Protein AF-0000000084562019 (afdb_homodimer)

InterPro domains:
  IPR002213 UDP-glucuronosyl/UDP-glucosyltransferase [PF00201] (29-490)
  IPR002213 UDP-glucuronosyl/UDP-glucosyltransferase [cd03784] (19-421)
  IPR035595 UDP-glycosyltransferase family, conserved site [PS00375] (333-376)
  IPR050271 UDP-glycosyltransferase [PTHR48043] (26-480)

pLDDT: mean 90.55, std 13.95, range [24.52, 98.88]

Structure (mmCIF, N/CA/C/O backbone):
data_AF-0000000084562019-model_v1
#
loop_
_entity.id
_entity.type
_entity.pdbx_description
1 polymer UDP-glucuronosyltransferase
#
loop_
_atom_site.group_PDB
_atom_site.id
_atom_site.type_symbol
_atom_site.label_atom_id
_atom_site.label_alt_id
_atom_site.label_comp_id
_atom_site.label_asym_id
_atom_site.label_entity_id
_atom_site.label_seq_id
_atom_site.pdbx_PDB_ins_code
_atom_site.Cartn_x
_atom_site.Cartn_y
_atom_site.Cartn_z
_atom_site.occupancy
_atom_site.B_iso_or_equiv
_atom_site.auth_seq_id
_atom_site.auth_comp_id
_atom_site.auth_asym_id
_atom_site.auth_atom_id
_atom_site.pdbx_PDB_model_num
ATOM 1 N N . MET A 1 1 ? 1.5 10.523 -45.281 1 24.53 1 MET A N 1
ATOM 2 C CA . MET A 1 1 ? 0.127 10.555 -44.781 1 24.53 1 MET A CA 1
ATOM 3 C C . MET A 1 1 ? 0.03 9.891 -43.406 1 24.53 1 MET A C 1
ATOM 5 O O . MET A 1 1 ? 0.198 8.672 -43.281 1 24.53 1 MET A O 1
ATOM 9 N N . TRP A 1 2 ? 0.546 10.586 -42.406 1 26.58 2 TRP A N 1
ATOM 10 C CA . TRP A 1 2 ? 0.763 10.18 -41.031 1 26.58 2 TRP A CA 1
ATOM 11 C C . TRP A 1 2 ? -0.561 9.867 -40.312 1 26.58 2 TRP A C 1
ATOM 13 O O . TRP A 1 2 ? -1.429 10.734 -40.219 1 26.58 2 TRP A O 1
ATOM 23 N N . LEU A 1 3 ? -1.113 8.688 -40.625 1 24.7 3 LEU A N 1
ATOM 24 C CA . LEU A 1 3 ? -2.371 8.219 -40.031 1 24.7 3 LEU A CA 1
ATOM 25 C C . LEU A 1 3 ? -2.322 8.258 -38.531 1 24.7 3 LEU A C 1
ATOM 27 O O . LEU A 1 3 ? -1.479 7.605 -37.906 1 24.7 3 LEU A O 1
ATOM 31 N N . SER A 1 4 ? -2.58 9.414 -37.938 1 29.3 4 SER A N 1
ATOM 32 C CA . SER A 1 4 ? -2.773 9.664 -36.5 1 29.3 4 SER A CA 1
ATOM 33 C C . SER A 1 4 ? -3.779 8.695 -35.906 1 29.3 4 SER A C 1
ATOM 35 O O . SER A 1 4 ? -4.934 8.641 -36.344 1 29.3 4 SER A O 1
ATOM 37 N N . SER A 1 5 ? -3.361 7.52 -35.656 1 28.25 5 SER A N 1
ATOM 38 C CA . SER A 1 5 ? -4.25 6.586 -34.969 1 28.25 5 SER A CA 1
ATOM 39 C C . SER A 1 5 ? -4.797 7.191 -33.688 1 28.25 5 SER A C 1
ATOM 41 O O . SER A 1 5 ? -4.031 7.602 -32.812 1 28.25 5 SER A O 1
ATOM 43 N N . VAL A 1 6 ? -5.879 7.828 -33.719 1 30.09 6 VAL A N 1
ATOM 44 C CA . VAL A 1 6 ? -6.691 8.297 -32.594 1 30.09 6 VAL A CA 1
ATOM 45 C C . VAL A 1 6 ? -7.07 7.109 -31.719 1 30.09 6 VAL A C 1
ATOM 47 O O . VAL A 1 6 ? -7.766 6.191 -32.156 1 30.09 6 VAL A O 1
ATOM 50 N N . PHE A 1 7 ? -6.148 6.723 -30.906 1 31.16 7 PHE A N 1
ATOM 51 C CA . PHE A 1 7 ? -6.574 5.762 -29.906 1 31.16 7 PHE A CA 1
ATOM 52 C C . PHE A 1 7 ? -7.711 6.332 -29.062 1 31.16 7 PHE A C 1
ATOM 54 O O . PHE A 1 7 ? -7.559 7.387 -28.438 1 31.16 7 PHE A O 1
ATOM 61 N N . LEU A 1 8 ? -8.867 6.078 -29.422 1 29.23 8 LEU A N 1
ATOM 62 C CA . LEU A 1 8 ? -10.086 6.289 -28.656 1 29.23 8 LEU A CA 1
ATOM 63 C C . LEU A 1 8 ? -10 5.602 -27.297 1 29.23 8 LEU A C 1
ATOM 65 O O . LEU A 1 8 ? -9.945 4.375 -27.203 1 29.23 8 LEU A O 1
ATOM 69 N N . PHE A 1 9 ? -9.234 6.246 -26.406 1 33.5 9 PHE A N 1
ATOM 70 C CA . PHE A 1 9 ? -9.422 5.762 -25.047 1 33.5 9 PHE A CA 1
ATOM 71 C C . PHE A 1 9 ? -10.898 5.805 -24.641 1 33.5 9 PHE A C 1
ATOM 73 O O . PHE A 1 9 ? -11.492 6.879 -24.578 1 33.5 9 PHE A O 1
ATOM 80 N N . GLY A 1 10 ? -11.625 4.848 -24.969 1 31.47 10 GLY A N 1
ATOM 81 C CA . GLY A 1 10 ? -12.945 4.664 -24.391 1 31.47 10 GLY A CA 1
ATOM 82 C C . GLY A 1 10 ? -12.969 4.84 -22.891 1 31.47 10 GLY A C 1
ATOM 83 O O . GLY A 1 10 ? -12.289 4.102 -22.156 1 31.47 10 GLY A O 1
ATOM 84 N N . VAL A 1 11 ? -12.969 6.055 -22.438 1 36.78 11 VAL A N 1
ATOM 85 C CA . VAL A 1 11 ? -13.375 6.25 -21.062 1 36.78 11 VAL A CA 1
ATOM 86 C C . VAL A 1 11 ? -14.555 5.344 -20.734 1 36.78 11 VAL A C 1
ATOM 88 O O . VAL A 1 11 ? -15.641 5.496 -21.297 1 36.78 11 VAL A O 1
ATOM 91 N N . LEU A 1 12 ? -14.391 4.168 -20.547 1 35.91 12 LEU A N 1
ATOM 92 C CA . LEU A 1 12 ? -15.492 3.428 -19.938 1 35.91 12 LEU A CA 1
ATOM 93 C C . LEU A 1 12 ? -16.031 4.156 -18.719 1 35.91 12 LEU A C 1
ATOM 95 O O . LEU A 1 12 ? -15.383 4.172 -17.656 1 35.91 12 LEU A O 1
ATOM 99 N N . CYS A 1 13 ? -16.656 5.301 -18.875 1 40.84 13 CYS A N 1
ATOM 100 C CA . CYS A 1 13 ? -17.531 5.859 -17.859 1 40.84 13 CYS A CA 1
ATOM 101 C C . CYS A 1 13 ? -18.344 4.762 -17.188 1 40.84 13 CYS A C 1
ATOM 103 O O . CYS A 1 13 ? -19.281 4.219 -17.766 1 40.84 13 CYS A O 1
ATOM 105 N N . THR A 1 14 ? -17.781 3.984 -16.406 1 46.41 14 THR A N 1
ATOM 106 C CA . THR A 1 14 ? -18.672 3.182 -15.586 1 46.41 14 THR A CA 1
ATOM 107 C C . THR A 1 14 ? -19.797 4.039 -15.023 1 46.41 14 THR A C 1
ATOM 109 O O . THR A 1 14 ? -19.547 5.039 -14.344 1 46.41 14 THR A O 1
ATOM 112 N N . ALA A 1 15 ? -20.812 4.27 -15.68 1 48.56 15 ALA A N 1
ATOM 113 C CA . ALA A 1 15 ? -22.047 4.93 -15.273 1 48.56 15 ALA A CA 1
ATOM 114 C C . ALA A 1 15 ? -22.422 4.562 -13.844 1 48.56 15 ALA A C 1
ATOM 116 O O . ALA A 1 15 ? -22.812 3.43 -13.562 1 48.56 15 ALA A O 1
ATOM 117 N N . THR A 1 16 ? -21.562 5.012 -12.891 1 59.97 16 THR A N 1
ATOM 118 C CA . THR A 1 16 ? -22.156 4.832 -11.562 1 59.97 16 THR A CA 1
ATOM 119 C C . THR A 1 16 ? -23.5 5.551 -11.469 1 59.97 16 THR A C 1
ATOM 121 O O . THR A 1 16 ? -23.656 6.656 -11.992 1 59.97 16 THR A O 1
ATOM 124 N N . HIS A 1 17 ? -24.531 4.848 -11.219 1 73.31 17 HIS A N 1
ATOM 125 C CA . HIS A 1 17 ? -25.859 5.359 -10.867 1 73.31 17 HIS A CA 1
ATOM 126 C C . HIS A 1 17 ? -25.766 6.402 -9.758 1 73.31 17 HIS A C 1
ATOM 128 O O . HIS A 1 17 ? -24.859 6.344 -8.914 1 73.31 17 HIS A O 1
ATOM 134 N N . ALA A 1 18 ? -26.406 7.438 -9.867 1 90.44 18 ALA A N 1
ATOM 135 C CA . ALA A 1 18 ? -26.5 8.516 -8.883 1 90.44 18 ALA A CA 1
ATOM 136 C C . ALA A 1 18 ? -26.844 7.969 -7.5 1 90.44 18 ALA A C 1
ATOM 138 O O . ALA A 1 18 ? -27.797 7.211 -7.344 1 90.44 18 ALA A O 1
ATOM 139 N N . ALA A 1 19 ? -25.906 8.148 -6.547 1 97.19 19 ALA A N 1
ATOM 140 C CA . ALA A 1 19 ? -26.094 7.688 -5.172 1 97.19 19 ALA A CA 1
ATOM 141 C C . ALA A 1 19 ? -26.438 8.844 -4.242 1 97.19 19 ALA A C 1
ATOM 143 O O . ALA A 1 19 ? -26.25 10.008 -4.59 1 97.19 19 ALA A O 1
ATOM 144 N N . LYS A 1 20 ? -27.109 8.523 -3.156 1 97.94 20 LYS A N 1
ATOM 145 C CA . LYS A 1 20 ? -27.328 9.469 -2.061 1 97.94 20 LYS A CA 1
ATOM 146 C C . LYS A 1 20 ? -26.203 9.367 -1.031 1 97.94 20 LYS A C 1
ATOM 148 O O . LYS A 1 20 ? -26.062 8.359 -0.34 1 97.94 20 LYS A O 1
ATOM 153 N N . ILE A 1 21 ? -25.453 10.445 -0.89 1 98.56 21 ILE A N 1
ATOM 154 C CA . ILE A 1 21 ? -24.219 10.43 -0.099 1 98.56 21 ILE A CA 1
ATOM 155 C C . ILE A 1 21 ? -24.391 11.32 1.128 1 98.56 21 ILE A C 1
ATOM 157 O O . ILE A 1 21 ? -24.828 12.469 1.016 1 98.56 21 ILE A O 1
ATOM 161 N N . LEU A 1 22 ? -24.078 10.797 2.303 1 98.62 22 LEU A N 1
ATOM 162 C CA . LEU A 1 22 ? -24.047 11.562 3.545 1 98.62 22 LEU A CA 1
ATOM 163 C C . LEU A 1 22 ? -22.609 11.883 3.949 1 98.62 22 LEU A C 1
ATOM 165 O O . LEU A 1 22 ? -21.766 10.984 4.059 1 98.62 22 LEU A O 1
ATOM 169 N N . GLY A 1 23 ? -22.281 13.148 4.098 1 98.75 23 GLY A N 1
ATOM 170 C CA . GLY A 1 23 ? -21 13.586 4.605 1 98.75 23 GLY A CA 1
ATOM 171 C C . GLY A 1 23 ? -21.078 14.242 5.969 1 98.75 23 GLY A C 1
ATOM 172 O O . GLY A 1 23 ? -21.938 15.102 6.195 1 98.75 23 GLY A O 1
ATOM 173 N N . VAL A 1 24 ? -20.234 13.789 6.926 1 98.81 24 VAL A N 1
ATOM 174 C CA . VAL A 1 24 ? -20.172 14.406 8.242 1 98.81 24 VAL A CA 1
ATOM 175 C C . VAL A 1 24 ? -18.719 14.758 8.57 1 98.81 24 VAL A C 1
ATOM 177 O O . VAL A 1 24 ? -17.922 13.875 8.898 1 98.81 24 VAL A O 1
ATOM 180 N N . PHE A 1 25 ? -18.375 16.016 8.531 1 98.62 25 PHE A N 1
ATOM 181 C CA . PHE A 1 25 ? -17.031 16.531 8.781 1 98.62 25 PHE A CA 1
ATOM 182 C C . PHE A 1 25 ? -17.047 17.547 9.914 1 98.62 25 PHE A C 1
ATOM 184 O O . PHE A 1 25 ? -17.297 18.734 9.695 1 98.62 25 PHE A O 1
ATOM 191 N N . MET A 1 26 ? -16.594 17.203 11.039 1 97.19 26 MET A N 1
ATOM 192 C CA . MET A 1 26 ? -16.969 17.875 12.281 1 97.19 26 MET A CA 1
ATOM 193 C C . MET A 1 26 ? -15.992 18.984 12.602 1 97.19 26 MET A C 1
ATOM 195 O O . MET A 1 26 ? -16.344 19.969 13.273 1 97.19 26 MET A O 1
ATOM 199 N N . MET A 1 27 ? -14.703 18.891 12.219 1 95.5 27 MET A N 1
ATOM 200 C CA . MET A 1 27 ? -13.664 19.734 12.789 1 95.5 27 MET A CA 1
ATOM 201 C C . MET A 1 27 ? -13.789 21.172 12.297 1 95.5 27 MET A C 1
ATOM 203 O O . MET A 1 27 ? -13.664 21.438 11.102 1 95.5 27 MET A O 1
ATOM 207 N N . PRO A 1 28 ? -14.016 22.125 13.266 1 95.06 28 PRO A N 1
ATOM 208 C CA . PRO A 1 28 ? -14.062 23.531 12.875 1 95.06 28 PRO A CA 1
ATOM 209 C C . PRO A 1 28 ? -12.672 24.141 12.688 1 95.06 28 PRO A C 1
ATOM 211 O O . PRO A 1 28 ? -12.258 25 13.477 1 95.06 28 PRO A O 1
ATOM 214 N N . SER A 1 29 ? -12.047 23.766 11.703 1 91.75 29 SER A N 1
ATOM 215 C CA . SER A 1 29 ? -10.742 24.234 11.227 1 91.75 29 SER A CA 1
ATOM 216 C C . SER A 1 29 ? -10.688 24.266 9.703 1 91.75 29 SER A C 1
ATOM 218 O O . SER A 1 29 ? -10.875 23.234 9.055 1 91.75 29 SER A O 1
ATOM 220 N N . TYR A 1 30 ? -10.453 25.422 9.281 1 90.38 30 TYR A N 1
ATOM 221 C CA . TYR A 1 30 ? -10.469 25.609 7.832 1 90.38 30 TYR A CA 1
ATOM 222 C C . TYR A 1 30 ? -9.469 24.688 7.156 1 90.38 30 TYR A C 1
ATOM 224 O O . TYR A 1 30 ? -9.773 24.094 6.117 1 90.38 30 TYR A O 1
ATOM 232 N N . SER A 1 31 ? -8.305 24.562 7.707 1 89.56 31 SER A N 1
ATOM 233 C CA . SER A 1 31 ? -7.262 23.719 7.121 1 89.56 31 SER A CA 1
ATOM 234 C C . SER A 1 31 ? -7.715 22.266 7.02 1 89.56 31 SER A C 1
ATOM 236 O O . SER A 1 31 ? -7.336 21.562 6.086 1 89.56 31 SER A O 1
ATOM 238 N N . HIS A 1 32 ? -8.523 21.828 7.965 1 93.38 32 HIS A N 1
ATOM 239 C CA . HIS A 1 32 ? -9.086 20.484 7.875 1 93.38 32 HIS A CA 1
ATOM 240 C C . HIS A 1 32 ? -10.109 20.391 6.75 1 93.38 32 HIS A C 1
ATOM 242 O O . HIS A 1 32 ? -10.055 19.469 5.922 1 93.38 32 HIS A O 1
ATOM 248 N N . GLN A 1 33 ? -10.945 21.359 6.715 1 96.5 33 GLN A N 1
ATOM 249 C CA . GLN A 1 33 ? -12.133 21.281 5.871 1 96.5 33 GLN A CA 1
ATOM 250 C C . GLN A 1 33 ? -11.766 21.406 4.395 1 96.5 33 GLN A C 1
ATOM 252 O O . GLN A 1 33 ? -12.422 20.812 3.537 1 96.5 33 GLN A O 1
ATOM 257 N N . ILE A 1 34 ? -10.711 22.109 4.047 1 95.44 34 ILE A N 1
ATOM 258 C CA . ILE A 1 34 ? -10.359 22.312 2.646 1 95.44 34 ILE A CA 1
ATOM 259 C C . ILE A 1 34 ? -9.875 21 2.041 1 95.44 34 ILE A C 1
ATOM 261 O O . ILE A 1 34 ? -9.781 20.875 0.819 1 95.44 34 ILE A O 1
ATOM 265 N N . THR A 1 35 ? -9.57 20.031 2.838 1 96.19 35 THR A N 1
ATOM 266 C CA . THR A 1 35 ? -9.203 18.703 2.369 1 96.19 35 THR A CA 1
ATOM 267 C C . THR A 1 35 ? -10.445 17.922 1.952 1 96.19 35 THR A C 1
ATOM 269 O O . THR A 1 35 ? -10.383 17.078 1.041 1 96.19 35 THR A O 1
ATOM 272 N N . PHE A 1 36 ? -11.57 18.172 2.588 1 98.19 36 PHE A N 1
ATOM 273 C CA . PHE A 1 36 ? -12.789 17.406 2.361 1 98.19 36 PHE A CA 1
ATOM 274 C C . PHE A 1 36 ? -13.633 18.047 1.262 1 98.19 36 PHE A C 1
ATOM 276 O O . PHE A 1 36 ? -14.281 17.344 0.489 1 98.19 36 PHE A O 1
ATOM 283 N N . GLN A 1 37 ? -13.578 19.312 1.104 1 98.12 37 GLN A N 1
ATOM 284 C CA . GLN A 1 37 ? -14.461 20.094 0.247 1 98.12 37 GLN A CA 1
ATOM 285 C C . GLN A 1 37 ? -14.336 19.672 -1.212 1 98.12 37 GLN A C 1
ATOM 287 O O . GLN A 1 37 ? -15.352 19.5 -1.898 1 98.12 37 GLN A O 1
ATOM 292 N N . PRO A 1 38 ? -13.102 19.453 -1.722 1 97.94 38 PRO A N 1
ATOM 293 C CA . PRO A 1 38 ? -13.016 19.047 -3.127 1 97.94 38 PRO A CA 1
ATOM 294 C C . PRO A 1 38 ? -13.711 17.719 -3.402 1 97.94 38 PRO A C 1
ATOM 296 O O . PRO A 1 38 ? -14.219 17.5 -4.504 1 97.94 38 PRO A O 1
ATOM 299 N N . ILE A 1 39 ? -13.797 16.859 -2.418 1 98.5 39 ILE A N 1
ATOM 300 C CA . ILE A 1 39 ? -14.359 15.523 -2.592 1 98.5 39 ILE A CA 1
ATOM 301 C C . ILE A 1 39 ? -15.875 15.609 -2.748 1 98.5 39 ILE A C 1
ATOM 303 O O . ILE A 1 39 ? -16.438 15.148 -3.744 1 98.5 39 ILE A O 1
ATOM 307 N N . TRP A 1 40 ? -16.594 16.281 -1.776 1 98.19 40 TRP A N 1
ATOM 308 C CA . TRP A 1 40 ? -18.047 16.281 -1.892 1 98.19 40 TRP A CA 1
ATOM 309 C C . TRP A 1 40 ? -18.5 17.203 -3.014 1 98.19 40 TRP A C 1
ATOM 311 O O . TRP A 1 40 ? -19.547 16.984 -3.619 1 98.19 40 TRP A O 1
ATOM 321 N N . LYS A 1 41 ? -17.672 18.25 -3.326 1 98.38 41 LYS A N 1
ATOM 322 C CA . LYS A 1 41 ? -17.984 19.047 -4.504 1 98.38 41 LYS A CA 1
ATOM 323 C C . LYS A 1 41 ? -17.953 18.203 -5.773 1 98.38 41 LYS A C 1
ATOM 325 O O . LYS A 1 41 ? -18.891 18.266 -6.578 1 98.38 41 LYS A O 1
ATOM 330 N N . GLU A 1 42 ? -16.859 17.438 -5.965 1 98.12 42 GLU A N 1
ATOM 331 C CA . GLU A 1 42 ? -16.703 16.609 -7.16 1 98.12 42 GLU A CA 1
ATOM 332 C C . GLU A 1 42 ? -17.797 15.555 -7.242 1 98.12 42 GLU A C 1
ATOM 334 O O . GLU A 1 42 ? -18.297 15.242 -8.328 1 98.12 42 GLU A O 1
ATOM 339 N N . LEU A 1 43 ? -18.172 14.977 -6.105 1 98.5 43 LEU A N 1
ATOM 340 C CA . LEU A 1 43 ? -19.25 13.992 -6.082 1 98.5 43 LEU A CA 1
ATOM 341 C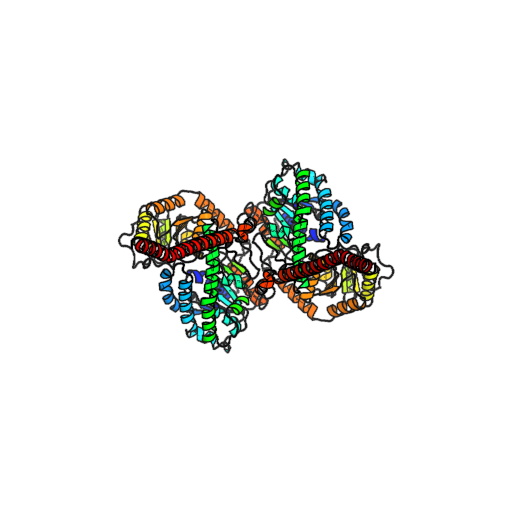 C . LEU A 1 43 ? -20.562 14.602 -6.543 1 98.5 43 LEU A C 1
ATOM 343 O O . LEU A 1 43 ? -21.328 13.977 -7.289 1 98.5 43 LEU A O 1
ATOM 347 N N . SER A 1 44 ? -20.859 15.812 -6.102 1 98.38 44 SER A N 1
ATOM 348 C CA . SER A 1 44 ? -22.047 16.531 -6.559 1 98.38 44 SER A CA 1
ATOM 349 C C . SER A 1 44 ? -21.984 16.797 -8.062 1 98.38 44 SER A C 1
ATOM 351 O O . SER A 1 44 ? -22.953 16.547 -8.773 1 98.38 44 SER A O 1
ATOM 353 N N . LEU A 1 45 ? -20.828 17.219 -8.539 1 97.62 45 LEU A N 1
ATOM 354 C CA . LEU A 1 45 ? -20.641 17.547 -9.953 1 97.62 45 LEU A CA 1
ATOM 355 C C . LEU A 1 45 ? -20.844 16.297 -10.82 1 97.62 45 LEU A C 1
ATOM 357 O O . LEU A 1 45 ? -21.281 16.406 -11.961 1 97.62 45 LEU A O 1
ATOM 361 N N . ARG A 1 46 ? -20.594 15.188 -10.258 1 96.31 46 ARG A N 1
ATOM 362 C CA . ARG A 1 46 ? -20.703 13.938 -11.008 1 96.31 46 ARG A CA 1
ATOM 363 C C . ARG A 1 46 ? -22.125 13.391 -10.945 1 96.31 46 ARG A C 1
ATOM 365 O O . ARG A 1 46 ? -22.391 12.305 -11.453 1 96.31 46 ARG A O 1
ATOM 372 N N . GLY A 1 47 ? -23.016 14.055 -10.25 1 96.88 47 GLY A N 1
ATOM 373 C CA . GLY A 1 47 ? -24.422 13.727 -10.344 1 96.88 47 GLY A CA 1
ATOM 374 C C . GLY A 1 47 ? -24.969 13.062 -9.102 1 96.88 47 GLY A C 1
ATOM 375 O O . GLY A 1 47 ? -26.156 12.766 -9.023 1 96.88 47 GLY A O 1
ATOM 376 N N . HIS A 1 48 ? -24.172 12.82 -8.086 1 98.19 48 HIS A N 1
ATOM 377 C CA . HIS A 1 48 ? -24.656 12.25 -6.84 1 98.19 48 HIS A CA 1
ATOM 378 C C . HIS A 1 48 ? -25.469 13.273 -6.047 1 98.19 48 HIS A C 1
ATOM 380 O O . HIS A 1 48 ? -25.281 14.484 -6.215 1 98.19 48 HIS A O 1
ATOM 386 N N . GLU A 1 49 ? -26.453 12.797 -5.312 1 98 49 GLU A N 1
ATOM 387 C CA . GLU A 1 49 ? -27.094 13.625 -4.293 1 98 49 GLU A CA 1
ATOM 388 C C . GLU A 1 49 ? -26.266 13.641 -3.002 1 98 49 GLU A C 1
ATOM 390 O O . GLU A 1 49 ? -26.109 12.602 -2.354 1 98 49 GLU A O 1
ATOM 395 N N . VAL A 1 50 ? -25.797 14.82 -2.641 1 98.44 50 VAL A N 1
ATOM 396 C CA . VAL A 1 50 ? -24.844 14.891 -1.535 1 98.44 50 VAL A CA 1
ATOM 397 C C . VAL A 1 50 ? -25.422 15.75 -0.414 1 98.44 50 VAL A C 1
ATOM 399 O O . VAL A 1 50 ? -25.875 16.875 -0.655 1 98.44 50 VAL A O 1
ATOM 402 N N . THR A 1 51 ? -25.5 15.227 0.752 1 98.25 51 THR A N 1
ATOM 403 C CA . THR A 1 51 ? -25.828 15.953 1.974 1 98.25 51 THR A CA 1
ATOM 404 C C . THR A 1 51 ? -24.625 16 2.916 1 98.25 51 THR A C 1
ATOM 406 O O . THR A 1 51 ? -24.109 14.961 3.309 1 98.25 51 THR A O 1
ATOM 409 N N . VAL A 1 52 ? -24.234 17.234 3.344 1 98.75 52 VAL A N 1
ATOM 410 C CA . VAL A 1 52 ? -23.016 17.344 4.121 1 98.75 52 VAL A CA 1
ATOM 411 C C . VAL A 1 52 ? -23.266 18.188 5.367 1 98.75 52 VAL A C 1
ATOM 413 O O . VAL A 1 52 ? -23.922 19.234 5.297 1 98.75 52 VAL A O 1
ATOM 416 N N . TYR A 1 53 ? -22.844 17.703 6.508 1 98.75 53 TYR A N 1
ATOM 417 C CA . TYR A 1 53 ? -22.766 18.453 7.75 1 98.75 53 TYR A CA 1
ATOM 418 C C . TYR A 1 53 ? -21.344 18.938 8 1 98.75 53 TYR A C 1
ATOM 420 O O . TYR A 1 53 ? -20.422 18.109 8.156 1 98.75 53 TYR A O 1
ATOM 428 N N . THR A 1 54 ? -21.062 20.219 8.023 1 98.69 54 THR A N 1
ATOM 429 C CA . THR A 1 54 ? -19.703 20.75 8.055 1 98.69 54 THR A CA 1
ATOM 430 C C . THR A 1 54 ? -19.703 22.156 8.664 1 98.69 54 THR A C 1
ATOM 432 O O . THR A 1 54 ? -20.672 22.891 8.547 1 98.69 54 THR A O 1
ATOM 435 N N . PRO A 1 55 ? -18.609 22.531 9.32 1 97.88 55 PRO A N 1
ATOM 436 C CA . PRO A 1 55 ? -18.484 23.906 9.797 1 97.88 55 PRO A CA 1
ATOM 437 C C . PRO A 1 55 ? -18.062 24.875 8.688 1 97.88 55 PRO A C 1
ATOM 439 O O . PRO A 1 55 ? -18.031 26.078 8.898 1 97.88 55 PRO A O 1
ATOM 442 N N . SER A 1 56 ? -17.75 24.344 7.512 1 97.31 56 SER A N 1
ATOM 443 C CA . SER A 1 56 ? -17.266 25.203 6.43 1 97.31 56 SER A CA 1
ATOM 444 C C . SER A 1 56 ? -17.953 24.859 5.113 1 97.31 56 SER A C 1
ATOM 446 O O . SER A 1 56 ? -17.312 24.375 4.18 1 97.31 56 SER A O 1
ATOM 448 N N . PRO A 1 57 ? -19.141 25.25 4.996 1 98.19 57 PRO A N 1
ATOM 449 C CA . PRO A 1 57 ? -19.875 24.953 3.76 1 98.19 57 PRO A CA 1
ATOM 450 C C . PRO A 1 57 ? -19.328 25.719 2.555 1 98.19 57 PRO A C 1
ATOM 452 O O . PRO A 1 57 ? -18.75 26.797 2.709 1 98.19 57 PRO A O 1
ATOM 455 N N . LEU A 1 58 ? -19.531 25.141 1.414 1 97.31 58 LEU A N 1
ATOM 456 C CA . LEU A 1 58 ? -19.141 25.781 0.161 1 97.31 58 LEU A CA 1
ATOM 457 C C . LEU A 1 58 ? -20.109 26.906 -0.194 1 97.31 58 LEU A C 1
ATOM 459 O O . LEU A 1 58 ? -19.688 27.922 -0.755 1 97.31 58 LEU A O 1
ATOM 463 N N . ASN A 1 59 ? -21.344 26.75 0.088 1 97.12 59 ASN A N 1
ATOM 464 C CA . ASN A 1 59 ? -22.406 27.703 -0.259 1 97.12 59 ASN A CA 1
ATOM 465 C C . ASN A 1 59 ? -22.406 28.016 -1.752 1 97.12 59 ASN A C 1
ATOM 467 O O . ASN A 1 59 ? -22.438 29.188 -2.145 1 97.12 59 ASN A O 1
ATOM 471 N N . ASP A 1 60 ? -22.219 27.031 -2.547 1 96.69 60 ASP A N 1
ATOM 472 C CA . ASP A 1 60 ? -22.219 27.156 -4 1 96.69 60 ASP A CA 1
ATOM 473 C C . ASP A 1 60 ? -23.609 26.891 -4.566 1 96.69 60 ASP A C 1
ATOM 475 O O . ASP A 1 60 ? -24.031 25.734 -4.688 1 96.69 60 ASP A O 1
ATOM 479 N N . PRO A 1 61 ? -24.359 27.875 -4.996 1 95.88 61 PRO A N 1
ATOM 480 C CA . PRO A 1 61 ? -25.734 27.703 -5.445 1 95.88 61 PRO A CA 1
ATOM 481 C C . PRO A 1 61 ? -25.828 26.922 -6.758 1 95.88 61 PRO A C 1
ATOM 483 O O . PRO A 1 61 ? -26.906 26.438 -7.117 1 95.88 61 PRO A O 1
ATOM 486 N N . SER A 1 62 ? -24.734 26.812 -7.465 1 96.88 62 SER A N 1
ATOM 487 C CA . SER A 1 62 ? -24.75 26.094 -8.734 1 96.88 62 SER A CA 1
ATOM 488 C C . SER A 1 62 ? -24.859 24.594 -8.508 1 96.88 62 SER A C 1
ATOM 490 O O . SER A 1 62 ? -25.219 23.844 -9.422 1 96.88 62 SER A O 1
ATOM 492 N N . LEU A 1 63 ? -24.562 24.172 -7.34 1 97.69 63 LEU A N 1
ATOM 493 C CA . LEU A 1 63 ? -24.672 22.75 -7.004 1 97.69 63 LEU A CA 1
ATOM 494 C C . LEU A 1 63 ? -26.047 22.422 -6.43 1 97.69 63 LEU A C 1
ATOM 496 O O . LEU A 1 63 ? -26.203 22.328 -5.211 1 97.69 63 LEU A O 1
ATOM 500 N N . THR A 1 64 ? -27 22.062 -7.258 1 97.06 64 THR A N 1
ATOM 501 C CA . THR A 1 64 ? -28.391 21.938 -6.883 1 97.06 64 THR A CA 1
ATOM 502 C C . THR A 1 64 ? -28.656 20.609 -6.172 1 97.06 64 THR A C 1
ATOM 504 O O . THR A 1 64 ? -29.688 20.438 -5.516 1 97.06 64 THR A O 1
ATOM 507 N N . ASN A 1 65 ? -27.766 19.625 -6.375 1 97.62 65 ASN A N 1
ATOM 508 C CA . ASN A 1 65 ? -27.906 18.328 -5.715 1 97.62 65 ASN A CA 1
ATOM 509 C C . ASN A 1 65 ? -27.047 18.25 -4.457 1 97.62 65 ASN A C 1
ATOM 511 O O . ASN A 1 65 ? -26.75 17.156 -3.982 1 97.62 65 ASN A O 1
ATOM 515 N N . LEU A 1 66 ? -26.547 19.375 -3.977 1 98.38 66 LEU A N 1
ATOM 516 C CA . LEU A 1 66 ? -25.766 19.453 -2.742 1 98.38 66 LEU A CA 1
ATOM 517 C C . LEU A 1 66 ? -26.547 20.203 -1.66 1 98.38 66 LEU A C 1
ATOM 519 O O . LEU A 1 66 ? -27 21.328 -1.871 1 98.38 66 LEU A O 1
ATOM 523 N N . THR A 1 67 ? -26.797 19.547 -0.571 1 98 67 THR A N 1
ATOM 524 C CA . THR A 1 67 ? -27.359 20.156 0.622 1 98 67 THR A CA 1
ATOM 525 C C . THR A 1 67 ? -26.328 20.234 1.738 1 98 67 THR A C 1
ATOM 527 O O . THR A 1 67 ? -25.734 19.219 2.123 1 98 67 THR A O 1
ATOM 530 N N . GLU A 1 68 ? -26.094 21.375 2.25 1 98.44 68 GLU A N 1
ATOM 531 C CA . GLU A 1 68 ? -25.125 21.547 3.32 1 98.44 68 GLU A CA 1
ATOM 532 C C . GLU A 1 68 ? -25.781 22.078 4.59 1 98.44 68 GLU A C 1
ATOM 534 O O . GLU A 1 68 ? -26.531 23.062 4.539 1 98.44 68 GLU A O 1
ATOM 539 N N . TYR A 1 69 ? -25.578 21.406 5.652 1 98.25 69 TYR A N 1
ATOM 540 C CA . TYR A 1 69 ? -25.969 21.875 6.98 1 98.25 69 TYR A CA 1
ATOM 541 C C . TYR A 1 69 ? -24.797 22.531 7.695 1 98.25 69 TYR A C 1
ATOM 543 O O . TYR A 1 69 ? -23.781 21.906 7.969 1 98.25 69 TYR A O 1
ATOM 551 N N . ASP A 1 70 ? -24.953 23.797 8.055 1 98.31 70 ASP A N 1
ATOM 552 C CA . ASP A 1 70 ? -23.891 24.656 8.531 1 98.31 70 ASP A CA 1
ATOM 553 C C . ASP A 1 70 ? -23.656 24.484 10.023 1 98.31 70 ASP A C 1
ATOM 555 O O . ASP A 1 70 ? -24.5 24.859 10.836 1 98.31 70 ASP A O 1
ATOM 559 N N . LEU A 1 71 ? -22.5 23.953 10.398 1 98.25 71 LEU A N 1
ATOM 560 C CA . LEU A 1 71 ? -22.125 23.766 11.789 1 98.25 71 LEU A CA 1
ATOM 561 C C . LEU A 1 71 ? -21.062 24.781 12.211 1 98.25 71 LEU A C 1
ATOM 563 O O . LEU A 1 71 ? -20.266 24.531 13.117 1 98.25 71 LEU A O 1
ATOM 567 N N . SER A 1 72 ? -20.969 25.922 11.602 1 96.94 72 SER A N 1
ATOM 568 C CA . SER A 1 72 ? -19.938 26.922 11.797 1 96.94 72 SER A CA 1
ATOM 569 C C . SER A 1 72 ? -19.969 27.5 13.211 1 96.94 72 SER A C 1
ATOM 571 O O . SER A 1 72 ? -19 28.078 13.688 1 96.94 72 SER A O 1
ATOM 573 N N . PHE A 1 73 ? -21.078 27.297 13.969 1 95.94 73 PHE A N 1
ATOM 574 C CA . PHE A 1 73 ? -21.172 27.75 15.352 1 95.94 73 PHE A CA 1
ATOM 575 C C . PHE A 1 73 ? -20.078 27.125 16.219 1 95.94 73 PHE A C 1
ATOM 577 O O . PHE A 1 73 ? -19.672 27.703 17.219 1 95.94 73 PHE A O 1
ATOM 584 N N . SER A 1 74 ? -19.578 26.016 15.82 1 95.5 74 SER A N 1
ATOM 585 C CA . SER A 1 74 ? -18.609 25.281 16.625 1 95.5 74 SER A CA 1
ATOM 586 C C . SER A 1 74 ? -17.234 25.906 16.531 1 95.5 74 SER A C 1
ATOM 588 O O . SER A 1 74 ? -16.328 25.578 17.312 1 95.5 74 SER A O 1
ATOM 590 N N . TYR A 1 75 ? -16.969 26.828 15.617 1 92.62 75 TYR A N 1
ATOM 591 C CA . TYR A 1 75 ? -15.695 27.531 15.516 1 92.62 75 TYR A CA 1
ATOM 592 C C . TYR A 1 75 ? -15.398 28.297 16.797 1 92.62 75 TYR A C 1
ATOM 594 O O . TYR A 1 75 ? -14.234 28.453 17.188 1 92.62 75 TYR A O 1
ATOM 602 N N . LYS A 1 76 ? -16.391 28.75 17.453 1 90.56 76 LYS A N 1
ATOM 603 C CA . LYS A 1 76 ? -16.219 29.531 18.672 1 90.56 76 LYS A CA 1
ATOM 604 C C . LYS A 1 76 ? -15.523 28.719 19.75 1 90.56 76 LYS A C 1
ATOM 606 O O . LYS A 1 76 ? -14.758 29.266 20.562 1 90.56 76 LYS A O 1
ATOM 611 N N . ILE A 1 77 ? -15.742 27.469 19.734 1 89.88 77 ILE A N 1
ATOM 612 C CA . ILE A 1 77 ? -15.164 26.578 20.734 1 89.88 77 ILE A CA 1
ATOM 613 C C . ILE A 1 77 ? -13.664 26.438 20.5 1 89.88 77 ILE A C 1
ATOM 615 O O . ILE A 1 77 ? -12.898 26.266 21.453 1 89.88 77 ILE A O 1
ATOM 619 N N . MET A 1 78 ? -13.219 26.578 19.312 1 85.62 78 MET A N 1
ATOM 620 C CA . MET A 1 78 ? -11.836 26.328 18.922 1 85.62 78 MET A CA 1
ATOM 621 C C . MET A 1 78 ? -10.969 27.562 19.172 1 85.62 78 MET A C 1
ATOM 623 O O . MET A 1 78 ? -9.75 27.516 19.016 1 85.62 78 MET A O 1
ATOM 627 N N . GLU A 1 79 ? -11.531 28.594 19.609 1 78.25 79 GLU A N 1
ATOM 628 C CA . GLU A 1 79 ? -10.805 29.828 19.859 1 78.25 79 GLU A CA 1
ATOM 629 C C . GLU A 1 79 ? -9.703 29.625 20.891 1 78.25 79 GLU A C 1
ATOM 631 O O . GLU A 1 79 ? -8.711 30.359 20.906 1 78.25 79 GLU A O 1
ATOM 636 N N . THR A 1 80 ? -9.781 28.547 21.641 1 71.62 80 THR A N 1
ATOM 637 C CA . THR A 1 80 ? -8.781 28.312 22.688 1 71.62 80 THR A CA 1
ATOM 638 C C . THR A 1 80 ? -7.773 27.266 22.234 1 71.62 80 THR A C 1
ATOM 640 O O . THR A 1 80 ? -6.996 26.75 23.031 1 71.62 80 THR A O 1
ATOM 643 N N . LEU A 1 81 ? -7.832 26.891 21.031 1 69.75 81 LEU A N 1
ATOM 644 C CA . LEU A 1 81 ? -6.965 25.844 20.484 1 69.75 81 LEU A CA 1
ATOM 645 C C . LEU A 1 81 ? -5.5 26.172 20.75 1 69.75 81 LEU A C 1
ATOM 647 O O . LEU A 1 81 ? -4.711 25.281 21.078 1 69.75 81 LEU A O 1
ATOM 651 N N . GLY A 1 82 ? -5.152 27.422 20.531 1 66.94 82 GLY A N 1
ATOM 652 C CA . GLY A 1 82 ? -3.775 27.844 20.719 1 66.94 82 GLY A CA 1
ATOM 653 C C . GLY A 1 82 ? -3.25 27.531 22.109 1 66.94 82 GLY A C 1
ATOM 654 O O . GLY A 1 82 ? -2.061 27.25 22.281 1 66.94 82 GLY A O 1
ATOM 655 N N . LYS A 1 83 ? -4.066 27.422 23.031 1 66.31 83 LYS A N 1
ATOM 656 C CA . LYS A 1 83 ? -3.682 27.141 24.422 1 66.31 83 LYS A CA 1
ATOM 657 C C . LYS A 1 83 ? -3.395 25.656 24.609 1 66.31 83 LYS A C 1
ATOM 659 O O . LYS A 1 83 ? -2.686 25.266 25.547 1 66.31 83 LYS A O 1
ATOM 664 N N . ALA A 1 84 ? -3.904 24.891 23.719 1 69.38 84 ALA A N 1
ATOM 665 C CA . ALA A 1 84 ? -3.709 23.453 23.859 1 69.38 84 ALA A CA 1
ATOM 666 C C . ALA A 1 84 ? -2.318 23.031 23.375 1 69.38 84 ALA A C 1
ATOM 668 O O . ALA A 1 84 ? -1.711 22.125 23.938 1 69.38 84 ALA A O 1
ATOM 669 N N . GLY A 1 85 ? -1.811 23.75 22.453 1 65.94 85 GLY A N 1
ATOM 670 C CA . GLY A 1 85 ? -0.478 23.453 21.953 1 65.94 85 GLY A CA 1
ATOM 671 C C . GLY A 1 85 ? -0.351 22.047 21.422 1 65.94 85 GLY A C 1
ATOM 672 O O . GLY A 1 85 ? -1.125 21.641 20.547 1 65.94 85 GLY A O 1
ATOM 673 N N . PHE A 1 86 ? 0.531 21.344 22.078 1 68.06 86 PHE A N 1
ATOM 674 C CA . PHE A 1 86 ? 0.881 20 21.609 1 68.06 86 PHE A CA 1
ATOM 675 C C . PHE A 1 86 ? 0.379 18.938 22.562 1 68.06 86 PHE A C 1
ATOM 677 O O . PHE A 1 86 ? 0.705 17.75 22.422 1 68.06 86 PHE A O 1
ATOM 684 N N . ASP A 1 87 ? -0.499 19.328 23.438 1 77.25 87 ASP A N 1
ATOM 685 C CA . ASP A 1 87 ? -0.953 18.422 24.5 1 77.25 87 ASP A CA 1
ATOM 686 C C . ASP A 1 87 ? -2.16 17.609 24.031 1 77.25 87 ASP A C 1
ATOM 688 O O . ASP A 1 87 ? -3.248 18.156 23.844 1 77.25 87 ASP A O 1
ATOM 692 N N . VAL A 1 88 ? -1.971 16.328 24.047 1 78.62 88 VAL A N 1
ATOM 693 C CA . VAL A 1 88 ? -2.98 15.414 23.531 1 78.62 88 VAL A CA 1
ATOM 694 C C . VAL A 1 88 ? -4.246 15.508 24.391 1 78.62 88 VAL A C 1
ATOM 696 O O . VAL A 1 88 ? -5.359 15.523 23.859 1 78.62 88 VAL A O 1
ATOM 699 N N . SER A 1 89 ? -4.07 15.562 25.672 1 83.75 89 SER A N 1
ATOM 700 C CA . SER A 1 89 ? -5.215 15.594 26.578 1 83.75 89 SER A CA 1
ATOM 701 C C . SER A 1 89 ? -6.027 16.875 26.391 1 83.75 89 SER A C 1
ATOM 703 O O . SER A 1 89 ? -7.258 16.828 26.375 1 83.75 89 SER A O 1
ATOM 705 N N . LYS A 1 90 ? -5.375 17.984 26.219 1 83.88 90 LYS A N 1
ATOM 706 C CA . LYS A 1 90 ? -6.051 19.266 26.016 1 83.88 90 LYS A CA 1
ATOM 707 C C . LYS A 1 90 ? -6.754 19.312 24.672 1 83.88 90 LYS A C 1
ATOM 709 O O . LYS A 1 90 ? -7.859 19.844 24.547 1 83.88 90 LYS A O 1
ATOM 714 N N . LEU A 1 91 ? -6.07 18.766 23.703 1 86.12 91 LEU A N 1
ATOM 715 C CA . LEU A 1 91 ? -6.695 18.688 22.391 1 86.12 91 LEU A CA 1
ATOM 716 C C . LEU A 1 91 ? -7.957 17.828 22.438 1 86.12 91 LEU A C 1
ATOM 718 O O . LEU A 1 91 ? -8.984 18.203 21.859 1 86.12 91 LEU A O 1
ATOM 722 N N . PHE A 1 92 ? -7.863 16.734 23.125 1 91.19 92 PHE A N 1
ATOM 723 C CA . PHE A 1 92 ? -9 15.828 23.25 1 91.19 92 PHE A CA 1
ATOM 724 C C . PHE A 1 92 ? -10.164 16.516 23.953 1 91.19 92 PHE A C 1
ATOM 726 O O . PHE A 1 92 ? -11.32 16.344 23.547 1 91.19 92 PHE A O 1
ATOM 733 N N . ASP A 1 93 ? -9.875 17.281 25 1 91.44 93 ASP A N 1
ATOM 734 C CA . ASP A 1 93 ? -10.922 18 25.719 1 91.44 93 ASP A CA 1
ATOM 735 C C . ASP A 1 93 ? -11.625 19 24.797 1 91.44 93 ASP A C 1
ATOM 737 O O . ASP A 1 93 ? -12.844 19.141 24.844 1 91.44 93 ASP A O 1
ATOM 741 N N . LEU A 1 94 ? -10.852 19.625 24.031 1 90.62 94 LEU A N 1
ATOM 742 C CA . LEU A 1 94 ? -11.406 20.594 23.094 1 90.62 94 LEU A CA 1
ATOM 743 C C . LEU A 1 94 ? -12.305 19.906 22.062 1 90.62 94 LEU A C 1
ATOM 745 O O . LEU A 1 94 ? -13.398 20.391 21.781 1 90.62 94 LEU A O 1
ATOM 749 N N . PHE A 1 95 ? -11.859 18.828 21.516 1 93.88 95 PHE A N 1
ATOM 750 C CA . PHE A 1 95 ? -12.625 18.094 20.516 1 93.88 95 PHE A CA 1
ATOM 751 C C . PHE A 1 95 ? -13.891 17.5 21.125 1 93.88 95 PHE A C 1
ATOM 753 O O . PHE A 1 95 ? -14.922 17.406 20.453 1 93.88 95 PHE A O 1
ATOM 760 N N . THR A 1 96 ? -13.758 17.141 22.375 1 96.12 96 THR A N 1
ATOM 761 C CA . THR A 1 96 ? -14.945 16.656 23.094 1 96.12 96 THR A CA 1
ATOM 762 C C . THR A 1 96 ? -16 17.75 23.172 1 96.12 96 THR A C 1
ATOM 764 O O . THR A 1 96 ? -17.188 17.5 22.938 1 96.12 96 THR A O 1
ATOM 767 N N . GLN A 1 97 ? -15.586 18.953 23.453 1 95.81 97 GLN A N 1
ATOM 768 C CA . GLN A 1 97 ? -16.516 20.078 23.531 1 95.81 97 GLN A CA 1
ATOM 769 C C . GLN A 1 97 ? -17.141 20.359 22.188 1 95.81 97 GLN A C 1
ATOM 771 O O . GLN A 1 97 ? -18.344 20.625 22.094 1 95.81 97 GLN A O 1
ATOM 776 N N . VAL A 1 98 ? -16.359 20.312 21.141 1 96.94 98 VAL A N 1
ATOM 777 C CA . VAL A 1 98 ? -16.859 20.531 19.797 1 96.94 98 VAL A CA 1
ATOM 778 C C . VAL A 1 98 ? -17.922 19.5 19.453 1 96.94 98 VAL A C 1
ATOM 780 O O . VAL A 1 98 ? -19.016 19.844 19.016 1 96.94 98 VAL A O 1
ATOM 783 N N . SER A 1 99 ? -17.609 18.203 19.656 1 97.94 99 SER A N 1
ATOM 784 C CA . SER A 1 99 ? -18.531 17.125 19.312 1 97.94 99 SER A CA 1
ATOM 785 C C . SER A 1 99 ? -19.812 17.188 20.125 1 97.94 99 SER A C 1
ATOM 787 O O . SER A 1 99 ? -20.906 16.969 19.609 1 97.94 99 SER A O 1
ATOM 789 N N . GLU A 1 100 ? -19.688 17.578 21.406 1 97.69 100 GLU A N 1
ATOM 790 C CA . GLU A 1 100 ? -20.875 17.734 22.25 1 97.69 100 GLU A CA 1
ATOM 791 C C . GLU A 1 100 ? -21.797 18.828 21.734 1 97.69 100 GLU A C 1
ATOM 793 O O . GLU A 1 100 ? -23 18.656 21.672 1 97.69 100 GLU A O 1
ATOM 798 N N . ALA A 1 101 ? -21.219 19.938 21.422 1 97.75 101 ALA A N 1
ATOM 799 C CA . ALA A 1 101 ? -22 21.047 20.906 1 97.75 101 ALA A CA 1
ATOM 800 C C . ALA A 1 101 ? -22.688 20.688 19.609 1 97.75 101 ALA A C 1
ATOM 802 O O . ALA A 1 101 ? -23.859 21.016 19.391 1 97.75 101 ALA A O 1
ATOM 803 N N . GLN A 1 102 ? -21.969 20.016 18.75 1 98.38 102 GLN A N 1
ATOM 804 C CA . GLN A 1 102 ? -22.516 19.656 17.453 1 98.38 102 GLN A CA 1
ATOM 805 C C . GLN A 1 102 ? -23.594 18.578 17.594 1 98.38 102 GLN A C 1
ATOM 807 O O . GLN A 1 102 ? -24.656 18.672 16.969 1 98.38 102 GLN A O 1
ATOM 812 N N . LEU A 1 103 ? -23.344 17.562 18.406 1 98.12 103 LEU A N 1
ATOM 813 C CA . LEU A 1 103 ? -24.281 16.453 18.562 1 98.12 103 LEU A CA 1
ATOM 814 C C . LEU A 1 103 ? -25.578 16.922 19.234 1 98.12 103 LEU A C 1
ATOM 816 O O . LEU A 1 103 ? -26.641 16.344 18.984 1 98.12 103 LEU A O 1
ATOM 820 N N . LYS A 1 104 ? -25.516 17.984 20 1 97.06 104 LYS A N 1
ATOM 821 C CA . LYS A 1 104 ? -26.688 18.531 20.672 1 97.06 104 LYS A CA 1
ATOM 822 C C . LYS A 1 104 ? -27.5 19.422 19.719 1 97.06 104 LYS A C 1
ATOM 824 O O . LYS A 1 104 ? -28.672 19.688 19.969 1 97.06 104 LYS A O 1
ATOM 829 N N . HIS A 1 105 ? -26.859 19.875 18.734 1 97.44 105 HIS A N 1
ATOM 830 C CA . HIS A 1 105 ? -27.5 20.812 17.812 1 97.44 105 HIS A CA 1
ATOM 831 C C . HIS A 1 105 ? -28.672 20.172 17.078 1 97.44 105 HIS A C 1
ATOM 833 O O . HIS A 1 105 ? -28.609 18.984 16.734 1 97.44 105 HIS A O 1
ATOM 839 N N . PRO A 1 106 ? -29.75 20.906 16.688 1 96.75 106 PRO A N 1
ATOM 840 C CA . PRO A 1 106 ? -30.938 20.344 16.047 1 96.75 106 PRO A CA 1
ATOM 841 C C . PRO A 1 106 ? -30.625 19.656 14.719 1 96.75 106 PRO A C 1
ATOM 843 O O . PRO A 1 106 ? -31.266 18.656 14.383 1 96.75 106 PRO A O 1
ATOM 846 N N . TYR A 1 107 ? -29.656 20.156 13.984 1 96.56 107 TYR A N 1
ATOM 847 C CA . TYR A 1 107 ? -29.297 19.531 12.719 1 96.56 107 TYR A CA 1
ATOM 848 C C . TYR A 1 107 ? -28.875 18.078 12.93 1 96.56 107 TYR A C 1
ATOM 850 O O . TYR A 1 107 ? -29.344 17.188 12.227 1 96.56 107 TYR A O 1
ATOM 858 N N . MET A 1 108 ? -28.062 17.859 13.914 1 96.75 108 MET A N 1
ATOM 859 C CA . MET A 1 108 ? -27.547 16.516 14.172 1 96.75 108 MET A CA 1
ATOM 860 C C . MET A 1 108 ? -28.594 15.656 14.859 1 96.75 108 MET A C 1
ATOM 862 O O . MET A 1 108 ? -28.688 14.453 14.586 1 96.75 108 MET A O 1
ATOM 866 N N . GLN A 1 109 ? -29.344 16.312 15.742 1 96.25 109 GLN A N 1
ATOM 867 C CA . GLN A 1 109 ? -30.422 15.586 16.391 1 96.25 109 GLN A CA 1
ATOM 868 C C . GLN A 1 109 ? -31.422 15.047 15.359 1 96.25 109 GLN A C 1
ATOM 870 O O . GLN A 1 109 ? -31.891 13.914 15.477 1 96.25 109 GLN A O 1
ATOM 875 N N . ASP A 1 110 ? -31.688 15.852 14.422 1 95.56 110 ASP A N 1
ATOM 876 C CA . ASP A 1 110 ? -32.562 15.414 13.352 1 95.56 110 ASP A CA 1
ATOM 877 C C . ASP A 1 110 ? -31.969 14.258 12.562 1 95.56 110 ASP A C 1
ATOM 879 O O . ASP A 1 110 ? -32.656 13.297 12.234 1 95.56 110 ASP A O 1
ATOM 883 N N . LEU A 1 111 ? -30.688 14.32 12.219 1 95.94 111 LEU A N 1
ATOM 884 C CA . LEU A 1 111 ? -29.984 13.281 11.484 1 95.94 111 LEU A CA 1
ATOM 885 C C . LEU A 1 111 ? -30 11.969 12.258 1 95.94 111 LEU A C 1
ATOM 887 O O . LEU A 1 111 ? -30.109 10.891 11.672 1 95.94 111 LEU A O 1
ATOM 891 N N . ILE A 1 112 ? -29.906 12.078 13.562 1 96 112 ILE A N 1
ATOM 892 C CA . ILE A 1 112 ? -29.797 10.906 14.43 1 96 112 ILE A CA 1
ATOM 893 C C . ILE A 1 112 ? -31.172 10.281 14.633 1 96 112 ILE A C 1
ATOM 895 O O . ILE A 1 112 ? -31.328 9.062 14.57 1 96 112 ILE A O 1
ATOM 899 N N . HIS A 1 113 ? -32.25 11.062 14.75 1 92.81 113 HIS A N 1
ATOM 900 C CA . HIS A 1 113 ? -33.5 10.555 15.242 1 92.81 113 HIS A CA 1
ATOM 901 C C . HIS A 1 113 ? -34.531 10.406 14.102 1 92.81 113 HIS A C 1
ATOM 903 O O . HIS A 1 113 ? -35.531 9.727 14.258 1 92.81 113 HIS A O 1
ATOM 909 N N . ASN A 1 114 ? -34.25 10.977 12.984 1 87.19 114 ASN A N 1
ATOM 910 C CA . ASN A 1 114 ? -35.219 10.891 11.898 1 87.19 114 ASN A CA 1
ATOM 911 C C . ASN A 1 114 ? -34.656 10.109 10.711 1 87.19 114 ASN A C 1
ATOM 913 O O . ASN A 1 114 ? -34.844 10.516 9.555 1 87.19 114 ASN A O 1
ATOM 917 N N . ALA A 1 115 ? -34 9.164 10.977 1 80.62 115 ALA A N 1
ATOM 918 C CA . ALA A 1 115 ? -33.344 8.344 9.961 1 80.62 115 ALA A CA 1
ATOM 919 C C . ALA A 1 115 ? -34.344 7.734 9 1 80.62 115 ALA A C 1
ATOM 921 O O . ALA A 1 115 ? -34.031 7.48 7.84 1 80.62 115 ALA A O 1
ATOM 922 N N . ASN A 1 116 ? -35.469 7.566 9.461 1 76.94 116 ASN A N 1
ATOM 923 C CA . ASN A 1 116 ? -36.5 6.949 8.641 1 76.94 116 ASN A CA 1
ATOM 924 C C . ASN A 1 116 ? -36.969 7.875 7.516 1 76.94 116 ASN A C 1
ATOM 926 O O . ASN A 1 116 ? -37.562 7.426 6.547 1 76.94 116 ASN A O 1
ATOM 930 N N . ASN A 1 117 ? -36.625 9.023 7.656 1 74.62 117 ASN A N 1
ATOM 931 C CA . ASN A 1 117 ? -37.062 10.008 6.672 1 74.62 117 ASN A CA 1
ATOM 932 C C . ASN A 1 117 ? -36.031 10.195 5.566 1 74.62 117 ASN A C 1
ATOM 934 O O . ASN A 1 117 ? -36.312 10.82 4.547 1 74.62 117 ASN A O 1
ATOM 938 N N . ASN A 1 118 ? -34.875 9.656 5.777 1 79.38 118 ASN A N 1
ATOM 939 C CA . ASN A 1 118 ? -33.781 9.836 4.836 1 79.38 118 ASN A CA 1
ATOM 940 C C . ASN A 1 118 ? -33.062 8.516 4.559 1 79.38 118 ASN A C 1
ATOM 942 O O . ASN A 1 118 ? -33 7.645 5.422 1 79.38 118 ASN A O 1
ATOM 946 N N . THR A 1 119 ? -32.844 8.305 3.279 1 91.44 119 THR A N 1
ATOM 947 C CA . THR A 1 119 ? -32.031 7.145 2.918 1 91.44 119 THR A CA 1
ATOM 948 C C . THR A 1 119 ? -30.719 7.578 2.273 1 91.44 119 THR A C 1
ATOM 950 O O . THR A 1 119 ? -30.672 8.578 1.562 1 91.44 119 THR A O 1
ATOM 953 N N . PHE A 1 120 ? -29.688 6.941 2.688 1 97.38 120 PHE A N 1
ATOM 954 C CA . PHE A 1 120 ? -28.375 7.145 2.09 1 97.38 120 PHE A CA 1
ATOM 955 C C . PHE A 1 120 ? -27.797 5.824 1.6 1 97.38 120 PHE A C 1
ATOM 957 O O . PHE A 1 120 ? -28.281 4.75 1.961 1 97.38 120 PHE A O 1
ATOM 964 N N . ASP A 1 121 ? -26.797 5.992 0.723 1 97.88 121 ASP A N 1
ATOM 965 C CA . ASP A 1 121 ? -26.156 4.809 0.173 1 97.88 121 ASP A CA 1
ATOM 966 C C . ASP A 1 121 ? -24.75 4.637 0.747 1 97.88 121 ASP A C 1
ATOM 968 O O . ASP A 1 121 ? -24.172 3.545 0.69 1 97.88 121 ASP A O 1
ATOM 972 N N . ILE A 1 122 ? -24.188 5.695 1.321 1 98.44 122 ILE A N 1
ATOM 973 C CA . ILE A 1 122 ? -22.828 5.66 1.839 1 98.44 122 ILE A CA 1
ATOM 974 C C . ILE A 1 122 ? -22.609 6.84 2.787 1 98.44 122 ILE A C 1
ATOM 976 O O . ILE A 1 122 ? -23.219 7.895 2.633 1 98.44 122 ILE A O 1
ATOM 980 N N . LEU A 1 123 ? -21.781 6.629 3.783 1 98.62 123 LEU A N 1
ATOM 981 C CA . LEU A 1 123 ? -21.359 7.668 4.715 1 98.62 123 LEU A CA 1
ATOM 982 C C . LEU A 1 123 ? -19.906 8.055 4.48 1 98.62 123 LEU A C 1
ATOM 984 O O . LEU A 1 123 ? -19.031 7.184 4.434 1 98.62 123 LEU A O 1
ATOM 988 N N . LEU A 1 124 ? -19.625 9.312 4.246 1 98.88 124 LEU A N 1
ATOM 989 C CA . LEU A 1 124 ? -18.297 9.898 4.324 1 98.88 124 LEU A CA 1
ATOM 990 C C . LEU A 1 124 ? -18.109 10.648 5.641 1 98.88 124 LEU A C 1
ATOM 992 O O . LEU A 1 124 ? -18.891 11.547 5.965 1 98.88 124 LEU A O 1
ATOM 996 N N . VAL A 1 125 ? -17.094 10.289 6.363 1 98.75 125 VAL A N 1
ATOM 997 C CA . VAL A 1 125 ? -16.984 10.875 7.695 1 98.75 125 VAL A CA 1
ATOM 998 C C . VAL A 1 125 ? -15.523 11.211 7.988 1 98.75 125 VAL A C 1
ATOM 1000 O O . VAL A 1 125 ? -14.609 10.5 7.547 1 98.75 125 VAL A O 1
ATOM 1003 N N . GLU A 1 126 ? -15.281 12.359 8.617 1 98.31 126 GLU A N 1
ATOM 1004 C CA . GLU A 1 126 ? -13.938 12.641 9.102 1 98.31 126 GLU A CA 1
ATOM 1005 C C . GLU A 1 126 ? -13.461 11.555 10.062 1 98.31 126 GLU A C 1
ATOM 1007 O O . GLU A 1 126 ? -14.086 11.312 11.094 1 98.31 126 GLU A O 1
ATOM 1012 N N . PHE A 1 127 ? -12.391 10.906 9.711 1 97.62 127 PHE A N 1
ATOM 1013 C CA . PHE A 1 127 ? -11.906 9.766 10.469 1 97.62 127 PHE A CA 1
ATOM 1014 C C . PHE A 1 127 ? -11.062 10.219 11.656 1 97.62 127 PHE A C 1
ATOM 1016 O O . PHE A 1 127 ? -9.859 9.969 11.695 1 97.62 127 PHE A O 1
ATOM 1023 N N . LEU A 1 128 ? -11.703 10.789 12.602 1 95.38 128 LEU A N 1
ATOM 1024 C CA . LEU A 1 128 ? -11.008 11.414 13.727 1 95.38 128 LEU A CA 1
ATOM 1025 C C . LEU A 1 128 ? -11.75 11.148 15.031 1 95.38 128 LEU A C 1
ATOM 1027 O O . LEU A 1 128 ? -11.125 10.875 16.062 1 95.38 128 LEU A O 1
ATOM 1031 N N . TRP A 1 129 ? -13.094 11.266 15.023 1 96.94 129 TRP A N 1
ATOM 1032 C CA . TRP A 1 129 ? -13.898 11.18 16.234 1 96.94 129 TRP A CA 1
ATOM 1033 C C . TRP A 1 129 ? -14.891 10.023 16.156 1 96.94 129 TRP A C 1
ATOM 1035 O O . TRP A 1 129 ? -15.914 10.125 15.477 1 96.94 129 TRP A O 1
ATOM 1045 N N . LEU A 1 130 ? -14.805 9.008 16.906 1 97.38 130 LEU A N 1
ATOM 1046 C CA . LEU A 1 130 ? -15.344 7.664 16.703 1 97.38 130 LEU A CA 1
ATOM 1047 C C . LEU A 1 130 ? -16.859 7.664 16.812 1 97.38 130 LEU A C 1
ATOM 1049 O O . LEU A 1 130 ? -17.547 6.98 16.047 1 97.38 130 LEU A O 1
ATOM 1053 N N . PRO A 1 131 ? -17.5 8.445 17.719 1 97.88 131 PRO A N 1
ATOM 1054 C CA . PRO A 1 131 ? -18.969 8.367 17.828 1 97.88 131 PRO A CA 1
ATOM 1055 C C . PRO A 1 131 ? -19.672 8.695 16.516 1 97.88 131 PRO A C 1
ATOM 1057 O O . PRO A 1 131 ? -20.75 8.164 16.234 1 97.88 131 PRO A O 1
ATOM 1060 N N . TYR A 1 132 ? -19.094 9.508 15.672 1 98.44 132 TYR A N 1
ATOM 1061 C CA . TYR A 1 132 ? -19.719 9.898 14.414 1 98.44 132 TYR A CA 1
ATOM 1062 C C . TYR A 1 132 ? -19.797 8.719 13.453 1 98.44 132 TYR A C 1
ATOM 1064 O O . TYR A 1 132 ? -20.547 8.75 12.477 1 98.44 132 TYR A O 1
ATOM 1072 N N . PHE A 1 133 ? -19.016 7.672 13.703 1 98.38 133 PHE A N 1
ATOM 1073 C CA . PHE A 1 133 ? -19.062 6.488 12.852 1 98.38 133 PHE A CA 1
ATOM 1074 C C . PHE A 1 133 ? -20.375 5.738 13.039 1 98.38 133 PHE A C 1
ATOM 1076 O O . PHE A 1 133 ? -20.75 4.902 12.203 1 98.38 133 PHE A O 1
ATOM 1083 N N . ALA A 1 134 ? -21.109 6.07 14.102 1 98.19 134 ALA A N 1
ATOM 1084 C CA . ALA A 1 134 ? -22.375 5.402 14.422 1 98.19 134 ALA A CA 1
ATOM 1085 C C . ALA A 1 134 ? -23.422 5.672 13.359 1 98.19 134 ALA A C 1
ATOM 1087 O O . ALA A 1 134 ? -24.391 4.914 13.219 1 98.19 134 ALA A O 1
ATOM 1088 N N . PHE A 1 135 ? -23.25 6.707 12.57 1 98 135 PHE A N 1
ATOM 1089 C CA . PHE A 1 135 ? -24.203 7.016 11.516 1 98 135 PHE A CA 1
ATOM 1090 C C . PHE A 1 135 ? -24.297 5.867 10.523 1 98 135 PHE A C 1
ATOM 1092 O O . PHE A 1 135 ? -25.344 5.656 9.906 1 98 135 PHE A O 1
ATOM 1099 N N . LYS A 1 136 ? -23.188 5.145 10.344 1 97.19 136 LYS A N 1
ATOM 1100 C CA . LYS A 1 136 ? -23.219 4.016 9.414 1 97.19 136 LYS A CA 1
ATOM 1101 C C . LYS A 1 136 ? -24.266 2.979 9.852 1 97.19 136 LYS A C 1
ATOM 1103 O O . LYS A 1 136 ? -24.922 2.367 9.016 1 97.19 136 LYS A O 1
ATOM 1108 N N . ASP A 1 137 ? -24.406 2.816 11.164 1 96.06 137 ASP A N 1
ATOM 1109 C CA . ASP A 1 137 ? -25.375 1.86 11.695 1 96.06 137 ASP A CA 1
ATOM 1110 C C . ASP A 1 137 ? -26.781 2.434 11.656 1 96.06 137 ASP A C 1
ATOM 1112 O O . ASP A 1 137 ? -27.75 1.705 11.414 1 96.06 137 ASP A O 1
ATOM 1116 N N . ILE A 1 138 ? -26.906 3.711 11.969 1 96.19 138 ILE A N 1
ATOM 1117 C CA . ILE A 1 138 ? -28.219 4.363 11.938 1 96.19 138 ILE A CA 1
ATOM 1118 C C . ILE A 1 138 ? -28.828 4.234 10.547 1 96.19 138 ILE A C 1
ATOM 1120 O O . ILE A 1 138 ? -30.031 3.953 10.414 1 96.19 138 ILE A O 1
ATOM 1124 N N . TYR A 1 139 ? -28.047 4.367 9.523 1 96.44 139 TYR A N 1
ATOM 1125 C CA . TYR A 1 139 ? -28.562 4.379 8.156 1 96.44 139 TYR A CA 1
ATOM 1126 C C . TYR A 1 139 ? -28.25 3.068 7.445 1 96.44 139 TYR A C 1
ATOM 1128 O O . TYR A 1 139 ? -28.656 2.865 6.301 1 96.44 139 TYR A O 1
ATOM 1136 N N . ASN A 1 140 ? -27.516 2.164 8.094 1 95.19 140 ASN A N 1
ATOM 1137 C CA . ASN A 1 140 ? -27.156 0.848 7.57 1 95.19 140 ASN A CA 1
ATOM 1138 C C . ASN A 1 140 ? -26.469 0.95 6.219 1 95.19 140 ASN A C 1
ATOM 1140 O O . ASN A 1 140 ? -26.906 0.345 5.238 1 95.19 140 ASN A O 1
ATOM 1144 N N . VAL A 1 141 ? -25.406 1.654 6.195 1 97.25 141 VAL A N 1
ATOM 1145 C CA . VAL A 1 141 ? -24.656 1.896 4.965 1 97.25 141 VAL A CA 1
ATOM 1146 C C . VAL A 1 141 ? -23.172 1.682 5.215 1 97.25 141 VAL A C 1
ATOM 1148 O O . VAL A 1 141 ? -22.703 1.769 6.352 1 97.25 141 VAL A O 1
ATOM 1151 N N . PRO A 1 142 ? -22.375 1.326 4.16 1 98.25 142 PRO A N 1
ATOM 1152 C CA . PRO A 1 142 ? -20.906 1.359 4.316 1 98.25 142 PRO A CA 1
ATOM 1153 C C . PRO A 1 142 ? -20.375 2.768 4.57 1 98.25 142 PRO A C 1
ATOM 1155 O O . PRO A 1 142 ? -21.094 3.75 4.367 1 98.25 142 PRO A O 1
ATOM 1158 N N . PHE A 1 143 ? -19.141 2.801 5.082 1 97.19 143 PHE A N 1
ATOM 1159 C CA . PHE A 1 143 ? -18.672 4.164 5.289 1 97.19 143 PHE A CA 1
ATOM 1160 C C . PHE A 1 143 ? -17.172 4.277 4.984 1 97.19 143 PHE A C 1
ATOM 1162 O O . PHE A 1 143 ? -16.438 3.297 5.105 1 97.19 143 PHE A O 1
ATOM 1169 N N . VAL A 1 144 ? -16.828 5.438 4.551 1 98.81 144 VAL A N 1
ATOM 1170 C CA . VAL A 1 144 ? -15.469 5.848 4.195 1 98.81 144 VAL A CA 1
ATOM 1171 C C . VAL A 1 144 ? -14.992 6.945 5.145 1 98.81 144 VAL A C 1
ATOM 1173 O O . VAL A 1 144 ? -15.672 7.957 5.324 1 98.81 144 VAL A O 1
ATOM 1176 N N . GLY A 1 145 ? -13.875 6.621 5.789 1 98.62 145 GLY A N 1
ATOM 1177 C CA . GLY A 1 145 ? -13.219 7.664 6.566 1 98.62 145 GLY A CA 1
ATOM 1178 C C . GLY A 1 145 ? -12.289 8.523 5.738 1 98.62 145 GLY A C 1
ATOM 1179 O O . GLY A 1 145 ? -11.594 8.023 4.852 1 98.62 145 GLY A O 1
ATOM 1180 N N . ILE A 1 146 ? -12.273 9.828 6.031 1 98.44 146 ILE A N 1
ATOM 1181 C CA . ILE A 1 146 ? -11.359 10.758 5.375 1 98.44 146 ILE A CA 1
ATOM 1182 C C . ILE A 1 146 ? -10.57 11.539 6.426 1 98.44 146 ILE A C 1
ATOM 1184 O O . ILE A 1 146 ? -11.156 12.055 7.383 1 98.44 146 ILE A O 1
ATOM 1188 N N . THR A 1 147 ? -9.289 11.586 6.23 1 97.12 147 THR A N 1
ATOM 1189 C CA . THR A 1 147 ? -8.477 12.312 7.199 1 97.12 147 THR A CA 1
ATOM 1190 C C . THR A 1 147 ? -7.754 13.477 6.531 1 97.12 147 THR A C 1
ATOM 1192 O O . THR A 1 147 ? -7.352 13.383 5.371 1 97.12 147 THR A O 1
ATOM 1195 N N . SER A 1 148 ? -7.602 14.562 7.258 1 94.38 148 SER A N 1
ATOM 1196 C CA . SER A 1 148 ? -6.848 15.719 6.793 1 94.38 148 SER A CA 1
ATOM 1197 C C . SER A 1 148 ? -5.441 15.734 7.383 1 94.38 148 SER A C 1
ATOM 1199 O O . SER A 1 148 ? -4.609 16.562 6.988 1 94.38 148 SER A O 1
ATOM 1201 N N . LEU A 1 149 ? -5.18 14.852 8.305 1 91.19 149 LEU A N 1
ATOM 1202 C CA . LEU A 1 149 ? -3.902 14.664 8.984 1 91.19 149 LEU A CA 1
ATOM 1203 C C . LEU A 1 149 ? -3.432 13.219 8.875 1 91.19 149 LEU A C 1
ATOM 1205 O O . LEU A 1 149 ? -4.191 12.344 8.445 1 91.19 149 LEU A O 1
ATOM 1209 N N . PRO A 1 150 ? -2.178 13.023 9.211 1 90.94 150 PRO A N 1
ATOM 1210 C CA . PRO A 1 150 ? -1.779 11.617 9.32 1 90.94 150 PRO A CA 1
ATOM 1211 C C . PRO A 1 150 ? -2.623 10.844 10.328 1 90.94 150 PRO A C 1
ATOM 1213 O O . PRO A 1 150 ? -3.156 11.43 11.273 1 90.94 150 PRO A O 1
ATOM 1216 N N . LEU A 1 151 ? -2.742 9.602 10.133 1 93.56 151 LEU A N 1
ATOM 1217 C CA . LEU A 1 151 ? -3.525 8.773 11.047 1 93.56 151 LEU A CA 1
ATOM 1218 C C . LEU A 1 151 ? -2.951 8.828 12.461 1 93.56 151 LEU A C 1
ATOM 1220 O O . LEU A 1 151 ? -1.733 8.773 12.641 1 93.56 151 LEU A O 1
ATOM 1224 N N . THR A 1 152 ? -3.803 9.008 13.367 1 91.69 152 THR A N 1
ATOM 1225 C CA . THR A 1 152 ? -3.396 8.844 14.766 1 91.69 152 THR A CA 1
ATOM 1226 C C . THR A 1 152 ? -3.064 7.383 15.062 1 91.69 152 THR A C 1
ATOM 1228 O O . THR A 1 152 ? -3.367 6.496 14.266 1 91.69 152 THR A O 1
ATOM 1231 N N . LEU A 1 153 ? -2.48 7.215 16.203 1 92.5 153 LEU A N 1
ATOM 1232 C CA . LEU A 1 153 ? -2.133 5.871 16.656 1 92.5 153 LEU A CA 1
ATOM 1233 C C . LEU A 1 153 ? -3.361 4.965 16.672 1 92.5 153 LEU A C 1
ATOM 1235 O O . LEU A 1 153 ? -3.334 3.863 16.125 1 92.5 153 LEU A O 1
ATOM 1239 N N . MET A 1 154 ? -4.453 5.43 17.219 1 89.06 154 MET A N 1
ATOM 1240 C CA . MET A 1 154 ? -5.664 4.625 17.344 1 89.06 154 MET A CA 1
ATOM 1241 C C . MET A 1 154 ? -6.312 4.387 15.992 1 89.06 154 MET A C 1
ATOM 1243 O O . MET A 1 154 ? -6.785 3.283 15.711 1 89.06 154 MET A O 1
ATOM 1247 N N . ALA A 1 155 ? -6.391 5.422 15.203 1 93.69 155 ALA A N 1
ATOM 1248 C CA . ALA A 1 155 ? -6.953 5.285 13.859 1 93.69 155 ALA A CA 1
ATOM 1249 C C . ALA A 1 155 ? -6.164 4.273 13.031 1 93.69 155 ALA A C 1
ATOM 1251 O O . ALA A 1 155 ? -6.746 3.457 12.312 1 93.69 155 ALA A O 1
ATOM 1252 N N . SER A 1 156 ? -4.855 4.344 13.102 1 94.81 156 SER A N 1
ATOM 1253 C CA . SER A 1 156 ? -3.986 3.416 12.383 1 94.81 156 SER A CA 1
ATOM 1254 C C . SER A 1 156 ? -4.223 1.978 12.836 1 94.81 156 SER A C 1
ATOM 1256 O O . SER A 1 156 ? -4.285 1.066 12.008 1 94.81 156 SER A O 1
ATOM 1258 N N . GLU A 1 157 ? -4.391 1.802 14.086 1 91.81 157 GLU A N 1
ATOM 1259 C CA . GLU A 1 157 ? -4.598 0.47 14.648 1 91.81 157 GLU A CA 1
ATOM 1260 C C . GLU A 1 157 ? -5.938 -0.112 14.211 1 91.81 157 GLU A C 1
ATOM 1262 O O . GLU A 1 157 ? -6.07 -1.328 14.062 1 91.81 157 GLU A O 1
ATOM 1267 N N . SER A 1 158 ? -6.922 0.715 14.008 1 94.38 158 SER A N 1
ATOM 1268 C CA . SER A 1 158 ? -8.234 0.25 13.578 1 94.38 158 SER A CA 1
ATOM 1269 C C . SER A 1 158 ? -8.164 -0.39 12.195 1 94.38 158 SER A C 1
ATOM 1271 O O . SER A 1 158 ? -9.047 -1.165 11.82 1 94.38 158 SER A O 1
ATOM 1273 N N . LEU A 1 159 ? -7.109 -0.079 11.453 1 96.12 159 LEU A N 1
ATOM 1274 C CA . LEU A 1 159 ? -6.902 -0.651 10.125 1 96.12 159 LEU A CA 1
ATOM 1275 C C . LEU A 1 159 ? -5.902 -1.8 10.18 1 96.12 159 LEU A C 1
ATOM 1277 O O . LEU A 1 159 ? -5.578 -2.395 9.148 1 96.12 159 LEU A O 1
ATOM 1281 N N . GLY A 1 160 ? -5.324 -2.025 11.328 1 93.25 160 GLY A N 1
ATOM 1282 C CA . GLY A 1 160 ? -4.285 -3.033 11.477 1 93.25 160 GLY A CA 1
ATOM 1283 C C . GLY A 1 160 ? -2.91 -2.537 11.07 1 93.25 160 GLY A C 1
ATOM 1284 O O . GLY A 1 160 ? -1.986 -3.332 10.891 1 93.25 160 GLY A O 1
ATOM 1285 N N . MET A 1 161 ? -2.77 -1.29 10.891 1 93.62 161 MET A N 1
ATOM 1286 C CA . MET A 1 161 ? -1.478 -0.683 10.586 1 93.62 161 MET A CA 1
ATOM 1287 C C . MET A 1 161 ? -0.764 -0.241 11.859 1 93.62 161 MET A C 1
ATOM 1289 O O . MET A 1 161 ? -0.851 0.923 12.25 1 93.62 161 MET A O 1
ATOM 1293 N N . TRP A 1 162 ? 0.025 -1.046 12.344 1 86.81 162 TRP A N 1
ATOM 1294 C CA . TRP A 1 162 ? 0.691 -0.769 13.609 1 86.81 162 TRP A CA 1
ATOM 1295 C C . TRP A 1 162 ? 1.798 0.265 13.43 1 86.81 162 TRP A C 1
ATOM 1297 O O . TRP A 1 162 ? 2.646 0.127 12.547 1 86.81 162 TRP A O 1
ATOM 1307 N N . LYS A 1 163 ? 1.783 1.236 14.297 1 90.38 163 LYS A N 1
ATOM 1308 C CA . LYS A 1 163 ? 2.83 2.254 14.266 1 90.38 163 LYS A CA 1
ATOM 1309 C C . LYS A 1 163 ? 4.016 1.85 15.133 1 90.38 163 LYS A C 1
ATOM 1311 O O . LYS A 1 163 ? 3.922 1.854 16.359 1 90.38 163 LYS A O 1
ATOM 1316 N N . HIS A 1 164 ? 5.086 1.527 14.492 1 91.31 164 HIS A N 1
ATOM 1317 C CA . HIS A 1 164 ? 6.312 1.267 15.242 1 91.31 164 HIS A CA 1
ATOM 1318 C C . HIS A 1 164 ? 6.871 2.547 15.852 1 91.31 164 HIS A C 1
ATOM 1320 O O . HIS A 1 164 ? 7.145 3.514 15.133 1 91.31 164 HIS A O 1
ATOM 1326 N N . PRO A 1 165 ? 7.078 2.586 17.109 1 92.31 165 PRO A N 1
ATOM 1327 C CA . PRO A 1 165 ? 7.418 3.842 17.781 1 92.31 165 PRO A CA 1
ATOM 1328 C C . PRO A 1 165 ? 8.703 4.473 17.25 1 92.31 165 PRO A C 1
ATOM 1330 O O . PRO A 1 165 ? 8.852 5.695 17.266 1 92.31 165 PRO A O 1
ATOM 1333 N N . ILE A 1 166 ? 9.586 3.65 16.766 1 92.56 166 ILE A N 1
ATOM 1334 C CA . ILE A 1 166 ? 10.875 4.172 16.312 1 92.56 166 ILE A CA 1
ATOM 1335 C C . ILE A 1 166 ? 10.797 4.531 14.836 1 92.56 166 ILE A C 1
ATOM 1337 O O . ILE A 1 166 ? 11.305 5.574 14.414 1 92.56 166 ILE A O 1
ATOM 1341 N N . LEU A 1 167 ? 10.102 3.77 14.078 1 92.12 167 LEU A N 1
ATOM 1342 C CA . LEU A 1 167 ? 10.078 3.936 12.633 1 92.12 167 LEU A CA 1
ATOM 1343 C C . LEU A 1 167 ? 8.984 4.922 12.219 1 92.12 167 LEU A C 1
ATOM 1345 O O . LEU A 1 167 ? 9.07 5.535 11.156 1 92.12 167 LEU A O 1
ATOM 1349 N N . GLU A 1 168 ? 7.969 5.039 13.031 1 92.56 168 GLU A N 1
ATOM 1350 C CA . GLU A 1 168 ? 6.84 5.922 12.75 1 92.56 168 GLU A CA 1
ATOM 1351 C C . GLU A 1 168 ? 6.398 6.672 14 1 92.56 168 GLU A C 1
ATOM 1353 O O . GLU A 1 168 ? 5.285 6.473 14.492 1 92.56 168 GLU A O 1
ATOM 1358 N N . PRO A 1 169 ? 7.199 7.582 14.438 1 93.69 169 PRO A N 1
ATOM 1359 C CA . PRO A 1 169 ? 6.785 8.375 15.594 1 93.69 169 PRO A CA 1
ATOM 1360 C C . PRO A 1 169 ? 5.465 9.109 15.367 1 93.69 169 PRO A C 1
ATOM 1362 O O . PRO A 1 169 ? 5.145 9.469 14.234 1 93.69 169 PRO A O 1
ATOM 1365 N N . GLU A 1 170 ? 4.785 9.25 16.484 1 92.81 170 GLU A N 1
ATOM 1366 C CA . GLU A 1 170 ? 3.549 10.023 16.406 1 92.81 170 GLU A CA 1
ATOM 1367 C C . GLU A 1 170 ? 3.816 11.445 15.938 1 92.81 170 GLU A C 1
ATOM 1369 O O . GLU A 1 170 ? 4.766 12.086 16.391 1 92.81 170 GLU A O 1
ATOM 1374 N N . PHE A 1 171 ? 2.91 11.977 15.117 1 90.38 171 PHE A N 1
ATOM 1375 C CA . PHE A 1 171 ? 3.145 13.258 14.469 1 90.38 171 PHE A CA 1
ATOM 1376 C C . PHE A 1 171 ? 3.049 14.398 15.484 1 90.38 171 PHE A C 1
ATOM 1378 O O . PHE A 1 171 ? 3.418 15.539 15.18 1 90.38 171 PHE A O 1
ATOM 1385 N N . LEU A 1 172 ? 2.631 14.172 16.688 1 89.56 172 LEU A N 1
ATOM 1386 C CA . LEU A 1 172 ? 2.562 15.188 17.734 1 89.56 172 LEU A CA 1
ATOM 1387 C C . LEU A 1 172 ? 3.926 15.383 18.391 1 89.56 172 LEU A C 1
ATOM 1389 O O . LEU A 1 172 ? 4.121 16.328 19.156 1 89.56 172 LEU A O 1
ATOM 1393 N N . LEU A 1 173 ? 4.785 14.461 18 1 90.5 173 LEU A N 1
ATOM 1394 C CA . LEU A 1 173 ? 6.148 14.609 18.484 1 90.5 173 LEU A CA 1
ATOM 1395 C C . LEU A 1 173 ? 6.934 15.594 17.625 1 90.5 173 LEU A C 1
ATOM 1397 O O . LEU A 1 173 ? 6.531 15.898 16.5 1 90.5 173 LEU A O 1
ATOM 1401 N N . GLY A 1 174 ? 7.961 16.172 18.141 1 87.62 174 GLY A N 1
ATOM 1402 C CA . GLY A 1 174 ? 8.703 17.234 17.484 1 87.62 174 GLY A CA 1
ATOM 1403 C C . GLY A 1 174 ? 9.742 16.703 16.5 1 87.62 174 GLY A C 1
ATOM 1404 O O . GLY A 1 174 ? 10.656 17.438 16.109 1 87.62 174 GLY A O 1
ATOM 1405 N N . PHE A 1 175 ? 9.656 15.383 16.203 1 89.38 175 PHE A N 1
ATOM 1406 C CA . PHE A 1 175 ? 10.586 14.812 15.234 1 89.38 175 PHE A CA 1
ATOM 1407 C C . PHE A 1 175 ? 9.891 13.789 14.344 1 89.38 175 PHE A C 1
ATOM 1409 O O . PHE A 1 175 ? 8.906 13.172 14.75 1 89.38 175 PHE A O 1
ATOM 1416 N N . SER A 1 176 ? 10.406 13.633 13.125 1 84.31 176 SER A N 1
ATOM 1417 C CA . SER A 1 176 ? 9.789 12.75 12.141 1 84.31 176 SER A CA 1
ATOM 1418 C C . SER A 1 176 ? 10.336 11.328 12.25 1 84.31 176 SER A C 1
ATOM 1420 O O . SER A 1 176 ? 9.641 10.359 11.922 1 84.31 176 SER A O 1
ATOM 1422 N N . GLN A 1 177 ? 11.57 11.18 12.602 1 85.94 177 GLN A N 1
ATOM 1423 C CA . GLN A 1 177 ? 12.219 9.898 12.859 1 85.94 177 GLN A CA 1
ATOM 1424 C C . GLN A 1 177 ? 12.992 9.93 14.172 1 85.94 177 GLN A C 1
ATOM 1426 O O . GLN A 1 177 ? 13.594 10.945 14.523 1 85.94 177 GLN A O 1
ATOM 1431 N N . ALA A 1 178 ? 12.938 8.82 14.836 1 92.12 178 ALA A N 1
ATOM 1432 C CA . ALA A 1 178 ? 13.664 8.75 16.094 1 92.12 178 ALA A CA 1
ATOM 1433 C C . ALA A 1 178 ? 15.109 8.312 15.875 1 92.12 178 ALA A C 1
ATOM 1435 O O . ALA A 1 178 ? 15.438 7.137 16.062 1 92.12 178 ALA A O 1
ATOM 1436 N N . GLU A 1 179 ? 15.914 9.211 15.656 1 90.31 179 GLU A N 1
ATOM 1437 C CA . GLU A 1 179 ? 17.281 8.922 15.242 1 90.31 179 GLU A CA 1
ATOM 1438 C C . GLU A 1 179 ? 18.203 8.781 16.453 1 90.31 179 GLU A C 1
ATOM 1440 O O . GLU A 1 179 ? 19.125 7.961 16.438 1 90.31 179 GLU A O 1
ATOM 1445 N N . THR A 1 180 ? 18.016 9.547 17.453 1 94.69 180 THR A N 1
ATOM 1446 C CA . THR A 1 180 ? 18.844 9.492 18.641 1 94.69 180 THR A CA 1
ATOM 1447 C C . THR A 1 180 ? 18.219 8.602 19.703 1 94.69 180 THR A C 1
ATOM 1449 O O . THR A 1 180 ? 17.031 8.297 19.656 1 94.69 180 THR A O 1
ATOM 1452 N N . PHE A 1 181 ? 19.078 8.195 20.719 1 95.81 181 PHE A N 1
ATOM 1453 C CA . PHE A 1 181 ? 18.578 7.371 21.812 1 95.81 181 PHE A CA 1
ATOM 1454 C C . PHE A 1 181 ? 17.5 8.102 22.594 1 95.81 181 PHE A C 1
ATOM 1456 O O . PHE A 1 181 ? 16.469 7.516 22.953 1 95.81 181 PHE A O 1
ATOM 1463 N N . LYS A 1 182 ? 17.672 9.367 22.828 1 96.19 182 LYS A N 1
ATOM 1464 C CA . LYS A 1 182 ? 16.688 10.172 23.531 1 96.19 182 LYS A CA 1
ATOM 1465 C C . LYS A 1 182 ? 15.352 10.203 22.781 1 96.19 182 LYS A C 1
ATOM 1467 O O . LYS A 1 182 ? 14.289 10.078 23.391 1 96.19 182 LYS A O 1
ATOM 1472 N N . GLN A 1 183 ? 15.422 10.398 21.5 1 95.94 183 GLN A N 1
ATOM 1473 C CA . GLN A 1 183 ? 14.211 10.43 20.672 1 95.94 183 GLN A CA 1
ATOM 1474 C C . GLN A 1 183 ? 13.5 9.078 20.703 1 95.94 183 GLN A C 1
ATOM 1476 O O . GLN A 1 183 ? 12.273 9.023 20.75 1 95.94 183 GLN A O 1
ATOM 1481 N N . ARG A 1 184 ? 14.258 8.008 20.656 1 96.88 184 ARG A N 1
ATOM 1482 C CA . ARG A 1 184 ? 13.664 6.68 20.672 1 96.88 184 ARG A CA 1
ATOM 1483 C C . ARG A 1 184 ? 12.93 6.43 21.984 1 96.88 184 ARG A C 1
ATOM 1485 O O . ARG A 1 184 ? 11.812 5.918 22 1 96.88 184 ARG A O 1
ATOM 1492 N N . VAL A 1 185 ? 13.547 6.832 23.047 1 96.69 185 VAL A N 1
ATOM 1493 C CA . VAL A 1 185 ? 12.922 6.676 24.359 1 96.69 185 VAL A CA 1
ATOM 1494 C C . VAL A 1 185 ? 11.656 7.523 24.438 1 96.69 185 VAL A C 1
ATOM 1496 O O . VAL A 1 185 ? 10.617 7.062 24.906 1 96.69 185 VAL A O 1
ATOM 1499 N N . THR A 1 186 ? 11.781 8.742 23.969 1 96.38 186 THR A N 1
ATOM 1500 C CA . THR A 1 186 ? 10.648 9.664 24 1 96.38 186 THR A CA 1
ATOM 1501 C C . THR A 1 186 ? 9.492 9.117 23.172 1 96.38 186 THR A C 1
ATOM 1503 O O . THR A 1 186 ? 8.344 9.133 23.625 1 96.38 186 THR A O 1
ATOM 1506 N N . SER A 1 187 ? 9.812 8.68 22 1 96.19 187 SER A N 1
ATOM 1507 C CA . SER A 1 187 ? 8.789 8.141 21.109 1 96.19 187 SER A CA 1
ATOM 1508 C C . SER A 1 187 ? 8.133 6.902 21.703 1 96.19 187 SER A C 1
ATOM 1510 O O . SER A 1 187 ? 6.91 6.754 21.641 1 96.19 187 SER A O 1
ATOM 1512 N N . TRP A 1 188 ? 8.953 6.059 22.234 1 96.31 188 TRP A N 1
ATOM 1513 C CA . TRP A 1 188 ? 8.469 4.84 22.875 1 96.31 188 TRP A CA 1
ATOM 1514 C C . TRP A 1 188 ? 7.555 5.168 24.047 1 96.31 188 TRP A C 1
ATOM 1516 O O . TRP A 1 188 ? 6.465 4.609 24.172 1 96.31 188 TRP A O 1
ATOM 1526 N N . ALA A 1 189 ? 7.973 6.035 24.906 1 96 189 ALA A N 1
ATOM 1527 C CA . ALA A 1 189 ? 7.199 6.445 26.078 1 96 189 ALA A CA 1
ATOM 1528 C C . ALA A 1 189 ? 5.895 7.117 25.656 1 96 189 ALA A C 1
ATOM 1530 O O . ALA A 1 189 ? 4.852 6.902 26.281 1 96 189 ALA A O 1
ATOM 1531 N N . PHE A 1 190 ? 5.996 7.934 24.672 1 94.19 190 PHE A N 1
ATOM 1532 C CA . PHE A 1 190 ? 4.812 8.617 24.156 1 94.19 190 PHE A CA 1
ATOM 1533 C C . PHE A 1 190 ? 3.779 7.613 23.656 1 94.19 190 PHE A C 1
ATOM 1535 O O . PHE A 1 190 ? 2.58 7.781 23.891 1 94.19 190 PHE A O 1
ATOM 1542 N N . ASN A 1 191 ? 4.281 6.645 22.969 1 94.06 191 ASN A N 1
ATOM 1543 C CA . ASN A 1 191 ? 3.4 5.594 22.469 1 94.06 191 ASN A CA 1
ATOM 1544 C C . ASN A 1 191 ? 2.641 4.91 23.609 1 94.06 191 ASN A C 1
ATOM 1546 O O . ASN A 1 191 ? 1.43 4.699 23.5 1 94.06 191 ASN A O 1
ATOM 1550 N N . ILE A 1 192 ? 3.291 4.637 24.641 1 93.5 192 ILE A N 1
ATOM 1551 C CA . ILE A 1 192 ? 2.678 4.008 25.812 1 93.5 192 ILE A CA 1
ATOM 1552 C C . ILE A 1 192 ? 1.682 4.969 26.453 1 93.5 192 ILE A C 1
ATOM 1554 O O . ILE A 1 192 ? 0.552 4.586 26.766 1 93.5 192 ILE A O 1
ATOM 1558 N N . ALA A 1 193 ? 2.111 6.176 26.641 1 94 193 ALA A N 1
ATOM 1559 C CA . ALA A 1 193 ? 1.255 7.188 27.25 1 94 193 ALA A CA 1
ATOM 1560 C C . ALA A 1 193 ? -0.016 7.402 26.438 1 94 193 ALA A C 1
ATOM 1562 O O . ALA A 1 193 ? -1.107 7.527 26.984 1 94 193 ALA A O 1
ATOM 1563 N N . TYR A 1 194 ? 0.159 7.496 25.141 1 93.19 194 TYR A N 1
ATOM 1564 C CA . TYR A 1 194 ? -0.979 7.695 24.25 1 93.19 194 TYR A CA 1
ATOM 1565 C C . TYR A 1 194 ? -1.982 6.559 24.375 1 93.19 194 TYR A C 1
ATOM 1567 O O . TYR A 1 194 ? -3.191 6.793 24.438 1 93.19 194 TYR A O 1
ATOM 1575 N N . ARG A 1 195 ? -1.556 5.387 24.469 1 91.75 195 ARG A N 1
ATOM 1576 C CA . ARG A 1 195 ? -2.424 4.227 24.625 1 91.75 195 ARG A CA 1
ATOM 1577 C C . ARG A 1 195 ? -3.152 4.258 25.953 1 91.75 195 ARG A C 1
ATOM 1579 O O . ARG A 1 195 ? -4.328 3.898 26.047 1 91.75 195 ARG A O 1
ATOM 1586 N N . LEU A 1 196 ? -2.447 4.664 26.938 1 93.56 196 LEU A N 1
ATOM 1587 C CA . LEU A 1 196 ? -3.057 4.766 28.25 1 93.56 196 LEU A CA 1
ATOM 1588 C C . LEU A 1 196 ? -4.133 5.844 28.281 1 93.56 196 LEU A C 1
ATOM 1590 O O . LEU A 1 196 ? -5.215 5.633 28.828 1 93.56 196 LEU A O 1
ATOM 1594 N N . ILE A 1 197 ? -3.846 6.945 27.672 1 93 197 ILE A N 1
ATOM 1595 C CA . ILE A 1 197 ? -4.836 8.008 27.578 1 93 197 ILE A CA 1
ATOM 1596 C C . ILE A 1 197 ? -6.035 7.523 26.766 1 93 197 ILE A C 1
ATOM 1598 O O . ILE A 1 197 ? -7.184 7.801 27.109 1 93 197 ILE A O 1
ATOM 1602 N N . GLY A 1 198 ? -5.727 6.836 25.688 1 92.88 198 GLY A N 1
ATOM 1603 C CA . GLY A 1 198 ? -6.777 6.246 24.859 1 92.88 198 GLY A CA 1
ATOM 1604 C C . GLY A 1 198 ? -7.699 5.332 25.641 1 92.88 198 GLY A C 1
ATOM 1605 O O . GLY A 1 198 ? -8.922 5.438 25.531 1 92.88 198 GLY A O 1
ATOM 1606 N N . GLN A 1 199 ? -7.184 4.531 26.484 1 91.94 199 GLN A N 1
ATOM 1607 C CA . GLN A 1 199 ? -7.949 3.533 27.219 1 91.94 199 GLN A CA 1
ATOM 1608 C C . GLN A 1 199 ? -8.68 4.164 28.406 1 91.94 199 GLN A C 1
ATOM 1610 O O . GLN A 1 199 ? -9.828 3.824 28.688 1 91.94 199 GLN A O 1
ATOM 1615 N N . LEU A 1 200 ? -8.055 5.102 29.047 1 94.56 200 LEU A N 1
ATOM 1616 C CA . LEU A 1 200 ? -8.562 5.562 30.328 1 94.56 200 LEU A CA 1
ATOM 1617 C C . LEU A 1 200 ? -9.414 6.816 30.156 1 94.56 200 LEU A C 1
ATOM 1619 O O . LEU A 1 200 ? -10.281 7.102 30.984 1 94.56 200 LEU A O 1
ATOM 1623 N N . LYS A 1 201 ? -9.18 7.531 29.125 1 95.19 201 LYS A N 1
ATOM 1624 C CA . LYS A 1 201 ? -9.883 8.797 28.969 1 95.19 201 LYS A CA 1
ATOM 1625 C C . LYS A 1 201 ? -10.703 8.812 27.672 1 95.19 201 LYS A C 1
ATOM 1627 O O . LYS A 1 201 ? -11.906 9.055 27.703 1 95.19 201 LYS A O 1
ATOM 1632 N N . MET A 1 202 ? -10.117 8.516 26.578 1 95.69 202 MET A N 1
ATOM 1633 C CA . MET A 1 202 ? -10.766 8.672 25.281 1 95.69 202 MET A CA 1
ATOM 1634 C C . MET A 1 202 ? -11.891 7.652 25.109 1 95.69 202 MET A C 1
ATOM 1636 O O . MET A 1 202 ? -13.016 8.016 24.766 1 95.69 202 MET A O 1
ATOM 1640 N N . THR A 1 203 ? -11.578 6.406 25.359 1 95.88 203 THR A N 1
ATOM 1641 C CA . THR A 1 203 ? -12.555 5.344 25.156 1 95.88 203 THR A CA 1
ATOM 1642 C C . THR A 1 203 ? -13.805 5.582 26 1 95.88 203 THR A C 1
ATOM 1644 O O . THR A 1 203 ? -14.922 5.562 25.484 1 95.88 203 THR A O 1
ATOM 1647 N N . PRO A 1 204 ? -13.656 5.875 27.328 1 96.94 204 PRO A N 1
ATOM 1648 C CA . PRO A 1 204 ? -14.859 6.141 28.109 1 96.94 204 PRO A CA 1
ATOM 1649 C C . PRO A 1 204 ? -15.641 7.352 27.609 1 96.94 204 PRO A C 1
ATOM 1651 O O . PRO A 1 204 ? -16.875 7.359 27.656 1 96.94 204 PRO A O 1
ATOM 1654 N N . THR A 1 205 ? -14.992 8.344 27.141 1 97.56 205 THR A N 1
ATOM 1655 C CA . THR A 1 205 ? -15.656 9.531 26.609 1 97.56 205 THR A CA 1
ATOM 1656 C C . THR A 1 205 ? -16.453 9.188 25.359 1 97.56 205 THR A C 1
ATOM 1658 O O . THR A 1 205 ? -17.609 9.609 25.219 1 97.56 205 THR A O 1
ATOM 1661 N N . PHE A 1 206 ? -15.898 8.43 24.453 1 98 206 PHE A N 1
ATOM 1662 C CA . PHE A 1 206 ? -16.578 8 23.234 1 98 206 PHE A CA 1
ATOM 1663 C C . PHE A 1 206 ? -17.812 7.16 23.562 1 98 206 PHE A C 1
ATOM 1665 O O . PHE A 1 206 ? -18.875 7.355 22.984 1 98 206 PHE A O 1
ATOM 1672 N N . GLU A 1 207 ? -17.641 6.246 24.531 1 97.94 207 GLU A N 1
ATOM 1673 C CA . GLU A 1 207 ? -18.75 5.383 24.922 1 97.94 207 GLU A CA 1
ATOM 1674 C C . GLU A 1 207 ? -19.875 6.195 25.547 1 97.94 207 GLU A C 1
ATOM 1676 O O . GLU A 1 207 ? -21.062 5.902 25.312 1 97.94 207 GLU A O 1
ATOM 1681 N N . ALA A 1 208 ? -19.531 7.141 26.312 1 97.75 208 ALA A N 1
ATOM 1682 C CA . ALA A 1 208 ? -20.547 8 26.938 1 97.75 208 ALA A CA 1
ATOM 1683 C C . ALA A 1 208 ? -21.328 8.766 25.875 1 97.75 208 ALA A C 1
ATOM 1685 O O . ALA A 1 208 ? -22.547 8.914 26 1 97.75 208 ALA A O 1
ATOM 1686 N N . GLN A 1 209 ? -20.656 9.273 24.875 1 98 209 GLN A N 1
ATOM 1687 C CA . GLN A 1 209 ? -21.344 10 23.812 1 98 209 GLN A CA 1
ATOM 1688 C C . GLN A 1 209 ? -22.25 9.078 23 1 98 209 GLN A C 1
ATOM 1690 O O . GLN A 1 209 ? -23.344 9.469 22.594 1 98 209 GLN A O 1
ATOM 1695 N N . LEU A 1 210 ? -21.766 7.883 22.734 1 98.12 210 LEU A N 1
ATOM 1696 C CA . LEU A 1 210 ? -22.578 6.906 22.016 1 98.12 210 LEU A CA 1
ATOM 1697 C C . LEU A 1 210 ? -23.859 6.605 22.797 1 98.12 210 LEU A C 1
ATOM 1699 O O . LEU A 1 210 ? -24.953 6.598 22.219 1 98.12 210 LEU A O 1
ATOM 1703 N N . LYS A 1 211 ? -23.781 6.414 24.078 1 97.31 211 LYS A N 1
ATOM 1704 C CA . LYS A 1 211 ? -24.938 6.121 24.922 1 97.31 211 LYS A CA 1
ATOM 1705 C C . LYS A 1 211 ? -25.891 7.312 24.984 1 97.31 211 LYS A C 1
ATOM 1707 O O . LYS A 1 211 ? -27.109 7.133 25 1 97.31 211 LYS A O 1
ATOM 1712 N N . LYS A 1 212 ? -25.328 8.414 24.969 1 97.38 212 LYS A N 1
ATOM 1713 C CA . LYS A 1 212 ? -26.125 9.625 25.141 1 97.38 212 LYS A CA 1
ATOM 1714 C C . LYS A 1 212 ? -26.859 9.992 23.859 1 97.38 212 LYS A C 1
ATOM 1716 O O . LYS A 1 212 ? -28.031 10.359 23.891 1 97.38 212 LYS A O 1
ATOM 1721 N N . TYR A 1 213 ? -26.219 9.891 22.703 1 97.25 213 TYR A N 1
ATOM 1722 C CA . TYR A 1 213 ? -26.75 10.477 21.484 1 97.25 213 TYR A CA 1
ATOM 1723 C C . TYR A 1 213 ? -27.156 9.398 20.484 1 97.25 213 TYR A C 1
ATOM 1725 O O . TYR A 1 213 ? -28.047 9.617 19.641 1 97.25 213 TYR A O 1
ATOM 1733 N N . PHE A 1 214 ? -26.484 8.305 20.484 1 96.75 214 PHE A N 1
ATOM 1734 C CA . PHE A 1 214 ? -26.734 7.238 19.531 1 96.75 214 PHE A CA 1
ATOM 1735 C C . PHE A 1 214 ? -27.312 6.004 20.219 1 96.75 214 PHE A C 1
ATOM 1737 O O . PHE A 1 214 ? -26.766 4.906 20.078 1 96.75 214 PHE A O 1
ATOM 1744 N N . LYS A 1 215 ? -28.406 6.082 20.828 1 92.12 215 LYS A N 1
ATOM 1745 C CA . LYS A 1 215 ? -28.984 5.098 21.719 1 92.12 215 LYS A CA 1
ATOM 1746 C C . LYS A 1 215 ? -29.297 3.795 20.984 1 92.12 215 LYS A C 1
ATOM 1748 O O . LYS A 1 215 ? -29.297 2.721 21.594 1 92.12 215 LYS A O 1
ATOM 1753 N N . THR A 1 216 ? -29.453 3.857 19.75 1 90.81 216 THR A N 1
ATOM 1754 C CA . THR A 1 216 ? -29.844 2.676 18.984 1 90.81 216 THR A CA 1
ATOM 1755 C C . THR A 1 216 ? -28.609 1.876 18.578 1 90.81 216 THR A C 1
ATOM 1757 O O . THR A 1 216 ? -28.734 0.768 18.047 1 90.81 216 THR A O 1
ATOM 1760 N N . VAL A 1 217 ? -27.453 2.441 18.766 1 91.62 217 VAL A N 1
ATOM 1761 C CA . VAL A 1 217 ? -26.219 1.78 18.375 1 91.62 217 VAL A CA 1
ATOM 1762 C C . VAL A 1 217 ? -25.625 1.035 19.578 1 91.62 217 VAL A C 1
ATOM 1764 O O . VAL A 1 217 ? -25.375 1.634 20.625 1 91.62 217 VAL A O 1
ATOM 1767 N N . SER A 1 218 ? -25.391 -0.26 19.438 1 93.12 218 SER A N 1
ATOM 1768 C CA . SER A 1 218 ? -24.938 -1.094 20.547 1 93.12 218 SER A CA 1
ATOM 1769 C C . SER A 1 218 ? -23.438 -1.373 20.453 1 93.12 218 SER A C 1
ATOM 1771 O O . SER A 1 218 ? -22.812 -1.808 21.438 1 93.12 218 SER A O 1
ATOM 1773 N N . LYS A 1 219 ? -22.844 -1.102 19.391 1 96 219 LYS A N 1
ATOM 1774 C CA . LYS A 1 219 ? -21.438 -1.384 19.188 1 96 219 LYS A CA 1
ATOM 1775 C C . LYS A 1 219 ? -20.562 -0.392 19.953 1 96 219 LYS A C 1
ATOM 1777 O O . LYS A 1 219 ? -20.953 0.757 20.172 1 96 219 LYS A O 1
ATOM 1782 N N . SER A 1 220 ? -19.406 -0.861 20.359 1 96.25 220 SER A N 1
ATOM 1783 C CA . SER A 1 220 ? -18.422 0.036 20.969 1 96.25 220 SER A CA 1
ATOM 1784 C C . SER A 1 220 ? -17.797 0.965 19.938 1 96.25 220 SER A C 1
ATOM 1786 O O . SER A 1 220 ? -17.859 0.694 18.734 1 96.25 220 SER A O 1
ATOM 1788 N N . ALA A 1 221 ? -17.219 2.064 20.453 1 96.06 221 ALA A N 1
ATOM 1789 C CA . ALA A 1 221 ? -16.531 3.01 19.578 1 96.06 221 ALA A CA 1
ATOM 1790 C C . ALA A 1 221 ? -15.422 2.326 18.797 1 96.06 221 ALA A C 1
ATOM 1792 O O . ALA A 1 221 ? -15.242 2.58 17.594 1 96.06 221 ALA A O 1
ATOM 1793 N N . ARG A 1 222 ? -14.719 1.495 19.438 1 93.38 222 ARG A N 1
ATOM 1794 C CA . ARG A 1 222 ? -13.617 0.784 18.812 1 93.38 222 ARG A CA 1
ATOM 1795 C C . ARG A 1 222 ? -14.125 -0.153 17.719 1 93.38 222 ARG A C 1
ATOM 1797 O O . ARG A 1 222 ? -13.516 -0.257 16.656 1 93.38 222 ARG A O 1
ATOM 1804 N N . ASP A 1 223 ? -15.164 -0.858 17.984 1 95.31 223 ASP A N 1
ATOM 1805 C CA . ASP A 1 223 ? -15.734 -1.771 17 1 95.31 223 ASP A CA 1
ATOM 1806 C C . ASP A 1 223 ? -16.234 -1.01 15.781 1 95.31 223 ASP A C 1
ATOM 1808 O O . ASP A 1 223 ? -16.094 -1.477 14.648 1 95.31 223 ASP A O 1
ATOM 1812 N N . LEU A 1 224 ? -16.797 0.152 16.031 1 97.12 224 LEU A N 1
ATOM 1813 C CA . LEU A 1 224 ? -17.25 0.988 14.922 1 97.12 224 LEU A CA 1
ATOM 1814 C C . LEU A 1 224 ? -16.062 1.391 14.047 1 97.12 224 LEU A C 1
ATOM 1816 O O . LEU A 1 224 ? -16.156 1.354 12.82 1 97.12 224 LEU A O 1
ATOM 1820 N N . ALA A 1 225 ? -15.008 1.768 14.656 1 96.75 225 ALA A N 1
ATOM 1821 C CA . ALA A 1 225 ? -13.82 2.193 13.914 1 96.75 225 ALA A CA 1
ATOM 1822 C C . ALA A 1 225 ? -13.266 1.052 13.062 1 96.75 225 ALA A C 1
ATOM 1824 O O . ALA A 1 225 ? -12.836 1.268 11.93 1 96.75 225 ALA A O 1
ATOM 1825 N N . LYS A 1 226 ? -13.312 -0.175 13.555 1 95.44 226 LYS A N 1
ATOM 1826 C CA . LYS A 1 226 ? -12.766 -1.342 12.867 1 95.44 226 LYS A CA 1
ATOM 1827 C C . LYS A 1 226 ? -13.609 -1.71 11.648 1 95.44 226 LYS A C 1
ATOM 1829 O O . LYS A 1 226 ? -13.141 -2.414 10.758 1 95.44 226 LYS A O 1
ATOM 1834 N N . GLU A 1 227 ? -14.789 -1.246 11.617 1 96.62 227 GLU A N 1
ATOM 1835 C CA . GLU A 1 227 ? -15.711 -1.632 10.555 1 96.62 227 GLU A CA 1
ATOM 1836 C C . GLU A 1 227 ? -15.609 -0.677 9.367 1 96.62 227 GLU A C 1
ATOM 1838 O O . GLU A 1 227 ? -16.375 -0.791 8.406 1 96.62 227 GLU A O 1
ATOM 1843 N N . VAL A 1 228 ? -14.703 0.287 9.398 1 98.12 228 VAL A N 1
ATOM 1844 C CA . VAL A 1 228 ? -14.547 1.224 8.289 1 98.12 228 VAL A CA 1
ATOM 1845 C C . VAL A 1 228 ? -14.266 0.456 7.004 1 98.12 228 VAL A C 1
ATOM 1847 O O . VAL A 1 228 ? -13.539 -0.536 7.008 1 98.12 228 VAL A O 1
ATOM 1850 N N . ASP A 1 229 ? -14.859 0.876 5.922 1 98.38 229 ASP A N 1
ATOM 1851 C CA . ASP A 1 229 ? -14.695 0.192 4.641 1 98.38 229 ASP A CA 1
ATOM 1852 C C . ASP A 1 229 ? -13.461 0.698 3.898 1 98.38 229 ASP A C 1
ATOM 1854 O O . ASP A 1 229 ? -12.852 -0.04 3.123 1 98.38 229 ASP A O 1
ATOM 1858 N N . LEU A 1 230 ? -13.125 1.898 4.121 1 98.38 230 LEU A N 1
ATOM 1859 C CA . LEU A 1 230 ? -11.984 2.527 3.475 1 98.38 230 LEU A CA 1
ATOM 1860 C C . LEU A 1 230 ? -11.594 3.82 4.184 1 98.38 230 LEU A C 1
ATOM 1862 O O . LEU A 1 230 ? -12.453 4.5 4.75 1 98.38 230 LEU A O 1
ATOM 1866 N N . VAL A 1 231 ? -10.344 4.094 4.188 1 98.56 231 VAL A N 1
ATOM 1867 C CA . VAL A 1 231 ? -9.883 5.379 4.711 1 98.56 231 VAL A CA 1
ATOM 1868 C C . VAL A 1 231 ? -9.07 6.109 3.643 1 98.56 231 VAL A C 1
ATOM 1870 O O . VAL A 1 231 ? -8.062 5.586 3.154 1 98.56 231 VAL A O 1
ATOM 1873 N N . LEU A 1 232 ? -9.578 7.227 3.266 1 98.31 232 LEU A N 1
ATOM 1874 C CA . LEU A 1 232 ? -8.812 8.156 2.443 1 98.31 232 LEU A CA 1
ATOM 1875 C C . LEU A 1 232 ? -7.914 9.039 3.309 1 98.31 232 LEU A C 1
ATOM 1877 O O . LEU A 1 232 ? -8.398 9.922 4.016 1 98.31 232 LEU A O 1
ATOM 1881 N N . GLY A 1 233 ? -6.633 8.727 3.213 1 96.25 233 GLY A N 1
ATOM 1882 C CA . GLY A 1 233 ? -5.715 9.367 4.141 1 96.25 233 GLY A CA 1
ATOM 1883 C C . GLY A 1 233 ? -4.875 10.453 3.492 1 96.25 233 GLY A C 1
ATOM 1884 O O . GLY A 1 233 ? -4.371 10.273 2.381 1 96.25 233 GLY A O 1
ATOM 1885 N N . ASN A 1 234 ? -4.816 11.578 4.172 1 91.44 234 ASN A N 1
ATOM 1886 C CA . ASN A 1 234 ? -3.885 12.609 3.742 1 91.44 234 ASN A CA 1
ATOM 1887 C C . ASN A 1 234 ? -2.436 12.18 3.947 1 91.44 234 ASN A C 1
ATOM 1889 O O . ASN A 1 234 ? -1.884 12.336 5.039 1 91.44 234 ASN A O 1
ATOM 1893 N N . TYR A 1 235 ? -1.849 11.617 2.918 1 88.38 235 TYR A N 1
ATOM 1894 C CA . TYR A 1 235 ? -0.513 11.031 2.959 1 88.38 235 TYR A CA 1
ATOM 1895 C C . TYR A 1 235 ? 0.216 11.242 1.639 1 88.38 235 TYR A C 1
ATOM 1897 O O . TYR A 1 235 ? -0.335 10.977 0.568 1 88.38 235 TYR A O 1
ATOM 1905 N N . ASN A 1 236 ? 1.373 11.875 1.749 1 86.44 236 ASN A N 1
ATOM 1906 C CA . ASN A 1 236 ? 2.305 11.844 0.626 1 86.44 236 ASN A CA 1
ATOM 1907 C C . ASN A 1 236 ? 3.717 11.484 1.078 1 86.44 236 ASN A C 1
ATOM 1909 O O . ASN A 1 236 ? 4.117 11.805 2.199 1 86.44 236 ASN A O 1
ATOM 1913 N N . SER A 1 237 ? 4.457 10.852 0.215 1 85.69 237 SER A N 1
ATOM 1914 C CA . SER A 1 237 ? 5.746 10.273 0.571 1 85.69 237 SER A CA 1
ATOM 1915 C C . SER A 1 237 ? 6.805 11.359 0.765 1 85.69 237 SER A C 1
ATOM 1917 O O . SER A 1 237 ? 7.879 11.094 1.302 1 85.69 237 SER A O 1
ATOM 1919 N N . VAL A 1 238 ? 6.469 12.57 0.392 1 93 238 VAL A N 1
ATOM 1920 C CA . VAL A 1 238 ? 7.426 13.656 0.57 1 93 238 VAL A CA 1
ATOM 1921 C C . VAL A 1 238 ? 7.418 14.125 2.025 1 93 238 VAL A C 1
ATOM 1923 O O . VAL A 1 238 ? 8.469 14.227 2.656 1 93 238 VAL A O 1
ATOM 1926 N N . LEU A 1 239 ? 6.238 14.242 2.574 1 93.31 239 LEU A N 1
ATOM 1927 C CA . LEU A 1 239 ? 6.125 14.867 3.889 1 93.31 239 LEU A CA 1
ATOM 1928 C C . LEU A 1 239 ? 6.023 13.812 4.984 1 93.31 239 LEU A C 1
ATOM 1930 O O . LEU A 1 239 ? 6.215 14.117 6.164 1 93.31 239 LEU A O 1
ATOM 1934 N N . GLN A 1 240 ? 5.703 12.625 4.676 1 92 240 GLN A N 1
ATOM 1935 C CA . GLN A 1 240 ? 5.539 11.586 5.684 1 92 240 GLN A CA 1
ATOM 1936 C C . GLN A 1 240 ? 6.5 10.43 5.441 1 92 240 GLN A C 1
ATOM 1938 O O . GLN A 1 240 ? 6.895 10.172 4.301 1 92 240 GLN A O 1
ATOM 1943 N N . ASN A 1 241 ? 6.793 9.781 6.516 1 91.31 241 ASN A N 1
ATOM 1944 C CA . ASN A 1 241 ? 7.676 8.625 6.426 1 91.31 241 ASN A CA 1
ATOM 1945 C C . ASN A 1 241 ? 7.035 7.488 5.633 1 91.31 241 ASN A C 1
ATOM 1947 O O . ASN A 1 241 ? 5.828 7.262 5.734 1 91.31 241 ASN A O 1
ATOM 1951 N N . VAL A 1 242 ? 7.922 6.84 4.902 1 94 242 VAL A N 1
ATOM 1952 C CA . VAL A 1 242 ? 7.492 5.617 4.234 1 94 242 VAL A CA 1
ATOM 1953 C C . VAL A 1 242 ? 7.137 4.559 5.273 1 94 242 VAL A C 1
ATOM 1955 O O . VAL A 1 242 ? 7.844 4.395 6.27 1 94 242 VAL A O 1
ATOM 1958 N N . LYS A 1 243 ? 6.031 3.938 5.074 1 93.06 243 LYS A N 1
ATOM 1959 C CA . LYS A 1 243 ? 5.566 2.906 6 1 93.06 243 LYS A CA 1
ATOM 1960 C C . LYS A 1 243 ? 4.73 1.855 5.273 1 93.06 243 LYS A C 1
ATOM 1962 O O . LYS A 1 243 ? 4.207 2.111 4.188 1 93.06 243 LYS A O 1
ATOM 1967 N N . PRO A 1 244 ? 4.625 0.676 5.855 1 94.69 244 PRO A N 1
ATOM 1968 C CA . PRO A 1 244 ? 3.684 -0.297 5.297 1 94.69 244 PRO A CA 1
ATOM 1969 C C . PRO A 1 244 ? 2.227 0.131 5.457 1 94.69 244 PRO A C 1
ATOM 1971 O O . PRO A 1 244 ? 1.854 0.686 6.492 1 94.69 244 PRO A O 1
ATOM 1974 N N . MET A 1 245 ? 1.458 -0.108 4.422 1 96.19 245 MET A N 1
ATOM 1975 C CA . MET A 1 245 ? 0.049 0.276 4.43 1 96.19 245 MET A CA 1
ATOM 1976 C C . MET A 1 245 ? -0.829 -0.87 3.938 1 96.19 245 MET A C 1
ATOM 1978 O O . MET A 1 245 ? -0.39 -1.69 3.131 1 96.19 245 MET A O 1
ATOM 1982 N N . VAL A 1 246 ? -2.025 -0.946 4.426 1 96.44 246 VAL A N 1
ATOM 1983 C CA . VAL A 1 246 ? -2.98 -1.946 3.961 1 96.44 246 VAL A CA 1
ATOM 1984 C C . VAL A 1 246 ? -3.84 -1.36 2.842 1 96.44 246 VAL A C 1
ATOM 1986 O O . VAL A 1 246 ? -3.951 -0.14 2.711 1 96.44 246 VAL A O 1
ATOM 1989 N N . PRO A 1 247 ? -4.512 -2.172 2.088 1 95.81 247 PRO A N 1
ATOM 1990 C CA . PRO A 1 247 ? -5.289 -1.699 0.94 1 95.81 247 PRO A CA 1
ATOM 1991 C C . PRO A 1 247 ? -6.445 -0.789 1.344 1 95.81 247 PRO A C 1
ATOM 1993 O O . PRO A 1 247 ? -6.84 0.091 0.575 1 95.81 247 PRO A O 1
ATOM 1996 N N . LYS A 1 248 ? -6.938 -0.94 2.494 1 97.38 248 LYS A N 1
ATOM 1997 C CA . LYS A 1 248 ? -8.047 -0.107 2.945 1 97.38 248 LYS A CA 1
ATOM 1998 C C . LYS A 1 248 ? -7.598 1.333 3.174 1 97.38 248 LYS A C 1
ATOM 2000 O O . LYS A 1 248 ? -8.43 2.234 3.303 1 97.38 248 LYS A O 1
ATOM 2005 N N . PHE A 1 249 ? -6.324 1.477 3.316 1 97.5 249 PHE A N 1
ATOM 2006 C CA . PHE A 1 249 ? -5.797 2.83 3.438 1 97.5 249 PHE A CA 1
ATOM 2007 C C . PHE A 1 249 ? -5.344 3.359 2.082 1 97.5 249 PHE A C 1
ATOM 2009 O O . PHE A 1 249 ? -4.371 2.865 1.51 1 97.5 249 PHE A O 1
ATOM 2016 N N . VAL A 1 250 ? -6 4.391 1.593 1 97.38 250 VAL A N 1
ATOM 2017 C CA . VAL A 1 250 ? -5.691 4.996 0.301 1 97.38 250 VAL A CA 1
ATOM 2018 C C . VAL A 1 250 ? -5.008 6.344 0.51 1 97.38 250 VAL A C 1
ATOM 2020 O O . VAL A 1 250 ? -5.648 7.316 0.912 1 97.38 250 VAL A O 1
ATOM 2023 N N . PRO A 1 251 ? -3.73 6.391 0.234 1 96.12 251 PRO A N 1
ATOM 2024 C CA . PRO A 1 251 ? -3.01 7.648 0.424 1 96.12 251 PRO A CA 1
ATOM 2025 C C . PRO A 1 251 ? -3.367 8.703 -0.626 1 96.12 251 PRO A C 1
ATOM 2027 O O . PRO A 1 251 ? -3.393 8.398 -1.822 1 96.12 251 PRO A O 1
ATOM 2030 N N . LEU A 1 252 ? -3.65 9.906 -0.133 1 94.75 252 LEU A N 1
ATOM 2031 C CA . LEU A 1 252 ? -3.951 11.055 -0.982 1 94.75 252 LEU A CA 1
ATOM 2032 C C . LEU A 1 252 ? -3.045 12.234 -0.644 1 94.75 252 LEU A C 1
ATOM 2034 O O . LEU A 1 252 ? -2.877 12.578 0.528 1 94.75 252 LEU A O 1
ATOM 2038 N N . GLY A 1 253 ? -2.375 12.766 -1.651 1 90.75 253 GLY A N 1
ATOM 2039 C CA . GLY A 1 253 ? -1.563 13.953 -1.432 1 90.75 253 GLY A CA 1
ATOM 2040 C C . GLY A 1 253 ? -2.082 15.172 -2.168 1 90.75 253 GLY A C 1
ATOM 2041 O O . GLY A 1 253 ? -2.473 15.086 -3.334 1 90.75 253 GLY A O 1
ATOM 2042 N N . GLY A 1 254 ? -2.219 16.312 -1.46 1 93.94 254 GLY A N 1
ATOM 2043 C CA . GLY A 1 254 ? -2.488 17.578 -2.111 1 93.94 254 GLY A CA 1
ATOM 2044 C C . GLY A 1 254 ? -3.881 17.656 -2.711 1 93.94 254 GLY A C 1
ATOM 2045 O O . GLY A 1 254 ? -4.07 18.266 -3.77 1 93.94 254 GLY A O 1
ATOM 2046 N N . ILE A 1 255 ? -4.84 17.047 -2.119 1 95.44 255 ILE A N 1
ATOM 2047 C CA . ILE A 1 255 ? -6.168 16.969 -2.721 1 95.44 255 ILE A CA 1
ATOM 2048 C C . ILE A 1 255 ? -6.773 18.375 -2.807 1 95.44 255 ILE A C 1
ATOM 2050 O O . ILE A 1 255 ? -7.586 18.641 -3.689 1 95.44 255 ILE A O 1
ATOM 2054 N N . HIS A 1 256 ? -6.34 19.312 -1.94 1 95.81 256 HIS A N 1
ATOM 2055 C CA . HIS A 1 256 ? -6.898 20.656 -1.91 1 95.81 256 HIS A CA 1
ATOM 2056 C C . HIS A 1 256 ? -6.238 21.547 -2.957 1 95.81 256 HIS A C 1
ATOM 2058 O O . HIS A 1 256 ? -6.715 22.656 -3.225 1 95.81 256 HIS A O 1
ATOM 2064 N N . LEU A 1 257 ? -5.184 21.094 -3.518 1 96.75 257 LEU A N 1
ATOM 2065 C CA . LEU A 1 257 ? -4.438 21.906 -4.473 1 96.75 257 LEU A CA 1
ATOM 2066 C C . LEU A 1 257 ? -5.25 22.156 -5.738 1 96.75 257 LEU A C 1
ATOM 2068 O O . LEU A 1 257 ? -5.984 21.266 -6.184 1 96.75 257 LEU A O 1
ATOM 2072 N N . HIS A 1 258 ? -5.168 23.328 -6.301 1 95.12 258 HIS A N 1
ATOM 2073 C CA . HIS A 1 258 ? -5.797 23.672 -7.57 1 95.12 258 HIS A CA 1
ATOM 2074 C C . HIS A 1 258 ? -4.785 24.25 -8.547 1 95.12 258 HIS A C 1
ATOM 2076 O O . HIS A 1 258 ? -3.701 24.688 -8.141 1 95.12 258 HIS A O 1
ATOM 2082 N N . PRO A 1 259 ? -5.094 24.219 -9.828 1 94.75 259 PRO A N 1
ATOM 2083 C CA . PRO A 1 259 ? -4.203 24.875 -10.789 1 94.75 259 PRO A CA 1
ATOM 2084 C C . PRO A 1 259 ? -4.039 26.359 -10.516 1 94.75 259 PRO A C 1
ATOM 2086 O O . PRO A 1 259 ? -4.922 26.984 -9.922 1 94.75 259 PRO A O 1
ATOM 2089 N N . GLN A 1 260 ? -2.932 26.875 -10.977 1 96.12 260 GLN A N 1
ATOM 2090 C CA . GLN A 1 260 ? -2.643 28.297 -10.789 1 96.12 260 GLN A CA 1
ATOM 2091 C C . GLN A 1 260 ? -3.754 29.172 -11.367 1 96.12 260 GLN A C 1
ATOM 2093 O O . GLN A 1 260 ? -4.172 28.969 -12.508 1 96.12 260 GLN A O 1
ATOM 2098 N N . GLN A 1 261 ? -4.215 30.094 -10.555 1 96.06 261 GLN A N 1
ATOM 2099 C CA . GLN A 1 261 ? -5.219 31.062 -10.977 1 96.06 261 GLN A CA 1
ATOM 2100 C C . GLN A 1 261 ? -4.66 32.469 -10.945 1 96.06 261 GLN A C 1
ATOM 2102 O O . GLN A 1 261 ? -3.693 32.75 -10.234 1 96.06 261 GLN A O 1
ATOM 2107 N N . PRO A 1 262 ? -5.312 33.312 -11.758 1 95.62 262 PRO A N 1
ATOM 2108 C CA . PRO A 1 262 ? -4.887 34.719 -11.664 1 95.62 262 PRO A CA 1
ATOM 2109 C C . PRO A 1 262 ? -5.172 35.344 -10.297 1 95.62 262 PRO A C 1
ATOM 2111 O O . PRO A 1 262 ? -6.191 35.031 -9.68 1 95.62 262 PRO A O 1
ATOM 2114 N N . LEU A 1 263 ? -4.254 36.219 -9.906 1 96.75 263 LEU A N 1
ATOM 2115 C CA . LEU A 1 263 ? -4.461 36.938 -8.648 1 96.75 263 LEU A CA 1
ATOM 2116 C C . LEU A 1 263 ? -5.547 38 -8.797 1 96.75 263 LEU A C 1
ATOM 2118 O O . LEU A 1 263 ? -5.836 38.438 -9.906 1 96.75 263 LEU A O 1
ATOM 2122 N N . PRO A 1 264 ? -6.188 38.406 -7.605 1 95.56 264 PRO A N 1
ATOM 2123 C CA . PRO A 1 264 ? -7.055 39.562 -7.668 1 95.56 264 PRO A CA 1
ATOM 2124 C C . PRO A 1 264 ? -6.352 40.812 -8.25 1 95.56 264 PRO A C 1
ATOM 2126 O O . PRO A 1 264 ? -5.16 41 -8.008 1 95.56 264 PRO A O 1
ATOM 2129 N N . LEU A 1 265 ? -7.078 41.625 -8.938 1 94.81 265 LEU A N 1
ATOM 2130 C CA . LEU A 1 265 ? -6.527 42.719 -9.727 1 94.81 265 LEU A CA 1
ATOM 2131 C C . LEU A 1 265 ? -5.68 43.656 -8.852 1 94.81 265 LEU A C 1
ATOM 2133 O O . LEU A 1 265 ? -4.621 44.125 -9.281 1 94.81 265 LEU A O 1
ATOM 2137 N N . ASP A 1 266 ? -6.121 43.938 -7.703 1 94.62 266 ASP A N 1
ATOM 2138 C CA . ASP A 1 266 ? -5.398 44.812 -6.812 1 94.62 266 ASP A CA 1
ATOM 2139 C C . ASP A 1 266 ? -4.031 44.25 -6.445 1 94.62 266 ASP A C 1
ATOM 2141 O O . ASP A 1 266 ? -3.025 44.969 -6.465 1 94.62 266 ASP A O 1
ATOM 2145 N N . LEU A 1 267 ? -3.998 42.969 -6.16 1 95.81 267 LEU A N 1
ATOM 2146 C CA . LEU A 1 267 ? -2.752 42.312 -5.789 1 95.81 267 LEU A CA 1
ATOM 2147 C C . LEU A 1 267 ? -1.838 42.156 -7 1 95.81 267 LEU A C 1
ATOM 2149 O O . LEU A 1 267 ? -0.619 42.281 -6.887 1 95.81 267 LEU A O 1
ATOM 2153 N N . GLU A 1 268 ? -2.41 41.812 -8.117 1 94.94 268 GLU A N 1
ATOM 2154 C CA . GLU A 1 268 ? -1.646 41.656 -9.352 1 94.94 268 GLU A CA 1
ATOM 2155 C C . GLU A 1 268 ? -0.932 42.969 -9.711 1 94.94 268 GLU A C 1
ATOM 2157 O O . GLU A 1 268 ? 0.252 42.938 -10.055 1 94.94 268 GLU A O 1
ATOM 2162 N N . GLU A 1 269 ? -1.684 44.062 -9.664 1 94.62 269 GLU A N 1
ATOM 2163 C CA . GLU A 1 269 ? -1.113 45.375 -9.969 1 94.62 269 GLU A CA 1
ATOM 2164 C C . GLU A 1 269 ? -0.025 45.75 -8.969 1 94.62 269 GLU A C 1
ATOM 2166 O O . GLU A 1 269 ? 1.016 46.281 -9.352 1 94.62 269 GLU A O 1
ATOM 2171 N N . PHE A 1 270 ? -0.338 45.469 -7.777 1 95.75 270 PHE A N 1
ATOM 2172 C CA . PHE A 1 270 ? 0.625 45.75 -6.723 1 95.75 270 PHE A CA 1
ATOM 2173 C C . PHE A 1 270 ? 1.937 45.031 -6.969 1 95.75 270 PHE A C 1
ATOM 2175 O O . PHE A 1 270 ? 3.01 45.625 -6.945 1 95.75 270 PHE A O 1
ATOM 2182 N N . LEU A 1 271 ? 1.898 43.75 -7.262 1 95.81 271 LEU A N 1
ATOM 2183 C CA . LEU A 1 271 ? 3.078 42.906 -7.457 1 95.81 271 LEU A CA 1
ATOM 2184 C C . LEU A 1 271 ? 3.805 43.281 -8.742 1 95.81 271 LEU A C 1
ATOM 2186 O O . LEU A 1 271 ? 5.035 43.25 -8.805 1 95.81 271 LEU A O 1
ATOM 2190 N N . ALA A 1 272 ? 3.055 43.656 -9.781 1 93.19 272 ALA A N 1
ATOM 2191 C CA . ALA A 1 272 ? 3.643 44.031 -11.055 1 93.19 272 ALA A CA 1
ATOM 2192 C C . ALA A 1 272 ? 4.492 45.281 -10.914 1 93.19 272 ALA A C 1
ATOM 2194 O O . ALA A 1 272 ? 5.484 45.469 -11.625 1 93.19 272 ALA A O 1
ATOM 2195 N N . ASN A 1 273 ? 4.133 46.062 -10.008 1 93.25 273 ASN A N 1
ATOM 2196 C CA . ASN A 1 273 ? 4.801 47.344 -9.844 1 93.25 273 ASN A CA 1
ATOM 2197 C C . ASN A 1 273 ? 5.914 47.281 -8.805 1 93.25 273 ASN A C 1
ATOM 2199 O O . ASN A 1 273 ? 6.621 48.25 -8.578 1 93.25 273 ASN A O 1
ATOM 2203 N N . LEU A 1 274 ? 5.984 46.156 -8.234 1 93.19 274 LEU A N 1
ATOM 2204 C CA . LEU A 1 274 ? 7.02 45.969 -7.227 1 93.19 274 LEU A CA 1
ATOM 2205 C C . LEU A 1 274 ? 8.383 45.75 -7.875 1 93.19 274 LEU A C 1
ATOM 2207 O O . LEU A 1 274 ? 8.484 45.031 -8.859 1 93.19 274 LEU A O 1
ATOM 2211 N N . GLN A 1 275 ? 9.336 46.406 -7.426 1 91.06 275 GLN A N 1
ATOM 2212 C CA . GLN A 1 275 ? 10.703 46.188 -7.887 1 91.06 275 GLN A CA 1
ATOM 2213 C C . GLN A 1 275 ? 11.359 45.031 -7.145 1 91.06 275 GLN A C 1
ATOM 2215 O O . GLN A 1 275 ? 12.102 44.25 -7.734 1 91.06 275 GLN A O 1
ATOM 2220 N N . ASN A 1 276 ? 10.992 44.844 -5.906 1 93 276 ASN A N 1
ATOM 2221 C CA . ASN A 1 276 ? 11.578 43.812 -5.051 1 93 276 ASN A CA 1
ATOM 2222 C C . ASN A 1 276 ? 10.836 42.5 -5.188 1 93 276 ASN A C 1
ATOM 2224 O O . ASN A 1 276 ? 9.656 42.469 -5.539 1 93 276 ASN A O 1
ATOM 2228 N N . ASP A 1 277 ? 11.625 41.438 -4.918 1 97.19 277 ASP A N 1
ATOM 2229 C CA . ASP A 1 277 ? 10.984 40.125 -4.742 1 97.19 277 ASP A CA 1
ATOM 2230 C C . ASP A 1 277 ? 10.188 40.094 -3.445 1 97.19 277 ASP A C 1
ATOM 2232 O O . ASP A 1 277 ? 10.219 41.031 -2.654 1 97.19 277 ASP A O 1
ATOM 2236 N N . VAL A 1 278 ? 9.461 39 -3.238 1 98.38 278 VAL A N 1
ATOM 2237 C CA . VAL A 1 278 ? 8.438 39 -2.197 1 98.38 278 VAL A CA 1
ATOM 2238 C C . VAL A 1 278 ? 8.695 37.844 -1.234 1 98.38 278 VAL A C 1
ATOM 2240 O O . VAL A 1 278 ? 9.117 36.75 -1.651 1 98.38 278 VAL A O 1
ATOM 2243 N N . ILE A 1 279 ? 8.539 38.094 0.049 1 98.62 279 ILE A N 1
ATOM 2244 C CA . ILE A 1 279 ? 8.383 37.094 1.097 1 98.62 279 ILE A CA 1
ATOM 2245 C C . ILE A 1 279 ? 6.922 37 1.529 1 98.62 279 ILE A C 1
ATOM 2247 O O . ILE A 1 279 ? 6.309 38.031 1.841 1 98.62 279 ILE A O 1
ATOM 2251 N N . TYR A 1 280 ? 6.32 35.812 1.438 1 98.62 280 TYR A N 1
ATOM 2252 C CA . TYR A 1 280 ? 4.961 35.625 1.935 1 98.62 280 TYR A CA 1
ATOM 2253 C C . TYR A 1 280 ? 4.973 35.156 3.377 1 98.62 280 TYR A C 1
ATOM 2255 O O . TYR A 1 280 ? 5.566 34.094 3.68 1 98.62 280 TYR A O 1
ATOM 2263 N N . PHE A 1 281 ? 4.395 35.906 4.277 1 97.12 281 PHE A N 1
ATOM 2264 C CA . PHE A 1 281 ? 4.359 35.625 5.703 1 97.12 281 PHE A CA 1
ATOM 2265 C C . PHE A 1 281 ? 2.932 35.344 6.164 1 97.12 281 PHE A C 1
ATOM 2267 O O . PHE A 1 281 ? 2.107 36.281 6.203 1 97.12 281 PHE A O 1
ATOM 2274 N N . SER A 1 282 ? 2.627 34.062 6.5 1 94.81 282 SER A N 1
ATOM 2275 C CA . SER A 1 282 ? 1.317 33.656 6.988 1 94.81 282 SER A CA 1
ATOM 2276 C C . SER A 1 282 ? 1.446 32.562 8.039 1 94.81 282 SER A C 1
ATOM 2278 O O . SER A 1 282 ? 2.096 31.531 7.797 1 94.81 282 SER A O 1
ATOM 2280 N N . LEU A 1 283 ? 0.835 32.719 9.148 1 87.94 283 LEU A N 1
ATOM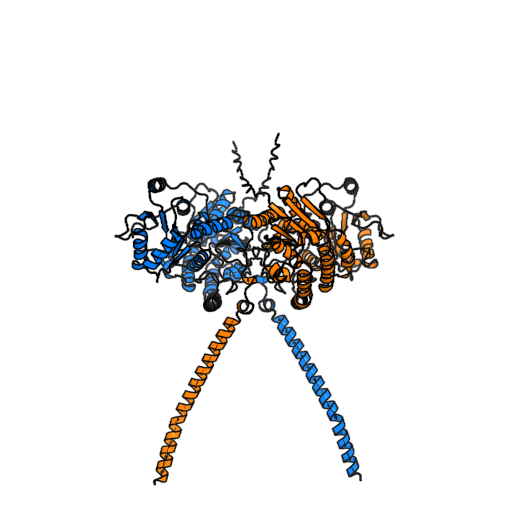 2281 C CA . LEU A 1 283 ? 0.896 31.719 10.211 1 87.94 283 LEU A CA 1
ATOM 2282 C C . LEU A 1 283 ? -0.398 30.906 10.273 1 87.94 283 LEU A C 1
ATOM 2284 O O . LEU A 1 283 ? -0.792 30.453 11.352 1 87.94 283 LEU A O 1
ATOM 2288 N N . GLY A 1 284 ? -1.082 30.875 9.188 1 82.44 284 GLY A N 1
ATOM 2289 C CA . GLY A 1 284 ? -2.254 30.031 9.055 1 82.44 284 GLY A CA 1
ATOM 2290 C C . GLY A 1 284 ? -3.477 30.578 9.758 1 82.44 284 GLY A C 1
ATOM 2291 O O . GLY A 1 284 ? -3.518 31.766 10.102 1 82.44 284 GLY A O 1
ATOM 2292 N N . THR A 1 285 ? -4.496 29.734 9.867 1 74.38 285 THR A N 1
ATOM 2293 C CA . THR A 1 285 ? -5.781 30.172 10.398 1 74.38 285 THR A CA 1
ATOM 2294 C C . THR A 1 285 ? -5.906 29.812 11.875 1 74.38 285 THR A C 1
ATOM 2296 O O . THR A 1 285 ? -6.707 30.391 12.602 1 74.38 285 THR A O 1
ATOM 2299 N N . ASN A 1 286 ? -5.043 28.953 12.336 1 73.12 286 ASN A N 1
ATOM 2300 C CA . ASN A 1 286 ? -5.258 28.406 13.672 1 73.12 286 ASN A CA 1
ATOM 2301 C C . ASN A 1 286 ? -4.402 29.141 14.711 1 73.12 286 ASN A C 1
ATOM 2303 O O . ASN A 1 286 ? -4.645 29.016 15.914 1 73.12 286 ASN A O 1
ATOM 2307 N N . VAL A 1 287 ? -3.436 29.828 14.211 1 73.12 287 VAL A N 1
ATOM 2308 C CA . VAL A 1 287 ? -2.586 30.594 15.117 1 73.12 287 VAL A CA 1
ATOM 2309 C C . VAL A 1 287 ? -3.086 32.031 15.203 1 73.12 287 VAL A C 1
ATOM 2311 O O . VAL A 1 287 ? -3.113 32.75 14.203 1 73.12 287 VAL A O 1
ATOM 2314 N N . ASN A 1 288 ? -3.543 32.344 16.375 1 71.88 288 ASN A N 1
ATOM 2315 C CA . ASN A 1 288 ? -3.934 33.719 16.609 1 71.88 288 ASN A CA 1
ATOM 2316 C C . ASN A 1 288 ? -2.758 34.562 17.109 1 71.88 288 ASN A C 1
ATOM 2318 O O . ASN A 1 288 ? -2.275 34.344 18.219 1 71.88 288 ASN A O 1
ATOM 2322 N N . PRO A 1 289 ? -2.404 35.469 16.312 1 69.25 289 PRO A N 1
ATOM 2323 C CA . PRO A 1 289 ? -1.247 36.25 16.703 1 69.25 289 PRO A CA 1
ATOM 2324 C C . PRO A 1 289 ? -1.45 37 18.031 1 69.25 289 PRO A C 1
ATOM 2326 O O . PRO A 1 289 ? -0.477 37.312 18.719 1 69.25 289 PRO A O 1
ATOM 2329 N N . THR A 1 290 ? -2.645 37.188 18.328 1 68.31 290 THR A N 1
ATOM 2330 C CA . THR A 1 290 ? -2.906 37.906 19.562 1 68.31 290 THR A CA 1
ATOM 2331 C C . THR A 1 290 ? -2.684 37 20.766 1 68.31 290 THR A C 1
ATOM 2333 O O . THR A 1 290 ? -2.586 37.469 21.906 1 68.31 290 THR A O 1
ATOM 2336 N N . SER A 1 291 ? -2.574 35.719 20.438 1 73.31 291 SER A N 1
ATOM 2337 C CA . SER A 1 291 ? -2.449 34.75 21.531 1 73.31 291 SER A CA 1
ATOM 2338 C C . SER A 1 291 ? -1 34.312 21.719 1 73.31 291 SER A C 1
ATOM 2340 O O . SER A 1 291 ? -0.709 33.469 22.547 1 73.31 291 SER A O 1
ATOM 2342 N N . ILE A 1 292 ? -0.167 34.938 20.891 1 79.25 292 ILE A N 1
ATOM 2343 C CA . ILE A 1 292 ? 1.234 34.562 21.016 1 79.25 292 ILE A CA 1
ATOM 2344 C C . ILE A 1 292 ? 2.068 35.75 21.453 1 79.25 292 ILE A C 1
ATOM 2346 O O . ILE A 1 292 ? 1.592 36.906 21.422 1 79.25 292 ILE A O 1
ATOM 2350 N N . SER A 1 293 ? 3.32 35.562 21.828 1 83.31 293 SER A N 1
ATOM 2351 C CA . SER A 1 293 ? 4.195 36.594 22.375 1 83.31 293 SER A CA 1
ATOM 2352 C C . SER A 1 293 ? 4.426 37.719 21.375 1 83.31 293 SER A C 1
ATOM 2354 O O . SER A 1 293 ? 5.012 37.5 20.312 1 83.31 293 SER A O 1
ATOM 2356 N N . LYS A 1 294 ? 4.102 38.906 21.797 1 85.19 294 LYS A N 1
ATOM 2357 C CA . LYS A 1 294 ? 4.281 40.094 20.969 1 85.19 294 LYS A CA 1
ATOM 2358 C C . LYS A 1 294 ? 5.762 40.406 20.766 1 85.19 294 LYS A C 1
ATOM 2360 O O . LYS A 1 294 ? 6.172 40.844 19.703 1 85.19 294 LYS A O 1
ATOM 2365 N N . MET A 1 295 ? 6.438 40.125 21.828 1 88.38 295 MET A N 1
ATOM 2366 C CA . MET A 1 295 ? 7.875 40.375 21.766 1 88.38 295 MET A CA 1
ATOM 2367 C C . MET A 1 295 ? 8.555 39.5 20.734 1 88.38 295 MET A C 1
ATOM 2369 O O . MET A 1 295 ? 9.398 39.969 19.969 1 88.38 295 MET A O 1
ATOM 2373 N N . GLN A 1 296 ? 8.172 38.25 20.734 1 91.12 296 GLN A N 1
ATOM 2374 C CA . GLN A 1 296 ? 8.758 37.312 19.781 1 91.12 296 GLN A CA 1
ATOM 2375 C C . GLN A 1 296 ? 8.344 37.656 18.359 1 91.12 296 GLN A C 1
ATOM 2377 O O . GLN A 1 296 ? 9.148 37.562 17.422 1 91.12 296 GLN A O 1
ATOM 2382 N N . LEU A 1 297 ? 7.148 38.094 18.219 1 90.62 297 LEU A N 1
ATOM 2383 C CA . LEU A 1 297 ? 6.641 38.438 16.906 1 90.62 297 LEU A CA 1
ATOM 2384 C C . LEU A 1 297 ? 7.332 39.688 16.375 1 90.62 297 LEU A C 1
ATOM 2386 O O . LEU A 1 297 ? 7.594 39.812 15.18 1 90.62 297 LEU A O 1
ATOM 2390 N N . ALA A 1 298 ? 7.602 40.594 17.25 1 91.81 298 ALA A N 1
ATOM 2391 C CA . ALA A 1 298 ? 8.242 41.844 16.875 1 91.81 298 ALA A CA 1
ATOM 2392 C C . ALA A 1 298 ? 9.633 41.594 16.281 1 91.81 298 ALA A C 1
ATOM 2394 O O . ALA A 1 298 ? 10.062 42.312 15.383 1 91.81 298 ALA A O 1
ATOM 2395 N N . LYS A 1 299 ? 10.25 40.562 16.797 1 94.75 299 LYS A N 1
ATOM 2396 C CA . LYS A 1 299 ? 11.555 40.188 16.25 1 94.75 299 LYS A CA 1
ATOM 2397 C C . LYS A 1 299 ? 11.453 39.781 14.789 1 94.75 299 LYS A C 1
ATOM 2399 O O . LYS A 1 299 ? 12.328 40.094 13.984 1 94.75 299 LYS A O 1
ATOM 2404 N N . ILE A 1 300 ? 10.414 39.125 14.461 1 95.56 300 ILE A N 1
ATOM 2405 C CA . ILE A 1 300 ? 10.188 38.656 13.094 1 95.56 300 ILE A CA 1
ATOM 2406 C C . ILE A 1 300 ? 9.938 39.875 12.188 1 95.56 300 ILE A C 1
ATOM 2408 O O . ILE A 1 300 ? 10.539 40 11.117 1 95.56 300 ILE A O 1
ATOM 2412 N N . TYR A 1 301 ? 9.156 40.844 12.688 1 95 301 TYR A N 1
ATOM 2413 C CA . TYR A 1 301 ? 8.859 42.031 11.922 1 95 301 TYR A CA 1
ATOM 2414 C C . TYR A 1 301 ? 10.117 42.844 11.656 1 95 301 TYR A C 1
ATOM 2416 O O . TYR A 1 301 ? 10.32 43.344 10.547 1 95 301 TYR A O 1
ATOM 2424 N N . LYS A 1 302 ? 10.828 42.906 12.664 1 96 302 LYS A N 1
ATOM 2425 C CA . LYS A 1 302 ? 12.055 43.688 12.547 1 96 302 LYS A CA 1
ATOM 2426 C C . LYS A 1 302 ? 12.984 43.125 11.492 1 96 302 LYS A C 1
ATOM 2428 O O . LYS A 1 302 ? 13.445 43.812 10.602 1 96 302 LYS A O 1
ATOM 2433 N N . VAL A 1 303 ? 13.242 41.844 11.586 1 97.56 303 VAL A N 1
ATOM 2434 C CA . VAL A 1 303 ? 14.172 41.188 10.68 1 97.56 303 VAL A CA 1
ATOM 2435 C C . VAL A 1 303 ? 13.641 41.281 9.25 1 97.56 303 VAL A C 1
ATOM 2437 O O . VAL A 1 303 ? 14.375 41.656 8.336 1 97.56 303 VAL A O 1
ATOM 2440 N N . LEU A 1 304 ? 12.383 40.969 8.992 1 97.75 304 LEU A N 1
ATOM 2441 C CA . LEU A 1 304 ? 11.805 41 7.652 1 97.75 304 LEU A CA 1
ATOM 2442 C C . LEU A 1 304 ? 11.758 42.406 7.113 1 97.75 304 LEU A C 1
ATOM 2444 O O . LEU A 1 304 ? 11.875 42.625 5.906 1 97.75 304 LEU A O 1
ATOM 2448 N N . GLY A 1 305 ? 11.617 43.344 7.996 1 97.12 305 GLY A N 1
ATOM 2449 C CA . GLY A 1 305 ? 11.562 44.75 7.629 1 97.12 305 GLY A CA 1
ATOM 2450 C C . GLY A 1 305 ? 12.891 45.281 7.125 1 97.12 305 GLY A C 1
ATOM 2451 O O . GLY A 1 305 ? 12.922 46.25 6.371 1 97.12 305 GLY A O 1
ATOM 2452 N N . GLU A 1 306 ? 13.922 44.688 7.516 1 96.5 306 GLU A N 1
ATOM 2453 C CA . GLU A 1 306 ? 15.266 45.156 7.168 1 96.5 306 GLU A CA 1
ATOM 2454 C C . GLU A 1 306 ? 15.734 44.531 5.852 1 96.5 306 GLU A C 1
ATOM 2456 O O . GLU A 1 306 ? 16.75 44.969 5.297 1 96.5 306 GLU A O 1
ATOM 2461 N N . LEU A 1 307 ? 15.031 43.656 5.281 1 96.69 307 LEU A N 1
ATOM 2462 C CA . LEU A 1 307 ? 15.43 42.938 4.07 1 96.69 307 LEU A CA 1
ATOM 2463 C C . LEU A 1 307 ? 14.938 43.656 2.824 1 96.69 307 LEU A C 1
ATOM 2465 O O . LEU A 1 307 ? 13.906 44.344 2.863 1 96.69 307 LEU A O 1
ATOM 2469 N N . PRO A 1 308 ? 15.688 43.562 1.711 1 96.31 308 PRO A N 1
ATOM 2470 C CA . PRO A 1 308 ? 15.258 44.188 0.461 1 96.31 308 PRO A CA 1
ATOM 2471 C C . PRO A 1 308 ? 14.164 43.406 -0.255 1 96.31 308 PRO A C 1
ATOM 2473 O O . PRO A 1 308 ? 14.281 43.125 -1.454 1 96.31 308 PRO A O 1
ATOM 2476 N N . TYR A 1 309 ? 13.156 42.969 0.452 1 97.69 309 TYR A N 1
ATOM 2477 C CA . TYR A 1 309 ? 11.977 42.25 -0.037 1 97.69 309 TYR A CA 1
ATOM 2478 C C . TYR A 1 309 ? 10.703 42.938 0.437 1 97.69 309 TYR A C 1
ATOM 2480 O O . TYR A 1 309 ? 10.695 43.594 1.472 1 97.69 309 TYR A O 1
ATOM 2488 N N . THR A 1 310 ? 9.727 42.844 -0.322 1 98 310 THR A N 1
ATOM 2489 C CA . THR A 1 310 ? 8.391 43.156 0.16 1 98 310 THR A CA 1
ATOM 2490 C C . THR A 1 310 ? 7.766 41.969 0.888 1 98 310 THR A C 1
ATOM 2492 O O . THR A 1 310 ? 7.887 40.844 0.441 1 98 310 THR A O 1
ATOM 2495 N N . VAL A 1 311 ? 7.141 42.281 2.008 1 98 311 VAL A N 1
ATOM 2496 C CA . VAL A 1 311 ? 6.543 41.188 2.801 1 98 311 VAL A CA 1
ATOM 2497 C C . VAL A 1 311 ? 5.023 41.25 2.664 1 98 311 VAL A C 1
ATOM 2499 O O . VAL A 1 311 ? 4.379 42.188 3.115 1 98 311 VAL A O 1
ATOM 2502 N N . LEU A 1 312 ? 4.461 40.25 1.977 1 97.69 312 LEU A N 1
ATOM 2503 C CA . LEU A 1 312 ? 3.018 40.062 2.053 1 97.69 312 LEU A CA 1
ATOM 2504 C C . LEU A 1 312 ? 2.633 39.375 3.359 1 97.69 312 LEU A C 1
ATOM 2506 O O . LEU A 1 312 ? 3.023 38.219 3.602 1 97.69 312 LEU A O 1
ATOM 2510 N N . PHE A 1 313 ? 1.871 40.062 4.16 1 95.06 313 PHE A N 1
ATOM 2511 C CA . PHE A 1 313 ? 1.61 39.594 5.52 1 95.06 313 PHE A CA 1
ATOM 2512 C C . PHE A 1 313 ? 0.118 39.406 5.742 1 95.06 313 PHE A C 1
ATOM 2514 O O . PHE A 1 313 ? -0.66 40.344 5.723 1 95.06 313 PHE A O 1
ATOM 2521 N N . LYS A 1 314 ? -0.298 38.094 5.949 1 90.75 314 LYS A N 1
ATOM 2522 C CA . LYS A 1 314 ? -1.68 37.781 6.301 1 90.75 314 LYS A CA 1
ATOM 2523 C C . LYS A 1 314 ? -1.94 38.031 7.781 1 90.75 314 LYS A C 1
ATOM 2525 O O . LYS A 1 314 ? -1.412 37.312 8.633 1 90.75 314 LYS A O 1
ATOM 2530 N N . HIS A 1 315 ? -2.779 39 8.031 1 83.38 315 HIS A N 1
ATOM 2531 C CA . HIS A 1 315 ? -3.072 39.375 9.406 1 83.38 315 HIS A CA 1
ATOM 2532 C C . HIS A 1 315 ? -4.359 40.188 9.484 1 83.38 315 HIS A C 1
ATOM 2534 O O . HIS A 1 315 ? -4.734 40.875 8.523 1 83.38 315 HIS A O 1
ATOM 2540 N N . GLN A 1 316 ? -4.918 40.031 10.688 1 79.88 316 GLN A N 1
ATOM 2541 C CA . GLN A 1 316 ? -6.066 40.906 10.914 1 79.88 316 GLN A CA 1
ATOM 2542 C C . GLN A 1 316 ? -5.641 42.344 11.023 1 79.88 316 GLN A C 1
ATOM 2544 O O . GLN A 1 316 ? -4.629 42.656 11.656 1 79.88 316 GLN A O 1
ATOM 2549 N N . LEU A 1 317 ? -6.367 43.219 10.5 1 74.06 317 LEU A N 1
ATOM 2550 C CA . LEU A 1 317 ? -6.016 44.625 10.398 1 74.06 317 LEU A CA 1
ATOM 2551 C C . LEU A 1 317 ? -6.203 45.344 11.742 1 74.06 317 LEU A C 1
ATOM 2553 O O . LEU A 1 317 ? -5.5 46.312 12.039 1 74.06 317 LEU A O 1
ATOM 2557 N N . GLU A 1 318 ? -7.074 44.844 12.516 1 73.44 318 GLU A N 1
ATOM 2558 C CA . GLU A 1 318 ? -7.402 45.5 13.781 1 73.44 318 GLU A CA 1
ATOM 2559 C C . GLU A 1 318 ? -6.27 45.344 14.789 1 73.44 318 GLU A C 1
ATOM 2561 O O . GLU A 1 318 ? -6.113 46.188 15.688 1 73.44 318 GLU A O 1
ATOM 2566 N N . ASN A 1 319 ? -5.414 44.406 14.633 1 75.31 319 ASN A N 1
ATOM 2567 C CA . ASN A 1 319 ? -4.41 44.125 15.648 1 75.31 319 ASN A CA 1
ATOM 2568 C C . ASN A 1 319 ? -2.996 44.25 15.086 1 75.31 319 ASN A C 1
ATOM 2570 O O . ASN A 1 319 ? -2.096 43.5 15.508 1 75.31 319 ASN A O 1
ATOM 2574 N N . LEU A 1 320 ? -2.879 45.219 14.258 1 81.44 320 LEU A N 1
ATOM 2575 C CA . LEU A 1 320 ? -1.553 45.375 13.672 1 81.44 320 LEU A CA 1
ATOM 2576 C C . LEU A 1 320 ? -0.628 46.125 14.625 1 81.44 320 LEU A C 1
ATOM 2578 O O . LEU A 1 320 ? -1.057 47.062 15.297 1 81.44 320 LEU A O 1
ATOM 2582 N N . PRO A 1 321 ? 0.556 45.688 14.617 1 80.38 321 PRO A N 1
ATOM 2583 C CA . PRO A 1 321 ? 1.487 46.469 15.438 1 80.38 321 PRO A CA 1
ATOM 2584 C C . PRO A 1 321 ? 1.7 47.875 14.898 1 80.38 321 PRO A C 1
ATOM 2586 O O . PRO A 1 321 ? 1.679 48.094 13.688 1 80.38 321 PRO A O 1
ATOM 2589 N N . GLU A 1 322 ? 1.867 48.844 15.766 1 79.25 322 GLU A N 1
ATOM 2590 C CA . GLU A 1 322 ? 2.023 50.25 15.422 1 79.25 322 GLU A CA 1
ATOM 2591 C C . GLU A 1 322 ? 3.303 50.5 14.617 1 79.25 322 GLU A C 1
ATOM 2593 O O . GLU A 1 322 ? 3.352 51.375 13.766 1 79.25 322 GLU A O 1
ATOM 2598 N N . ASP A 1 323 ? 4.277 49.688 14.805 1 85.88 323 ASP A N 1
ATOM 2599 C CA . ASP A 1 323 ? 5.586 49.969 14.211 1 85.88 323 ASP A CA 1
ATOM 2600 C C . ASP A 1 323 ? 5.895 48.938 13.117 1 85.88 323 ASP A C 1
ATOM 2602 O O . ASP A 1 323 ? 7.043 48.5 12.969 1 85.88 323 ASP A O 1
ATOM 2606 N N . LEU A 1 324 ? 4.883 48.594 12.367 1 92.19 324 LEU A N 1
ATOM 2607 C CA . LEU A 1 324 ? 5.133 47.656 11.281 1 92.19 324 LEU A CA 1
ATOM 2608 C C . LEU A 1 324 ? 5.98 48.312 10.188 1 92.19 324 LEU A C 1
ATOM 2610 O O . LEU A 1 324 ? 5.695 49.438 9.766 1 92.19 324 LEU A O 1
ATOM 2614 N N . PRO A 1 325 ? 7.047 47.688 9.805 1 95.19 325 PRO A N 1
ATOM 2615 C CA . PRO A 1 325 ? 7.934 48.25 8.789 1 95.19 325 PRO A CA 1
ATOM 2616 C C . PRO A 1 325 ? 7.203 48.594 7.492 1 95.19 325 PRO A C 1
ATOM 2618 O O . PRO A 1 325 ? 6.164 48 7.188 1 95.19 325 PRO A O 1
ATOM 2621 N N . LYS A 1 326 ? 7.742 49.469 6.617 1 93.69 326 LYS A N 1
ATOM 2622 C CA . LYS A 1 326 ? 7.098 50.031 5.441 1 93.69 326 LYS A CA 1
ATOM 2623 C C . LYS A 1 326 ? 6.992 49.031 4.312 1 93.69 326 LYS A C 1
ATOM 2625 O O . LYS A 1 326 ? 6.129 49.156 3.439 1 93.69 326 LYS A O 1
ATOM 2630 N N . ASN A 1 327 ? 7.848 48.062 4.367 1 96.38 327 ASN A N 1
ATOM 2631 C CA . ASN A 1 327 ? 7.844 47.125 3.262 1 96.38 327 ASN A CA 1
ATOM 2632 C C . ASN A 1 327 ? 6.828 46 3.486 1 96.38 327 ASN A C 1
ATOM 2634 O O . ASN A 1 327 ? 6.809 45 2.75 1 96.38 327 ASN A O 1
ATOM 2638 N N . PHE A 1 328 ? 5.996 46.094 4.484 1 95.94 328 PHE A N 1
ATOM 2639 C CA . PHE A 1 328 ? 4.93 45.125 4.727 1 95.94 328 PHE A CA 1
ATOM 2640 C C . PHE A 1 328 ? 3.652 45.562 4.008 1 95.94 328 PHE A C 1
ATOM 2642 O O . PHE A 1 328 ? 3.264 46.719 4.051 1 95.94 328 PHE A O 1
ATOM 2649 N N . TYR A 1 329 ? 3.096 44.656 3.318 1 94.94 329 TYR A N 1
ATOM 2650 C CA . TYR A 1 329 ? 1.761 44.781 2.742 1 94.94 329 TYR A CA 1
ATOM 2651 C C . TYR A 1 329 ? 0.792 43.812 3.402 1 94.94 329 TYR A C 1
ATOM 2653 O O . TYR A 1 329 ? 0.9 42.594 3.215 1 94.94 329 TYR A O 1
ATOM 2661 N N . VAL A 1 330 ? -0.217 44.312 4.148 1 93.75 330 VAL A N 1
ATOM 2662 C CA . VAL A 1 330 ? -1.032 43.469 5.023 1 93.75 330 VAL A CA 1
ATOM 2663 C C . VAL A 1 330 ? -2.432 43.312 4.434 1 93.75 330 VAL A C 1
ATOM 2665 O O . VAL A 1 330 ? -3.018 44.312 3.945 1 93.75 330 VAL A O 1
ATOM 2668 N N . LYS A 1 331 ? -2.873 42.125 4.414 1 92.38 331 LYS A N 1
ATOM 2669 C CA . LYS A 1 331 ? -4.262 41.781 4.105 1 92.38 331 LYS A CA 1
ATOM 2670 C C . LYS A 1 331 ? -4.797 40.719 5.043 1 92.38 331 LYS A C 1
ATOM 2672 O O . LYS A 1 331 ? -4.027 39.938 5.594 1 92.38 331 LYS A O 1
ATOM 2677 N N . GLU A 1 332 ? -6.055 40.719 5.18 1 89.25 332 GLU A N 1
ATOM 2678 C CA . GLU A 1 332 ? -6.688 39.719 6.031 1 89.25 332 GLU A CA 1
ATOM 2679 C C . GLU A 1 332 ? -6.711 38.344 5.348 1 89.25 332 GLU A C 1
ATOM 2681 O O . GLU A 1 332 ? -6.766 37.312 6.016 1 89.25 332 GLU A O 1
ATOM 2686 N N . TRP A 1 333 ? -6.766 38.438 4.055 1 90.56 333 TRP A N 1
ATOM 2687 C CA . TRP A 1 333 ? -6.801 37.188 3.307 1 90.56 333 TRP A CA 1
ATOM 2688 C C . TRP A 1 333 ? -6.012 37.312 2.008 1 90.56 333 TRP A C 1
ATOM 2690 O O . TRP A 1 333 ? -6.059 38.344 1.34 1 90.56 333 TRP A O 1
ATOM 2700 N N . PHE A 1 334 ? -5.223 36.312 1.724 1 95.06 334 PHE A N 1
ATOM 2701 C CA . PHE A 1 334 ? -4.543 36.125 0.445 1 95.06 334 PHE A CA 1
ATOM 2702 C C . PHE A 1 334 ? -4.93 34.812 -0.195 1 95.06 334 PHE A C 1
ATOM 2704 O O . PHE A 1 334 ? -5.121 33.812 0.502 1 95.06 334 PHE A O 1
ATOM 2711 N N . PRO A 1 335 ? -5.18 34.844 -1.499 1 96.25 335 PRO A N 1
ATOM 2712 C CA . PRO A 1 335 ? -5.203 33.531 -2.15 1 96.25 335 PRO A CA 1
ATOM 2713 C C . PRO A 1 335 ? -3.846 32.812 -2.119 1 96.25 335 PRO A C 1
ATOM 2715 O O . PRO A 1 335 ? -3.133 32.812 -3.127 1 96.25 335 PRO A O 1
ATOM 2718 N N . GLN A 1 336 ? -3.537 32.188 -1.074 1 96.88 336 GLN A N 1
ATOM 2719 C CA . GLN A 1 336 ? -2.207 31.719 -0.703 1 96.88 336 GLN A CA 1
ATOM 2720 C C . GLN A 1 336 ? -1.591 30.875 -1.815 1 96.88 336 GLN A C 1
ATOM 2722 O O . GLN A 1 336 ? -0.436 31.078 -2.193 1 96.88 336 GLN A O 1
ATOM 2727 N N . GLN A 1 337 ? -2.342 29.906 -2.34 1 97.19 337 GLN A N 1
ATOM 2728 C CA . GLN A 1 337 ? -1.811 29.031 -3.375 1 97.19 337 GLN A CA 1
ATOM 2729 C C . GLN A 1 337 ? -1.362 29.828 -4.598 1 97.19 337 GLN A C 1
ATOM 2731 O O . GLN A 1 337 ? -0.29 29.578 -5.148 1 97.19 337 GLN A O 1
ATOM 2736 N N . ASP A 1 338 ? -2.182 30.781 -4.938 1 98.12 338 ASP A N 1
ATOM 2737 C CA . ASP A 1 338 ? -1.884 31.578 -6.129 1 98.12 338 ASP A CA 1
ATOM 2738 C C . ASP A 1 338 ? -0.775 32.594 -5.852 1 98.12 338 ASP A C 1
ATOM 2740 O O . ASP A 1 338 ? 0.019 32.906 -6.738 1 98.12 338 ASP A O 1
ATOM 2744 N N . VAL A 1 339 ? -0.74 33.094 -4.668 1 98.12 339 VAL A N 1
ATOM 2745 C CA . VAL A 1 339 ? 0.345 33.969 -4.27 1 98.12 339 VAL A CA 1
ATOM 2746 C C . VAL A 1 339 ? 1.673 33.219 -4.312 1 98.12 339 VAL A C 1
ATOM 2748 O O . VAL A 1 339 ? 2.654 33.719 -4.875 1 98.12 339 VAL A O 1
ATOM 2751 N N . LEU A 1 340 ? 1.684 32.031 -3.783 1 98.44 340 LEU A N 1
ATOM 2752 C CA . LEU A 1 340 ? 2.896 31.203 -3.756 1 98.44 340 LEU A CA 1
ATOM 2753 C C . LEU A 1 340 ? 3.352 30.859 -5.168 1 98.44 340 LEU A C 1
ATOM 2755 O O . LEU A 1 340 ? 4.547 30.672 -5.41 1 98.44 340 LEU A O 1
ATOM 2759 N N . GLY A 1 341 ? 2.408 30.828 -6.062 1 97.94 341 GLY A N 1
ATOM 2760 C CA . GLY A 1 341 ? 2.729 30.484 -7.438 1 97.94 341 GLY A CA 1
ATOM 2761 C C . GLY A 1 341 ? 3.281 31.656 -8.234 1 97.94 341 GLY A C 1
ATOM 2762 O O . GLY A 1 341 ? 3.73 31.484 -9.367 1 97.94 341 GLY A O 1
ATOM 2763 N N . HIS A 1 342 ? 3.291 32.844 -7.68 1 97.44 342 HIS A N 1
ATOM 2764 C CA . HIS A 1 342 ? 3.807 34.031 -8.375 1 97.44 342 HIS A CA 1
ATOM 2765 C C . HIS A 1 342 ? 5.328 34 -8.445 1 97.44 342 HIS A C 1
ATOM 2767 O O . HIS A 1 342 ? 5.996 33.688 -7.457 1 97.44 342 HIS A O 1
ATOM 2773 N N . PRO A 1 343 ? 5.902 34.375 -9.562 1 96.06 343 PRO A N 1
ATOM 2774 C CA . PRO A 1 343 ? 7.348 34.25 -9.75 1 96.06 343 PRO A CA 1
ATOM 2775 C C . PRO A 1 343 ? 8.148 35.125 -8.805 1 96.06 343 PRO A C 1
ATOM 2777 O O . PRO A 1 343 ? 9.32 34.844 -8.531 1 96.06 343 PRO A O 1
ATOM 2780 N N . LYS A 1 344 ? 7.543 36.156 -8.234 1 97.25 344 LYS A N 1
ATOM 2781 C CA . LYS A 1 344 ? 8.258 37.094 -7.363 1 97.25 344 LYS A CA 1
ATOM 2782 C C . LYS A 1 344 ? 8.367 36.531 -5.941 1 97.25 344 LYS A C 1
ATOM 2784 O O . LYS A 1 344 ? 9.156 37.031 -5.137 1 97.25 344 LYS A O 1
ATOM 2789 N N . VAL A 1 345 ? 7.574 35.531 -5.594 1 98.38 345 VAL A N 1
ATOM 2790 C CA . VAL A 1 345 ? 7.609 35 -4.242 1 98.38 345 VAL A CA 1
ATOM 2791 C C . VAL A 1 345 ? 8.789 34.031 -4.102 1 98.38 345 VAL A C 1
ATOM 2793 O O . VAL A 1 345 ? 8.852 33.031 -4.801 1 98.38 345 VAL A O 1
ATOM 2796 N N . LYS A 1 346 ? 9.664 34.375 -3.166 1 98.44 346 LYS A N 1
ATOM 2797 C CA . LYS A 1 346 ? 10.914 33.625 -3.074 1 98.44 346 LYS A CA 1
ATOM 2798 C C . LYS A 1 346 ? 10.992 32.844 -1.766 1 98.44 346 LYS A C 1
ATOM 2800 O O . LYS A 1 346 ? 11.805 31.922 -1.631 1 98.44 346 LYS A O 1
ATOM 2805 N N . LEU A 1 347 ? 10.164 33.219 -0.836 1 98.81 347 LEU A N 1
ATOM 2806 C CA . LEU A 1 347 ? 10.203 32.594 0.484 1 98.81 347 LEU A CA 1
ATOM 2807 C C . LEU A 1 347 ? 8.82 32.594 1.121 1 98.81 347 LEU A C 1
ATOM 2809 O O . LEU A 1 347 ? 8.078 33.562 1.031 1 98.81 347 LEU A O 1
ATOM 2813 N N . PHE A 1 348 ? 8.438 31.516 1.716 1 98.88 348 PHE A N 1
ATOM 2814 C CA . PHE A 1 348 ? 7.215 31.359 2.492 1 98.88 348 PHE A CA 1
ATOM 2815 C C . PHE A 1 348 ? 7.531 31.188 3.973 1 98.88 348 PHE A C 1
ATOM 2817 O O . PHE A 1 348 ? 8.133 30.188 4.363 1 98.88 348 PHE A O 1
ATOM 2824 N N . VAL A 1 349 ? 7.258 32.125 4.801 1 98.38 349 VAL A N 1
ATOM 2825 C CA . VAL A 1 349 ? 7.34 32 6.254 1 98.38 349 VAL A CA 1
ATOM 2826 C C . VAL A 1 349 ? 5.996 31.531 6.805 1 98.38 349 VAL A C 1
ATOM 2828 O O . VAL A 1 349 ? 5 32.25 6.73 1 98.38 349 VAL A O 1
ATOM 2831 N N . THR A 1 350 ? 5.938 30.312 7.352 1 97.06 350 THR A N 1
ATOM 2832 C CA . THR A 1 350 ? 4.664 29.672 7.672 1 97.06 350 THR A CA 1
ATOM 2833 C C . THR A 1 350 ? 4.77 28.891 8.984 1 97.06 350 THR A C 1
ATOM 2835 O O . THR A 1 350 ? 5.855 28.766 9.547 1 97.06 350 THR A O 1
ATOM 2838 N N . GLN A 1 351 ? 3.66 28.484 9.508 1 94.06 351 GLN A N 1
ATOM 2839 C CA . GLN A 1 351 ? 3.615 27.703 10.742 1 94.06 351 GLN A CA 1
ATOM 2840 C C . GLN A 1 351 ? 3.9 26.234 10.477 1 94.06 351 GLN A C 1
ATOM 2842 O O . GLN A 1 351 ? 4.211 25.469 11.398 1 94.06 351 GLN A O 1
ATOM 2847 N N . GLY A 1 352 ? 3.666 25.797 9.211 1 94.88 352 GLY A N 1
ATOM 2848 C CA . GLY A 1 352 ? 4.074 24.438 8.875 1 94.88 352 GLY A CA 1
ATOM 2849 C C . GLY A 1 352 ? 2.932 23.453 8.914 1 94.88 352 GLY A C 1
ATOM 2850 O O . GLY A 1 352 ? 3.146 22.25 9.148 1 94.88 352 GLY A O 1
ATOM 2851 N N . GLY A 1 353 ? 1.671 23.906 8.688 1 93.56 353 GLY A N 1
ATOM 2852 C CA . GLY A 1 353 ? 0.572 22.984 8.484 1 93.56 353 GLY A CA 1
ATOM 2853 C C . GLY A 1 353 ? 0.694 22.188 7.195 1 93.56 353 GLY A C 1
ATOM 2854 O O . GLY A 1 353 ? 1.209 22.688 6.195 1 93.56 353 GLY A O 1
ATOM 2855 N N . ILE A 1 354 ? 0.178 21.016 7.18 1 93.81 354 ILE A N 1
ATOM 2856 C CA . ILE A 1 354 ? 0.36 20.094 6.074 1 93.81 354 ILE A CA 1
ATOM 2857 C C . ILE A 1 354 ? -0.169 20.719 4.781 1 93.81 354 ILE A C 1
ATOM 2859 O O . ILE A 1 354 ? 0.447 20.578 3.721 1 93.81 354 ILE A O 1
ATOM 2863 N N . GLN A 1 355 ? -1.303 21.359 4.816 1 94.5 355 GLN A N 1
ATOM 2864 C CA . GLN A 1 355 ? -1.885 21.938 3.611 1 94.5 355 GLN A CA 1
ATOM 2865 C C . GLN A 1 355 ? -1.005 23.062 3.061 1 94.5 355 GLN A C 1
ATOM 2867 O O . GLN A 1 355 ? -0.808 23.156 1.847 1 94.5 355 GLN A O 1
ATOM 2872 N N . SER A 1 356 ? -0.503 23.859 3.957 1 95.88 356 SER A N 1
ATOM 2873 C CA . SER A 1 356 ? 0.403 24.922 3.539 1 95.88 356 SER A CA 1
ATOM 2874 C C . SER A 1 356 ? 1.69 24.359 2.951 1 95.88 356 SER A C 1
ATOM 2876 O O . SER A 1 356 ? 2.227 24.891 1.981 1 95.88 356 SER A O 1
ATOM 2878 N N . LEU A 1 357 ? 2.162 23.328 3.572 1 97 357 LEU A N 1
ATOM 2879 C CA . LEU A 1 357 ? 3.385 22.703 3.074 1 97 357 LEU A CA 1
ATOM 2880 C C . LEU A 1 357 ? 3.162 22.109 1.691 1 97 357 LEU A C 1
ATOM 2882 O O . LEU A 1 357 ? 4.023 22.219 0.815 1 97 357 LEU A O 1
ATOM 2886 N N . ASP A 1 358 ? 2.039 21.453 1.51 1 96.75 358 ASP A N 1
ATOM 2887 C CA . ASP A 1 358 ? 1.685 20.953 0.185 1 96.75 358 ASP A CA 1
ATOM 2888 C C . ASP A 1 358 ? 1.705 22.078 -0.85 1 96.75 358 ASP A C 1
ATOM 2890 O O . ASP A 1 358 ? 2.199 21.891 -1.965 1 96.75 358 ASP A O 1
ATOM 2894 N N . GLU A 1 359 ? 1.142 23.203 -0.492 1 97.44 359 GLU A N 1
ATOM 2895 C CA . GLU A 1 359 ? 1.07 24.344 -1.399 1 97.44 359 GLU A CA 1
ATOM 2896 C C . GLU A 1 359 ? 2.463 24.875 -1.741 1 97.44 359 GLU A C 1
ATOM 2898 O O . GLU A 1 359 ? 2.756 25.156 -2.902 1 97.44 359 GLU A O 1
ATOM 2903 N N . ALA A 1 360 ? 3.275 24.953 -0.735 1 98.38 360 ALA A N 1
ATOM 2904 C CA . ALA A 1 360 ? 4.641 25.422 -0.948 1 98.38 360 ALA A CA 1
ATOM 2905 C C . ALA A 1 360 ? 5.414 24.484 -1.867 1 98.38 360 ALA A C 1
ATOM 2907 O O . ALA A 1 360 ? 6.117 24.938 -2.775 1 98.38 360 ALA A O 1
ATOM 2908 N N . ILE A 1 361 ? 5.301 23.188 -1.645 1 98.31 361 ILE A N 1
ATOM 2909 C CA . ILE A 1 361 ? 5.984 22.203 -2.463 1 98.31 361 ILE A CA 1
ATOM 2910 C C . ILE A 1 361 ? 5.441 22.234 -3.891 1 98.31 361 ILE A C 1
ATOM 2912 O O . ILE A 1 361 ? 6.211 22.234 -4.852 1 98.31 361 ILE A O 1
ATOM 2916 N N . SER A 1 362 ? 4.16 22.328 -3.984 1 97.81 362 SER A N 1
ATOM 2917 C CA . SER A 1 362 ? 3.521 22.359 -5.297 1 97.81 362 SER A CA 1
ATOM 2918 C C . SER A 1 362 ? 3.977 23.578 -6.094 1 97.81 362 SER A C 1
ATOM 2920 O O . SER A 1 362 ? 4.141 23.516 -7.312 1 97.81 362 SER A O 1
ATOM 2922 N N . ARG A 1 363 ? 4.176 24.688 -5.41 1 98.5 363 ARG A N 1
ATOM 2923 C CA . ARG A 1 363 ? 4.527 25.938 -6.074 1 98.5 363 ARG A CA 1
ATOM 2924 C C . ARG A 1 363 ? 6.031 26.172 -6.031 1 98.5 363 ARG A C 1
ATOM 2926 O O . ARG A 1 363 ? 6.516 27.188 -6.523 1 98.5 363 ARG A O 1
ATOM 2933 N N . LYS A 1 364 ? 6.77 25.266 -5.406 1 98.62 364 LYS A N 1
ATOM 2934 C CA . LYS A 1 364 ? 8.227 25.25 -5.398 1 98.62 364 LYS A CA 1
ATOM 2935 C C . LYS A 1 364 ? 8.789 26.469 -4.68 1 98.62 364 LYS A C 1
ATOM 2937 O O . LYS A 1 364 ? 9.703 27.125 -5.18 1 98.62 364 LYS A O 1
ATOM 2942 N N . VAL A 1 365 ? 8.234 26.781 -3.547 1 98.88 365 VAL A N 1
ATOM 2943 C CA . VAL A 1 365 ? 8.719 27.906 -2.756 1 98.88 365 VAL A CA 1
ATOM 2944 C C . VAL A 1 365 ? 9.359 27.391 -1.464 1 98.88 365 VAL A C 1
ATOM 2946 O O . VAL A 1 365 ? 8.68 26.797 -0.628 1 98.88 365 VAL A O 1
ATOM 2949 N N . PRO A 1 366 ? 10.641 27.641 -1.238 1 98.81 366 PRO A N 1
ATOM 2950 C CA . PRO A 1 366 ? 11.266 27.25 0.025 1 98.81 366 PRO A CA 1
ATOM 2951 C C . PRO A 1 366 ? 10.656 27.953 1.232 1 98.81 366 PRO A C 1
ATOM 2953 O O . PRO A 1 366 ? 9.922 28.938 1.073 1 98.81 366 PRO A O 1
ATOM 2956 N N . MET A 1 367 ? 11.07 27.453 2.477 1 98.88 367 MET A N 1
ATOM 2957 C CA . MET A 1 367 ? 10.281 27.922 3.607 1 98.88 367 MET A CA 1
ATOM 2958 C C . MET A 1 367 ? 11.164 28.188 4.824 1 98.88 367 MET A C 1
ATOM 2960 O O . MET A 1 367 ? 12.266 27.656 4.918 1 98.88 367 MET A O 1
ATOM 2964 N N . VAL A 1 368 ? 10.75 29.062 5.633 1 98.81 368 VAL A N 1
ATOM 2965 C CA . VAL A 1 368 ? 11.094 29.125 7.047 1 98.81 368 VAL A CA 1
ATOM 2966 C C . VAL A 1 368 ? 9.859 28.797 7.895 1 98.81 368 VAL A C 1
ATOM 2968 O O . VAL A 1 368 ? 8.844 29.5 7.816 1 98.81 368 VAL A O 1
ATOM 2971 N N . ILE A 1 369 ? 9.961 27.734 8.664 1 98.31 369 ILE A N 1
ATOM 2972 C CA . ILE A 1 369 ? 8.789 27.234 9.359 1 98.31 369 ILE A CA 1
ATOM 2973 C C . ILE A 1 369 ? 8.898 27.547 10.852 1 98.31 369 ILE A C 1
ATOM 2975 O O . ILE A 1 369 ? 9.945 27.297 11.469 1 98.31 369 ILE A O 1
ATOM 2979 N N . ILE A 1 370 ? 7.852 28.109 11.398 1 96 370 ILE A N 1
ATOM 2980 C CA . ILE A 1 370 ? 7.707 28.406 12.82 1 96 370 ILE A CA 1
ATOM 2981 C C . ILE A 1 370 ? 6.504 27.656 13.383 1 96 370 ILE A C 1
ATOM 2983 O O . ILE A 1 370 ? 5.398 28.203 13.453 1 96 370 ILE A O 1
ATOM 2987 N N . PRO A 1 371 ? 6.727 26.438 13.953 1 93 371 PRO A N 1
ATOM 2988 C CA . PRO A 1 371 ? 5.602 25.609 14.383 1 93 371 PRO A CA 1
ATOM 2989 C C . PRO A 1 371 ? 5.012 26.062 15.719 1 93 371 PRO A C 1
ATOM 2991 O O . PRO A 1 371 ? 5.746 26.484 16.609 1 93 371 PRO A O 1
ATOM 2994 N N . PHE A 1 372 ? 3.674 25.875 15.867 1 85.81 372 PHE A N 1
ATOM 2995 C CA . PHE A 1 372 ? 2.98 26.297 17.078 1 85.81 372 PHE A CA 1
ATOM 2996 C C . PHE A 1 372 ? 2.131 25.172 17.641 1 85.81 372 PHE A C 1
ATOM 2998 O O . PHE A 1 372 ? 1.94 25.062 18.859 1 85.81 372 PHE A O 1
ATOM 3005 N N . LEU A 1 373 ? 1.611 24.328 16.703 1 80.94 373 LEU A N 1
ATOM 3006 C CA . LEU A 1 373 ? 0.532 23.438 17.109 1 80.94 373 LEU A CA 1
ATOM 3007 C C . LEU A 1 373 ? 0.751 22.031 16.547 1 80.94 373 LEU A C 1
ATOM 3009 O O . LEU A 1 373 ? 1.202 21.875 15.406 1 80.94 373 LEU A O 1
ATOM 3013 N N . GLY A 1 374 ? 0.44 21.078 17.375 1 80.81 374 GLY A N 1
ATOM 3014 C CA . GLY A 1 374 ? 0.151 19.734 16.891 1 80.81 374 GLY A CA 1
ATOM 3015 C C . GLY A 1 374 ? 1.278 19.141 16.078 1 80.81 374 GLY A C 1
ATOM 3016 O O . GLY A 1 374 ? 2.404 19.016 16.562 1 80.81 374 GLY A O 1
ATOM 3017 N N . ASP A 1 375 ? 0.917 18.922 14.758 1 88.19 375 ASP A N 1
ATOM 3018 C CA . ASP A 1 375 ? 1.787 18.188 13.859 1 88.19 375 ASP A CA 1
ATOM 3019 C C . ASP A 1 375 ? 2.85 19.094 13.242 1 88.19 375 ASP A C 1
ATOM 3021 O O . ASP A 1 375 ? 3.773 18.609 12.578 1 88.19 375 ASP A O 1
ATOM 3025 N N . GLN A 1 376 ? 2.824 20.312 13.539 1 92.06 376 GLN A N 1
ATOM 3026 C CA . GLN A 1 376 ? 3.631 21.297 12.82 1 92.06 376 GLN A CA 1
ATOM 3027 C C . GLN A 1 376 ? 5.117 21.094 13.094 1 92.06 376 GLN A C 1
ATOM 3029 O O . GLN A 1 376 ? 5.949 21.266 12.203 1 92.06 376 GLN A O 1
ATOM 3034 N N . GLN A 1 377 ? 5.391 20.688 14.297 1 92.38 377 GLN A N 1
ATOM 3035 C CA . GLN A 1 377 ? 6.797 20.469 14.617 1 92.38 377 GLN A CA 1
ATOM 3036 C C . GLN A 1 377 ? 7.371 19.297 13.836 1 92.38 377 GLN A C 1
ATOM 3038 O O . GLN A 1 377 ? 8.492 19.375 13.336 1 92.38 377 GLN A O 1
ATOM 3043 N N . SER A 1 378 ? 6.652 18.25 13.812 1 93.19 378 SER A N 1
ATOM 3044 C CA . SER A 1 378 ? 7.082 17.078 13.055 1 93.19 378 SER A CA 1
ATOM 3045 C C . SER A 1 378 ? 7.195 17.406 11.562 1 93.19 378 SER A C 1
ATOM 3047 O O . SER A 1 378 ? 8.148 16.984 10.906 1 93.19 378 SER A O 1
ATOM 3049 N N . ASN A 1 379 ? 6.254 18.125 11.07 1 95.06 379 ASN A N 1
ATOM 3050 C CA . ASN A 1 379 ? 6.285 18.562 9.68 1 95.06 379 ASN A CA 1
ATOM 3051 C C . ASN A 1 379 ? 7.527 19.391 9.375 1 95.06 379 ASN A C 1
ATOM 3053 O O . ASN A 1 379 ? 8.18 19.203 8.352 1 95.06 379 ASN A O 1
ATOM 3057 N N . ALA A 1 380 ? 7.758 20.312 10.273 1 96.25 380 ALA A N 1
ATOM 3058 C CA . ALA A 1 380 ? 8.906 21.188 10.109 1 96.25 380 ALA A CA 1
ATOM 3059 C C . ALA A 1 380 ? 10.211 20.406 10.086 1 96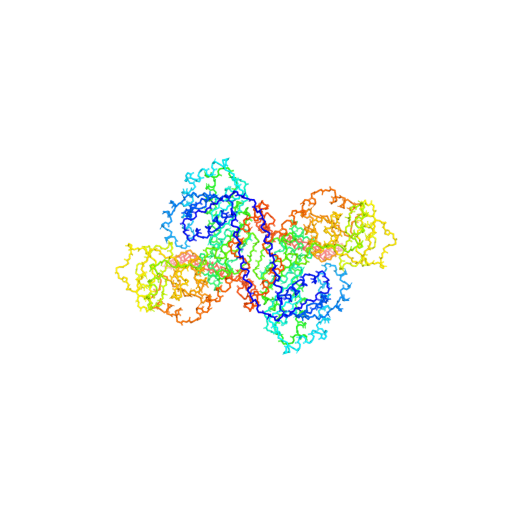.25 380 ALA A C 1
ATOM 3061 O O . ALA A 1 380 ? 11.094 20.672 9.266 1 96.25 380 ALA A O 1
ATOM 3062 N N . ALA A 1 381 ? 10.289 19.484 10.977 1 95 381 ALA A N 1
ATOM 3063 C CA . ALA A 1 381 ? 11.484 18.641 11.039 1 95 381 ALA A CA 1
ATOM 3064 C C . ALA A 1 381 ? 11.695 17.891 9.734 1 95 381 ALA A C 1
ATOM 3066 O O . ALA A 1 381 ? 12.82 17.766 9.258 1 95 381 ALA A O 1
ATOM 3067 N N . ARG A 1 382 ? 10.695 17.391 9.188 1 95.19 382 ARG A N 1
ATOM 3068 C CA . ARG A 1 382 ? 10.758 16.672 7.914 1 95.19 382 ARG A CA 1
ATOM 3069 C C . ARG A 1 382 ? 11.234 17.594 6.793 1 95.19 382 ARG A C 1
ATOM 3071 O O . ARG A 1 382 ? 12.086 17.203 5.992 1 95.19 382 ARG A O 1
ATOM 3078 N N . CYS A 1 383 ? 10.711 18.75 6.73 1 97.56 383 CYS A N 1
ATOM 3079 C CA . CYS A 1 383 ? 11.086 19.719 5.691 1 97.56 383 CYS A CA 1
ATOM 3080 C C . CYS A 1 383 ? 12.547 20.109 5.816 1 97.56 383 CYS A C 1
ATOM 3082 O O . CYS A 1 383 ? 13.242 20.266 4.809 1 97.56 383 CYS A O 1
ATOM 3084 N N . ALA A 1 384 ? 12.953 20.281 7.023 1 97 384 ALA A N 1
ATOM 3085 C CA . ALA A 1 384 ? 14.359 20.594 7.25 1 97 384 ALA A CA 1
ATOM 3086 C C . ALA A 1 384 ? 15.258 19.453 6.746 1 97 384 ALA A C 1
ATOM 3088 O O . ALA A 1 384 ? 16.281 19.703 6.105 1 97 384 ALA A O 1
ATOM 3089 N N . LYS A 1 385 ? 14.875 18.281 6.996 1 94.75 385 LYS A N 1
ATOM 3090 C CA . LYS A 1 385 ? 15.648 17.109 6.562 1 94.75 385 LYS A CA 1
ATOM 3091 C C . LYS A 1 385 ? 15.711 17.031 5.039 1 94.75 385 LYS A C 1
ATOM 3093 O O . LYS A 1 385 ? 16.719 16.594 4.48 1 94.75 385 LYS A O 1
ATOM 3098 N N . LEU A 1 386 ? 14.719 17.469 4.398 1 96.69 386 LEU A N 1
ATOM 3099 C CA . LEU A 1 386 ? 14.648 17.453 2.941 1 96.69 386 LEU A CA 1
ATOM 3100 C C . LEU A 1 386 ? 15.461 18.594 2.346 1 96.69 386 LEU A C 1
ATOM 3102 O O . LEU A 1 386 ? 15.68 18.641 1.134 1 96.69 386 LEU A O 1
ATOM 3106 N N . GLY A 1 387 ? 15.859 19.547 3.188 1 98.06 387 GLY A N 1
ATOM 3107 C CA . GLY A 1 387 ? 16.594 20.703 2.723 1 98.06 387 GLY A CA 1
ATOM 3108 C C . GLY A 1 387 ? 15.727 21.734 2.021 1 98.06 387 GLY A C 1
ATOM 3109 O O . GLY A 1 387 ? 16.203 22.453 1.137 1 98.06 387 GLY A O 1
ATOM 3110 N N . ILE A 1 388 ? 14.414 21.766 2.418 1 98.62 388 ILE A N 1
ATOM 3111 C CA . ILE A 1 388 ? 13.523 22.688 1.723 1 98.62 388 ILE A CA 1
ATOM 3112 C C . ILE A 1 388 ? 13.062 23.781 2.684 1 98.62 388 ILE A C 1
ATOM 3114 O O . ILE A 1 388 ? 12.328 24.688 2.295 1 98.62 388 ILE A O 1
ATOM 3118 N N . ALA A 1 389 ? 13.508 23.703 3.963 1 98.81 389 ALA A N 1
ATOM 3119 C CA . ALA A 1 389 ? 13.109 24.719 4.941 1 98.81 389 ALA A CA 1
ATOM 3120 C C . ALA A 1 389 ? 14.117 24.797 6.086 1 98.81 389 ALA A C 1
ATOM 3122 O O . ALA A 1 389 ? 14.891 23.859 6.309 1 98.81 389 ALA A O 1
ATOM 3123 N N . GLU A 1 390 ? 14.141 25.922 6.645 1 98.75 390 GLU A N 1
ATOM 3124 C CA . GLU A 1 390 ? 14.719 26.078 7.977 1 98.75 390 GLU A CA 1
ATOM 3125 C C . GLU A 1 390 ? 13.633 26.234 9.039 1 98.75 390 GLU A C 1
ATOM 3127 O O . GLU A 1 390 ? 12.516 26.656 8.734 1 98.75 390 GLU A O 1
ATOM 3132 N N . VAL A 1 391 ? 13.984 25.859 10.32 1 98.06 391 VAL A N 1
ATOM 3133 C CA . VAL A 1 391 ? 12.977 25.812 11.375 1 98.06 391 VAL A CA 1
ATOM 3134 C C . VAL A 1 391 ? 13.383 26.75 12.508 1 98.06 391 VAL A C 1
ATOM 3136 O O . VAL A 1 391 ? 14.562 26.828 12.867 1 98.06 391 VAL A O 1
ATOM 3139 N N . ILE A 1 392 ? 12.398 27.469 13.016 1 97.12 392 ILE A N 1
ATOM 3140 C CA . ILE A 1 392 ? 12.586 28.391 14.125 1 97.12 392 ILE A CA 1
ATOM 3141 C C . ILE A 1 392 ? 11.758 27.938 15.328 1 97.12 392 ILE A C 1
ATOM 3143 O O . ILE A 1 392 ? 10.578 27.594 15.188 1 97.12 392 ILE A O 1
ATOM 3147 N N . ASN A 1 393 ? 12.438 27.812 16.438 1 94.38 393 ASN A N 1
ATOM 3148 C CA . ASN A 1 393 ? 11.711 27.656 17.688 1 94.38 393 ASN A CA 1
ATOM 3149 C C . ASN A 1 393 ? 11.195 28.984 18.219 1 94.38 393 ASN A C 1
ATOM 3151 O O . ASN A 1 393 ? 11.961 29.797 18.734 1 94.38 393 ASN A O 1
ATOM 3155 N N . PHE A 1 394 ? 9.953 29.172 18.172 1 92.19 394 PHE A N 1
ATOM 3156 C CA . PHE A 1 394 ? 9.352 30.484 18.406 1 92.19 394 PHE A CA 1
ATOM 3157 C C . PHE A 1 394 ? 9.664 30.969 19.828 1 92.19 394 PHE A C 1
ATOM 3159 O O . PHE A 1 394 ? 9.844 32.156 20.047 1 92.19 394 PHE A O 1
ATOM 3166 N N . GLN A 1 395 ? 9.781 30.109 20.766 1 88.81 395 GLN A N 1
ATOM 3167 C CA . GLN A 1 395 ? 9.945 30.484 22.172 1 88.81 395 GLN A CA 1
ATOM 3168 C C . GLN A 1 395 ? 11.391 30.875 22.469 1 88.81 395 GLN A C 1
ATOM 3170 O O . GLN A 1 395 ? 11.641 31.688 23.359 1 88.81 395 GLN A O 1
ATOM 3175 N N . LYS A 1 396 ? 12.312 30.391 21.641 1 92.88 396 LYS A N 1
ATOM 3176 C CA . LYS A 1 396 ? 13.703 30.516 22.062 1 92.88 396 LYS A CA 1
ATOM 3177 C C . LYS A 1 396 ? 14.539 31.234 21.016 1 92.88 396 LYS A C 1
ATOM 3179 O O . LYS A 1 396 ? 15.672 31.641 21.297 1 92.88 396 LYS A O 1
ATOM 3184 N N . TYR A 1 397 ? 14.031 31.547 19.875 1 95.81 397 TYR A N 1
ATOM 3185 C CA . TYR A 1 397 ? 14.867 32.062 18.797 1 95.81 397 TYR A CA 1
ATOM 3186 C C . TYR A 1 397 ? 15.336 33.469 19.078 1 95.81 397 TYR A C 1
ATOM 3188 O O . TYR A 1 397 ? 14.75 34.156 19.922 1 95.81 397 TYR A O 1
ATOM 3196 N N . THR A 1 398 ? 16.438 33.844 18.406 1 96.88 398 THR A N 1
ATOM 3197 C CA . THR A 1 398 ? 16.969 35.219 18.438 1 96.88 398 THR A CA 1
ATOM 3198 C C . THR A 1 398 ? 16.781 35.875 17.078 1 96.88 398 THR A C 1
ATOM 3200 O O . THR A 1 398 ? 16.562 35.219 16.078 1 96.88 398 THR A O 1
ATOM 3203 N N . GLU A 1 399 ? 16.891 37.156 17.172 1 96.94 399 GLU A N 1
ATOM 3204 C CA . GLU A 1 399 ? 16.812 37.938 15.938 1 96.94 399 GLU A CA 1
ATOM 3205 C C . GLU A 1 399 ? 17.891 37.5 14.953 1 96.94 399 GLU A C 1
ATOM 3207 O O . GLU A 1 399 ? 17.625 37.375 13.758 1 96.94 399 GLU A O 1
ATOM 3212 N N . GLU A 1 400 ? 19.031 37.25 15.469 1 97.69 400 GLU A N 1
ATOM 3213 C CA . GLU A 1 400 ? 20.172 36.875 14.641 1 97.69 400 GLU A CA 1
ATOM 3214 C C . GLU A 1 400 ? 19.938 35.5 13.992 1 97.69 400 GLU A C 1
ATOM 3216 O O . GLU A 1 400 ? 20.25 35.312 12.812 1 97.69 400 GLU A O 1
ATOM 3221 N N . GLU A 1 401 ? 19.406 34.625 14.766 1 97.94 401 GLU A N 1
ATOM 3222 C CA . GLU A 1 401 ? 19.125 33.281 14.227 1 97.94 401 GLU A CA 1
ATOM 3223 C C . GLU A 1 401 ? 18.109 33.375 13.094 1 97.94 401 GLU A C 1
ATOM 3225 O O . GLU A 1 401 ? 18.281 32.719 12.055 1 97.94 401 GLU A O 1
ATOM 3230 N N . PHE A 1 402 ? 17.109 34.125 13.367 1 98.12 402 PHE A N 1
ATOM 3231 C CA . PHE A 1 402 ? 16.062 34.25 12.359 1 98.12 402 PHE A CA 1
ATOM 3232 C C . PHE A 1 402 ? 16.625 34.906 11.094 1 98.12 402 PHE A C 1
ATOM 3234 O O . PHE A 1 402 ? 16.344 34.438 9.984 1 98.12 402 PHE A O 1
ATOM 3241 N N . LYS A 1 403 ? 17.359 35.938 11.25 1 98 403 LYS A N 1
ATOM 3242 C CA . LYS A 1 403 ? 17.969 36.656 10.125 1 98 403 LYS A CA 1
ATOM 3243 C C . LYS A 1 403 ? 18.875 35.719 9.32 1 98 403 LYS A C 1
ATOM 3245 O O . LYS A 1 403 ? 18.828 35.688 8.094 1 98 403 LYS A O 1
ATOM 3250 N N . GLU A 1 404 ? 19.625 34.969 9.992 1 98.31 404 GLU A N 1
ATOM 3251 C CA . GLU A 1 404 ? 20.547 34.031 9.352 1 98.31 404 GLU A CA 1
ATOM 3252 C C . GLU A 1 404 ? 19.781 32.969 8.547 1 98.31 404 GLU A C 1
ATOM 3254 O O . GLU A 1 404 ? 20.156 32.656 7.41 1 98.31 404 GLU A O 1
ATOM 3259 N N . LYS A 1 405 ? 18.766 32.406 9.102 1 98.5 405 LYS A N 1
ATOM 3260 C CA . LYS A 1 405 ? 18.016 31.328 8.461 1 98.5 40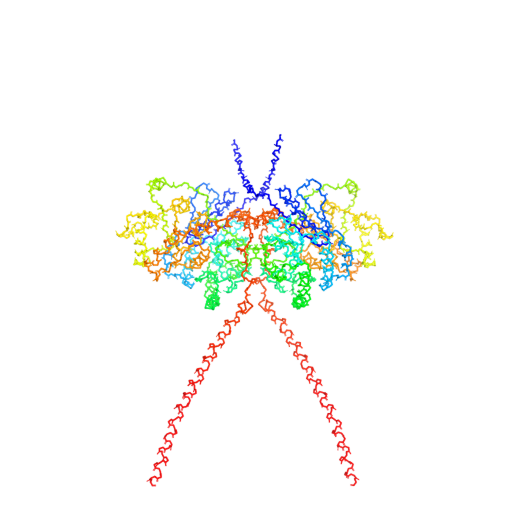5 LYS A CA 1
ATOM 3261 C C . LYS A 1 405 ? 17.25 31.844 7.246 1 98.5 405 LYS A C 1
ATOM 3263 O O . LYS A 1 405 ? 17.172 31.172 6.219 1 98.5 405 LYS A O 1
ATOM 3268 N N . VAL A 1 406 ? 16.688 33.031 7.375 1 98.62 406 VAL A N 1
ATOM 3269 C CA . VAL A 1 406 ? 15.984 33.656 6.25 1 98.62 406 VAL A CA 1
ATOM 3270 C C . VAL A 1 406 ? 16.953 33.906 5.102 1 98.62 406 VAL A C 1
ATOM 3272 O O . VAL A 1 406 ? 16.688 33.531 3.955 1 98.62 406 VAL A O 1
ATOM 3275 N N . ASN A 1 407 ? 18.094 34.469 5.426 1 98.25 407 ASN A N 1
ATOM 3276 C CA . ASN A 1 407 ? 19.094 34.75 4.402 1 98.25 407 ASN A CA 1
ATOM 3277 C C . ASN A 1 407 ? 19.641 33.5 3.77 1 98.25 407 ASN A C 1
ATOM 3279 O O . ASN A 1 407 ? 19.906 33.438 2.566 1 98.25 407 ASN A O 1
ATOM 3283 N N . LEU A 1 408 ? 19.812 32.5 4.594 1 98.31 408 LEU A N 1
ATOM 3284 C CA . LEU A 1 408 ? 20.312 31.219 4.105 1 98.31 408 LEU A CA 1
ATOM 3285 C C . LEU A 1 408 ? 19.359 30.641 3.061 1 98.31 408 LEU A C 1
ATOM 3287 O O . LEU A 1 408 ? 19.797 30.25 1.97 1 98.31 408 LEU A O 1
ATOM 3291 N N . VAL A 1 409 ? 18.062 30.578 3.344 1 98.62 409 VAL A N 1
ATOM 3292 C CA . VAL A 1 409 ? 17.078 29.984 2.441 1 98.62 409 VAL A CA 1
ATOM 3293 C C . VAL A 1 409 ? 16.984 30.797 1.158 1 98.62 409 VAL A C 1
ATOM 3295 O O . VAL A 1 409 ? 16.844 30.25 0.067 1 98.62 409 VAL A O 1
ATOM 3298 N N . LEU A 1 410 ? 17.172 32.125 1.262 1 97.94 410 LEU A N 1
ATOM 3299 C CA . LEU A 1 410 ? 17.031 33.031 0.121 1 97.94 410 LEU A CA 1
ATOM 3300 C C . LEU A 1 410 ? 18.281 33 -0.758 1 97.94 410 LEU A C 1
ATOM 3302 O O . LEU A 1 410 ? 18.188 33.188 -1.972 1 97.94 410 LEU A O 1
ATOM 3306 N N . SER A 1 411 ? 19.438 32.688 -0.198 1 97.56 411 SER A N 1
ATOM 3307 C CA . SER A 1 411 ? 20.672 32.844 -0.943 1 97.56 411 SER A CA 1
ATOM 3308 C C . SER A 1 411 ? 21.219 31.484 -1.413 1 97.56 411 SER A C 1
ATOM 3310 O O . SER A 1 411 ? 21.922 31.406 -2.422 1 97.56 411 SER A O 1
ATOM 3312 N N . ASP A 1 412 ? 21.016 30.438 -0.65 1 98.06 412 ASP A N 1
ATOM 3313 C CA . ASP A 1 412 ? 21.516 29.109 -1.003 1 98.06 412 ASP A CA 1
ATOM 3314 C C . ASP A 1 412 ? 20.594 28.422 -2.018 1 98.06 412 ASP A C 1
ATOM 3316 O O . ASP A 1 412 ? 19.5 28 -1.675 1 98.06 412 ASP A O 1
ATOM 3320 N N . ILE A 1 413 ? 21.078 28.234 -3.141 1 97.62 413 ILE A N 1
ATOM 3321 C CA . ILE A 1 413 ? 20.297 27.75 -4.281 1 97.62 413 ILE A CA 1
ATOM 3322 C C . ILE A 1 413 ? 19.859 26.312 -4.039 1 97.62 413 ILE A C 1
ATOM 3324 O O . ILE A 1 413 ? 18.922 25.828 -4.688 1 97.62 413 ILE A O 1
ATOM 3328 N N . THR A 1 414 ? 20.469 25.641 -3.109 1 98.31 414 THR A N 1
ATOM 3329 C CA . THR A 1 414 ? 20.156 24.234 -2.865 1 98.31 414 THR A CA 1
ATOM 3330 C C . THR A 1 414 ? 18.734 24.094 -2.334 1 98.31 414 THR A C 1
ATOM 3332 O O . THR A 1 414 ? 18.078 23.078 -2.582 1 98.31 414 THR A O 1
ATOM 3335 N N . TYR A 1 415 ? 18.234 25.062 -1.6 1 98.62 415 TYR A N 1
ATOM 3336 C CA . TYR A 1 415 ? 16.859 25 -1.117 1 98.62 415 TYR A CA 1
ATOM 3337 C C . TYR A 1 415 ? 15.867 24.984 -2.279 1 98.62 415 TYR A C 1
ATOM 3339 O O . TYR A 1 415 ? 14.906 24.219 -2.275 1 98.62 415 TYR A O 1
ATOM 3347 N N . GLN A 1 416 ? 16.172 25.828 -3.248 1 98.44 416 GLN A N 1
ATOM 3348 C CA . GLN A 1 416 ? 15.32 25.875 -4.434 1 98.44 416 GLN A CA 1
ATOM 3349 C C . GLN A 1 416 ? 15.414 24.578 -5.234 1 98.44 416 GLN A C 1
ATOM 3351 O O . GLN A 1 416 ? 14.398 24.047 -5.699 1 98.44 416 GLN A O 1
ATOM 3356 N N . GLN A 1 417 ? 16.594 24.078 -5.395 1 98.56 417 GLN A N 1
ATOM 3357 C CA . GLN A 1 417 ? 16.812 22.844 -6.125 1 98.56 417 GLN A CA 1
ATOM 3358 C C . GLN A 1 417 ? 16.109 21.672 -5.43 1 98.56 417 GLN A C 1
ATOM 3360 O O . GLN A 1 417 ? 15.477 20.844 -6.086 1 98.56 417 GLN A O 1
ATOM 3365 N N . ASN A 1 418 ? 16.203 21.672 -4.137 1 98.5 418 ASN A N 1
ATOM 3366 C CA . ASN A 1 418 ? 15.609 20.594 -3.363 1 98.5 418 ASN A CA 1
ATOM 3367 C C . ASN A 1 418 ? 14.086 20.625 -3.447 1 98.5 418 ASN A C 1
ATOM 3369 O O . ASN A 1 418 ? 13.438 19.578 -3.588 1 98.5 418 ASN A O 1
ATOM 3373 N N . ILE A 1 419 ? 13.523 21.766 -3.318 1 98.56 419 ILE A N 1
ATOM 3374 C CA . ILE A 1 419 ? 12.07 21.812 -3.309 1 98.56 419 ILE A CA 1
ATOM 3375 C C . ILE A 1 419 ? 11.531 21.5 -4.707 1 98.56 419 ILE A C 1
ATOM 3377 O O . ILE A 1 419 ? 10.445 20.938 -4.852 1 98.56 419 ILE A O 1
ATOM 3381 N N . GLU A 1 420 ? 12.266 21.859 -5.746 1 98.5 420 GLU A N 1
ATOM 3382 C CA . GLU A 1 420 ? 11.898 21.469 -7.102 1 98.5 420 GLU A CA 1
ATOM 3383 C C . GLU A 1 420 ? 11.914 19.953 -7.262 1 98.5 420 GLU A C 1
ATOM 3385 O O . GLU A 1 420 ? 11.023 19.375 -7.895 1 98.5 420 GLU A O 1
ATOM 3390 N N . LYS A 1 421 ? 12.906 19.375 -6.707 1 97.94 421 LYS A N 1
ATOM 3391 C CA . LYS A 1 421 ? 12.977 17.906 -6.715 1 97.94 421 LYS A CA 1
ATOM 3392 C C . LYS A 1 421 ? 11.781 17.297 -5.984 1 97.94 421 LYS A C 1
ATOM 3394 O O . LYS A 1 421 ? 11.18 16.344 -6.465 1 97.94 421 LYS A O 1
ATOM 3399 N N . GLN A 1 422 ? 11.445 17.844 -4.828 1 97.94 422 GLN A N 1
ATOM 3400 C CA . GLN A 1 422 ? 10.305 17.344 -4.066 1 97.94 422 GLN A CA 1
ATOM 3401 C C . GLN A 1 422 ? 9 17.562 -4.816 1 97.94 422 GLN A C 1
ATOM 3403 O O . GLN A 1 422 ? 8.086 16.734 -4.738 1 97.94 422 GLN A O 1
ATOM 3408 N N . ASN A 1 423 ? 8.883 18.719 -5.473 1 98 423 ASN A N 1
ATOM 3409 C CA . ASN A 1 423 ? 7.719 18.969 -6.312 1 98 423 ASN A CA 1
ATOM 3410 C C . ASN A 1 423 ? 7.566 17.891 -7.387 1 98 423 ASN A C 1
ATOM 3412 O O . ASN A 1 423 ? 6.461 17.406 -7.641 1 98 423 ASN A O 1
ATOM 3416 N N . PHE A 1 424 ? 8.664 17.531 -8.008 1 97.5 424 PHE A N 1
ATOM 3417 C CA . PHE A 1 424 ? 8.648 16.531 -9.062 1 97.5 424 PHE A CA 1
ATOM 3418 C C . PHE A 1 424 ? 8.164 15.188 -8.523 1 97.5 424 PHE A C 1
ATOM 3420 O O . PHE A 1 424 ? 7.312 14.539 -9.141 1 97.5 424 PHE A O 1
ATOM 3427 N N . ILE A 1 425 ? 8.672 14.805 -7.402 1 96.88 425 ILE A N 1
ATOM 3428 C CA . ILE A 1 425 ? 8.266 13.562 -6.754 1 96.88 425 ILE A CA 1
ATOM 3429 C C . ILE A 1 425 ? 6.789 13.625 -6.383 1 96.88 425 ILE A C 1
ATOM 3431 O O . ILE A 1 425 ? 6.035 12.68 -6.629 1 96.88 425 ILE A O 1
ATOM 3435 N N . PHE A 1 426 ? 6.418 14.734 -5.828 1 95.94 426 PHE A N 1
ATOM 3436 C CA . PHE A 1 426 ? 5.066 14.961 -5.332 1 95.94 426 PHE A CA 1
ATOM 3437 C C . PHE A 1 426 ? 4.055 14.875 -6.469 1 95.94 426 PHE A C 1
ATOM 3439 O O . PHE A 1 426 ? 2.98 14.289 -6.309 1 95.94 426 PHE A O 1
ATOM 3446 N N . GLU A 1 427 ? 4.363 15.398 -7.637 1 95.25 427 GLU A N 1
ATOM 3447 C CA . GLU A 1 427 ? 3.42 15.547 -8.742 1 95.25 427 GLU A CA 1
ATOM 3448 C C . GLU A 1 427 ? 3.412 14.305 -9.625 1 95.25 427 GLU A C 1
ATOM 3450 O O . GLU A 1 427 ? 2.441 14.055 -10.344 1 95.25 427 GLU A O 1
ATOM 3455 N N . ASP A 1 428 ? 4.469 13.547 -9.57 1 95.94 428 ASP A N 1
ATOM 3456 C CA . ASP A 1 428 ? 4.594 12.391 -10.461 1 95.94 428 ASP A CA 1
ATOM 3457 C C . ASP A 1 428 ? 3.773 11.211 -9.945 1 95.94 428 ASP A C 1
ATOM 3459 O O . ASP A 1 428 ? 4.32 10.281 -9.359 1 95.94 428 ASP A O 1
ATOM 3463 N N . GLN A 1 429 ? 2.463 11.242 -10.156 1 94.19 429 GLN A N 1
ATOM 3464 C CA . GLN A 1 429 ? 1.505 10.203 -9.781 1 94.19 429 GLN A CA 1
ATOM 3465 C C . GLN A 1 429 ? 0.723 9.711 -10.992 1 94.19 429 GLN A C 1
ATOM 3467 O O . GLN A 1 429 ? 0.513 10.461 -11.945 1 94.19 429 GLN A O 1
ATOM 3472 N N . PRO A 1 430 ? 0.312 8.461 -10.945 1 93.62 430 PRO A N 1
ATOM 3473 C CA . PRO A 1 430 ? -0.403 7.934 -12.109 1 93.62 430 PRO A CA 1
ATOM 3474 C C . PRO A 1 430 ? -1.819 8.492 -12.234 1 93.62 430 PRO A C 1
ATOM 3476 O O . PRO A 1 430 ? -2.385 8.508 -13.328 1 93.62 430 PRO A O 1
ATOM 3479 N N . ILE A 1 431 ? -2.467 8.828 -11.133 1 94.56 431 ILE A N 1
ATOM 3480 C CA . ILE A 1 431 ? -3.814 9.383 -11.055 1 94.56 431 ILE A CA 1
ATOM 3481 C C . ILE A 1 431 ? -3.844 10.523 -10.039 1 94.56 431 ILE A C 1
ATOM 3483 O O . ILE A 1 431 ? -3.119 10.492 -9.039 1 94.56 431 ILE A O 1
ATOM 3487 N N . SER A 1 432 ? -4.66 11.555 -10.344 1 94.75 432 SER A N 1
ATOM 3488 C CA . SER A 1 432 ? -4.758 12.656 -9.383 1 94.75 432 SER A CA 1
ATOM 3489 C C . SER A 1 432 ? -5.387 12.188 -8.078 1 94.75 432 SER A C 1
ATOM 3491 O O . SER A 1 432 ? -6.152 11.227 -8.055 1 94.75 432 SER A O 1
ATOM 3493 N N . SER A 1 433 ? -5.086 12.852 -7.035 1 96.25 433 SER A N 1
ATOM 3494 C CA . SER A 1 433 ? -5.625 12.492 -5.727 1 96.25 433 SER A CA 1
ATOM 3495 C C . SER A 1 433 ? -7.148 12.57 -5.719 1 96.25 433 SER A C 1
ATOM 3497 O O . SER A 1 433 ? -7.816 11.727 -5.117 1 96.25 433 SER A O 1
ATOM 3499 N N . LEU A 1 434 ? -7.711 13.578 -6.332 1 97.31 434 LEU A N 1
ATOM 3500 C CA . LEU A 1 434 ? -9.156 13.727 -6.363 1 97.31 434 LEU A CA 1
ATOM 3501 C C . LEU A 1 434 ? -9.812 12.586 -7.137 1 97.31 434 LEU A C 1
ATOM 3503 O O . LEU A 1 434 ? -10.773 11.977 -6.66 1 97.31 434 LEU A O 1
ATOM 3507 N N . ASP A 1 435 ? -9.281 12.25 -8.32 1 97.12 435 ASP A N 1
ATOM 3508 C CA . ASP A 1 435 ? -9.82 11.141 -9.102 1 97.12 435 ASP A CA 1
ATOM 3509 C C . ASP A 1 435 ? -9.703 9.82 -8.344 1 97.12 435 ASP A C 1
ATOM 3511 O O . ASP A 1 435 ? -10.609 8.984 -8.398 1 97.12 435 ASP A O 1
ATOM 3515 N N . LYS A 1 436 ? -8.578 9.664 -7.734 1 97.25 436 LYS A N 1
ATOM 3516 C CA . LYS A 1 436 ? -8.367 8.461 -6.93 1 97.25 436 LYS A CA 1
ATOM 3517 C C . LYS A 1 436 ? -9.391 8.359 -5.809 1 97.25 436 LYS A C 1
ATOM 3519 O O . LYS A 1 436 ? -9.953 7.289 -5.57 1 97.25 436 LYS A O 1
ATOM 3524 N N . ALA A 1 437 ? -9.641 9.461 -5.078 1 98.38 437 ALA A N 1
ATOM 3525 C CA . ALA A 1 437 ? -10.633 9.492 -4.004 1 98.38 437 ALA A CA 1
ATOM 3526 C C . ALA A 1 437 ? -12.016 9.109 -4.523 1 98.38 437 ALA A C 1
ATOM 3528 O O . ALA A 1 437 ? -12.695 8.266 -3.934 1 98.38 437 ALA A O 1
ATOM 3529 N N . ILE A 1 438 ? -12.422 9.695 -5.645 1 98.31 438 ILE A N 1
ATOM 3530 C CA . ILE A 1 438 ? -13.742 9.461 -6.207 1 98.31 438 ILE A CA 1
ATOM 3531 C C . ILE A 1 438 ? -13.875 8 -6.641 1 98.31 438 ILE A C 1
ATOM 3533 O O . ILE A 1 438 ? -14.883 7.355 -6.363 1 98.31 438 ILE A O 1
ATOM 3537 N N . PHE A 1 439 ? -12.859 7.48 -7.293 1 98 439 PHE A N 1
ATOM 3538 C CA . PHE A 1 439 ? -12.883 6.082 -7.711 1 98 439 PHE A CA 1
ATOM 3539 C C . PHE A 1 439 ? -13.156 5.164 -6.527 1 98 439 PHE A C 1
ATOM 3541 O O . PHE A 1 439 ? -14.008 4.277 -6.605 1 98 439 PHE A O 1
ATOM 3548 N N . TRP A 1 440 ? -12.453 5.352 -5.453 1 98.44 440 TRP A N 1
ATOM 3549 C CA . TRP A 1 440 ? -12.516 4.418 -4.336 1 98.44 440 TRP A CA 1
ATOM 3550 C C . TRP A 1 440 ? -13.805 4.602 -3.541 1 98.44 440 TRP A C 1
ATOM 3552 O O . TRP A 1 440 ? -14.344 3.641 -2.992 1 98.44 440 TRP A O 1
ATOM 3562 N N . ILE A 1 441 ? -14.297 5.863 -3.432 1 98.69 441 ILE A N 1
ATOM 3563 C CA . ILE A 1 441 ? -15.617 6.059 -2.838 1 98.69 441 ILE A CA 1
ATOM 3564 C C . ILE A 1 441 ? -16.672 5.297 -3.646 1 98.69 441 ILE A C 1
ATOM 3566 O O . ILE A 1 441 ? -17.484 4.559 -3.082 1 98.69 441 ILE A O 1
ATOM 3570 N N . GLU A 1 442 ? -16.641 5.426 -4.945 1 98.44 442 GLU A N 1
ATOM 3571 C CA . GLU A 1 442 ? -17.578 4.727 -5.812 1 98.44 442 GLU A CA 1
ATOM 3572 C C . GLU A 1 442 ? -17.344 3.219 -5.785 1 98.44 442 GLU A C 1
ATOM 3574 O O . GLU A 1 442 ? -18.266 2.434 -5.965 1 98.44 442 GLU A O 1
ATOM 3579 N N . TYR A 1 443 ? -16.078 2.84 -5.609 1 98.06 443 TYR A N 1
ATOM 3580 C CA . TYR A 1 443 ? -15.758 1.428 -5.414 1 98.06 443 TYR A CA 1
ATOM 3581 C C . TYR A 1 443 ? -16.547 0.85 -4.242 1 98.06 443 TYR A C 1
ATOM 3583 O O . TYR A 1 443 ? -17.125 -0.229 -4.355 1 98.06 443 TYR A O 1
ATOM 3591 N N . VAL A 1 444 ? -16.547 1.573 -3.078 1 98.5 444 VAL A N 1
ATOM 3592 C CA . VAL A 1 444 ? -17.281 1.132 -1.898 1 98.5 444 VAL A CA 1
ATOM 3593 C C . VAL A 1 444 ? -18.766 1.042 -2.225 1 98.5 444 VAL A C 1
ATOM 3595 O O . VAL A 1 444 ? -19.453 0.117 -1.781 1 98.5 444 VAL A O 1
ATOM 3598 N N . LEU A 1 445 ? -19.266 1.973 -3.025 1 97.94 445 LEU A N 1
ATOM 3599 C CA . LEU A 1 445 ? -20.672 1.964 -3.455 1 97.94 445 LEU A CA 1
ATOM 3600 C C . LEU A 1 445 ? -20.953 0.75 -4.332 1 97.94 445 LEU A C 1
ATOM 3602 O O . LEU A 1 445 ? -21.922 0.023 -4.09 1 97.94 445 LEU A O 1
ATOM 3606 N N . ARG A 1 446 ? -20.062 0.491 -5.309 1 96.94 446 ARG A N 1
ATOM 3607 C CA . ARG A 1 446 ? -20.281 -0.58 -6.277 1 96.94 446 ARG A CA 1
ATOM 3608 C C . ARG A 1 446 ? -20.266 -1.945 -5.598 1 96.94 446 ARG A C 1
ATOM 3610 O O . ARG A 1 446 ? -20.984 -2.855 -5.996 1 96.94 446 ARG A O 1
ATOM 3617 N N . HIS A 1 447 ? -19.5 -2.053 -4.523 1 97 447 HIS A N 1
ATOM 3618 C CA . HIS A 1 447 ? -19.328 -3.355 -3.893 1 97 447 HIS A CA 1
ATOM 3619 C C . HIS A 1 447 ? -20.109 -3.449 -2.588 1 97 447 HIS A C 1
ATOM 3621 O O . HIS A 1 447 ? -20.094 -4.492 -1.928 1 97 447 HIS A O 1
ATOM 3627 N N . ASN A 1 448 ? -20.797 -2.365 -2.217 1 96.62 448 ASN A N 1
ATOM 3628 C CA . ASN A 1 448 ? -21.531 -2.309 -0.957 1 96.62 448 ASN A CA 1
ATOM 3629 C C . ASN A 1 448 ? -20.641 -2.676 0.227 1 96.62 448 ASN A C 1
ATOM 3631 O O . ASN A 1 448 ? -20.969 -3.576 1.001 1 96.62 448 ASN A O 1
ATOM 3635 N N . GLY A 1 449 ? -19.469 -1.989 0.245 1 97.19 449 GLY A N 1
ATOM 3636 C CA . GLY A 1 449 ? -18.453 -2.248 1.26 1 97.19 449 GLY A CA 1
ATOM 3637 C C . GLY A 1 449 ? -17.172 -2.82 0.692 1 97.19 449 GLY A C 1
ATOM 3638 O O . GLY A 1 449 ? -16.969 -2.816 -0.524 1 97.19 449 GLY A O 1
ATOM 3639 N N . THR A 1 450 ? -16.203 -3.188 1.63 1 97.12 450 THR A N 1
ATOM 3640 C CA . THR A 1 450 ? -14.914 -3.721 1.196 1 97.12 450 THR A CA 1
ATOM 3641 C C . THR A 1 450 ? -14.438 -4.812 2.146 1 97.12 450 THR A C 1
ATOM 3643 O O . THR A 1 450 ? -13.266 -4.84 2.531 1 97.12 450 THR A O 1
ATOM 3646 N N . SER A 1 451 ? -15.273 -5.648 2.561 1 94.25 451 SER A N 1
ATOM 3647 C CA . SER A 1 451 ? -14.898 -6.711 3.49 1 94.25 451 SER A CA 1
ATOM 3648 C C . SER A 1 451 ? -13.758 -7.555 2.936 1 94.25 451 SER A C 1
ATOM 3650 O O . SER A 1 451 ? -12.938 -8.078 3.695 1 94.25 451 SER A O 1
ATOM 3652 N N . HIS A 1 452 ? -13.641 -7.66 1.594 1 94.5 452 HIS A N 1
ATOM 3653 C CA . HIS A 1 452 ? -12.586 -8.43 0.939 1 94.5 452 HIS A CA 1
ATOM 3654 C C . HIS A 1 452 ? -11.227 -7.75 1.092 1 94.5 452 HIS A C 1
ATOM 3656 O O . HIS A 1 452 ? -10.195 -8.352 0.804 1 94.5 452 HIS A O 1
ATOM 3662 N N . LEU A 1 453 ? -11.195 -6.535 1.65 1 95.69 453 LEU A N 1
ATOM 3663 C CA . LEU A 1 453 ? -9.938 -5.816 1.855 1 95.69 453 LEU A CA 1
ATOM 3664 C C . LEU A 1 453 ? -9.578 -5.758 3.336 1 95.69 453 LEU A C 1
ATOM 3666 O O . LEU A 1 453 ? -8.641 -5.062 3.725 1 95.69 453 LEU A O 1
ATOM 3670 N N . ASN A 1 454 ? -10.305 -6.477 4.152 1 93.88 454 ASN A N 1
ATOM 3671 C CA . ASN A 1 454 ? -10.008 -6.512 5.578 1 93.88 454 ASN A CA 1
ATOM 3672 C C . ASN A 1 454 ? -8.688 -7.227 5.855 1 93.88 454 ASN A C 1
ATOM 3674 O O . ASN A 1 454 ? -8.461 -8.328 5.359 1 93.88 454 ASN A O 1
ATOM 3678 N N . TYR A 1 455 ? -7.828 -6.586 6.57 1 94.81 455 TYR A N 1
ATOM 3679 C CA . TYR A 1 455 ? -6.602 -7.219 7.043 1 94.81 455 TYR A CA 1
ATOM 3680 C C . TYR A 1 455 ? -6.859 -8.047 8.297 1 94.81 455 TYR A C 1
ATOM 3682 O O . TYR A 1 455 ? -7.402 -7.539 9.281 1 94.81 455 TYR A O 1
ATOM 3690 N N . ALA A 1 456 ? -6.43 -9.234 8.305 1 93.44 456 ALA A N 1
ATOM 3691 C CA . ALA A 1 456 ? -6.695 -10.172 9.398 1 93.44 456 ALA A CA 1
ATOM 3692 C C . ALA A 1 456 ? -6.016 -9.711 10.688 1 93.44 456 ALA A C 1
ATOM 3694 O O . ALA A 1 456 ? -6.406 -10.117 11.781 1 93.44 456 ALA A O 1
ATOM 3695 N N . GLY A 1 457 ? -5.02 -8.883 10.562 1 92.38 457 GLY A N 1
ATOM 3696 C CA . GLY A 1 457 ? -4.297 -8.391 11.719 1 92.38 457 GLY A CA 1
ATOM 3697 C C . GLY A 1 457 ? -5.148 -7.531 12.633 1 92.38 457 GLY A C 1
ATOM 3698 O O . GLY A 1 457 ? -4.781 -7.285 13.789 1 92.38 457 GLY A O 1
ATOM 3699 N N . VAL A 1 458 ? -6.262 -7.051 12.164 1 92.88 458 VAL A N 1
ATOM 3700 C CA . VAL A 1 458 ? -7.137 -6.184 12.945 1 92.88 458 VAL A CA 1
ATOM 3701 C C . VAL A 1 458 ? -7.781 -6.977 14.078 1 92.88 458 VAL A C 1
ATOM 3703 O O . VAL A 1 458 ? -7.902 -6.484 15.203 1 92.88 458 VAL A O 1
ATOM 3706 N N . ASP A 1 459 ? -8.109 -8.266 13.805 1 89.12 459 ASP A N 1
ATOM 3707 C CA . ASP A 1 459 ? -8.922 -9.023 14.75 1 89.12 459 ASP A CA 1
ATOM 3708 C C . ASP A 1 459 ? -8.133 -10.18 15.359 1 89.12 459 ASP A C 1
ATOM 3710 O O . ASP A 1 459 ? -8.641 -10.914 16.203 1 89.12 459 ASP A O 1
ATOM 3714 N N . VAL A 1 460 ? -6.938 -10.344 14.961 1 89.44 460 VAL A N 1
ATOM 3715 C CA . VAL A 1 460 ? -6.148 -11.453 15.484 1 89.44 460 VAL A CA 1
ATOM 3716 C C . VAL A 1 460 ? -5.918 -11.258 16.984 1 89.44 460 VAL A C 1
ATOM 3718 O O . VAL A 1 460 ? -5.535 -10.172 17.422 1 89.44 460 VAL A O 1
ATOM 3721 N N . PRO A 1 461 ? -6.215 -12.266 17.75 1 91.62 461 PRO A N 1
ATOM 3722 C CA . PRO A 1 461 ? -5.953 -12.133 19.188 1 91.62 461 PRO A CA 1
ATOM 3723 C C . PRO A 1 461 ? -4.473 -11.906 19.5 1 91.62 461 PRO A C 1
ATOM 3725 O O . PRO A 1 461 ? -3.605 -12.445 18.812 1 91.62 461 PRO A O 1
ATOM 3728 N N . PHE A 1 462 ? -4.258 -11.195 20.578 1 89 462 PHE A N 1
ATOM 3729 C CA . PHE A 1 462 ? -2.912 -10.805 20.969 1 89 462 PHE A CA 1
ATOM 3730 C C . PHE A 1 462 ? -2.021 -12.023 21.172 1 89 462 PHE A C 1
ATOM 3732 O O . PHE A 1 462 ? -0.857 -12.023 20.766 1 89 462 PHE A O 1
ATOM 3739 N N . TYR A 1 463 ? -2.539 -13.078 21.781 1 93 463 TYR A N 1
ATOM 3740 C CA . TYR A 1 463 ? -1.721 -14.242 22.094 1 93 463 TYR A CA 1
ATOM 3741 C C . TYR A 1 463 ? -1.319 -14.992 20.828 1 93 463 TYR A C 1
ATOM 3743 O O . TYR A 1 463 ? -0.272 -15.641 20.781 1 93 463 TYR A O 1
ATOM 3751 N N . GLN A 1 464 ? -2.109 -14.883 19.75 1 93.25 464 GLN A N 1
ATOM 3752 C CA . GLN A 1 464 ? -1.747 -15.484 18.469 1 93.25 464 GLN A CA 1
ATOM 3753 C C . GLN A 1 464 ? -0.755 -14.602 17.703 1 93.25 464 GLN A C 1
ATOM 3755 O O . GLN A 1 464 ? 0.196 -15.109 17.109 1 93.25 464 GLN A O 1
ATOM 3760 N N . PHE A 1 465 ? -0.979 -13.336 17.859 1 89.5 465 PHE A N 1
ATOM 3761 C CA . PHE A 1 465 ? -0.114 -12.398 17.141 1 89.5 465 PHE A CA 1
ATOM 3762 C C . PHE A 1 465 ? 1.323 -12.516 17.641 1 89.5 465 PHE A C 1
ATOM 3764 O O . PHE A 1 465 ? 2.262 -12.477 16.844 1 89.5 465 PHE A O 1
ATOM 3771 N N . TYR A 1 466 ? 1.485 -12.742 18.922 1 90.44 466 TYR A N 1
ATOM 3772 C CA . TYR A 1 466 ? 2.822 -12.805 19.5 1 90.44 466 TYR A CA 1
ATOM 3773 C C . TYR A 1 466 ? 3.262 -14.25 19.703 1 90.44 466 TYR A C 1
ATOM 3775 O O . TYR A 1 466 ? 4.254 -14.508 20.391 1 90.44 466 TYR A O 1
ATOM 3783 N N . HIS A 1 467 ? 2.58 -15.203 19.25 1 93.5 467 HIS A N 1
ATOM 3784 C CA . HIS A 1 467 ? 2.922 -16.625 19.234 1 93.5 467 HIS A CA 1
ATOM 3785 C C . HIS A 1 467 ? 2.992 -17.188 20.656 1 93.5 467 HIS A C 1
ATOM 3787 O O . HIS A 1 467 ? 3.793 -18.094 20.922 1 93.5 467 HIS A O 1
ATOM 3793 N N . LEU A 1 468 ? 2.201 -16.625 21.516 1 94.56 468 LEU A N 1
ATOM 3794 C CA . LEU A 1 468 ? 2.264 -17.062 22.906 1 94.56 468 LEU A CA 1
ATOM 3795 C C . LEU A 1 468 ? 1.712 -18.484 23.062 1 94.56 468 LEU A C 1
ATOM 3797 O O . LEU A 1 468 ? 2.176 -19.25 23.906 1 94.56 468 LEU A O 1
ATOM 3801 N N . ASP A 1 469 ? 0.708 -18.781 22.312 1 94.81 469 ASP A N 1
ATOM 3802 C CA . ASP A 1 469 ? 0.169 -20.141 22.344 1 94.81 469 ASP A CA 1
ATOM 3803 C C . ASP A 1 469 ? 1.21 -21.156 21.875 1 94.81 469 ASP A C 1
ATOM 3805 O O . ASP A 1 469 ? 1.322 -22.25 22.453 1 94.81 469 ASP A O 1
ATOM 3809 N N . ILE A 1 470 ? 1.973 -20.859 20.906 1 95.69 470 ILE A N 1
ATOM 3810 C CA . ILE A 1 470 ? 3.023 -21.734 20.406 1 95.69 470 ILE A CA 1
ATOM 3811 C C . ILE A 1 470 ? 4.137 -21.859 21.438 1 95.69 470 ILE A C 1
ATOM 3813 O O . ILE A 1 470 ? 4.605 -22.969 21.719 1 95.69 470 ILE A O 1
ATOM 3817 N N . PHE A 1 471 ? 4.539 -20.766 22.031 1 95.5 471 PHE A N 1
ATOM 3818 C CA . PHE A 1 471 ? 5.574 -20.797 23.062 1 95.5 471 PHE A CA 1
ATOM 3819 C C . PHE A 1 471 ? 5.117 -21.609 24.266 1 95.5 471 PHE A C 1
ATOM 3821 O O . PHE A 1 471 ? 5.906 -22.344 24.859 1 95.5 471 PHE A O 1
ATOM 3828 N N . GLY A 1 472 ? 3.898 -21.391 24.641 1 95.88 472 GLY A N 1
ATOM 3829 C CA . GLY A 1 472 ? 3.348 -22.203 25.703 1 95.88 472 GLY A CA 1
ATOM 3830 C C . GLY A 1 472 ? 3.393 -23.703 25.406 1 95.88 472 GLY A C 1
ATOM 3831 O O . GLY A 1 472 ? 3.76 -24.5 26.266 1 95.88 472 GLY A O 1
ATOM 3832 N N . PHE A 1 473 ? 3.014 -24.047 24.219 1 96.06 473 PHE A N 1
ATOM 3833 C CA . PHE A 1 473 ? 3.051 -25.438 23.781 1 96.06 473 PHE A CA 1
ATOM 3834 C C . PHE A 1 473 ? 4.473 -25.984 23.828 1 96.06 473 PHE A C 1
ATOM 3836 O O . PHE A 1 473 ? 4.707 -27.078 24.328 1 96.06 473 PHE A O 1
ATOM 3843 N N . LEU A 1 474 ? 5.422 -25.25 23.281 1 95.38 474 LEU A N 1
ATOM 3844 C CA . LEU A 1 474 ? 6.82 -25.672 23.281 1 95.38 474 LEU A CA 1
ATOM 3845 C C . LEU A 1 474 ? 7.348 -25.828 24.703 1 95.38 474 LEU A C 1
ATOM 3847 O O . LEU A 1 474 ? 8.086 -26.781 24.984 1 95.38 474 LEU A O 1
ATOM 3851 N N . ALA A 1 475 ? 6.98 -24.906 25.516 1 95.75 475 ALA A N 1
ATOM 3852 C CA . ALA A 1 475 ? 7.383 -25 26.922 1 95.75 475 ALA A CA 1
ATOM 3853 C C . ALA A 1 475 ? 6.836 -26.266 27.562 1 95.75 475 ALA A C 1
ATOM 3855 O O . ALA A 1 475 ? 7.531 -26.938 28.344 1 95.75 475 ALA A O 1
ATOM 3856 N N . ALA A 1 476 ? 5.637 -26.547 27.297 1 96.06 476 ALA A N 1
ATOM 3857 C CA . ALA A 1 476 ? 5.016 -27.766 27.828 1 96.06 476 ALA A CA 1
ATOM 3858 C C . ALA A 1 476 ? 5.742 -29.016 27.328 1 96.06 476 ALA A C 1
ATOM 3860 O O . ALA A 1 476 ? 5.973 -29.938 28.094 1 96.06 476 ALA A O 1
ATOM 3861 N N . VAL A 1 477 ? 6.051 -29.062 26.078 1 95 477 VAL A N 1
ATOM 3862 C CA . VAL A 1 477 ? 6.758 -30.188 25.484 1 95 477 VAL A CA 1
ATOM 3863 C C . VAL A 1 477 ? 8.117 -30.359 26.156 1 95 477 VAL A C 1
ATOM 3865 O O . VAL A 1 477 ? 8.516 -31.469 26.5 1 95 477 VAL A O 1
ATOM 3868 N N . ILE A 1 478 ? 8.758 -29.234 26.281 1 94.94 478 ILE A N 1
ATOM 3869 C CA . ILE A 1 478 ? 10.07 -29.25 26.922 1 94.94 478 ILE A CA 1
ATOM 3870 C C . ILE A 1 478 ? 9.93 -29.75 28.359 1 94.94 478 ILE A C 1
ATOM 3872 O O . ILE A 1 478 ? 10.734 -30.562 28.828 1 94.94 478 ILE A O 1
ATOM 3876 N N . TRP A 1 479 ? 8.93 -29.266 28.984 1 95.12 479 TRP A N 1
ATOM 3877 C CA . TRP A 1 479 ? 8.688 -29.688 30.359 1 95.12 479 TRP A CA 1
ATOM 3878 C C . TRP A 1 479 ? 8.438 -31.188 30.438 1 95.12 479 TRP A C 1
ATOM 3880 O O . TRP A 1 479 ? 8.953 -31.859 31.344 1 95.12 479 TRP A O 1
ATOM 3890 N N . VAL A 1 480 ? 7.684 -31.75 29.594 1 95.56 480 VAL A N 1
ATOM 3891 C CA . VAL A 1 480 ? 7.391 -33.188 29.562 1 95.56 480 VAL A CA 1
ATOM 3892 C C . VAL A 1 480 ? 8.672 -33.969 29.266 1 95.56 480 VAL A C 1
ATOM 3894 O O . VAL A 1 480 ? 8.922 -35 29.891 1 95.56 480 VAL A O 1
ATOM 3897 N N . PHE A 1 481 ? 9.375 -33.438 28.406 1 94.19 481 PHE A N 1
ATOM 3898 C CA . PHE A 1 481 ? 10.633 -34.094 28.062 1 94.19 481 PHE A CA 1
ATOM 3899 C C . PHE A 1 481 ? 11.57 -34.125 29.266 1 94.19 481 PHE A C 1
ATOM 3901 O O . PHE A 1 481 ? 12.18 -35.156 29.547 1 94.19 481 PHE A O 1
ATOM 3908 N N . ILE A 1 482 ? 11.672 -33 29.875 1 94.56 482 ILE A N 1
ATOM 3909 C CA . ILE A 1 482 ? 12.531 -32.906 31.062 1 94.56 482 ILE A CA 1
ATOM 3910 C C . ILE A 1 482 ? 12.008 -33.844 32.156 1 94.56 482 ILE A C 1
ATOM 3912 O O . ILE A 1 482 ? 12.789 -34.562 32.812 1 94.56 482 ILE A O 1
ATOM 3916 N N . PHE A 1 483 ? 10.781 -33.844 32.344 1 93.75 483 PHE A N 1
ATOM 3917 C CA . PHE A 1 483 ? 10.148 -34.688 33.344 1 93.75 483 PHE A CA 1
ATOM 3918 C C . PHE A 1 483 ? 10.438 -36.156 33.062 1 93.75 483 PHE A C 1
ATOM 3920 O O . PHE A 1 483 ? 10.82 -36.906 33.969 1 93.75 483 PHE A O 1
ATOM 3927 N N . VAL A 1 484 ? 10.281 -36.594 31.844 1 95.06 484 VAL A N 1
ATOM 3928 C CA . VAL A 1 484 ? 10.508 -38 31.438 1 95.06 484 VAL A CA 1
ATOM 3929 C C . VAL A 1 484 ? 11.984 -38.344 31.578 1 95.06 484 VAL A C 1
ATOM 3931 O O . VAL A 1 484 ? 12.336 -39.406 32.094 1 95.06 484 VAL A O 1
ATOM 3934 N N . ALA A 1 485 ? 12.75 -37.438 31.172 1 94.38 485 ALA A N 1
ATOM 3935 C CA . ALA A 1 485 ? 14.195 -37.656 31.297 1 94.38 485 ALA A CA 1
ATOM 3936 C C . ALA A 1 485 ? 14.602 -37.812 32.75 1 94.38 485 ALA A C 1
ATOM 3938 O O . ALA A 1 485 ? 15.422 -38.688 33.094 1 94.38 485 ALA A O 1
ATOM 3939 N N . ARG A 1 486 ? 14.078 -36.969 33.469 1 93.38 486 ARG A N 1
ATOM 3940 C CA . ARG A 1 486 ? 14.359 -37.031 34.906 1 93.38 486 ARG A CA 1
ATOM 3941 C C . ARG A 1 486 ? 13.898 -38.375 35.5 1 93.38 486 ARG A C 1
ATOM 3943 O O . ARG A 1 486 ? 14.602 -38.969 36.312 1 93.38 486 ARG A O 1
ATOM 3950 N N . LYS A 1 487 ? 12.789 -38.812 35.125 1 92.94 487 LYS A N 1
ATOM 3951 C CA . LYS A 1 487 ? 12.258 -40.094 35.625 1 92.94 487 LYS A CA 1
ATOM 3952 C C . LYS A 1 487 ? 13.125 -41.25 35.156 1 92.94 487 LYS A C 1
ATOM 3954 O O . LYS A 1 487 ? 13.367 -42.188 35.906 1 92.94 487 LYS A O 1
ATOM 3959 N N . ILE A 1 488 ? 13.531 -41.188 33.969 1 93.12 488 ILE A N 1
ATOM 3960 C CA . ILE A 1 488 ? 14.398 -42.219 33.406 1 93.12 488 ILE A CA 1
ATOM 3961 C C . ILE A 1 488 ? 15.719 -42.219 34.188 1 93.12 488 ILE A C 1
ATOM 3963 O O . ILE A 1 488 ? 16.219 -43.312 34.531 1 93.12 488 ILE A O 1
ATOM 3967 N N . PHE A 1 489 ? 16.125 -41.062 34.438 1 92.19 489 PHE A N 1
ATOM 3968 C CA . PHE A 1 489 ? 17.375 -40.938 35.188 1 92.19 489 PHE A CA 1
ATOM 3969 C C . PHE A 1 489 ? 17.219 -41.5 36.594 1 92.19 489 PHE A C 1
ATOM 3971 O O . PHE A 1 489 ? 18.109 -42.188 37.094 1 92.19 489 PHE A O 1
ATOM 3978 N N . ILE A 1 490 ? 16.172 -41.25 37.188 1 91.94 490 ILE A N 1
ATOM 3979 C CA . ILE A 1 490 ? 15.914 -41.719 38.531 1 91.94 490 ILE A CA 1
ATOM 3980 C C . ILE A 1 490 ? 15.805 -43.219 38.531 1 91.94 490 ILE A C 1
ATOM 3982 O O . ILE A 1 490 ? 16.406 -43.906 39.406 1 91.94 490 ILE A O 1
ATOM 3986 N N . VAL A 1 491 ? 15.164 -43.781 37.594 1 91.38 491 VAL A N 1
ATOM 3987 C CA . VAL A 1 491 ? 14.992 -45.219 37.5 1 91.38 491 VAL A CA 1
ATOM 3988 C C . VAL A 1 491 ? 16.344 -45.875 37.219 1 91.38 491 VAL A C 1
ATOM 3990 O O . VAL A 1 491 ? 16.672 -46.906 37.781 1 91.38 491 VAL A O 1
ATOM 3993 N N . ALA A 1 492 ? 17.078 -45.312 36.406 1 91.38 492 ALA A N 1
ATOM 3994 C CA . ALA A 1 492 ? 18.406 -45.812 36.094 1 91.38 492 ALA A CA 1
ATOM 3995 C C . ALA A 1 492 ? 19.328 -45.75 37.312 1 91.38 492 ALA A C 1
ATOM 3997 O O . ALA A 1 492 ? 20.078 -46.719 37.594 1 91.38 492 ALA A O 1
ATOM 3998 N N . ALA A 1 493 ? 19.188 -44.688 38 1 90.38 493 ALA A N 1
ATOM 3999 C CA . ALA A 1 493 ? 20 -44.531 39.219 1 90.38 493 ALA A CA 1
ATOM 4000 C C . ALA A 1 493 ? 19.609 -45.531 40.281 1 90.38 493 ALA A C 1
ATOM 4002 O O . ALA A 1 493 ? 20.469 -46.094 40.969 1 90.38 493 ALA A O 1
ATOM 4003 N N . LEU A 1 494 ? 18.406 -45.844 40.406 1 87.19 494 LEU A N 1
ATOM 4004 C CA . LEU A 1 494 ? 17.906 -46.812 41.375 1 87.19 494 LEU A CA 1
ATOM 4005 C C . LEU A 1 494 ? 18.266 -48.219 40.969 1 87.19 494 LEU A C 1
ATOM 4007 O O . LEU A 1 494 ? 18.531 -49.062 41.844 1 87.19 494 LEU A O 1
ATOM 4011 N N . SER A 1 495 ? 18.359 -48.5 39.719 1 84.06 495 SER A N 1
ATOM 4012 C CA . SER A 1 495 ? 18.703 -49.844 39.219 1 84.06 495 SER A CA 1
ATOM 4013 C C . SER A 1 495 ? 20.188 -50.156 39.406 1 84.06 495 SER A C 1
ATOM 4015 O O . SER A 1 495 ? 20.562 -51.312 39.625 1 84.06 495 SER A O 1
ATOM 4017 N N . ILE A 1 496 ? 20.922 -49.25 39.406 1 83.31 496 ILE A N 1
ATOM 4018 C CA . ILE A 1 496 ? 22.359 -49.406 39.625 1 83.31 496 ILE A CA 1
ATOM 4019 C C . ILE A 1 496 ? 22.641 -49.625 41.094 1 83.31 496 ILE A C 1
ATOM 4021 O O . ILE A 1 496 ? 23.5 -50.438 41.469 1 83.31 496 ILE A O 1
ATOM 4025 N N . LYS A 1 497 ? 21.875 -49.094 41.812 1 63.94 497 LYS A N 1
ATOM 4026 C CA . LYS A 1 497 ? 22.078 -49.219 43.281 1 63.94 497 LYS A CA 1
ATOM 4027 C C . LYS A 1 497 ? 21.422 -50.469 43.812 1 63.94 497 LYS A C 1
ATOM 4029 O O . LYS A 1 497 ? 21.875 -51.031 44.812 1 63.94 497 LYS A O 1
ATOM 4034 N N . ALA A 1 498 ? 20.531 -51.062 43.188 1 67.75 498 ALA A N 1
ATOM 4035 C CA . ALA A 1 498 ? 19.766 -52.188 43.656 1 67.75 498 ALA A CA 1
ATOM 4036 C C . ALA A 1 498 ? 20.625 -53.469 43.656 1 67.75 498 ALA A C 1
ATOM 4038 O O . ALA A 1 498 ? 20.562 -54.25 44.625 1 67.75 498 ALA A O 1
ATOM 4039 N N . PRO A 1 499 ? 21.453 -53.812 42.812 1 60.75 499 PRO A N 1
ATOM 4040 C CA . PRO A 1 499 ? 22.188 -55.062 43.031 1 60.75 499 PRO A CA 1
ATOM 4041 C C . PRO A 1 499 ? 23.125 -55 44.25 1 60.75 499 PRO A C 1
ATOM 4043 O O . PRO A 1 499 ? 23.484 -56.031 44.812 1 60.75 499 PRO A O 1
ATOM 4046 N N . LYS A 1 500 ? 23.484 -53.844 44.656 1 53.94 500 LYS A N 1
ATOM 4047 C CA . LYS A 1 500 ? 24.406 -53.812 45.781 1 53.94 500 LYS A CA 1
ATOM 4048 C C . LYS A 1 500 ? 23.672 -54.094 47.094 1 53.94 500 LYS A C 1
ATOM 4050 O O . LYS A 1 500 ? 24.25 -54.656 48.031 1 53.94 500 LYS A O 1
ATOM 4055 N N . LYS A 1 501 ? 22.469 -53.719 47.125 1 51.62 501 LYS A N 1
ATOM 4056 C CA . LYS A 1 501 ? 21.797 -53.969 48.406 1 51.62 501 LYS A CA 1
ATOM 4057 C C . LYS A 1 501 ? 21.297 -55.406 48.5 1 51.62 501 LYS A C 1
ATOM 4059 O O . LYS A 1 501 ? 21.266 -56 49.562 1 51.62 501 LYS A O 1
ATOM 4064 N N . LEU A 1 502 ? 21.031 -56.094 47.531 1 50.59 502 LEU A N 1
ATOM 4065 C CA . LEU A 1 502 ? 20.625 -57.5 47.562 1 50.59 502 LEU A CA 1
ATOM 4066 C C . LEU A 1 502 ? 21.828 -58.406 47.75 1 50.59 502 LEU A C 1
ATOM 4068 O O . LEU A 1 502 ? 21.75 -59.438 48.438 1 50.59 502 LEU A O 1
ATOM 4072 N N . VAL A 1 503 ? 22.953 -57.969 47.406 1 55.62 503 VAL A N 1
ATOM 4073 C CA . VAL A 1 503 ? 24.141 -58.75 47.625 1 55.62 503 VAL A CA 1
ATOM 4074 C C . VAL A 1 503 ? 24.594 -58.594 49.094 1 55.62 503 VAL A C 1
ATOM 4076 O O . VAL A 1 503 ? 25.031 -59.562 49.719 1 55.62 503 VAL A O 1
ATOM 4079 N N . LEU A 1 504 ? 24.375 -57.375 49.625 1 51.38 504 LEU A N 1
ATOM 4080 C CA . LEU A 1 504 ? 24.828 -57.219 51 1 51.38 504 LEU A CA 1
ATOM 4081 C C . LEU A 1 504 ? 23.875 -57.938 51.969 1 51.38 504 LEU A C 1
ATOM 4083 O O . LEU A 1 504 ? 24.312 -58.438 53 1 51.38 504 LEU A O 1
ATOM 4087 N N . LYS A 1 505 ? 22.609 -58.125 51.625 1 53.28 505 LYS A N 1
ATOM 4088 C CA . LYS A 1 505 ? 21.719 -58.875 52.5 1 53.28 505 LYS A CA 1
ATOM 4089 C C . LYS A 1 505 ? 21.938 -60.375 52.344 1 53.28 505 LYS A C 1
ATOM 4091 O O . LYS A 1 505 ? 21.844 -61.125 53.344 1 53.28 505 LYS A O 1
ATOM 4096 N N . ARG A 1 506 ? 22.406 -60.781 51.25 1 56.56 506 ARG A N 1
ATOM 4097 C CA . ARG A 1 506 ? 22.688 -62.219 51.094 1 56.56 506 ARG A CA 1
ATOM 4098 C C . ARG A 1 506 ? 23.984 -62.594 51.812 1 56.56 506 ARG A C 1
ATOM 4100 O O . ARG A 1 506 ? 24.078 -63.688 52.375 1 56.56 506 ARG A O 1
ATOM 4107 N N . ASN A 1 507 ? 24.875 -61.594 51.969 1 57.22 507 ASN A N 1
ATOM 4108 C CA . ASN A 1 507 ? 26.109 -61.938 52.656 1 57.22 507 ASN A CA 1
ATOM 4109 C C . ASN A 1 507 ? 25.922 -61.812 54.188 1 57.22 507 ASN A C 1
ATOM 4111 O O . ASN A 1 507 ? 26.578 -62.531 54.938 1 57.22 507 ASN A O 1
ATOM 4115 N N . GLU A 1 508 ? 25.031 -61 54.656 1 55.06 508 GLU A N 1
ATOM 4116 C CA . GLU A 1 508 ? 24.812 -60.906 56.094 1 55.06 508 GLU A CA 1
ATOM 4117 C C . GLU A 1 508 ? 24 -62.094 56.594 1 55.06 508 GLU A C 1
ATOM 4119 O O . GLU A 1 508 ? 24.094 -62.469 57.781 1 55.06 508 GLU A O 1
ATOM 4124 N N . LYS A 1 509 ? 23.172 -62.594 55.688 1 53.28 509 LYS A N 1
ATOM 4125 C CA . LYS A 1 509 ? 22.422 -63.75 56.125 1 53.28 509 LYS A CA 1
ATOM 4126 C C . LYS A 1 509 ? 23.297 -65 56.094 1 53.28 509 LYS A C 1
ATOM 4128 O O . LYS A 1 509 ? 22.969 -66 56.75 1 53.28 509 LYS A O 1
ATOM 4133 N N . ARG A 1 510 ? 24.391 -65.062 55.406 1 50.34 510 ARG A N 1
ATOM 4134 C CA . ARG A 1 510 ? 25.266 -66.25 55.406 1 50.34 510 ARG A CA 1
ATOM 4135 C C . ARG A 1 510 ? 26.203 -66.25 56.594 1 50.34 510 ARG A C 1
ATOM 4137 O O . ARG A 1 510 ? 26.641 -67.312 57.062 1 50.34 510 ARG A O 1
ATOM 4144 N N . THR A 1 511 ? 26.547 -65.125 57.25 1 46.47 511 THR A N 1
ATOM 4145 C CA . THR A 1 511 ? 27.438 -65.125 58.406 1 46.47 511 THR A CA 1
ATOM 4146 C C . THR A 1 511 ? 26.672 -65.562 59.656 1 46.47 511 THR A C 1
ATOM 4148 O O . THR A 1 511 ? 27.281 -65.875 60.688 1 46.47 511 THR A O 1
ATOM 4151 N N . LYS A 1 512 ? 25.422 -65.312 59.562 1 50.09 512 LYS A N 1
ATOM 4152 C CA . LYS A 1 512 ? 24.781 -65.688 60.844 1 50.09 512 LYS A CA 1
ATOM 4153 C C . LYS A 1 512 ? 24.5 -67.188 60.906 1 50.09 512 LYS A C 1
ATOM 4155 O O . LYS A 1 512 ? 24.094 -67.688 61.969 1 50.09 512 LYS A O 1
ATOM 4160 N N . PHE A 1 513 ? 24.484 -67.812 59.781 1 45.56 513 PHE A N 1
ATOM 4161 C CA . PHE A 1 513 ? 24.266 -69.25 59.844 1 45.56 513 PHE A CA 1
ATOM 4162 C C . PHE A 1 513 ? 25.594 -70 59.938 1 45.56 513 PHE A C 1
ATOM 4164 O O . PHE A 1 513 ? 25.625 -71.188 60.031 1 45.56 513 PHE A O 1
ATOM 4171 N N . LEU A 1 514 ? 26.766 -69.312 59.906 1 35.62 514 LEU A N 1
ATOM 4172 C CA . LEU A 1 514 ? 27.922 -70 60.406 1 35.62 514 LEU A CA 1
ATOM 4173 C C . LEU A 1 514 ? 28.125 -69.812 61.906 1 35.62 514 LEU A C 1
ATOM 4175 O O . LEU A 1 514 ? 28.016 -68.688 62.375 1 35.62 514 LEU A O 1
ATOM 4179 N N . MET B 1 1 ? -29.812 21.594 -27.609 1 24.52 1 MET B N 1
ATOM 4180 C CA . MET B 1 1 ? -28.469 21.641 -28.172 1 24.52 1 MET B CA 1
ATOM 4181 C C . MET B 1 1 ? -27.438 21.234 -27.125 1 24.52 1 MET B C 1
ATOM 4183 O O . MET B 1 1 ? -27.203 21.938 -26.141 1 24.52 1 MET B O 1
ATOM 4187 N N . TRP B 1 2 ? -27.406 19.938 -26.844 1 26.45 2 TRP B N 1
ATOM 4188 C CA . TRP B 1 2 ? -26.656 19.25 -25.812 1 26.45 2 TRP B CA 1
ATOM 4189 C C . TRP B 1 2 ? -25.156 19.391 -26.031 1 26.45 2 TRP B C 1
ATOM 4191 O O . TRP B 1 2 ? -24.641 18.953 -27.062 1 26.45 2 TRP B O 1
ATOM 4201 N N . LEU B 1 3 ? -24.625 20.562 -25.688 1 24.98 3 LEU B N 1
ATOM 4202 C CA . LEU B 1 3 ? -23.219 20.875 -25.828 1 24.98 3 LEU B CA 1
ATOM 4203 C C . LEU B 1 3 ? -22.359 19.828 -25.125 1 24.98 3 LEU B C 1
ATOM 4205 O O . LEU B 1 3 ? -22.469 19.656 -23.906 1 24.98 3 LEU B O 1
ATOM 4209 N N . SER B 1 4 ? -22.094 18.719 -25.766 1 29.28 4 SER B N 1
ATOM 4210 C CA . SER B 1 4 ? -21.172 17.672 -25.375 1 29.28 4 SER B CA 1
ATOM 4211 C C . SER B 1 4 ? -19.797 18.25 -25.047 1 29.28 4 SER B C 1
ATOM 4213 O O . SER B 1 4 ? -19.156 18.875 -25.891 1 29.28 4 SER B O 1
ATOM 4215 N N . SER B 1 5 ? -19.672 18.797 -23.906 1 28.5 5 SER B N 1
ATOM 4216 C CA . SER B 1 5 ? -18.344 19.25 -23.516 1 28.5 5 SER B CA 1
ATOM 4217 C C . SER B 1 5 ? -17.312 18.109 -23.609 1 28.5 5 SER B C 1
ATOM 4219 O O . SER B 1 5 ? -17.484 17.062 -23.016 1 28.5 5 SER B O 1
ATOM 4221 N N . VAL B 1 6 ? -16.672 17.969 -24.672 1 30.38 6 VAL B N 1
ATOM 4222 C CA . VAL B 1 6 ? -15.508 17.141 -24.938 1 30.38 6 VAL B CA 1
ATOM 4223 C C . VAL B 1 6 ? -14.391 17.484 -23.953 1 30.38 6 VAL B C 1
ATOM 4225 O O . VAL B 1 6 ? -13.883 18.609 -23.953 1 30.38 6 VAL B O 1
ATOM 4228 N N . PHE B 1 7 ? -14.516 16.969 -22.797 1 31.23 7 PHE B N 1
ATOM 4229 C CA . PHE B 1 7 ? -13.344 17.109 -21.938 1 31.23 7 PHE B CA 1
ATOM 4230 C C . PHE B 1 7 ? -12.125 16.438 -22.578 1 31.23 7 PHE B C 1
ATOM 4232 O O . PHE B 1 7 ? -12.156 15.242 -22.875 1 31.23 7 PHE B O 1
ATOM 4239 N N . LEU B 1 8 ? -11.406 17.141 -23.281 1 29.44 8 LEU B N 1
ATOM 4240 C CA . LEU B 1 8 ? -10.078 16.812 -23.766 1 29.44 8 LEU B CA 1
ATOM 4241 C C . LEU B 1 8 ? -9.164 16.391 -22.609 1 29.44 8 LEU B C 1
ATOM 4243 O O . LEU B 1 8 ? -8.828 17.219 -21.75 1 29.44 8 LEU B O 1
ATOM 4247 N N . PHE B 1 9 ? -9.398 15.156 -22.172 1 33.53 9 PHE B N 1
ATOM 4248 C CA . PHE B 1 9 ? -8.328 14.656 -21.328 1 33.53 9 PHE B CA 1
ATOM 4249 C C . PHE B 1 9 ? -6.98 14.75 -22.031 1 33.53 9 PHE B C 1
ATOM 4251 O O . PHE B 1 9 ? -6.762 14.094 -23.047 1 33.53 9 PHE B O 1
ATOM 4258 N N . GLY B 1 10 ? -6.367 15.844 -22 1 31.92 10 GLY B N 1
ATOM 4259 C CA . GLY B 1 10 ? -4.965 15.93 -22.375 1 31.92 10 GLY B CA 1
ATOM 4260 C C . GLY B 1 10 ? -4.113 14.828 -21.766 1 31.92 10 GLY B C 1
ATOM 4261 O O . GLY B 1 10 ? -4.004 14.727 -20.547 1 31.92 10 GLY B O 1
ATOM 4262 N N . VAL B 1 11 ? -4.184 13.68 -22.344 1 36.91 11 VAL B N 1
ATOM 4263 C CA . VAL B 1 11 ? -3.111 12.742 -22.031 1 36.91 11 VAL B CA 1
ATOM 4264 C C . VAL B 1 11 ? -1.771 13.477 -22 1 36.91 11 VAL B C 1
ATOM 4266 O O . VAL B 1 11 ? -1.317 13.992 -23.031 1 36.91 11 VAL B O 1
ATOM 4269 N N . LEU B 1 12 ? -1.477 14.164 -21.078 1 35.81 12 LEU B N 1
ATOM 4270 C CA . LEU B 1 12 ? -0.08 14.57 -20.969 1 35.81 12 LEU B CA 1
ATOM 4271 C C . LEU B 1 12 ? 0.852 13.383 -21.172 1 35.81 12 LEU B C 1
ATOM 4273 O O . LEU B 1 12 ? 0.973 12.523 -20.297 1 35.81 12 LEU B O 1
ATOM 4277 N N . CYS B 1 13 ? 0.933 12.852 -22.375 1 41.06 13 CYS B N 1
ATOM 4278 C CA . CYS B 1 13 ? 2.061 12.016 -22.766 1 41.06 13 CYS B CA 1
ATOM 4279 C C . CYS B 1 13 ? 3.365 12.555 -22.188 1 41.06 13 CYS B C 1
ATOM 4281 O O . CYS B 1 13 ? 3.889 13.562 -22.672 1 41.06 13 CYS B O 1
ATOM 4283 N N . THR B 1 14 ? 3.566 12.469 -20.969 1 46.78 14 THR B N 1
ATOM 4284 C CA . THR B 1 14 ? 4.945 12.719 -20.562 1 46.78 14 THR B CA 1
ATOM 4285 C C . THR B 1 14 ? 5.922 12.016 -21.5 1 46.78 14 THR B C 1
ATOM 4287 O O . THR B 1 14 ? 5.871 10.797 -21.672 1 46.78 14 THR B O 1
ATOM 4290 N N . ALA B 1 15 ? 6.254 12.562 -22.578 1 48.09 15 ALA B N 1
ATOM 4291 C CA . ALA B 1 15 ? 7.273 12.133 -23.531 1 48.09 15 ALA B CA 1
ATOM 4292 C C . ALA B 1 15 ? 8.484 11.547 -22.812 1 48.09 15 ALA B C 1
ATOM 4294 O O . ALA B 1 15 ? 9.266 12.281 -22.203 1 48.09 15 ALA B O 1
ATOM 4295 N N . THR B 1 16 ? 8.266 10.359 -22.141 1 59.81 16 THR B N 1
ATOM 4296 C CA . THR B 1 16 ? 9.531 9.758 -21.719 1 59.81 16 THR B CA 1
ATOM 4297 C C . THR B 1 16 ? 10.438 9.531 -22.922 1 59.81 16 THR B C 1
ATOM 4299 O O . THR B 1 16 ? 9.977 9.141 -24 1 59.81 16 THR B O 1
ATOM 4302 N N . HIS B 1 17 ? 11.57 10.133 -22.953 1 73.19 17 HIS B N 1
ATOM 4303 C CA . HIS B 1 17 ? 12.656 9.875 -23.891 1 73.19 17 HIS B CA 1
ATOM 4304 C C . HIS B 1 17 ? 12.969 8.383 -23.984 1 73.19 17 HIS B C 1
ATOM 4306 O O . HIS B 1 17 ? 12.773 7.648 -23.016 1 73.19 17 HIS B O 1
ATOM 4312 N N . ALA B 1 18 ? 13.117 7.883 -25.078 1 90.38 18 ALA B N 1
ATOM 4313 C CA . ALA B 1 18 ? 13.477 6.496 -25.375 1 90.38 18 ALA B CA 1
ATOM 4314 C C . ALA B 1 18 ? 14.68 6.059 -24.547 1 90.38 18 ALA B C 1
ATOM 4316 O O . ALA B 1 18 ? 15.711 6.73 -24.531 1 90.38 18 ALA B O 1
ATOM 4317 N N . ALA B 1 19 ? 14.469 5.074 -23.656 1 97.19 19 ALA B N 1
ATOM 4318 C CA . ALA B 1 19 ? 15.516 4.543 -22.797 1 97.19 19 ALA B CA 1
ATOM 4319 C C . ALA B 1 19 ? 16.031 3.203 -23.312 1 97.19 19 ALA B C 1
ATOM 4321 O O . ALA B 1 19 ? 15.383 2.559 -24.125 1 97.19 19 ALA B O 1
ATOM 4322 N N . LYS B 1 20 ? 17.266 2.895 -22.953 1 97.88 20 LYS B N 1
ATOM 4323 C CA . LYS B 1 20 ? 17.812 1.561 -23.172 1 97.88 20 LYS B CA 1
ATOM 4324 C C . LYS B 1 20 ? 17.562 0.664 -21.969 1 97.88 20 LYS B C 1
ATOM 4326 O O . LYS B 1 20 ? 18.125 0.894 -20.891 1 97.88 20 LYS B O 1
ATOM 4331 N N . ILE B 1 21 ? 16.797 -0.387 -22.172 1 98.5 21 ILE B N 1
ATOM 4332 C CA . ILE B 1 21 ? 16.312 -1.206 -21.078 1 98.5 21 ILE B CA 1
ATOM 4333 C C . ILE B 1 21 ? 16.922 -2.605 -21.156 1 98.5 21 ILE B C 1
ATOM 4335 O O . ILE B 1 21 ? 16.906 -3.23 -22.219 1 98.5 21 ILE B O 1
ATOM 4339 N N . LEU B 1 22 ? 17.5 -3.09 -20.062 1 98.56 22 LEU B N 1
ATOM 4340 C CA . LEU B 1 22 ? 18 -4.457 -19.953 1 98.56 22 LEU B CA 1
ATOM 4341 C C . LEU B 1 22 ? 17.031 -5.316 -19.141 1 98.56 22 LEU B C 1
ATOM 4343 O O . LEU B 1 22 ? 16.672 -4.965 -18.016 1 98.56 22 LEU B O 1
ATOM 4347 N N . GLY B 1 23 ? 16.547 -6.395 -19.703 1 98.75 23 GLY B N 1
ATOM 4348 C CA . GLY B 1 23 ? 15.727 -7.367 -19 1 98.75 23 GLY B CA 1
ATOM 4349 C C . GLY B 1 23 ? 16.406 -8.711 -18.828 1 98.75 23 GLY B C 1
ATOM 4350 O O . GLY B 1 23 ? 16.984 -9.25 -19.781 1 98.75 23 GLY B O 1
ATOM 4351 N N . VAL B 1 24 ? 16.438 -9.219 -17.578 1 98.81 24 VAL B N 1
ATOM 4352 C CA . VAL B 1 24 ? 16.984 -10.547 -17.297 1 98.81 24 VAL B CA 1
ATOM 4353 C C . VAL B 1 24 ? 15.961 -11.383 -16.531 1 98.81 24 VAL B C 1
ATOM 4355 O O . VAL B 1 24 ? 15.758 -11.18 -15.336 1 98.81 24 VAL B O 1
ATOM 4358 N N . PHE B 1 25 ? 15.359 -12.344 -17.203 1 98.62 25 PHE B N 1
ATOM 4359 C CA . PHE B 1 25 ? 14.328 -13.211 -16.641 1 98.62 25 PHE B CA 1
ATOM 4360 C C . PHE B 1 25 ? 14.734 -14.672 -16.75 1 98.62 25 PHE B C 1
ATOM 4362 O O . PHE B 1 25 ? 14.508 -15.305 -17.797 1 98.62 25 PHE B O 1
ATOM 4369 N N . MET B 1 26 ? 15.133 -15.266 -15.719 1 97.19 26 MET B N 1
ATOM 4370 C CA . MET B 1 26 ? 15.969 -16.469 -15.773 1 97.19 26 MET B CA 1
ATOM 4371 C C . MET B 1 26 ? 15.109 -17.734 -15.789 1 97.19 26 MET B C 1
ATOM 4373 O O . MET B 1 26 ? 15.523 -18.766 -16.328 1 97.19 26 MET B O 1
ATOM 4377 N N . MET B 1 27 ? 13.914 -17.75 -15.18 1 95.56 27 MET B N 1
ATOM 4378 C CA . MET B 1 27 ? 13.227 -18.984 -14.852 1 95.56 27 MET B CA 1
ATOM 4379 C C . MET B 1 27 ? 12.672 -19.656 -16.109 1 95.56 27 MET B C 1
ATOM 4381 O O . MET B 1 27 ? 11.812 -19.078 -16.781 1 95.56 27 MET B O 1
ATOM 4385 N N . PRO B 1 28 ? 13.164 -20.906 -16.391 1 95.12 28 PRO B N 1
ATOM 4386 C CA . PRO B 1 28 ? 12.609 -21.625 -17.531 1 95.12 28 PRO B CA 1
ATOM 4387 C C . PRO B 1 28 ? 11.273 -22.297 -17.219 1 95.12 28 PRO B C 1
ATOM 4389 O O . PRO B 1 28 ? 11.188 -23.516 -17.156 1 95.12 28 PRO B O 1
ATOM 4392 N N . SER B 1 29 ? 10.312 -21.547 -17.094 1 91.75 29 SER B N 1
ATOM 4393 C CA . SER B 1 29 ? 8.914 -21.891 -16.859 1 91.75 29 SER B CA 1
ATOM 4394 C C . SER B 1 29 ? 7.98 -20.922 -17.594 1 91.75 29 SER B C 1
ATOM 4396 O O . SER B 1 29 ? 8.008 -19.719 -17.328 1 91.75 29 SER B O 1
ATOM 4398 N N . TYR B 1 30 ? 7.254 -21.531 -18.438 1 90.44 30 TYR B N 1
ATOM 4399 C CA . TYR B 1 30 ? 6.383 -20.703 -19.266 1 90.44 30 TYR B CA 1
ATOM 4400 C C . TYR B 1 30 ? 5.453 -19.859 -18.406 1 90.44 30 TYR B C 1
ATOM 4402 O O . TYR B 1 30 ? 5.238 -18.672 -18.688 1 90.44 30 TYR B O 1
ATOM 4410 N N . SER B 1 31 ? 4.895 -20.438 -17.375 1 89.5 31 SER B N 1
ATOM 4411 C CA . SER B 1 31 ? 3.967 -19.734 -16.5 1 89.5 31 SER B CA 1
ATOM 4412 C C . SER B 1 31 ? 4.629 -18.516 -15.859 1 89.5 31 SER B C 1
ATOM 4414 O O . SER B 1 31 ? 3.977 -17.5 -15.617 1 89.5 31 SER B O 1
ATOM 4416 N N . HIS B 1 32 ? 5.918 -18.609 -15.578 1 93.38 32 HIS B N 1
ATOM 4417 C CA . HIS B 1 32 ? 6.645 -17.453 -15.062 1 93.38 32 HIS B CA 1
ATOM 4418 C C . HIS B 1 32 ? 6.812 -16.391 -16.141 1 93.38 32 HIS B C 1
ATOM 4420 O O . HIS B 1 32 ? 6.516 -15.211 -15.898 1 93.38 32 HIS B O 1
ATOM 4426 N N . GLN B 1 33 ? 7.176 -16.828 -17.281 1 96.5 33 GLN B N 1
ATOM 4427 C CA . GLN B 1 33 ? 7.629 -15.93 -18.328 1 96.5 33 GLN B CA 1
ATOM 4428 C C . GLN B 1 33 ? 6.461 -15.133 -18.906 1 96.5 33 GLN B C 1
ATOM 4430 O O . GLN B 1 33 ? 6.629 -13.977 -19.312 1 96.5 33 GLN B O 1
ATOM 4435 N N . ILE B 1 34 ? 5.27 -15.68 -18.922 1 95.5 34 ILE B N 1
ATOM 4436 C CA . ILE B 1 34 ? 4.133 -14.992 -19.531 1 95.5 34 ILE B CA 1
ATOM 4437 C C . ILE B 1 34 ? 3.746 -13.789 -18.688 1 95.5 34 ILE B C 1
ATOM 4439 O O . ILE B 1 34 ? 2.994 -12.922 -19.141 1 95.5 34 ILE B O 1
ATOM 4443 N N . THR B 1 35 ? 4.211 -13.703 -17.484 1 96.19 35 THR B N 1
ATOM 4444 C CA . THR B 1 35 ? 4 -12.547 -16.625 1 96.19 35 THR B CA 1
ATOM 4445 C C . THR B 1 35 ? 4.918 -11.398 -17.031 1 96.19 35 THR B C 1
ATOM 4447 O O . THR B 1 35 ? 4.551 -10.227 -16.891 1 96.19 35 THR B O 1
ATOM 4450 N N . PHE B 1 36 ? 6.094 -11.711 -17.547 1 98.19 36 PHE B N 1
ATOM 4451 C CA . PHE B 1 36 ? 7.102 -10.703 -17.859 1 98.19 36 PHE B CA 1
ATOM 4452 C C . PHE B 1 36 ? 6.957 -10.219 -19.297 1 98.19 36 PHE B C 1
ATOM 4454 O O . PHE B 1 36 ? 7.191 -9.047 -19.578 1 98.19 36 PHE B O 1
ATOM 4461 N N . GLN B 1 37 ? 6.496 -11.023 -20.172 1 98.12 37 GLN B N 1
ATOM 4462 C CA . GLN B 1 37 ? 6.473 -10.797 -21.609 1 98.12 37 GLN B CA 1
ATOM 4463 C C . GLN B 1 37 ? 5.648 -9.57 -21.969 1 98.12 37 GLN B C 1
ATOM 4465 O O . GLN B 1 37 ? 6.074 -8.734 -22.766 1 98.12 37 GLN B O 1
ATOM 4470 N N . PRO B 1 38 ? 4.465 -9.398 -21.344 1 97.94 38 PRO B N 1
ATOM 4471 C CA . PRO B 1 38 ? 3.684 -8.211 -21.703 1 97.94 38 PRO B CA 1
ATOM 4472 C C . PRO B 1 38 ? 4.402 -6.91 -21.375 1 97.94 38 PRO B C 1
ATOM 4474 O O . PRO B 1 38 ? 4.215 -5.902 -22.062 1 97.94 38 PRO B O 1
ATOM 4477 N N . ILE B 1 39 ? 5.254 -6.926 -20.375 1 98.44 39 ILE B N 1
ATOM 4478 C CA . ILE B 1 39 ? 5.93 -5.723 -19.906 1 98.44 39 ILE B CA 1
ATOM 4479 C C . ILE B 1 39 ? 6.988 -5.293 -20.922 1 98.44 39 ILE B C 1
ATOM 4481 O O . ILE B 1 39 ? 6.961 -4.164 -21.422 1 98.44 39 ILE B O 1
ATOM 4485 N N . TRP B 1 40 ? 7.941 -6.219 -21.297 1 98.25 40 TRP B N 1
ATOM 4486 C CA . TRP B 1 40 ? 9 -5.77 -22.203 1 98.25 40 TRP B CA 1
ATOM 4487 C C . TRP B 1 40 ? 8.469 -5.57 -23.609 1 98.25 40 TRP B C 1
ATOM 4489 O O . TRP B 1 40 ? 8.984 -4.746 -24.375 1 98.25 40 TRP B O 1
ATOM 4499 N N . LYS B 1 41 ? 7.379 -6.312 -23.984 1 98.38 41 LYS B N 1
ATOM 4500 C CA . LYS B 1 41 ? 6.727 -6.035 -25.25 1 98.38 41 LYS B CA 1
ATOM 4501 C C . LYS B 1 41 ? 6.184 -4.609 -25.297 1 98.38 41 LYS B C 1
ATOM 4503 O O . LYS B 1 41 ? 6.426 -3.875 -26.25 1 98.38 41 LYS B O 1
ATOM 4508 N N . GLU B 1 42 ? 5.434 -4.219 -24.25 1 98.12 42 GLU B N 1
ATOM 4509 C CA . GLU B 1 42 ? 4.832 -2.889 -24.203 1 98.12 42 GLU B CA 1
ATOM 4510 C C . GLU B 1 42 ? 5.902 -1.801 -24.172 1 98.12 42 GLU B C 1
ATOM 4512 O O . GLU B 1 42 ? 5.734 -0.743 -24.781 1 98.12 42 GLU B O 1
ATOM 4517 N N . LEU B 1 43 ? 6.988 -2.037 -23.469 1 98.5 43 LEU B N 1
ATOM 4518 C CA . LEU B 1 43 ? 8.086 -1.076 -23.422 1 98.5 43 LEU B CA 1
ATOM 4519 C C . LEU B 1 43 ? 8.68 -0.873 -24.812 1 98.5 43 LEU B C 1
ATOM 4521 O O . LEU B 1 43 ? 9 0.255 -25.203 1 98.5 43 LEU B O 1
ATOM 4525 N N . SER B 1 44 ? 8.859 -1.943 -25.562 1 98.38 44 SER B N 1
ATOM 4526 C CA . SER B 1 44 ? 9.328 -1.847 -26.938 1 98.38 44 SER B CA 1
ATOM 4527 C C . SER B 1 44 ? 8.344 -1.064 -27.797 1 98.38 44 SER B C 1
ATOM 4529 O O . SER B 1 44 ? 8.742 -0.175 -28.547 1 98.38 44 SER B O 1
ATOM 4531 N N . LEU B 1 45 ? 7.062 -1.353 -27.641 1 97.62 45 LEU B N 1
ATOM 4532 C CA . LEU B 1 45 ? 6.016 -0.701 -28.422 1 97.62 45 LEU B CA 1
ATOM 4533 C C . LEU B 1 45 ? 5.98 0.797 -28.141 1 97.62 45 LEU B C 1
ATOM 4535 O O . LEU B 1 45 ? 5.641 1.591 -29.031 1 97.62 45 LEU B O 1
ATOM 4539 N N . ARG B 1 46 ? 6.398 1.153 -27 1 96.31 46 ARG B N 1
ATOM 4540 C CA . ARG B 1 46 ? 6.367 2.561 -26.609 1 96.31 46 ARG B CA 1
ATOM 4541 C C . ARG B 1 46 ? 7.645 3.275 -27.031 1 96.31 46 ARG B C 1
ATOM 4543 O O . ARG B 1 46 ? 7.84 4.453 -26.719 1 96.31 46 ARG B O 1
ATOM 4550 N N . GLY B 1 47 ? 8.562 2.576 -27.641 1 96.88 47 GLY B N 1
ATOM 4551 C CA . GLY B 1 47 ? 9.688 3.24 -28.297 1 96.88 47 GLY B CA 1
ATOM 4552 C C . GLY B 1 47 ? 11 3.039 -27.578 1 96.88 47 GLY B C 1
ATOM 4553 O O . GLY B 1 47 ? 12.047 3.508 -28.031 1 96.88 47 GLY B O 1
ATOM 4554 N N . HIS B 1 48 ? 11.031 2.328 -26.453 1 98.19 48 HIS B N 1
ATOM 4555 C CA . HIS B 1 48 ? 12.281 2.039 -25.766 1 98.19 48 HIS B CA 1
ATOM 4556 C C . HIS B 1 48 ? 13.102 0.998 -26.531 1 98.19 48 HIS B C 1
ATOM 4558 O O . HIS B 1 48 ? 12.547 0.206 -27.297 1 98.19 48 HIS B O 1
ATOM 4564 N N . GLU B 1 49 ? 14.414 1.108 -26.422 1 97.94 49 GLU B N 1
ATOM 4565 C CA . GLU B 1 49 ? 15.281 0.014 -26.844 1 97.94 49 GLU B CA 1
ATOM 4566 C C . GLU B 1 49 ? 15.398 -1.051 -25.75 1 97.94 49 GLU B C 1
ATOM 4568 O O . GLU B 1 49 ? 15.914 -0.784 -24.672 1 97.94 49 GLU B O 1
ATOM 4573 N N . VAL B 1 50 ? 14.93 -2.252 -26.094 1 98.44 50 VAL B N 1
ATOM 4574 C CA . VAL B 1 50 ? 14.812 -3.271 -25.047 1 98.44 50 VAL B CA 1
ATOM 4575 C C . VAL B 1 50 ? 15.688 -4.473 -25.406 1 98.44 50 VAL B C 1
ATOM 4577 O O . VAL B 1 50 ? 15.617 -4.992 -26.531 1 98.44 50 VAL B O 1
ATOM 4580 N N . THR B 1 51 ? 16.562 -4.84 -24.547 1 98.19 51 THR B N 1
ATOM 4581 C CA . THR B 1 51 ? 17.344 -6.07 -24.625 1 98.19 51 THR B CA 1
ATOM 4582 C C . THR B 1 51 ? 16.938 -7.031 -23.5 1 98.19 51 THR B C 1
ATOM 4584 O O . THR B 1 51 ? 17.031 -6.688 -22.328 1 98.19 51 THR B O 1
ATOM 4587 N N . VAL B 1 52 ? 16.562 -8.289 -23.891 1 98.75 52 VAL B N 1
ATOM 4588 C CA . VAL B 1 52 ? 16.031 -9.195 -22.875 1 98.75 52 VAL B CA 1
ATOM 4589 C C . VAL B 1 52 ? 16.734 -10.547 -22.969 1 98.75 52 VAL B C 1
ATOM 4591 O O . VAL B 1 52 ? 16.938 -11.07 -24.062 1 98.75 52 VAL B O 1
ATOM 4594 N N . TYR B 1 53 ? 17.203 -11.055 -21.859 1 98.75 53 TYR B N 1
ATOM 4595 C CA . TYR B 1 53 ? 17.672 -12.43 -21.703 1 98.75 53 TYR B CA 1
ATOM 4596 C C . TYR B 1 53 ? 16.594 -13.297 -21.062 1 98.75 53 TYR B C 1
ATOM 4598 O O . TYR B 1 53 ? 16.172 -13.055 -19.938 1 98.75 53 TYR B O 1
ATOM 4606 N N . THR B 1 54 ? 16.047 -14.297 -21.75 1 98.69 54 THR B N 1
ATOM 4607 C CA . THR B 1 54 ? 14.883 -15.047 -21.312 1 98.69 54 THR B CA 1
ATOM 4608 C C . THR B 1 54 ? 14.875 -16.438 -21.922 1 98.69 54 THR B C 1
ATOM 4610 O O . THR B 1 54 ? 15.375 -16.641 -23.031 1 98.69 54 THR B O 1
ATOM 4613 N N . PRO B 1 55 ? 14.32 -17.406 -21.219 1 97.88 55 PRO B N 1
ATOM 4614 C CA . PRO B 1 55 ? 14.133 -18.734 -21.812 1 97.88 55 PRO B CA 1
ATOM 4615 C C . PRO B 1 55 ? 12.93 -18.797 -22.75 1 97.88 55 PRO B C 1
ATOM 4617 O O . PRO B 1 55 ? 12.719 -19.797 -23.422 1 97.88 55 PRO B O 1
ATOM 4620 N N . SER B 1 56 ? 12.133 -17.75 -22.781 1 97.38 56 SER B N 1
ATOM 4621 C CA . SER B 1 56 ? 10.914 -17.766 -23.578 1 97.38 56 SER B CA 1
ATOM 4622 C C . SER B 1 56 ? 10.773 -16.484 -24.391 1 97.38 56 SER B C 1
ATOM 4624 O O . SER B 1 56 ? 9.859 -15.688 -24.156 1 97.38 56 SER B O 1
ATOM 4626 N N . PRO B 1 57 ? 11.531 -16.375 -25.406 1 98.19 57 PRO B N 1
ATOM 4627 C CA . PRO B 1 57 ? 11.453 -15.172 -26.234 1 98.19 57 PRO B CA 1
ATOM 4628 C C . PRO B 1 57 ? 10.133 -15.055 -26.984 1 98.19 57 PRO B C 1
ATOM 4630 O O . PRO B 1 57 ? 9.5 -16.062 -27.281 1 98.19 57 PRO B O 1
ATOM 4633 N N . LEU B 1 58 ? 9.789 -13.844 -27.297 1 97.31 58 LEU B N 1
ATOM 4634 C CA . LEU B 1 58 ? 8.594 -13.578 -28.094 1 97.31 58 LEU B CA 1
ATOM 4635 C C . LEU B 1 58 ? 8.844 -13.898 -29.562 1 97.31 58 LEU B C 1
ATOM 4637 O O . LEU B 1 58 ? 7.941 -14.359 -30.266 1 97.31 58 LEU B O 1
ATOM 4641 N N . ASN B 1 59 ? 10.008 -13.648 -30.047 1 97.19 59 ASN B N 1
ATOM 4642 C CA . ASN B 1 59 ? 10.383 -13.82 -31.438 1 97.19 59 ASN B CA 1
ATOM 4643 C C . ASN B 1 59 ? 9.438 -13.062 -32.375 1 97.19 59 ASN B C 1
ATOM 4645 O O . ASN B 1 59 ? 8.945 -13.625 -33.344 1 97.19 59 ASN B O 1
ATOM 4649 N N . ASP B 1 60 ? 9.078 -11.891 -32 1 96.69 60 ASP B N 1
ATOM 4650 C CA . ASP B 1 60 ? 8.211 -11.031 -32.781 1 96.69 60 ASP B CA 1
ATOM 4651 C C . ASP B 1 60 ? 9.031 -10.102 -33.688 1 96.69 60 ASP B C 1
ATOM 4653 O O . ASP B 1 60 ? 9.586 -9.102 -33.219 1 96.69 60 ASP B O 1
ATOM 4657 N N . PRO B 1 61 ? 9.102 -10.336 -34.969 1 95.81 61 PRO B N 1
ATOM 4658 C CA . PRO B 1 61 ? 9.961 -9.555 -35.875 1 95.81 61 PRO B CA 1
ATOM 4659 C C . PRO B 1 61 ? 9.477 -8.117 -36.062 1 95.81 61 PRO B C 1
ATOM 4661 O O . PRO B 1 61 ? 10.227 -7.262 -36.531 1 95.81 61 PRO B O 1
ATOM 4664 N N . SER B 1 62 ? 8.258 -7.848 -35.688 1 96.81 62 SER B N 1
ATOM 4665 C CA . SER B 1 62 ? 7.719 -6.5 -35.844 1 96.81 62 SER B CA 1
ATOM 4666 C C . SER B 1 62 ? 8.312 -5.555 -34.812 1 96.81 62 SER B C 1
ATOM 4668 O O . SER B 1 62 ? 8.258 -4.332 -34.969 1 96.81 62 SER B O 1
ATOM 4670 N N . LEU B 1 63 ? 8.867 -6.094 -33.781 1 97.69 63 LEU B N 1
ATOM 4671 C CA . LEU B 1 63 ? 9.5 -5.285 -32.75 1 97.69 63 LEU B CA 1
ATOM 4672 C C . LEU B 1 63 ? 10.977 -5.078 -33.062 1 97.69 63 LEU B C 1
ATOM 4674 O O . LEU B 1 63 ? 11.836 -5.777 -32.5 1 97.69 63 LEU B O 1
ATOM 4678 N N . THR B 1 64 ? 11.336 -4.031 -33.781 1 97.06 64 THR B N 1
ATOM 4679 C CA . THR B 1 64 ? 12.672 -3.83 -34.312 1 97.06 64 THR B CA 1
ATOM 4680 C C . THR B 1 64 ? 13.625 -3.291 -33.25 1 97.06 64 THR B C 1
ATOM 4682 O O . THR B 1 64 ? 14.844 -3.34 -33.406 1 97.06 64 THR B O 1
ATOM 4685 N N . ASN B 1 65 ? 13.078 -2.697 -32.188 1 97.62 65 ASN B N 1
ATOM 4686 C CA . ASN B 1 65 ? 13.898 -2.18 -31.109 1 97.62 65 ASN B CA 1
ATOM 4687 C C . ASN B 1 65 ? 13.984 -3.168 -29.953 1 97.62 65 ASN B C 1
ATOM 4689 O O . ASN B 1 65 ? 14.297 -2.781 -28.828 1 97.62 65 ASN B O 1
ATOM 4693 N N . LEU B 1 66 ? 13.562 -4.418 -30.172 1 98.31 66 LEU B N 1
ATOM 4694 C CA . LEU B 1 66 ? 13.656 -5.484 -29.172 1 98.31 66 LEU B CA 1
ATOM 4695 C C . LEU B 1 66 ? 14.703 -6.52 -29.594 1 98.31 66 LEU B C 1
ATOM 4697 O O . LEU B 1 66 ? 14.633 -7.066 -30.688 1 98.31 66 LEU B O 1
ATOM 4701 N N . THR B 1 67 ? 15.688 -6.699 -28.781 1 98 67 THR B N 1
ATOM 4702 C CA . THR B 1 67 ? 16.656 -7.773 -28.938 1 98 67 THR B CA 1
ATOM 4703 C C . THR B 1 67 ? 16.484 -8.828 -27.844 1 98 67 THR B C 1
ATOM 4705 O O . THR B 1 67 ? 16.516 -8.508 -26.656 1 98 67 THR B O 1
ATOM 4708 N N . GLU B 1 68 ? 16.312 -10.031 -28.219 1 98.44 68 GLU B N 1
ATOM 4709 C CA . GLU B 1 68 ? 16.125 -11.109 -27.25 1 98.44 68 GLU B CA 1
ATOM 4710 C C . GLU B 1 68 ? 17.234 -12.148 -27.375 1 98.44 68 GLU B C 1
ATOM 4712 O O . GLU B 1 68 ? 17.547 -12.617 -28.469 1 98.44 68 GLU B O 1
ATOM 4717 N N . TYR B 1 69 ? 17.875 -12.422 -26.281 1 98.25 69 TYR B N 1
ATOM 4718 C CA . TYR B 1 69 ? 18.828 -13.523 -26.172 1 98.25 69 TYR B CA 1
ATOM 4719 C C . TYR B 1 69 ? 18.156 -14.766 -25.594 1 98.25 69 TYR B C 1
ATOM 4721 O O . TYR B 1 69 ? 17.703 -14.75 -24.453 1 98.25 69 TYR B O 1
ATOM 4729 N N . ASP B 1 70 ? 18.172 -15.852 -26.328 1 98.31 70 ASP B N 1
ATOM 4730 C CA . ASP B 1 70 ? 17.391 -17.062 -26.062 1 98.31 70 ASP B CA 1
ATOM 4731 C C . ASP B 1 70 ? 18.125 -17.969 -25.078 1 98.31 70 ASP B C 1
ATOM 4733 O O . ASP B 1 70 ? 19.156 -18.562 -25.438 1 98.31 70 ASP B O 1
ATOM 4737 N N . LEU B 1 71 ? 17.594 -18.141 -23.891 1 98.25 71 LEU B N 1
ATOM 4738 C CA . LEU B 1 71 ? 18.156 -19.016 -22.859 1 98.25 71 LEU B CA 1
ATOM 4739 C C . LEU B 1 71 ? 17.312 -20.281 -22.719 1 98.25 71 LEU B C 1
ATOM 4741 O O . LEU B 1 71 ? 17.297 -20.906 -21.656 1 98.25 71 LEU B O 1
ATOM 4745 N N . SER B 1 72 ? 16.594 -20.719 -23.719 1 96.94 72 SER B N 1
ATOM 4746 C CA . SER B 1 72 ? 15.648 -21.828 -23.672 1 96.94 72 SER B CA 1
ATOM 4747 C C . SER B 1 72 ? 16.359 -23.141 -23.391 1 96.94 72 SER B C 1
ATOM 4749 O O . SER B 1 72 ? 15.727 -24.125 -22.984 1 96.94 72 SER B O 1
ATOM 4751 N N . PHE B 1 73 ? 17.703 -23.219 -23.531 1 95.88 73 PHE B N 1
ATOM 4752 C CA . PHE B 1 73 ? 18.453 -24.422 -23.219 1 95.88 73 PHE B CA 1
ATOM 4753 C C . PHE B 1 73 ? 18.266 -24.828 -21.766 1 95.88 73 PHE B C 1
ATOM 4755 O O . PHE B 1 73 ? 18.391 -26 -21.422 1 95.88 73 PHE B O 1
ATOM 4762 N N . SER B 1 74 ? 17.938 -23.906 -20.938 1 95.44 74 SER B N 1
ATOM 4763 C CA . SER B 1 74 ? 17.844 -24.172 -19.5 1 95.44 74 SER B CA 1
ATOM 4764 C C . SER B 1 74 ? 16.547 -24.891 -19.156 1 95.44 74 SER B C 1
ATOM 4766 O O . SER B 1 74 ? 16.406 -25.406 -18.047 1 95.44 74 SER B O 1
ATOM 4768 N N . TYR B 1 75 ? 15.586 -25.016 -20.047 1 92.56 75 TYR B N 1
ATOM 4769 C CA . TYR B 1 75 ? 14.367 -25.781 -19.828 1 92.56 75 TYR B CA 1
ATOM 4770 C C . TYR B 1 75 ? 14.688 -27.234 -19.531 1 92.56 75 TYR B C 1
ATOM 4772 O O . TYR B 1 75 ? 13.961 -27.906 -18.781 1 92.56 75 TYR B O 1
ATOM 4780 N N . LYS B 1 76 ? 15.719 -27.734 -20.094 1 90.56 76 LYS B N 1
ATOM 4781 C CA . LYS B 1 76 ? 16.094 -29.125 -19.922 1 90.56 76 LYS B CA 1
ATOM 4782 C C . LYS B 1 76 ? 16.406 -29.438 -18.469 1 90.56 76 LYS B C 1
ATOM 4784 O O . LYS B 1 76 ? 16.141 -30.547 -17.984 1 90.56 76 LYS B O 1
ATOM 4789 N N . ILE B 1 77 ? 16.875 -28.484 -17.781 1 89.94 77 ILE B N 1
ATOM 4790 C CA . ILE B 1 77 ? 17.234 -28.672 -16.375 1 89.94 77 ILE B CA 1
ATOM 4791 C C . ILE B 1 77 ? 15.984 -28.797 -15.523 1 89.94 77 ILE B C 1
ATOM 4793 O O . ILE B 1 77 ? 15.984 -29.5 -14.516 1 89.94 77 ILE B O 1
ATOM 4797 N N . MET B 1 78 ? 14.906 -28.219 -15.938 1 85.56 78 MET B N 1
ATOM 4798 C CA . MET B 1 78 ? 13.68 -28.156 -15.156 1 85.56 78 MET B CA 1
ATOM 4799 C C . MET B 1 78 ? 12.844 -29.422 -15.336 1 85.56 78 MET B C 1
ATOM 4801 O O . MET B 1 78 ? 11.812 -29.594 -14.68 1 85.56 78 MET B O 1
ATOM 4805 N N . GLU B 1 79 ? 13.266 -30.281 -16.125 1 78.12 79 GLU B N 1
ATOM 4806 C CA . GLU B 1 79 ? 12.531 -31.516 -16.406 1 78.12 79 GLU B CA 1
ATOM 4807 C C . GLU B 1 79 ? 12.32 -32.312 -15.133 1 78.12 79 GLU B C 1
ATOM 4809 O O . GLU B 1 79 ? 11.375 -33.125 -15.039 1 78.12 79 GLU B O 1
ATOM 4814 N N . THR B 1 80 ? 13.086 -32.062 -14.102 1 71.56 80 THR B N 1
ATOM 4815 C CA . THR B 1 80 ? 12.961 -32.812 -12.867 1 71.56 80 THR B CA 1
ATOM 4816 C C . THR B 1 80 ? 12.188 -32.031 -11.82 1 71.56 80 THR B C 1
ATOM 4818 O O . THR B 1 80 ? 12.188 -32.375 -10.641 1 71.56 80 THR B O 1
ATOM 4821 N N . LEU B 1 81 ? 11.641 -30.953 -12.195 1 70 81 LEU B N 1
ATOM 4822 C CA . LEU B 1 81 ? 10.922 -30.094 -11.273 1 70 81 LEU B CA 1
ATOM 4823 C C . LEU B 1 81 ? 9.852 -30.859 -10.516 1 70 81 LEU B C 1
ATOM 4825 O O . LEU B 1 81 ? 9.656 -30.656 -9.312 1 70 81 LEU B O 1
ATOM 4829 N N . GLY B 1 82 ? 9.125 -31.688 -11.25 1 66.94 82 GLY B N 1
ATOM 4830 C CA . GLY B 1 82 ? 8.07 -32.469 -10.633 1 66.94 82 GLY B CA 1
ATOM 4831 C C . GLY B 1 82 ? 8.547 -33.281 -9.445 1 66.94 82 GLY B C 1
ATOM 4832 O O . GLY B 1 82 ? 7.789 -33.5 -8.492 1 66.94 82 GLY B O 1
ATOM 4833 N N . LYS B 1 83 ? 9.734 -33.594 -9.398 1 66 83 LYS B N 1
ATOM 4834 C CA . LYS B 1 83 ? 10.305 -34.406 -8.328 1 66 83 LYS B CA 1
ATOM 4835 C C . LYS B 1 83 ? 10.578 -33.531 -7.09 1 66 83 LYS B C 1
ATOM 4837 O O . LYS B 1 83 ? 10.672 -34.062 -5.977 1 66 83 LYS B O 1
ATOM 4842 N N . ALA B 1 84 ? 10.664 -32.312 -7.316 1 69.19 84 ALA B N 1
ATOM 4843 C CA . ALA B 1 84 ? 10.961 -31.422 -6.195 1 69.19 84 ALA B CA 1
ATOM 4844 C C . ALA B 1 84 ? 9.719 -31.172 -5.352 1 69.19 84 ALA B C 1
ATOM 4846 O O . ALA B 1 84 ? 9.805 -31.047 -4.125 1 69.19 84 ALA B O 1
ATOM 4847 N N . GLY B 1 85 ? 8.602 -31.219 -5.961 1 66.44 85 GLY B N 1
ATOM 4848 C CA . GLY B 1 85 ? 7.359 -31.016 -5.234 1 66.44 85 GLY B CA 1
ATOM 4849 C C . GLY B 1 85 ? 7.309 -29.688 -4.496 1 66.44 85 GLY B C 1
ATOM 4850 O O . GLY B 1 85 ? 7.504 -28.625 -5.094 1 66.44 85 GLY B O 1
ATOM 4851 N N . PHE B 1 86 ? 7.195 -29.844 -3.199 1 68.12 86 PHE B N 1
ATOM 4852 C CA . PHE B 1 86 ? 6.988 -28.688 -2.35 1 68.12 86 PHE B CA 1
ATOM 4853 C C . PHE B 1 86 ? 8.203 -28.422 -1.47 1 68.12 86 PHE B C 1
ATOM 4855 O O . PHE B 1 86 ? 8.172 -27.578 -0.578 1 68.12 86 PHE B O 1
ATOM 4862 N N . ASP B 1 87 ? 9.305 -29.062 -1.807 1 77.31 87 ASP B N 1
ATOM 4863 C CA . ASP B 1 87 ? 10.492 -28.984 -0.967 1 77.31 87 ASP B CA 1
ATOM 4864 C C . ASP B 1 87 ? 11.375 -27.797 -1.354 1 77.31 87 ASP B C 1
ATOM 4866 O O . ASP B 1 87 ? 11.953 -27.781 -2.441 1 77.31 87 ASP B O 1
ATOM 4870 N N . VAL B 1 88 ? 11.562 -26.953 -0.395 1 78.81 88 VAL B N 1
ATOM 4871 C CA . VAL B 1 88 ? 12.281 -25.703 -0.628 1 78.81 88 VAL B CA 1
ATOM 4872 C C . VAL B 1 88 ? 13.727 -26 -1.013 1 78.81 88 VAL B C 1
ATOM 4874 O O . VAL B 1 88 ? 14.273 -25.391 -1.93 1 78.81 88 VAL B O 1
ATOM 4877 N N . SER B 1 89 ? 14.32 -26.938 -0.323 1 84 89 SER B N 1
ATOM 4878 C CA . SER B 1 89 ? 15.719 -27.25 -0.572 1 84 89 SER B CA 1
ATOM 4879 C C . SER B 1 89 ? 15.914 -27.844 -1.969 1 84 89 SER B C 1
ATOM 4881 O O . SER B 1 89 ? 16.875 -27.484 -2.664 1 84 89 SER B O 1
ATOM 4883 N N . LYS B 1 90 ? 15.023 -28.672 -2.41 1 83.94 90 LYS B N 1
ATOM 4884 C CA . LYS B 1 90 ? 15.102 -29.281 -3.734 1 83.94 90 LYS B CA 1
ATOM 4885 C C . LYS B 1 90 ? 14.852 -28.25 -4.832 1 83.94 90 LYS B C 1
ATOM 4887 O O . LYS B 1 90 ? 15.508 -28.281 -5.875 1 83.94 90 LYS B O 1
ATOM 4892 N N . LEU B 1 91 ? 13.898 -27.406 -4.543 1 86.19 91 LEU B N 1
ATOM 4893 C CA . LEU B 1 91 ? 13.641 -26.328 -5.488 1 86.19 91 LEU B CA 1
ATOM 4894 C C . LEU B 1 91 ? 14.859 -25.422 -5.633 1 86.19 91 LEU B C 1
ATOM 4896 O O . LEU B 1 91 ? 15.234 -25.062 -6.746 1 86.19 91 LEU B O 1
ATOM 4900 N N . PHE B 1 92 ? 15.477 -25.141 -4.523 1 91.12 92 PHE B N 1
ATOM 4901 C CA . PHE B 1 92 ? 16.656 -24.281 -4.523 1 91.12 92 PHE B CA 1
ATOM 4902 C C . PHE B 1 92 ? 17.797 -24.922 -5.309 1 91.12 92 PHE B C 1
ATOM 4904 O O . PHE B 1 92 ? 18.5 -24.234 -6.055 1 91.12 92 PHE B O 1
ATOM 4911 N N . ASP B 1 93 ? 17.969 -26.234 -5.145 1 91.44 93 ASP B N 1
ATOM 4912 C CA . ASP B 1 93 ? 19.016 -26.953 -5.875 1 91.44 93 ASP B CA 1
ATOM 4913 C C . ASP B 1 93 ? 18.766 -26.875 -7.383 1 91.44 93 ASP B C 1
ATOM 4915 O O . ASP B 1 93 ? 19.703 -26.688 -8.156 1 91.44 93 ASP B O 1
ATOM 4919 N N . LEU B 1 94 ? 17.578 -27 -7.715 1 90.56 94 LEU B N 1
ATOM 4920 C CA . LEU B 1 94 ? 17.219 -26.922 -9.125 1 90.56 94 LEU B CA 1
ATOM 4921 C C . LEU B 1 94 ? 17.484 -25.547 -9.695 1 90.56 94 LEU B C 1
ATOM 4923 O O . LEU B 1 94 ? 18.062 -25.406 -10.781 1 90.56 94 LEU B O 1
ATOM 4927 N N . PHE B 1 95 ? 17.109 -24.531 -8.984 1 93.88 95 PHE B N 1
ATOM 4928 C CA . PHE B 1 95 ? 17.312 -23.156 -9.438 1 93.88 95 PHE B CA 1
ATOM 4929 C C . PHE B 1 95 ? 18.797 -22.812 -9.484 1 93.88 95 PHE B C 1
ATOM 4931 O O . PHE B 1 95 ? 19.219 -22.031 -10.336 1 93.88 95 PHE B O 1
ATOM 4938 N N . THR B 1 96 ? 19.516 -23.406 -8.555 1 96.12 96 THR B N 1
ATOM 4939 C CA . THR B 1 96 ? 20.969 -23.234 -8.578 1 96.12 96 THR B CA 1
ATOM 4940 C C . THR B 1 96 ? 21.547 -23.797 -9.875 1 96.12 96 THR B C 1
ATOM 4942 O O . THR B 1 96 ? 22.391 -23.156 -10.508 1 96.12 96 THR B O 1
ATOM 4945 N N . GLN B 1 97 ? 21.078 -24.938 -10.281 1 95.75 97 GLN B N 1
ATOM 4946 C CA . GLN B 1 97 ? 21.547 -25.547 -11.516 1 95.75 97 GLN B CA 1
ATOM 4947 C C . GLN B 1 97 ? 21.188 -24.688 -12.727 1 95.75 97 GLN B C 1
ATOM 4949 O O . GLN B 1 97 ? 22 -24.516 -13.641 1 95.75 97 GLN B O 1
ATOM 4954 N N . VAL B 1 98 ? 20 -24.188 -12.75 1 96.94 98 VAL B N 1
ATOM 4955 C CA . VAL B 1 98 ? 19.547 -23.328 -13.836 1 96.94 98 VAL B CA 1
ATOM 4956 C C . VAL B 1 98 ? 20.438 -22.094 -13.93 1 96.94 98 VAL B C 1
ATOM 4958 O O . VAL B 1 98 ? 20.938 -21.766 -15.008 1 96.94 98 VAL B O 1
ATOM 4961 N N . SER B 1 99 ? 20.656 -21.406 -12.805 1 97.88 99 SER B N 1
ATOM 4962 C CA . SER B 1 99 ? 21.438 -20.172 -12.789 1 97.88 99 SER B CA 1
ATOM 4963 C C . SER B 1 99 ? 22.891 -20.422 -13.18 1 97.88 99 SER B C 1
ATOM 4965 O O . SER B 1 99 ? 23.484 -19.641 -13.914 1 97.88 99 SER B O 1
ATOM 4967 N N . GLU B 1 100 ? 23.422 -21.578 -12.75 1 97.69 100 GLU B N 1
ATOM 4968 C CA . GLU B 1 100 ? 24.797 -21.938 -13.125 1 97.69 100 GLU B CA 1
ATOM 4969 C C . GLU B 1 100 ? 24.922 -22.141 -14.633 1 97.69 100 GLU B C 1
ATOM 4971 O O . GLU B 1 100 ? 25.875 -21.641 -15.25 1 97.69 100 GLU B O 1
ATOM 4976 N N . ALA B 1 101 ? 24.016 -22.859 -15.164 1 97.69 101 ALA B N 1
ATOM 4977 C CA . ALA B 1 101 ? 24.031 -23.109 -16.609 1 97.69 101 ALA B CA 1
ATOM 4978 C C . ALA B 1 101 ? 23.906 -21.812 -17.391 1 97.69 101 ALA B C 1
ATOM 4980 O O . ALA B 1 101 ? 24.609 -21.625 -18.391 1 97.69 101 ALA B O 1
ATOM 4981 N N . GLN B 1 102 ? 23.031 -20.969 -16.938 1 98.38 102 GLN B N 1
ATOM 4982 C CA . GLN B 1 102 ? 22.797 -19.719 -17.656 1 98.38 102 GLN B CA 1
ATOM 4983 C C . GLN B 1 102 ? 23.984 -18.766 -17.5 1 98.38 102 GLN B C 1
ATOM 4985 O O . GLN B 1 102 ? 24.422 -18.156 -18.484 1 98.38 102 GLN B O 1
ATOM 4990 N N . LEU B 1 103 ? 24.531 -18.641 -16.297 1 98.12 103 LEU B N 1
ATOM 4991 C CA . LEU B 1 103 ? 25.625 -17.719 -16.031 1 98.12 103 LEU B CA 1
ATOM 4992 C C . LEU B 1 103 ? 26.891 -18.156 -16.766 1 98.12 103 LEU B C 1
ATOM 4994 O O . LEU B 1 103 ? 27.734 -17.312 -17.125 1 98.12 103 LEU B O 1
ATOM 4998 N N . LYS B 1 104 ? 27.016 -19.438 -17.062 1 97.06 104 LYS B N 1
ATOM 4999 C CA . LYS B 1 104 ? 28.172 -19.969 -17.781 1 97.06 104 LYS B CA 1
ATOM 5000 C C . LYS B 1 104 ? 28.016 -19.766 -19.281 1 97.06 104 LYS B C 1
ATOM 5002 O O . LYS B 1 104 ? 29 -19.828 -20.031 1 97.06 104 LYS B O 1
ATOM 5007 N N . HIS B 1 105 ? 26.844 -19.594 -19.703 1 97.38 105 HIS B N 1
ATOM 5008 C CA . HIS B 1 105 ? 26.578 -19.5 -21.125 1 97.38 105 HIS B CA 1
ATOM 5009 C C . HIS B 1 105 ? 27.219 -18.25 -21.734 1 97.38 105 HIS B C 1
ATOM 5011 O O . HIS B 1 105 ? 27.266 -17.203 -21.094 1 97.38 105 HIS B O 1
ATOM 5017 N N . PRO B 1 106 ? 27.625 -18.234 -23.031 1 96.69 106 PRO B N 1
ATOM 5018 C CA . PRO B 1 106 ? 28.328 -17.109 -23.672 1 96.69 106 PRO B CA 1
ATOM 5019 C C . PRO B 1 106 ? 27.484 -15.836 -23.672 1 96.69 106 PRO B C 1
ATOM 5021 O O . PRO B 1 106 ? 28.031 -14.742 -23.547 1 96.69 106 PRO B O 1
ATOM 5024 N N . TYR B 1 107 ? 26.172 -15.977 -23.797 1 96.5 107 TYR B N 1
ATOM 5025 C CA . TYR B 1 107 ? 25.312 -14.789 -23.781 1 96.5 107 TYR B CA 1
ATOM 5026 C C . TYR B 1 107 ? 25.484 -14.008 -22.5 1 96.5 107 TYR B C 1
ATOM 5028 O O . TYR B 1 107 ? 25.672 -12.789 -22.516 1 96.5 107 TYR B O 1
ATOM 5036 N N . MET B 1 108 ? 25.5 -14.695 -21.406 1 96.75 108 MET B N 1
ATOM 5037 C CA . MET B 1 108 ? 25.578 -14.047 -20.094 1 96.75 108 MET B CA 1
ATOM 5038 C C . MET B 1 108 ? 27.016 -13.609 -19.812 1 96.75 108 MET B C 1
ATOM 5040 O O . MET B 1 108 ? 27.234 -12.555 -19.203 1 96.75 108 MET B O 1
ATOM 5044 N N . GLN B 1 109 ? 27.938 -14.469 -20.25 1 96.19 109 GLN B N 1
ATOM 5045 C CA . GLN B 1 109 ? 29.344 -14.094 -20.078 1 96.19 109 GLN B CA 1
ATOM 5046 C C . GLN B 1 109 ? 29.656 -12.789 -20.797 1 96.19 109 GLN B C 1
ATOM 5048 O O . GLN B 1 109 ? 30.375 -11.945 -20.281 1 96.19 109 GLN B O 1
ATOM 5053 N N . ASP B 1 110 ? 29.109 -12.68 -21.938 1 95.5 110 ASP B N 1
ATOM 5054 C CA . ASP B 1 110 ? 29.281 -11.438 -22.688 1 95.5 110 ASP B CA 1
ATOM 5055 C C . ASP B 1 110 ? 28.656 -10.258 -21.953 1 95.5 110 ASP B C 1
ATOM 5057 O O . ASP B 1 110 ? 29.25 -9.172 -21.891 1 95.5 110 ASP B O 1
ATOM 5061 N N . LEU B 1 111 ? 27.453 -10.406 -21.422 1 95.88 111 LEU B N 1
ATOM 5062 C CA . LEU B 1 111 ? 26.75 -9.359 -20.688 1 95.88 111 LEU B CA 1
ATOM 5063 C C . LEU B 1 111 ? 27.547 -8.938 -19.453 1 95.88 111 LEU B C 1
ATOM 5065 O O . LEU B 1 111 ? 27.562 -7.754 -19.109 1 95.88 111 LEU B O 1
ATOM 5069 N N . ILE B 1 112 ? 28.188 -9.891 -18.844 1 95.94 112 ILE B N 1
ATOM 5070 C CA . ILE B 1 112 ? 28.906 -9.656 -17.594 1 95.94 112 ILE B CA 1
ATOM 5071 C C . ILE B 1 112 ? 30.25 -8.992 -17.891 1 95.94 112 ILE B C 1
ATOM 5073 O O . ILE B 1 112 ? 30.641 -8.047 -17.203 1 95.94 112 ILE B O 1
ATOM 5077 N N . HIS B 1 113 ? 30.938 -9.359 -18.953 1 92.69 113 HIS B N 1
ATOM 5078 C CA . HIS B 1 113 ? 32.344 -8.992 -19.125 1 92.69 113 HIS B CA 1
ATOM 5079 C C . HIS B 1 113 ? 32.5 -7.879 -20.156 1 92.69 113 HIS B C 1
ATOM 5081 O O . HIS B 1 113 ? 33.562 -7.238 -20.234 1 92.69 113 HIS B O 1
ATOM 5087 N N . ASN B 1 114 ? 31.484 -7.617 -20.906 1 86.94 114 ASN B N 1
ATOM 5088 C CA . ASN B 1 114 ? 31.625 -6.594 -21.938 1 86.94 114 ASN B CA 1
ATOM 5089 C C . ASN B 1 114 ? 30.719 -5.402 -21.672 1 86.94 114 ASN B C 1
ATOM 5091 O O . ASN B 1 114 ? 30.094 -4.879 -22.609 1 86.94 114 ASN B O 1
ATOM 5095 N N . ALA B 1 115 ? 30.609 -5.066 -20.547 1 80.19 115 ALA B N 1
ATOM 5096 C CA . ALA B 1 115 ? 29.719 -3.994 -20.109 1 80.19 115 ALA B CA 1
ATOM 5097 C C . ALA B 1 115 ? 30.109 -2.668 -20.766 1 80.19 115 ALA B C 1
ATOM 5099 O O . ALA B 1 115 ? 29.25 -1.805 -20.984 1 80.19 115 ALA B O 1
ATOM 5100 N N . ASN B 1 116 ? 31.266 -2.562 -21.078 1 76.5 116 ASN B N 1
ATOM 5101 C CA . ASN B 1 116 ? 31.766 -1.319 -21.672 1 76.5 116 ASN B CA 1
ATOM 5102 C C . ASN B 1 116 ? 31.219 -1.122 -23.078 1 76.5 116 ASN B C 1
ATOM 5104 O O . ASN B 1 116 ? 31.234 -0.009 -23.609 1 76.5 116 ASN B O 1
ATOM 5108 N N . ASN B 1 117 ? 30.75 -2.119 -23.578 1 74.38 117 ASN B N 1
ATOM 5109 C CA . ASN B 1 117 ? 30.266 -2.055 -24.953 1 74.38 117 ASN B CA 1
ATOM 5110 C C . ASN B 1 117 ? 28.781 -1.729 -25 1 74.38 117 ASN B C 1
ATOM 5112 O O . ASN B 1 117 ? 28.234 -1.432 -26.078 1 74.38 117 ASN B O 1
ATOM 5116 N N . ASN B 1 118 ? 28.156 -1.783 -23.875 1 79.5 118 ASN B N 1
ATOM 5117 C CA . ASN B 1 118 ? 26.703 -1.579 -23.812 1 79.5 118 ASN B CA 1
ATOM 5118 C C . ASN B 1 118 ? 26.328 -0.646 -22.672 1 79.5 118 ASN B C 1
ATOM 5120 O O . ASN B 1 118 ? 27 -0.61 -21.641 1 79.5 118 ASN B O 1
ATOM 5124 N N . THR B 1 119 ? 25.484 0.284 -23.031 1 91.38 119 THR B N 1
ATOM 5125 C CA . THR B 1 119 ? 24.953 1.14 -21.969 1 91.38 119 THR B CA 1
ATOM 5126 C C . THR B 1 119 ? 23.453 0.918 -21.797 1 91.38 119 THR B C 1
ATOM 5128 O O . THR B 1 119 ? 22.734 0.664 -22.781 1 91.38 119 THR B O 1
ATOM 5131 N N . PHE B 1 120 ? 23.047 0.833 -20.594 1 97.38 120 PHE B N 1
ATOM 5132 C CA . PHE B 1 120 ? 21.641 0.743 -20.25 1 97.38 120 PHE B CA 1
ATOM 5133 C C . PHE B 1 120 ? 21.234 1.852 -19.281 1 97.38 120 PHE B C 1
ATOM 5135 O O . PHE B 1 120 ? 22.094 2.5 -18.688 1 97.38 120 PHE B O 1
ATOM 5142 N N . ASP B 1 121 ? 19.922 2.059 -19.25 1 97.88 121 ASP B N 1
ATOM 5143 C CA . ASP B 1 121 ? 19.406 3.094 -18.359 1 97.88 121 ASP B CA 1
ATOM 5144 C C . ASP B 1 121 ? 18.688 2.479 -17.156 1 97.88 121 ASP B C 1
ATOM 5146 O O . ASP B 1 121 ? 18.5 3.143 -16.141 1 97.88 121 ASP B O 1
ATOM 5150 N N . ILE B 1 122 ? 18.312 1.204 -17.25 1 98.44 122 ILE B N 1
ATOM 5151 C CA . ILE B 1 122 ? 17.562 0.536 -16.188 1 98.44 122 ILE B CA 1
ATOM 5152 C C . ILE B 1 122 ? 17.641 -0.977 -16.391 1 98.44 122 ILE B C 1
ATOM 5154 O O . ILE B 1 122 ? 17.766 -1.462 -17.516 1 98.44 122 ILE B O 1
ATOM 5158 N N . LEU B 1 123 ? 17.641 -1.687 -15.289 1 98.62 123 LEU B N 1
ATOM 5159 C CA . LEU B 1 123 ? 17.594 -3.145 -15.273 1 98.62 123 LEU B CA 1
ATOM 5160 C C . LEU B 1 123 ? 16.219 -3.633 -14.797 1 98.62 123 LEU B C 1
ATOM 5162 O O . LEU B 1 123 ? 15.742 -3.213 -13.742 1 98.62 123 LEU B O 1
ATOM 5166 N N . LEU B 1 124 ? 15.562 -4.449 -15.586 1 98.88 124 LEU B N 1
ATOM 5167 C CA . LEU B 1 124 ? 14.422 -5.262 -15.156 1 98.88 124 LEU B CA 1
ATOM 5168 C C . LEU B 1 124 ? 14.852 -6.707 -14.906 1 98.88 124 LEU B C 1
ATOM 5170 O O . LEU B 1 124 ? 15.406 -7.355 -15.797 1 98.88 124 LEU B O 1
ATOM 5174 N N . VAL B 1 125 ? 14.578 -7.18 -13.727 1 98.75 125 VAL B N 1
ATOM 5175 C CA . VAL B 1 125 ? 15.109 -8.5 -13.398 1 98.75 125 VAL B CA 1
ATOM 5176 C C . VAL B 1 125 ? 14.062 -9.305 -12.633 1 98.75 125 VAL B C 1
ATOM 5178 O O . VAL B 1 125 ? 13.281 -8.75 -11.859 1 98.75 125 VAL B O 1
ATOM 5181 N N . GLU B 1 126 ? 13.945 -10.602 -12.953 1 98.31 126 GLU B N 1
ATOM 5182 C CA . GLU B 1 126 ? 13.117 -11.469 -12.125 1 98.31 126 GLU B CA 1
ATOM 5183 C C . GLU B 1 126 ? 13.578 -11.445 -10.672 1 98.31 126 GLU B C 1
ATOM 5185 O O . GLU B 1 126 ? 14.727 -11.789 -10.375 1 98.31 126 GLU B O 1
ATOM 5190 N N . PHE B 1 127 ? 12.711 -11.023 -9.797 1 97.62 127 PHE B N 1
ATOM 5191 C CA . PHE B 1 127 ? 13.078 -10.836 -8.398 1 97.62 127 PHE B CA 1
ATOM 5192 C C . PHE B 1 127 ? 12.992 -12.156 -7.637 1 97.62 127 PHE B C 1
ATOM 5194 O O . PHE B 1 127 ? 12.141 -12.312 -6.754 1 97.62 127 PHE B O 1
ATOM 5201 N N . LEU B 1 128 ? 13.883 -13.016 -7.922 1 95.38 128 LEU B N 1
ATOM 5202 C CA . LEU B 1 128 ? 13.836 -14.375 -7.395 1 95.38 128 LEU B CA 1
ATOM 5203 C C . LEU B 1 128 ? 15.234 -14.859 -7.016 1 95.38 128 LEU B C 1
ATOM 5205 O O . LEU B 1 128 ? 15.414 -15.5 -5.977 1 95.38 128 LEU B O 1
ATOM 5209 N N . TRP B 1 129 ? 16.25 -14.578 -7.863 1 96.94 129 TRP B N 1
ATOM 5210 C CA . TRP B 1 129 ? 17.594 -15.109 -7.688 1 96.94 129 TRP B CA 1
ATOM 5211 C C . TRP B 1 129 ? 18.609 -13.984 -7.543 1 96.94 129 TRP B C 1
ATOM 5213 O O . TRP B 1 129 ? 18.984 -13.352 -8.531 1 96.94 129 TRP B O 1
ATOM 5223 N N . LEU B 1 130 ? 19.219 -13.781 -6.457 1 97.44 130 LEU B N 1
ATOM 5224 C CA . LEU B 1 130 ? 19.859 -12.562 -5.98 1 97.44 130 LEU B CA 1
ATOM 5225 C C . LEU B 1 130 ? 21.109 -12.242 -6.812 1 97.44 130 LEU B C 1
ATOM 5227 O O . LEU B 1 130 ? 21.359 -11.078 -7.125 1 97.44 130 LEU B O 1
ATOM 5231 N N . PRO B 1 131 ? 21.922 -13.219 -7.258 1 97.88 131 PRO B N 1
ATOM 5232 C CA . PRO B 1 131 ? 23.141 -12.867 -7.996 1 97.88 131 PRO B CA 1
ATOM 5233 C C . PRO B 1 131 ? 22.844 -12.062 -9.266 1 97.88 131 PRO B C 1
ATOM 5235 O O . PRO B 1 131 ? 23.656 -11.227 -9.672 1 97.88 131 PRO B O 1
ATOM 5238 N N . TYR B 1 132 ? 21.703 -12.227 -9.867 1 98.38 132 TYR B N 1
ATOM 5239 C CA . TYR B 1 132 ? 21.359 -11.516 -11.094 1 98.38 132 TYR B CA 1
ATOM 5240 C C . TYR B 1 132 ? 21.172 -10.031 -10.836 1 98.38 132 TYR B C 1
ATOM 5242 O O . TYR B 1 132 ? 21.172 -9.219 -11.766 1 98.38 132 TYR B O 1
ATOM 5250 N N . PHE B 1 133 ? 20.984 -9.648 -9.57 1 98.31 133 PHE B N 1
ATOM 5251 C CA . PHE B 1 133 ? 20.828 -8.242 -9.234 1 98.31 133 PHE B CA 1
ATOM 5252 C C . PHE B 1 133 ? 22.141 -7.492 -9.414 1 98.31 133 PHE B C 1
ATOM 5254 O O . PHE B 1 133 ? 22.156 -6.262 -9.477 1 98.31 133 PHE B O 1
ATOM 5261 N N . ALA B 1 134 ? 23.234 -8.234 -9.539 1 98.19 134 ALA B N 1
ATOM 5262 C CA . ALA B 1 134 ? 24.578 -7.656 -9.672 1 98.19 134 ALA B CA 1
ATOM 5263 C C . ALA B 1 134 ? 24.703 -6.875 -10.977 1 98.19 134 ALA B C 1
ATOM 5265 O O . ALA B 1 134 ? 25.562 -6 -11.102 1 98.19 134 ALA B O 1
ATOM 5266 N N . PHE B 1 135 ? 23.844 -7.141 -11.93 1 97.94 135 PHE B N 1
ATOM 5267 C CA . PHE B 1 135 ? 23.891 -6.418 -13.195 1 97.94 135 PHE B CA 1
ATOM 5268 C C . PHE B 1 135 ? 23.672 -4.922 -12.977 1 97.94 135 PHE B C 1
ATOM 5270 O O . PHE B 1 135 ? 24.188 -4.102 -13.742 1 97.94 135 PHE B O 1
ATOM 5277 N N . LYS B 1 136 ? 22.906 -4.586 -11.945 1 97.12 136 LYS B N 1
ATOM 5278 C CA . LYS B 1 136 ? 22.688 -3.17 -11.664 1 97.12 136 LYS B CA 1
ATOM 5279 C C . LYS B 1 136 ? 24.016 -2.459 -11.367 1 97.12 136 LYS B C 1
ATOM 5281 O O . LYS B 1 136 ? 24.203 -1.304 -11.758 1 97.12 136 LYS B O 1
ATOM 5286 N N . ASP B 1 137 ? 24.922 -3.162 -10.711 1 95.94 137 ASP B N 1
ATOM 5287 C CA . ASP B 1 137 ? 26.219 -2.586 -10.391 1 95.94 137 ASP B CA 1
ATOM 5288 C C . ASP B 1 137 ? 27.156 -2.605 -11.602 1 95.94 137 ASP B C 1
ATOM 5290 O O . ASP B 1 137 ? 27.953 -1.685 -11.797 1 95.94 137 ASP B O 1
ATOM 5294 N N . ILE B 1 138 ? 27.094 -3.68 -12.367 1 96.19 138 ILE B N 1
ATOM 5295 C CA . ILE B 1 138 ? 27.922 -3.791 -13.562 1 96.19 138 ILE B CA 1
ATOM 5296 C C . ILE B 1 138 ? 27.625 -2.629 -14.508 1 96.19 138 ILE B C 1
ATOM 5298 O O . ILE B 1 138 ? 28.547 -2.035 -15.078 1 96.19 138 ILE B O 1
ATOM 5302 N N . TYR B 1 139 ? 26.406 -2.244 -14.641 1 96.38 139 TYR B N 1
ATOM 5303 C CA . TYR B 1 139 ? 26 -1.228 -15.602 1 96.38 139 TYR B CA 1
ATOM 5304 C C . TYR B 1 139 ? 25.672 0.09 -14.906 1 96.38 139 TYR B C 1
ATOM 5306 O O . TYR B 1 139 ? 25.375 1.091 -15.562 1 96.38 139 TYR B O 1
ATOM 5314 N N . ASN B 1 140 ? 25.719 0.126 -13.578 1 95.12 140 ASN B N 1
ATOM 5315 C CA . ASN B 1 140 ? 25.484 1.309 -12.758 1 95.12 140 ASN B CA 1
ATOM 5316 C C . ASN B 1 140 ? 24.125 1.944 -13.078 1 95.12 140 ASN B C 1
ATOM 5318 O O . ASN B 1 140 ? 24.062 3.129 -13.406 1 95.12 140 ASN B O 1
ATOM 5322 N N . VAL B 1 141 ? 23.125 1.184 -12.945 1 97.25 141 VAL B N 1
ATOM 5323 C CA . VAL B 1 141 ? 21.766 1.627 -13.266 1 97.25 141 VAL B CA 1
ATOM 5324 C C . VAL B 1 141 ? 20.812 1.233 -12.141 1 97.25 141 VAL B C 1
ATOM 5326 O O . VAL B 1 141 ? 21.094 0.307 -11.375 1 97.25 141 VAL B O 1
ATOM 5329 N N . PRO B 1 142 ? 19.672 1.972 -11.961 1 98.25 142 PRO B N 1
ATOM 5330 C CA . PRO B 1 142 ? 18.625 1.472 -11.062 1 98.25 142 PRO B CA 1
ATOM 5331 C C . PRO B 1 142 ? 18 0.17 -11.562 1 98.25 142 PRO B C 1
ATOM 5333 O O . PRO B 1 142 ? 18.188 -0.211 -12.719 1 98.25 142 PRO B O 1
ATOM 5336 N N . PHE B 1 143 ? 17.328 -0.506 -10.617 1 97.19 143 PHE B N 1
ATOM 5337 C CA . PHE B 1 143 ? 16.734 -1.729 -11.141 1 97.19 143 PHE B CA 1
ATOM 5338 C C . PHE B 1 143 ? 15.383 -1.99 -10.5 1 97.19 143 PHE B C 1
ATOM 5340 O O . PHE B 1 143 ? 15.133 -1.564 -9.367 1 97.19 143 PHE B O 1
ATOM 5347 N N . VAL B 1 144 ? 14.555 -2.629 -11.266 1 98.81 144 VAL B N 1
ATOM 5348 C CA . VAL B 1 144 ? 13.188 -3.033 -10.93 1 98.81 144 VAL B CA 1
ATOM 5349 C C . VAL B 1 144 ? 13.094 -4.559 -10.914 1 98.81 144 VAL B C 1
ATOM 5351 O O . VAL B 1 144 ? 13.469 -5.219 -11.883 1 98.81 144 VAL B O 1
ATOM 5354 N N . GLY B 1 145 ? 12.695 -5.031 -9.734 1 98.62 145 GLY B N 1
ATOM 5355 C CA . GLY B 1 145 ? 12.367 -6.445 -9.664 1 98.62 145 GLY B CA 1
ATOM 5356 C C . GLY B 1 145 ? 10.945 -6.754 -10.094 1 98.62 145 GLY B C 1
ATOM 5357 O O . GLY B 1 145 ? 10.023 -5.996 -9.797 1 98.62 145 GLY B O 1
ATOM 5358 N N . ILE B 1 146 ? 10.766 -7.883 -10.797 1 98.44 146 ILE B N 1
ATOM 5359 C CA . ILE B 1 146 ? 9.445 -8.344 -11.195 1 98.44 146 ILE B CA 1
ATOM 5360 C C . ILE B 1 146 ? 9.25 -9.789 -10.75 1 98.44 146 ILE B C 1
ATOM 5362 O O . ILE B 1 146 ? 10.117 -10.641 -10.961 1 98.44 146 ILE B O 1
ATOM 5366 N N . THR B 1 147 ? 8.125 -10.031 -10.133 1 97.12 147 THR B N 1
ATOM 5367 C CA . THR B 1 147 ? 7.867 -11.391 -9.672 1 97.12 147 THR B CA 1
ATOM 5368 C C . THR B 1 147 ? 6.629 -11.961 -10.352 1 97.12 147 THR B C 1
ATOM 5370 O O . THR B 1 147 ? 5.672 -11.234 -10.617 1 97.12 147 THR B O 1
ATOM 5373 N N . SER B 1 148 ? 6.652 -13.242 -10.617 1 94.38 148 SER B N 1
ATOM 5374 C CA . SER B 1 148 ? 5.508 -13.961 -11.172 1 94.38 148 SER B CA 1
ATOM 5375 C C . SER B 1 148 ? 4.75 -14.719 -10.086 1 94.38 148 SER B C 1
ATOM 5377 O O . SER B 1 148 ? 3.666 -15.25 -10.336 1 94.38 148 SER B O 1
ATOM 5379 N N . LEU B 1 149 ? 5.309 -14.758 -8.906 1 91.12 149 LEU B N 1
ATOM 5380 C CA . LEU B 1 149 ? 4.762 -15.398 -7.719 1 91.12 149 LEU B CA 1
ATOM 5381 C C . LEU B 1 149 ? 4.707 -14.422 -6.551 1 91.12 149 LEU B C 1
ATOM 5383 O O . LEU B 1 149 ? 5.273 -13.328 -6.621 1 91.12 149 LEU B O 1
ATOM 5387 N N . PRO B 1 150 ? 3.98 -14.82 -5.535 1 90.94 150 PRO B N 1
ATOM 5388 C CA . PRO B 1 150 ? 4.09 -13.992 -4.336 1 90.94 150 PRO B CA 1
ATOM 5389 C C . PRO B 1 150 ? 5.523 -13.883 -3.82 1 90.94 150 PRO B C 1
ATOM 5391 O O . PRO B 1 150 ? 6.336 -14.781 -4.051 1 90.94 150 PRO B O 1
ATOM 5394 N N . LEU B 1 151 ? 5.82 -12.844 -3.158 1 93.56 151 LEU B N 1
ATOM 5395 C CA . LEU B 1 151 ? 7.164 -12.664 -2.625 1 93.56 151 LEU B CA 1
ATOM 5396 C C . LEU B 1 151 ? 7.52 -13.781 -1.648 1 93.56 151 LEU B C 1
ATOM 5398 O O . LEU B 1 151 ? 6.695 -14.172 -0.821 1 93.56 151 LEU B O 1
ATOM 5402 N N . THR B 1 152 ? 8.664 -14.281 -1.812 1 91.5 152 THR B N 1
ATOM 5403 C CA . THR B 1 152 ? 9.195 -15.18 -0.799 1 91.5 152 THR B CA 1
ATOM 5404 C C . THR B 1 152 ? 9.484 -14.43 0.497 1 91.5 152 THR B C 1
ATOM 5406 O O . THR B 1 152 ? 9.484 -13.203 0.521 1 91.5 152 THR B O 1
ATOM 5409 N N . LEU B 1 153 ? 9.75 -15.219 1.494 1 92.31 153 LEU B N 1
ATOM 5410 C CA . LEU B 1 153 ? 10.086 -14.648 2.797 1 92.31 153 LEU B CA 1
ATOM 5411 C C . LEU B 1 153 ? 11.273 -13.711 2.689 1 92.31 153 LEU B C 1
ATOM 5413 O O . LEU B 1 153 ? 11.219 -12.57 3.168 1 92.31 153 LEU B O 1
ATOM 5417 N N . MET B 1 154 ? 12.32 -14.109 2.018 1 88.88 154 MET B N 1
ATOM 5418 C CA . MET B 1 154 ? 13.539 -13.32 1.912 1 88.88 154 MET B CA 1
ATOM 5419 C C . MET B 1 154 ? 13.312 -12.086 1.038 1 88.88 154 MET B C 1
ATOM 5421 O O . MET B 1 154 ? 13.805 -11 1.354 1 88.88 154 MET B O 1
ATOM 5425 N N . ALA B 1 155 ? 12.648 -12.281 -0.07 1 93.69 155 ALA B N 1
ATOM 5426 C CA . ALA B 1 155 ? 12.344 -11.164 -0.954 1 93.69 155 ALA B CA 1
ATOM 5427 C C . ALA B 1 155 ? 11.508 -10.102 -0.23 1 93.69 155 ALA B C 1
ATOM 5429 O O . ALA B 1 155 ? 11.758 -8.906 -0.379 1 93.69 155 ALA B O 1
ATOM 5430 N N . SER B 1 156 ? 10.523 -10.539 0.522 1 94.81 156 SER B N 1
ATOM 5431 C CA . SER B 1 156 ? 9.672 -9.633 1.289 1 94.81 156 SER B CA 1
ATOM 5432 C C . SER B 1 156 ? 10.484 -8.844 2.314 1 94.81 156 SER B C 1
ATOM 5434 O O . SER B 1 156 ? 10.289 -7.641 2.479 1 94.81 156 SER B O 1
ATOM 5436 N N . GLU B 1 157 ? 11.383 -9.5 2.934 1 91.81 157 GLU B N 1
ATOM 5437 C CA . GLU B 1 157 ? 12.211 -8.875 3.963 1 91.81 157 GLU B CA 1
ATOM 5438 C C . GLU B 1 157 ? 13.148 -7.832 3.359 1 91.81 157 GLU B C 1
ATOM 5440 O O . GLU B 1 157 ? 13.477 -6.836 4.008 1 91.81 157 GLU B O 1
ATOM 5445 N N . SER B 1 158 ? 13.578 -8.031 2.145 1 94.38 158 SER B N 1
ATOM 5446 C CA . SER B 1 158 ? 14.461 -7.078 1.481 1 94.38 158 SER B CA 1
ATOM 5447 C C . SER B 1 158 ? 13.773 -5.734 1.271 1 94.38 158 SER B C 1
ATOM 5449 O O . SER B 1 158 ? 14.438 -4.711 1.086 1 94.38 158 SER B O 1
ATOM 5451 N N . LEU B 1 159 ? 12.445 -5.746 1.322 1 96.12 159 LEU B N 1
ATOM 5452 C CA . LEU B 1 159 ? 11.664 -4.52 1.173 1 96.12 159 LEU B CA 1
ATOM 5453 C C . LEU B 1 159 ? 11.211 -3.996 2.531 1 96.12 159 LEU B C 1
ATOM 5455 O O . LEU B 1 159 ? 10.516 -2.982 2.609 1 96.12 159 LEU B O 1
ATOM 5459 N N . GLY B 1 160 ? 11.492 -4.727 3.568 1 93.31 160 GLY B N 1
ATOM 5460 C CA . GLY B 1 160 ? 11.031 -4.375 4.902 1 93.31 160 GLY B CA 1
ATOM 5461 C C . GLY B 1 160 ? 9.609 -4.812 5.18 1 93.31 160 GLY B C 1
ATOM 5462 O O . GLY B 1 160 ? 8.992 -4.367 6.148 1 93.31 160 GLY B O 1
ATOM 5463 N N . MET B 1 161 ? 9.078 -5.625 4.355 1 93.69 161 MET B N 1
ATOM 5464 C CA . MET B 1 161 ? 7.746 -6.184 4.555 1 93.69 161 MET B CA 1
ATOM 5465 C C . MET B 1 161 ? 7.816 -7.516 5.289 1 93.69 161 MET B C 1
ATOM 5467 O O . MET B 1 161 ? 7.801 -8.578 4.664 1 93.69 161 MET B O 1
ATOM 5471 N N . TRP B 1 162 ? 7.711 -7.473 6.508 1 87.06 162 TRP B N 1
ATOM 5472 C CA . TRP B 1 162 ? 7.863 -8.672 7.32 1 87.06 162 TRP B CA 1
ATOM 5473 C C . TRP B 1 162 ? 6.637 -9.57 7.203 1 87.06 162 TRP B C 1
ATOM 5475 O O . TRP B 1 162 ? 5.504 -9.109 7.379 1 87.06 162 TRP B O 1
ATOM 5485 N N . LYS B 1 163 ? 6.887 -10.836 6.977 1 90.38 163 LYS B N 1
ATOM 5486 C CA . LYS B 1 163 ? 5.793 -11.797 6.898 1 90.38 163 LYS B CA 1
ATOM 5487 C C . LYS B 1 163 ? 5.484 -12.391 8.266 1 90.38 163 LYS B C 1
ATOM 5489 O O . LYS B 1 163 ? 6.266 -13.18 8.797 1 90.38 163 LYS B O 1
ATOM 5494 N N . HIS B 1 164 ? 4.367 -12.008 8.789 1 91.31 164 HIS B N 1
ATOM 5495 C CA . HIS B 1 164 ? 3.912 -12.633 10.031 1 91.31 164 HIS B CA 1
ATOM 5496 C C . HIS B 1 164 ? 3.508 -14.086 9.812 1 91.31 164 HIS B C 1
ATOM 5498 O O . HIS B 1 164 ? 2.637 -14.367 8.984 1 91.31 164 HIS B O 1
ATOM 5504 N N . PRO B 1 165 ? 4.066 -14.992 10.516 1 92.31 165 PRO B N 1
ATOM 5505 C CA . PRO B 1 165 ? 3.871 -16.406 10.219 1 92.31 165 PRO B CA 1
ATOM 5506 C C . PRO B 1 165 ? 2.404 -16.828 10.281 1 92.31 165 PRO B C 1
ATOM 5508 O O . PRO B 1 165 ? 1.989 -17.75 9.57 1 92.31 165 PRO B O 1
ATOM 5511 N N . ILE B 1 166 ? 1.646 -16.156 11.102 1 92.56 166 ILE B N 1
ATOM 5512 C CA . ILE B 1 166 ? 0.257 -16.562 11.281 1 92.56 166 ILE B CA 1
ATOM 5513 C C . ILE B 1 166 ? -0.631 -15.812 10.289 1 92.56 166 ILE B C 1
ATOM 5515 O O . ILE B 1 166 ? -1.532 -16.406 9.688 1 92.56 166 ILE B O 1
ATOM 5519 N N . LEU B 1 167 ? -0.334 -14.609 10.031 1 92.12 167 LEU B N 1
ATOM 5520 C CA . LEU B 1 167 ? -1.192 -13.766 9.203 1 92.12 167 LEU B CA 1
ATOM 5521 C C . LEU B 1 167 ? -0.843 -13.914 7.727 1 92.12 167 LEU B C 1
ATOM 5523 O O . LEU B 1 167 ? -1.684 -13.672 6.859 1 92.12 167 LEU B O 1
ATOM 5527 N N . GLU B 1 168 ? 0.391 -14.266 7.449 1 92.5 168 GLU B N 1
ATOM 5528 C CA . GLU B 1 168 ? 0.872 -14.414 6.078 1 92.5 168 GLU B CA 1
ATOM 5529 C C . GLU B 1 168 ? 1.742 -15.664 5.93 1 92.5 168 GLU B C 1
ATOM 5531 O O . GLU B 1 168 ? 2.939 -15.562 5.652 1 92.5 168 GLU B O 1
ATOM 5536 N N . PRO B 1 169 ? 1.131 -16.781 6.008 1 93.69 169 PRO B N 1
ATOM 5537 C CA . PRO B 1 169 ? 1.914 -18.016 5.805 1 93.69 169 PRO B CA 1
ATOM 5538 C C . PRO B 1 169 ? 2.619 -18.031 4.449 1 93.69 169 PRO B C 1
ATOM 5540 O O . PRO B 1 169 ? 2.121 -17.469 3.477 1 93.69 169 PRO B O 1
ATOM 5543 N N . GLU B 1 170 ? 3.752 -18.703 4.496 1 92.75 170 GLU B N 1
ATOM 5544 C CA . GLU B 1 170 ? 4.469 -18.875 3.234 1 92.75 170 GLU B CA 1
ATOM 5545 C C . GLU B 1 170 ? 3.627 -19.656 2.225 1 92.75 170 GLU B C 1
ATOM 5547 O O . GLU B 1 170 ? 2.994 -20.656 2.572 1 92.75 170 GLU B O 1
ATOM 5552 N N . PHE B 1 171 ? 3.719 -19.25 0.965 1 90.38 171 PHE B N 1
ATOM 5553 C CA . PHE B 1 171 ? 2.836 -19.797 -0.058 1 90.38 171 PHE B CA 1
ATOM 5554 C C . PHE B 1 171 ? 3.201 -21.25 -0.374 1 90.38 171 PHE B C 1
ATOM 5556 O O . PHE B 1 171 ? 2.449 -21.953 -1.055 1 90.38 171 PHE B O 1
ATOM 5563 N N . LEU B 1 172 ? 4.285 -21.766 0.114 1 89.62 172 LEU B N 1
ATOM 5564 C CA . LEU B 1 172 ? 4.68 -23.156 -0.09 1 89.62 172 LEU B CA 1
ATOM 5565 C C . LEU B 1 172 ? 3.951 -24.078 0.882 1 89.62 172 LEU B C 1
ATOM 5567 O O . LEU B 1 172 ? 4.004 -25.297 0.742 1 89.62 172 LEU B O 1
ATOM 5571 N N . LEU B 1 173 ? 3.305 -23.391 1.805 1 90.56 173 LEU B N 1
ATOM 5572 C CA . LEU B 1 173 ? 2.494 -24.172 2.732 1 90.56 173 LEU B CA 1
ATOM 5573 C C . LEU B 1 173 ? 1.14 -24.5 2.117 1 90.56 173 LEU B C 1
ATOM 5575 O O . LEU B 1 173 ? 0.72 -23.875 1.144 1 90.56 173 LEU B O 1
ATOM 5579 N N . GLY B 1 174 ? 0.495 -25.516 2.59 1 87.75 174 GLY B N 1
ATOM 5580 C CA . GLY B 1 174 ? -0.733 -26.016 1.998 1 87.75 174 GLY B CA 1
ATOM 5581 C C . GLY B 1 174 ? -1.971 -25.281 2.469 1 87.75 174 GLY B C 1
ATOM 5582 O O . GLY B 1 174 ? -3.092 -25.766 2.314 1 87.75 174 GLY B O 1
ATOM 5583 N N . PHE B 1 175 ? -1.738 -24.125 3.141 1 89.44 175 PHE B N 1
ATOM 5584 C CA . PHE B 1 175 ? -2.871 -23.328 3.594 1 89.44 175 PHE B CA 1
ATOM 5585 C C . PHE B 1 175 ? -2.582 -21.828 3.434 1 89.44 175 PHE B C 1
ATOM 5587 O O . PHE B 1 175 ? -1.424 -21.406 3.477 1 89.44 175 PHE B O 1
ATOM 5594 N N . SER B 1 176 ? -3.643 -21.062 3.225 1 84.56 176 SER B N 1
ATOM 5595 C CA . SER B 1 176 ? -3.504 -19.625 2.975 1 84.56 176 SER B CA 1
ATOM 5596 C C . SER B 1 176 ? -3.508 -18.828 4.277 1 84.56 176 SER B C 1
ATOM 5598 O O . SER B 1 176 ? -2.928 -17.75 4.355 1 84.56 176 SER B O 1
ATOM 5600 N N . GLN B 1 177 ? -4.23 -19.281 5.266 1 85.94 177 GLN B N 1
ATOM 5601 C CA . GLN B 1 177 ? -4.262 -18.703 6.605 1 85.94 177 GLN B CA 1
ATOM 5602 C C . GLN B 1 177 ? -4.109 -19.781 7.676 1 85.94 177 GLN B C 1
ATOM 5604 O O . GLN B 1 177 ? -4.633 -20.891 7.523 1 85.94 177 GLN B O 1
ATOM 5609 N N . ALA B 1 178 ? -3.393 -19.422 8.672 1 92.25 178 ALA B N 1
ATOM 5610 C CA . ALA B 1 178 ? -3.205 -20.375 9.75 1 92.25 178 ALA B CA 1
ATOM 5611 C C . ALA B 1 178 ? -4.34 -20.297 10.766 1 92.25 178 ALA B C 1
ATOM 5613 O O . ALA B 1 178 ? -4.199 -19.656 11.812 1 92.25 178 ALA B O 1
ATOM 5614 N N . GLU B 1 179 ? -5.324 -21 10.539 1 90.31 179 GLU B N 1
ATOM 5615 C CA . GLU B 1 179 ? -6.551 -20.875 11.32 1 90.31 179 GLU B CA 1
ATOM 5616 C C . GLU B 1 179 ? -6.531 -21.812 12.531 1 90.31 179 GLU B C 1
ATOM 5618 O O . GLU B 1 179 ? -7.039 -21.453 13.594 1 90.31 179 GLU B O 1
ATOM 5623 N N . THR B 1 180 ? -5.996 -22.953 12.398 1 94.62 180 THR B N 1
ATOM 5624 C CA . THR B 1 180 ? -5.945 -23.922 13.492 1 94.62 180 THR B CA 1
ATOM 5625 C C . THR B 1 180 ? -4.617 -23.828 14.234 1 94.62 180 THR B C 1
ATOM 5627 O O . THR B 1 180 ? -3.646 -23.266 13.719 1 94.62 180 THR B O 1
ATOM 5630 N N . PHE B 1 181 ? -4.59 -24.422 15.492 1 95.81 181 PHE B N 1
ATOM 5631 C CA . PHE B 1 181 ? -3.359 -24.438 16.266 1 95.81 181 PHE B CA 1
ATOM 5632 C C . PHE B 1 181 ? -2.256 -25.188 15.539 1 95.81 181 PHE B C 1
ATOM 5634 O O . PHE B 1 181 ? -1.107 -24.734 15.508 1 95.81 181 PHE B O 1
ATOM 5641 N N . LYS B 1 182 ? -2.584 -26.266 14.922 1 96.12 182 LYS B N 1
ATOM 5642 C CA . LYS B 1 182 ? -1.616 -27.062 14.164 1 96.12 182 LYS B CA 1
ATOM 5643 C C . LYS B 1 182 ? -1.028 -26.25 13.016 1 96.12 182 LYS B C 1
ATOM 5645 O O . LYS B 1 182 ? 0.182 -26.281 12.773 1 96.12 182 LYS B O 1
ATOM 5650 N N . GLN B 1 183 ? -1.876 -25.562 12.305 1 95.94 183 GLN B N 1
ATOM 5651 C CA . GLN B 1 183 ? -1.424 -24.734 11.188 1 95.94 183 GLN B CA 1
ATOM 5652 C C . GLN B 1 183 ? -0.517 -23.609 11.68 1 95.94 183 GLN B C 1
ATOM 5654 O O . GLN B 1 183 ? 0.484 -23.281 11.031 1 95.94 183 GLN B O 1
ATOM 5659 N N . ARG B 1 184 ? -0.858 -23 12.789 1 96.88 184 ARG B N 1
ATOM 5660 C CA . ARG B 1 184 ? -0.044 -21.922 13.336 1 96.88 184 ARG B CA 1
ATOM 5661 C C . ARG B 1 184 ? 1.347 -22.422 13.719 1 96.88 184 ARG B C 1
ATOM 5663 O O . ARG B 1 184 ? 2.35 -21.781 13.406 1 96.88 184 ARG B O 1
ATOM 5670 N N . VAL B 1 185 ? 1.383 -23.562 14.32 1 96.69 185 VAL B N 1
ATOM 5671 C CA . VAL B 1 185 ? 2.666 -24.156 14.695 1 96.69 185 VAL B CA 1
ATOM 5672 C C . VAL B 1 185 ? 3.473 -24.469 13.438 1 96.69 185 VAL B C 1
ATOM 5674 O O . VAL B 1 185 ? 4.672 -24.188 13.375 1 96.69 185 VAL B O 1
ATOM 5677 N N . THR B 1 186 ? 2.805 -25.078 12.492 1 96.38 186 THR B N 1
ATOM 5678 C CA . THR B 1 186 ? 3.461 -25.453 11.25 1 96.38 186 THR B CA 1
ATOM 5679 C C . THR B 1 186 ? 4.023 -24.219 10.539 1 96.38 186 THR B C 1
ATOM 5681 O O . THR B 1 186 ? 5.168 -24.234 10.078 1 96.38 186 THR B O 1
ATOM 5684 N N . SER B 1 187 ? 3.195 -23.219 10.445 1 96.19 187 SER B N 1
ATOM 5685 C CA . SER B 1 187 ? 3.605 -21.984 9.781 1 96.19 187 SER B CA 1
ATOM 5686 C C . SER B 1 187 ? 4.773 -21.328 10.5 1 96.19 187 SER B C 1
ATOM 5688 O O . SER B 1 187 ? 5.723 -20.859 9.867 1 96.19 187 SER B O 1
ATOM 5690 N N . TRP B 1 188 ? 4.66 -21.297 11.789 1 96.31 188 TRP B N 1
ATOM 5691 C CA . TRP B 1 188 ? 5.719 -20.719 12.617 1 96.31 188 TRP B CA 1
ATOM 5692 C C . TRP B 1 188 ? 7.02 -21.5 12.445 1 96.31 188 TRP B C 1
ATOM 5694 O O . TRP B 1 188 ? 8.078 -20.906 12.234 1 96.31 188 TRP B O 1
ATOM 5704 N N . ALA B 1 189 ? 6.973 -22.781 12.516 1 96 189 ALA B N 1
ATOM 5705 C CA . ALA B 1 189 ? 8.148 -23.641 12.367 1 96 189 ALA B CA 1
ATOM 5706 C C . ALA B 1 189 ? 8.742 -23.5 10.969 1 96 189 ALA B C 1
ATOM 5708 O O . ALA B 1 189 ? 9.969 -23.484 10.805 1 96 189 ALA B O 1
ATOM 5709 N N . PHE B 1 190 ? 7.883 -23.453 10.016 1 94.19 190 PHE B N 1
ATOM 5710 C CA . PHE B 1 190 ? 8.336 -23.312 8.641 1 94.19 190 PHE B CA 1
ATOM 5711 C C . PHE B 1 190 ? 9.102 -22 8.461 1 94.19 190 PHE B C 1
ATOM 5713 O O . PHE B 1 190 ? 10.117 -21.953 7.77 1 94.19 190 PHE B O 1
ATOM 5720 N N . ASN B 1 191 ? 8.555 -21 9.055 1 94.12 191 ASN B N 1
ATOM 5721 C CA . ASN B 1 191 ? 9.211 -19.688 8.992 1 94.12 191 ASN B CA 1
ATOM 5722 C C . ASN B 1 191 ? 10.633 -19.75 9.555 1 94.12 191 ASN B C 1
ATOM 5724 O O . ASN B 1 191 ? 11.57 -19.234 8.938 1 94.12 191 ASN B O 1
ATOM 5728 N N . ILE B 1 192 ? 10.812 -20.406 10.602 1 93.44 192 ILE B N 1
ATOM 5729 C CA . ILE B 1 192 ? 12.117 -20.562 11.227 1 93.44 192 ILE B CA 1
ATOM 5730 C C . ILE B 1 192 ? 13.016 -21.406 10.328 1 93.44 192 ILE B C 1
ATOM 5732 O O . ILE B 1 192 ? 14.172 -21.047 10.086 1 93.44 192 ILE B O 1
ATOM 5736 N N . ALA B 1 193 ? 12.477 -22.5 9.875 1 94 193 ALA B N 1
ATOM 5737 C CA . ALA B 1 193 ? 13.242 -23.406 9.016 1 94 193 ALA B CA 1
ATOM 5738 C C . ALA B 1 193 ? 13.695 -22.688 7.742 1 94 193 ALA B C 1
ATOM 5740 O O . ALA B 1 193 ? 14.836 -22.859 7.305 1 94 193 ALA B O 1
ATOM 5741 N N . TYR B 1 194 ? 12.789 -21.953 7.156 1 93.25 194 TYR B N 1
ATOM 5742 C CA . TYR B 1 194 ? 13.102 -21.219 5.938 1 93.25 194 TYR B CA 1
ATOM 5743 C C . TYR B 1 194 ? 14.25 -20.234 6.172 1 93.25 194 TYR B C 1
ATOM 5745 O O . TYR B 1 194 ? 15.164 -20.141 5.352 1 93.25 194 TYR B O 1
ATOM 5753 N N . ARG B 1 195 ? 14.266 -19.578 7.227 1 91.69 195 ARG B N 1
ATOM 5754 C CA . ARG B 1 195 ? 15.328 -18.641 7.562 1 91.69 195 ARG B CA 1
ATOM 5755 C C . ARG B 1 195 ? 16.656 -19.344 7.77 1 91.69 195 ARG B C 1
ATOM 5757 O O . ARG B 1 195 ? 17.703 -18.844 7.367 1 91.69 195 ARG B O 1
ATOM 5764 N N . LEU B 1 196 ? 16.562 -20.453 8.375 1 93.69 196 LEU B N 1
ATOM 5765 C CA . LEU B 1 196 ? 17.781 -21.25 8.602 1 93.69 196 LEU B CA 1
ATOM 5766 C C . LEU B 1 196 ? 18.359 -21.75 7.281 1 93.69 196 LEU B C 1
ATOM 5768 O O . LEU B 1 196 ? 19.562 -21.688 7.062 1 93.69 196 LEU B O 1
ATOM 5772 N N . ILE B 1 197 ? 17.516 -22.203 6.434 1 93.12 197 ILE B N 1
ATOM 5773 C CA . ILE B 1 197 ? 17.938 -22.625 5.109 1 93.12 197 ILE B CA 1
ATOM 5774 C C . ILE B 1 197 ? 18.516 -21.438 4.344 1 93.12 197 ILE B C 1
ATOM 5776 O O . ILE B 1 197 ? 19.547 -21.578 3.666 1 93.12 197 ILE B O 1
ATOM 5780 N N . GLY B 1 198 ? 17.828 -20.328 4.453 1 92.88 198 GLY B N 1
ATOM 5781 C CA . GLY B 1 198 ? 18.312 -19.094 3.842 1 92.88 198 GLY B CA 1
ATOM 5782 C C . GLY B 1 198 ? 19.719 -18.734 4.285 1 92.88 198 GLY B C 1
ATOM 5783 O O . GLY B 1 198 ? 20.578 -18.406 3.457 1 92.88 198 GLY B O 1
ATOM 5784 N N . GLN B 1 199 ? 20 -18.844 5.512 1 91.94 199 GLN B N 1
ATOM 5785 C CA . GLN B 1 199 ? 21.281 -18.422 6.082 1 91.94 199 GLN B CA 1
ATOM 5786 C C . GLN B 1 199 ? 22.375 -19.469 5.812 1 91.94 199 GLN B C 1
ATOM 5788 O O . GLN B 1 199 ? 23.516 -19.109 5.508 1 91.94 199 GLN B O 1
ATOM 5793 N N . LEU B 1 200 ? 22.016 -20.719 5.871 1 94.56 200 LEU B N 1
ATOM 5794 C CA . LEU B 1 200 ? 23.047 -21.75 5.898 1 94.56 200 LEU B CA 1
ATOM 5795 C C . LEU B 1 200 ? 23.281 -22.312 4.5 1 94.56 200 LEU B C 1
ATOM 5797 O O . LEU B 1 200 ? 24.359 -22.844 4.215 1 94.56 200 LEU B O 1
ATOM 5801 N N . LYS B 1 201 ? 22.328 -22.203 3.668 1 95.12 201 LYS B N 1
ATOM 5802 C CA . LYS B 1 201 ? 22.453 -22.812 2.35 1 95.12 201 LYS B CA 1
ATOM 5803 C C . LYS B 1 201 ? 22.344 -21.766 1.242 1 95.12 201 LYS B C 1
ATOM 5805 O O . LYS B 1 201 ? 23.234 -21.656 0.404 1 95.12 201 LYS B O 1
ATOM 5810 N N . MET B 1 202 ? 21.328 -20.984 1.25 1 95.62 202 MET B N 1
ATOM 5811 C CA . MET B 1 202 ? 21.047 -20.078 0.141 1 95.62 202 MET B CA 1
ATOM 5812 C C . MET B 1 202 ? 22.062 -18.953 0.079 1 95.62 202 MET B C 1
ATOM 5814 O O . MET B 1 202 ? 22.656 -18.703 -0.977 1 95.62 202 MET B O 1
ATOM 5818 N N . THR B 1 203 ? 22.297 -18.328 1.199 1 95.88 203 THR B N 1
ATOM 5819 C CA . THR B 1 203 ? 23.203 -17.188 1.23 1 95.88 203 THR B CA 1
ATOM 5820 C C . THR B 1 203 ? 24.594 -17.578 0.762 1 95.88 203 THR B C 1
ATOM 5822 O O . THR B 1 203 ? 25.156 -16.953 -0.126 1 95.88 203 THR B O 1
ATOM 5825 N N . PRO B 1 204 ? 25.156 -18.703 1.297 1 96.94 204 PRO B N 1
ATOM 5826 C CA . PRO B 1 204 ? 26.484 -19.094 0.81 1 96.94 204 PRO B CA 1
ATOM 5827 C C . PRO B 1 204 ? 26.484 -19.422 -0.682 1 96.94 204 PRO B C 1
ATOM 5829 O O . PRO B 1 204 ? 27.469 -19.141 -1.376 1 96.94 204 PRO B O 1
ATOM 5832 N N . THR B 1 205 ? 25.469 -19.984 -1.187 1 97.56 205 THR B N 1
ATOM 5833 C CA . THR B 1 205 ? 25.375 -20.312 -2.605 1 97.56 205 THR B CA 1
ATOM 5834 C C . THR B 1 205 ? 25.344 -19.047 -3.449 1 97.56 205 THR B C 1
ATOM 5836 O O . THR B 1 205 ? 26.047 -18.953 -4.465 1 97.56 205 THR B O 1
ATOM 5839 N N . PHE B 1 206 ? 24.594 -18.047 -3.064 1 98 206 PHE B N 1
ATOM 5840 C CA . PHE B 1 206 ? 24.516 -16.766 -3.766 1 98 206 PHE B CA 1
ATOM 5841 C C . PHE B 1 206 ? 25.875 -16.078 -3.762 1 98 206 PHE B C 1
ATOM 5843 O O . PHE B 1 206 ? 26.328 -15.562 -4.789 1 98 206 PHE B O 1
ATOM 5850 N N . GLU B 1 207 ? 26.531 -16.109 -2.602 1 97.94 207 GLU B N 1
ATOM 5851 C CA . GLU B 1 207 ? 27.844 -15.469 -2.486 1 97.94 207 GLU B CA 1
ATOM 5852 C C . GLU B 1 207 ? 28.875 -16.172 -3.373 1 97.94 207 GLU B C 1
ATOM 5854 O O . GLU B 1 207 ? 29.719 -15.508 -3.973 1 97.94 207 GLU B O 1
ATOM 5859 N N . ALA B 1 208 ? 28.812 -17.438 -3.42 1 97.75 208 ALA B N 1
ATOM 5860 C CA . ALA B 1 208 ? 29.734 -18.188 -4.266 1 97.75 208 ALA B CA 1
ATOM 5861 C C . ALA B 1 208 ? 29.531 -17.844 -5.738 1 97.75 208 ALA B C 1
ATOM 5863 O O . ALA B 1 208 ? 30.516 -17.703 -6.484 1 97.75 208 ALA B O 1
ATOM 5864 N N . GLN B 1 209 ? 28.312 -17.703 -6.176 1 97.94 209 GLN B N 1
ATOM 5865 C CA . GLN B 1 209 ? 28.031 -17.344 -7.562 1 97.94 209 GLN B CA 1
ATOM 5866 C C . GLN B 1 209 ? 28.5 -15.93 -7.867 1 97.94 209 GLN B C 1
ATOM 5868 O O . GLN B 1 209 ? 29.016 -15.656 -8.953 1 97.94 209 GLN B O 1
ATOM 5873 N N . LEU B 1 210 ? 28.266 -15.031 -6.93 1 98.12 210 LEU B N 1
ATOM 5874 C CA . LEU B 1 210 ? 28.734 -13.664 -7.105 1 98.12 210 LEU B CA 1
ATOM 5875 C C . LEU B 1 210 ? 30.25 -13.625 -7.277 1 98.12 210 LEU B C 1
ATOM 5877 O O . LEU B 1 210 ? 30.766 -12.961 -8.18 1 98.12 210 LEU B O 1
ATOM 5881 N N . LYS B 1 211 ? 30.984 -14.352 -6.492 1 97.31 211 LYS B N 1
ATOM 5882 C CA . LYS B 1 211 ? 32.438 -14.398 -6.555 1 97.31 211 LYS B CA 1
ATOM 5883 C C . LYS B 1 211 ? 32.906 -15.039 -7.859 1 97.31 211 LYS B C 1
ATOM 5885 O O . LYS B 1 211 ? 33.906 -14.609 -8.438 1 97.31 211 LYS B O 1
ATOM 5890 N N . LYS B 1 212 ? 32.188 -15.961 -8.266 1 97.31 212 LYS B N 1
ATOM 5891 C CA . LYS B 1 212 ? 32.594 -16.734 -9.438 1 97.31 212 LYS B CA 1
ATOM 5892 C C . LYS B 1 212 ? 32.312 -15.961 -10.727 1 97.31 212 LYS B C 1
ATOM 5894 O O . LYS B 1 212 ? 33.156 -15.938 -11.633 1 97.31 212 LYS B O 1
ATOM 5899 N N . TYR B 1 213 ? 31.188 -15.289 -10.836 1 97.25 213 TYR B N 1
ATOM 5900 C CA . TYR B 1 213 ? 30.75 -14.766 -12.133 1 97.25 213 TYR B CA 1
ATOM 5901 C C . TYR B 1 213 ? 30.766 -13.242 -12.141 1 97.25 213 TYR B C 1
ATOM 5903 O O . TYR B 1 213 ? 30.906 -12.625 -13.195 1 97.25 213 TYR B O 1
ATOM 5911 N N . PHE B 1 214 ? 30.516 -12.648 -11.031 1 96.75 214 PHE B N 1
ATOM 5912 C CA . PHE B 1 214 ? 30.422 -11.195 -10.938 1 96.75 214 PHE B CA 1
ATOM 5913 C C . PHE B 1 214 ? 31.578 -10.625 -10.125 1 96.75 214 PHE B C 1
ATOM 5915 O O . PHE B 1 214 ? 31.375 -9.898 -9.156 1 96.75 214 PHE B O 1
ATOM 5922 N N . LYS B 1 215 ? 32.75 -10.797 -10.523 1 92.12 215 LYS B N 1
ATOM 5923 C CA . LYS B 1 215 ? 34 -10.539 -9.781 1 92.12 215 LYS B CA 1
ATOM 5924 C C . LYS B 1 215 ? 34.125 -9.055 -9.461 1 92.12 215 LYS B C 1
ATOM 5926 O O . LYS B 1 215 ? 34.781 -8.688 -8.469 1 92.12 215 LYS B O 1
ATOM 5931 N N . THR B 1 216 ? 33.531 -8.242 -10.195 1 90.75 216 THR B N 1
ATOM 5932 C CA . THR B 1 216 ? 33.688 -6.805 -10.008 1 90.75 216 THR B CA 1
ATOM 5933 C C . THR B 1 216 ? 32.688 -6.281 -8.969 1 90.75 216 THR B C 1
ATOM 5935 O O . THR B 1 216 ? 32.781 -5.117 -8.57 1 90.75 216 THR B O 1
ATOM 5938 N N . VAL B 1 217 ? 31.781 -7.105 -8.586 1 91.75 217 VAL B N 1
ATOM 5939 C CA . VAL B 1 217 ? 30.766 -6.699 -7.617 1 91.75 217 VAL B CA 1
ATOM 5940 C C . VAL B 1 217 ? 31.188 -7.109 -6.211 1 91.75 217 VAL B C 1
ATOM 5942 O O . VAL B 1 217 ? 31.438 -8.289 -5.949 1 91.75 217 VAL B O 1
ATOM 5945 N N . SER B 1 218 ? 31.25 -6.16 -5.281 1 93.19 218 SER B N 1
ATOM 5946 C CA . SER B 1 218 ? 31.766 -6.414 -3.936 1 93.19 218 SER B CA 1
ATOM 5947 C C . SER B 1 218 ? 30.625 -6.535 -2.932 1 93.19 218 SER B C 1
ATOM 5949 O O . SER B 1 218 ? 30.812 -7.027 -1.818 1 93.19 218 SER B O 1
ATOM 5951 N N . LYS B 1 219 ? 29.484 -6.176 -3.281 1 95.81 219 LYS B N 1
ATOM 5952 C CA . LYS B 1 219 ? 28.344 -6.207 -2.369 1 95.81 219 LYS B CA 1
ATOM 5953 C C . LYS B 1 219 ? 27.859 -7.637 -2.146 1 95.81 219 LYS B C 1
ATOM 5955 O O . LYS B 1 219 ? 27.984 -8.492 -3.029 1 95.81 219 LYS B O 1
ATOM 5960 N N . SER B 1 220 ? 27.297 -7.867 -0.972 1 96.31 220 SER B N 1
ATOM 5961 C CA . SER B 1 220 ? 26.672 -9.156 -0.701 1 96.31 220 SER B CA 1
ATOM 5962 C C . SER B 1 220 ? 25.359 -9.297 -1.451 1 96.31 220 SER B C 1
ATOM 5964 O O . SER B 1 220 ? 24.781 -8.305 -1.893 1 96.31 220 SER B O 1
ATOM 5966 N N . ALA B 1 221 ? 24.938 -10.578 -1.585 1 96 221 ALA B N 1
ATOM 5967 C CA . ALA B 1 221 ? 23.656 -10.844 -2.242 1 96 221 ALA B CA 1
ATOM 5968 C C . ALA B 1 221 ? 22.516 -10.133 -1.527 1 96 221 ALA B C 1
ATOM 5970 O O . ALA B 1 221 ? 21.625 -9.57 -2.172 1 96 221 ALA B O 1
ATOM 5971 N N . ARG B 1 222 ? 22.562 -10.148 -0.262 1 93.31 222 ARG B N 1
ATOM 5972 C CA . ARG B 1 222 ? 21.516 -9.508 0.534 1 93.31 222 ARG B CA 1
ATOM 5973 C C . ARG B 1 222 ? 21.516 -7.996 0.33 1 93.31 222 ARG B C 1
ATOM 5975 O O . ARG B 1 222 ? 20.453 -7.379 0.229 1 93.31 222 ARG B O 1
ATOM 5982 N N . ASP B 1 223 ? 22.656 -7.41 0.332 1 95.25 223 ASP B N 1
ATOM 5983 C CA . ASP B 1 223 ? 22.766 -5.969 0.123 1 95.25 223 ASP B CA 1
ATOM 5984 C C . ASP B 1 223 ? 22.25 -5.574 -1.261 1 95.25 223 ASP B C 1
ATOM 5986 O O . ASP B 1 223 ? 21.594 -4.539 -1.418 1 95.25 223 ASP B O 1
ATOM 5990 N N . LEU B 1 224 ? 22.531 -6.426 -2.23 1 97.12 224 LEU B N 1
ATOM 5991 C CA . LEU B 1 224 ? 22.016 -6.176 -3.572 1 97.12 224 LEU B CA 1
ATOM 5992 C C . LEU B 1 224 ? 20.5 -6.188 -3.58 1 97.12 224 LEU B C 1
ATOM 5994 O O . LEU B 1 224 ? 19.859 -5.332 -4.203 1 97.12 224 LEU B O 1
ATOM 5998 N N . ALA B 1 225 ? 19.938 -7.129 -2.918 1 96.75 225 ALA B N 1
ATOM 5999 C CA . ALA B 1 225 ? 18.484 -7.246 -2.869 1 96.75 225 ALA B CA 1
ATOM 6000 C C . ALA B 1 225 ? 17.859 -6.023 -2.207 1 96.75 225 ALA B C 1
ATOM 6002 O O . ALA B 1 225 ? 16.812 -5.543 -2.648 1 96.75 225 ALA B O 1
ATOM 6003 N N . LYS B 1 226 ? 18.484 -5.469 -1.188 1 95.5 226 LYS B N 1
ATOM 6004 C CA . LYS B 1 226 ? 17.969 -4.332 -0.436 1 95.5 226 LYS B CA 1
ATOM 6005 C C . LYS B 1 226 ? 18 -3.055 -1.269 1 95.5 226 LYS B C 1
ATOM 6007 O O . LYS B 1 226 ? 17.312 -2.088 -0.965 1 95.5 226 LYS B O 1
ATOM 6012 N N . GLU B 1 227 ? 18.781 -3.051 -2.271 1 96.62 227 GLU B N 1
ATOM 6013 C CA . GLU B 1 227 ? 18.969 -1.841 -3.064 1 96.62 227 GLU B CA 1
ATOM 6014 C C . GLU B 1 227 ? 17.969 -1.765 -4.211 1 96.62 227 GLU B C 1
ATOM 6016 O O . GLU B 1 227 ? 18.031 -0.856 -5.043 1 96.62 227 GLU B O 1
ATOM 6021 N N . VAL B 1 228 ? 17.031 -2.707 -4.301 1 98.12 228 VAL B N 1
ATOM 6022 C CA . VAL B 1 228 ? 16.047 -2.682 -5.367 1 98.12 228 VAL B CA 1
ATOM 6023 C C . VAL B 1 228 ? 15.273 -1.361 -5.324 1 98.12 228 VAL B C 1
ATOM 6025 O O . VAL B 1 228 ? 14.969 -0.85 -4.242 1 98.12 228 VAL B O 1
ATOM 6028 N N . ASP B 1 229 ? 15 -0.798 -6.465 1 98.44 229 ASP B N 1
ATOM 6029 C CA . ASP B 1 229 ? 14.312 0.487 -6.539 1 98.44 229 ASP B CA 1
ATOM 6030 C C . ASP B 1 229 ? 12.797 0.301 -6.52 1 98.44 229 ASP B C 1
ATOM 6032 O O . ASP B 1 229 ? 12.062 1.18 -6.059 1 98.44 229 ASP B O 1
ATOM 6036 N N . LEU B 1 230 ? 12.359 -0.784 -7.004 1 98.38 230 LEU B N 1
ATOM 6037 C CA . LEU B 1 230 ? 10.938 -1.098 -7.07 1 98.38 230 LEU B CA 1
ATOM 6038 C C . LEU B 1 230 ? 10.719 -2.58 -7.355 1 98.38 230 LEU B C 1
ATOM 6040 O O . LEU B 1 230 ? 11.539 -3.217 -8.023 1 98.38 230 LEU B O 1
ATOM 6044 N N . VAL B 1 231 ? 9.672 -3.092 -6.801 1 98.56 231 VAL B N 1
ATOM 6045 C CA . VAL B 1 231 ? 9.289 -4.461 -7.129 1 98.56 231 VAL B CA 1
ATOM 6046 C C . VAL B 1 231 ? 7.859 -4.488 -7.652 1 98.56 231 VAL B C 1
ATOM 6048 O O . VAL B 1 231 ? 6.93 -4.059 -6.961 1 98.56 231 VAL B O 1
ATOM 6051 N N . LEU B 1 232 ? 7.75 -4.914 -8.859 1 98.31 232 LEU B N 1
ATOM 6052 C CA . LEU B 1 232 ? 6.441 -5.23 -9.43 1 98.31 232 LEU B CA 1
ATOM 6053 C C . LEU B 1 232 ? 6.023 -6.652 -9.062 1 98.31 232 LEU B C 1
ATOM 6055 O O . LEU B 1 232 ? 6.586 -7.621 -9.586 1 98.31 232 LEU B O 1
ATOM 6059 N N . GLY B 1 233 ? 5.055 -6.691 -8.172 1 96.25 233 GLY B N 1
ATOM 6060 C CA . GLY B 1 233 ? 4.715 -7.992 -7.617 1 96.25 233 GLY B CA 1
ATOM 6061 C C . GLY B 1 233 ? 3.412 -8.547 -8.156 1 96.25 233 GLY B C 1
ATOM 6062 O O . GLY B 1 233 ? 2.426 -7.824 -8.281 1 96.25 233 GLY B O 1
ATOM 6063 N N . ASN B 1 234 ? 3.477 -9.812 -8.531 1 91.5 234 ASN B N 1
ATOM 6064 C CA . ASN B 1 234 ? 2.24 -10.5 -8.883 1 91.5 234 ASN B CA 1
ATOM 6065 C C . ASN B 1 234 ? 1.348 -10.703 -7.66 1 91.5 234 ASN B C 1
ATOM 6067 O O . ASN B 1 234 ? 1.509 -11.68 -6.926 1 91.5 234 ASN B O 1
ATOM 6071 N N . TYR B 1 235 ? 0.44 -9.781 -7.453 1 88.31 235 TYR B N 1
ATOM 6072 C CA . TYR B 1 235 ? -0.42 -9.742 -6.277 1 88.31 235 TYR B CA 1
ATOM 6073 C C . TYR B 1 235 ? -1.802 -9.203 -6.629 1 88.31 235 TYR B C 1
ATOM 6075 O O . TYR B 1 235 ? -1.923 -8.164 -7.281 1 88.31 235 TYR B O 1
ATOM 6083 N N . ASN B 1 236 ? -2.803 -10.016 -6.324 1 86.62 236 ASN B N 1
ATOM 6084 C CA . ASN B 1 236 ? -4.164 -9.492 -6.309 1 86.62 236 ASN B CA 1
ATOM 6085 C C . ASN B 1 236 ? -4.906 -9.891 -5.035 1 86.62 236 ASN B C 1
ATOM 6087 O O . ASN B 1 236 ? -4.645 -10.953 -4.465 1 86.62 236 ASN B O 1
ATOM 6091 N N . SER B 1 237 ? -5.816 -9.078 -4.613 1 85.69 237 SER B N 1
ATOM 6092 C CA . SER B 1 237 ? -6.465 -9.227 -3.316 1 85.69 237 SER B CA 1
ATOM 6093 C C . SER B 1 237 ? -7.445 -10.398 -3.32 1 85.69 237 SER B C 1
ATOM 6095 O O . SER B 1 237 ? -7.898 -10.836 -2.262 1 85.69 237 SER B O 1
ATOM 6097 N N . VAL B 1 238 ? -7.711 -10.93 -4.488 1 93.19 238 VAL B N 1
ATOM 6098 C CA . VAL B 1 238 ? -8.625 -12.07 -4.559 1 93.19 238 VAL B CA 1
ATOM 6099 C C . VAL B 1 238 ? -7.891 -13.352 -4.164 1 93.19 238 VAL B C 1
ATOM 6101 O O . VAL B 1 238 ? -8.367 -14.109 -3.318 1 93.19 238 VAL B O 1
ATOM 6104 N N . LEU B 1 239 ? -6.691 -13.484 -4.664 1 93.44 239 LEU B N 1
ATOM 6105 C CA . LEU B 1 239 ? -6.004 -14.758 -4.504 1 93.44 239 LEU B CA 1
ATOM 6106 C C . LEU B 1 239 ? -5.02 -14.703 -3.34 1 93.44 239 LEU B C 1
ATOM 6108 O O . LEU B 1 239 ? -4.566 -15.742 -2.855 1 93.44 239 LEU B O 1
ATOM 6112 N N . GLN B 1 240 ? -4.645 -13.586 -2.889 1 92.12 240 GLN B N 1
ATOM 6113 C CA . GLN B 1 240 ? -3.668 -13.469 -1.811 1 92.12 240 GLN B CA 1
ATOM 6114 C C . GLN B 1 240 ? -4.262 -12.734 -0.611 1 92.12 240 GLN B C 1
ATOM 6116 O O . GLN B 1 240 ? -5.164 -11.906 -0.766 1 92.12 240 GLN B O 1
ATOM 6121 N N . ASN B 1 241 ? -3.695 -13.047 0.496 1 91.38 241 ASN B N 1
ATOM 6122 C CA . ASN B 1 241 ? -4.137 -12.398 1.722 1 91.38 241 ASN B CA 1
ATOM 6123 C C . ASN B 1 241 ? -3.807 -10.906 1.714 1 91.38 241 ASN B C 1
ATOM 6125 O O . ASN B 1 241 ? -2.754 -10.5 1.215 1 91.38 241 ASN B O 1
ATOM 6129 N N . VAL B 1 242 ? -4.75 -10.195 2.303 1 94 242 VAL B N 1
ATOM 6130 C CA . VAL B 1 242 ? -4.492 -8.781 2.531 1 94 242 VAL B CA 1
ATOM 6131 C C . VAL B 1 242 ? -3.348 -8.617 3.527 1 94 242 VAL B C 1
ATOM 6133 O O . VAL B 1 242 ? -3.277 -9.336 4.527 1 94 242 VAL B O 1
ATOM 6136 N N . LYS B 1 243 ? -2.445 -7.754 3.211 1 93.06 243 LYS B N 1
ATOM 6137 C CA . LYS B 1 243 ? -1.287 -7.516 4.066 1 93.06 243 LYS B CA 1
ATOM 6138 C C . LYS B 1 243 ? -0.788 -6.078 3.924 1 93.06 243 LYS B C 1
ATOM 6140 O O . LYS B 1 243 ? -1.075 -5.41 2.928 1 93.06 243 LYS B O 1
ATOM 6145 N N . PRO B 1 244 ? -0.065 -5.605 4.914 1 94.69 244 PRO B N 1
ATOM 6146 C CA . PRO B 1 244 ? 0.592 -4.309 4.738 1 94.69 244 PRO B CA 1
ATOM 6147 C C . PRO B 1 244 ? 1.701 -4.348 3.689 1 94.69 244 PRO B C 1
ATOM 6149 O O . PRO B 1 244 ? 2.447 -5.324 3.609 1 94.69 244 PRO B O 1
ATOM 6152 N N . MET B 1 245 ? 1.766 -3.303 2.898 1 96.19 245 MET B N 1
ATOM 6153 C CA . MET B 1 245 ? 2.76 -3.221 1.832 1 96.19 245 MET B CA 1
ATOM 6154 C C . MET B 1 245 ? 3.447 -1.859 1.833 1 96.19 245 MET B C 1
ATOM 6156 O O . MET B 1 245 ? 2.848 -0.856 2.221 1 96.19 245 MET B O 1
ATOM 6160 N N . VAL B 1 246 ? 4.672 -1.815 1.432 1 96.44 246 VAL B N 1
ATOM 6161 C CA . VAL B 1 246 ? 5.402 -0.557 1.312 1 96.44 246 VAL B CA 1
ATOM 6162 C C . VAL B 1 246 ? 5.27 -0.016 -0.109 1 96.44 246 VAL B C 1
ATOM 6164 O O . VAL B 1 246 ? 4.969 -0.766 -1.04 1 96.44 246 VAL B O 1
ATOM 6167 N N . PRO B 1 247 ? 5.559 1.223 -0.329 1 95.81 247 PRO B N 1
ATOM 6168 C CA . PRO B 1 247 ? 5.375 1.842 -1.644 1 95.81 247 PRO B CA 1
ATOM 6169 C C . PRO B 1 247 ? 6.27 1.228 -2.717 1 95.81 247 PRO B C 1
ATOM 6171 O O . PRO B 1 247 ? 5.906 1.209 -3.895 1 95.81 247 PRO B O 1
ATOM 6174 N N . LYS B 1 248 ? 7.359 0.714 -2.348 1 97.38 248 LYS B N 1
ATOM 6175 C CA . LYS B 1 248 ? 8.266 0.114 -3.322 1 97.38 248 LYS B CA 1
ATOM 6176 C C . LYS B 1 248 ? 7.684 -1.175 -3.895 1 97.38 248 LYS B C 1
ATOM 6178 O O . LYS B 1 248 ? 8.172 -1.687 -4.906 1 97.38 248 LYS B O 1
ATOM 6183 N N . PHE B 1 249 ? 6.738 -1.697 -3.188 1 97.5 249 PHE B N 1
ATOM 6184 C CA . PHE B 1 249 ? 6.055 -2.873 -3.711 1 97.5 249 PHE B CA 1
ATOM 6185 C C . PHE B 1 249 ? 4.785 -2.475 -4.453 1 97.5 249 PHE B C 1
ATOM 6187 O O . PHE B 1 249 ? 3.826 -1.997 -3.842 1 97.5 249 PHE B O 1
ATOM 6194 N N . VAL B 1 250 ? 4.738 -2.721 -5.75 1 97.38 250 VAL B N 1
ATOM 6195 C CA . VAL B 1 250 ? 3.594 -2.381 -6.59 1 97.38 250 VAL B CA 1
ATOM 6196 C C . VAL B 1 250 ? 2.842 -3.65 -6.98 1 97.38 250 VAL B C 1
ATOM 6198 O O . VAL B 1 250 ? 3.324 -4.441 -7.797 1 97.38 250 VAL B O 1
ATOM 6201 N N . PRO B 1 251 ? 1.686 -3.83 -6.406 1 96.12 251 PRO B N 1
ATOM 6202 C CA . PRO B 1 251 ? 0.914 -5.035 -6.723 1 96.12 251 PRO B CA 1
ATOM 6203 C C . PRO B 1 251 ? 0.313 -4.996 -8.125 1 96.12 251 PRO B C 1
ATOM 6205 O O . PRO B 1 251 ? -0.279 -3.988 -8.523 1 96.12 251 PRO B O 1
ATOM 6208 N N . LEU B 1 252 ? 0.504 -6.113 -8.836 1 94.75 252 LEU B N 1
ATOM 6209 C CA . LEU B 1 252 ? -0.05 -6.289 -10.172 1 94.75 252 LEU B CA 1
ATOM 6210 C C . LEU B 1 252 ? -0.86 -7.582 -10.258 1 94.75 252 LEU B C 1
ATOM 6212 O O . LEU B 1 252 ? -0.4 -8.641 -9.82 1 94.75 252 LEU B O 1
ATOM 6216 N N . GLY B 1 253 ? -2.104 -7.465 -10.711 1 90.81 253 GLY B N 1
ATOM 6217 C CA . GLY B 1 253 ? -2.91 -8.656 -10.914 1 90.81 253 GLY B CA 1
ATOM 6218 C C . GLY B 1 253 ? -3.248 -8.906 -12.375 1 90.81 253 GLY B C 1
ATOM 6219 O O . GLY B 1 253 ? -3.604 -7.973 -13.102 1 90.81 253 GLY B O 1
ATOM 6220 N N . GLY B 1 254 ? -3.014 -10.141 -12.852 1 94 254 GLY B N 1
ATOM 6221 C CA . GLY B 1 254 ? -3.506 -10.547 -14.156 1 94 254 GLY B CA 1
ATOM 6222 C C . GLY B 1 254 ? -2.797 -9.852 -15.305 1 94 254 GLY B C 1
ATOM 6223 O O . GLY B 1 254 ? -3.416 -9.531 -16.328 1 94 254 GLY B O 1
ATOM 6224 N N . ILE B 1 255 ? -1.559 -9.547 -15.164 1 95.38 255 ILE B N 1
ATOM 6225 C CA . ILE B 1 255 ? -0.859 -8.758 -16.172 1 95.38 255 ILE B CA 1
ATOM 6226 C C . ILE B 1 255 ? -0.797 -9.539 -17.484 1 95.38 255 ILE B C 1
ATOM 6228 O O . ILE B 1 255 ? -0.751 -8.953 -18.562 1 95.38 255 ILE B O 1
ATOM 6232 N N . HIS B 1 256 ? -0.872 -10.891 -17.438 1 95.81 256 HIS B N 1
ATOM 6233 C CA . HIS B 1 256 ? -0.768 -11.727 -18.641 1 95.81 256 HIS B CA 1
ATOM 6234 C C . HIS B 1 256 ? -2.111 -11.836 -19.344 1 95.81 256 HIS B C 1
ATOM 6236 O O . HIS B 1 256 ? -2.182 -12.328 -20.469 1 95.81 256 HIS B O 1
ATOM 6242 N N . LEU B 1 257 ? -3.131 -11.414 -18.719 1 96.75 257 LEU B N 1
ATOM 6243 C CA . LEU B 1 257 ? -4.469 -11.562 -19.281 1 96.75 257 LEU B CA 1
ATOM 6244 C C . LEU B 1 257 ? -4.633 -10.688 -20.531 1 96.75 257 LEU B C 1
ATOM 6246 O O . LEU B 1 257 ? -4.09 -9.578 -20.594 1 96.75 257 LEU B O 1
ATOM 6250 N N . HIS B 1 258 ? -5.332 -11.18 -21.516 1 95.12 258 HIS B N 1
ATOM 6251 C CA . HIS B 1 258 ? -5.668 -10.414 -22.719 1 95.12 258 HIS B CA 1
ATOM 6252 C C . HIS B 1 258 ? -7.168 -10.453 -22.984 1 95.12 258 HIS B C 1
ATOM 6254 O O . HIS B 1 258 ? -7.883 -11.297 -22.453 1 95.12 258 HIS B O 1
ATOM 6260 N N . PRO B 1 259 ? -7.66 -9.508 -23.766 1 94.75 259 PRO B N 1
ATOM 6261 C CA . PRO B 1 259 ? -9.078 -9.57 -24.141 1 94.75 259 PRO B CA 1
ATOM 6262 C C . PRO B 1 259 ? -9.43 -10.844 -24.906 1 94.75 259 PRO B C 1
ATOM 6264 O O . PRO B 1 259 ? -8.562 -11.453 -25.531 1 94.75 259 PRO B O 1
ATOM 6267 N N . GLN B 1 260 ? -10.68 -11.188 -24.812 1 96.12 260 GLN B N 1
ATOM 6268 C CA . GLN B 1 260 ? -11.156 -12.391 -25.484 1 96.12 260 GLN B CA 1
ATOM 6269 C C . GLN B 1 260 ? -10.859 -12.344 -26.984 1 96.12 260 GLN B C 1
ATOM 6271 O O . GLN B 1 260 ? -11.148 -11.352 -27.656 1 96.12 260 GLN B O 1
ATOM 6276 N N . GLN B 1 261 ? -10.266 -13.422 -27.469 1 96.12 261 GLN B N 1
ATOM 6277 C CA . GLN B 1 261 ? -9.984 -13.57 -28.891 1 96.12 261 GLN B CA 1
ATOM 6278 C C . GLN B 1 261 ? -10.758 -14.742 -29.484 1 96.12 261 GLN B C 1
ATOM 6280 O O . GLN B 1 261 ? -11.172 -15.656 -28.766 1 96.12 261 GLN B O 1
ATOM 6285 N N . PRO B 1 262 ? -10.93 -14.641 -30.812 1 95.62 262 PRO B N 1
ATOM 6286 C CA . PRO B 1 262 ? -11.57 -15.805 -31.438 1 95.62 262 PRO B CA 1
ATOM 6287 C C . PRO B 1 262 ? -10.711 -17.062 -31.359 1 95.62 262 PRO B C 1
ATOM 6289 O O . PRO B 1 262 ? -9.484 -16.984 -31.438 1 95.62 262 PRO B O 1
ATOM 6292 N N . LEU B 1 263 ? -11.43 -18.188 -31.219 1 96.75 263 LEU B N 1
ATOM 6293 C CA . LEU B 1 263 ? -10.719 -19.453 -31.188 1 96.75 263 LEU B CA 1
ATOM 6294 C C . LEU B 1 263 ? -10.234 -19.828 -32.594 1 96.75 263 LEU B C 1
ATOM 6296 O O . LEU B 1 263 ? -10.766 -19.344 -33.594 1 96.75 263 LEU B O 1
ATOM 6300 N N . PRO B 1 264 ? -9.141 -20.734 -32.656 1 95.62 264 PRO B N 1
ATOM 6301 C CA . PRO B 1 264 ? -8.805 -21.297 -33.938 1 95.62 264 PRO B CA 1
ATOM 6302 C C . PRO B 1 264 ? -10 -21.969 -34.625 1 95.62 264 PRO B C 1
ATOM 6304 O O . PRO B 1 264 ? -10.836 -22.578 -33.969 1 95.62 264 PRO B O 1
ATOM 6307 N N . LEU B 1 265 ? -10.055 -21.922 -35.938 1 94.81 265 LEU B N 1
ATOM 6308 C CA . LEU B 1 265 ? -11.219 -22.328 -36.719 1 94.81 265 LEU B CA 1
ATOM 6309 C C . LEU B 1 265 ? -11.602 -23.781 -36.406 1 94.81 265 LEU B C 1
ATOM 6311 O O . LEU B 1 265 ? -12.789 -24.094 -36.312 1 94.81 265 LEU B O 1
ATOM 6315 N N . ASP B 1 266 ? -10.672 -24.609 -36.281 1 94.56 266 ASP B N 1
ATOM 6316 C CA . ASP B 1 266 ? -10.938 -26.016 -36.031 1 94.56 266 ASP B CA 1
ATOM 6317 C C . ASP B 1 266 ? -11.641 -26.203 -34.688 1 94.56 266 ASP B C 1
ATOM 6319 O O . ASP B 1 266 ? -12.609 -26.953 -34.562 1 94.56 266 ASP B O 1
ATOM 6323 N N . LEU B 1 267 ? -11.172 -25.484 -33.688 1 95.75 267 LEU B N 1
ATOM 6324 C CA . LEU B 1 267 ? -11.75 -25.578 -32.344 1 95.75 267 LEU B CA 1
ATOM 6325 C C . LEU B 1 267 ? -13.125 -24.906 -32.312 1 95.75 267 LEU B C 1
ATOM 6327 O O . LEU B 1 267 ? -14.039 -25.406 -31.641 1 95.75 267 LEU B O 1
ATOM 6331 N N . GLU B 1 268 ? -13.234 -23.797 -32.938 1 94.88 268 GLU B N 1
ATOM 6332 C CA . GLU B 1 268 ? -14.508 -23.078 -33.031 1 94.88 268 GLU B CA 1
ATOM 6333 C C . GLU B 1 268 ? -15.594 -23.953 -33.625 1 94.88 268 GLU B C 1
ATOM 6335 O O . GLU B 1 268 ? -16.703 -24.016 -33.094 1 94.88 268 GLU B O 1
ATOM 6340 N N . GLU B 1 269 ? -15.266 -24.562 -34.781 1 94.56 269 GLU B N 1
ATOM 6341 C CA . GLU B 1 269 ? -16.219 -25.438 -35.438 1 94.56 269 GLU B CA 1
ATOM 6342 C C . GLU B 1 269 ? -16.578 -26.641 -34.594 1 94.56 269 GLU B C 1
ATOM 6344 O O . GLU B 1 269 ? -17.75 -27.047 -34.531 1 94.56 269 GLU B O 1
ATOM 6349 N N . PHE B 1 270 ? -15.578 -27.156 -34 1 95.75 270 PHE B N 1
ATOM 6350 C CA . PHE B 1 270 ? -15.789 -28.297 -33.125 1 95.75 270 PHE B CA 1
ATOM 6351 C C . PHE B 1 270 ? -16.766 -27.953 -32 1 95.75 270 PHE B C 1
ATOM 6353 O O . PHE B 1 270 ? -17.734 -28.672 -31.766 1 95.75 270 PHE B O 1
ATOM 6360 N N . LEU B 1 271 ? -16.578 -26.844 -31.328 1 95.75 271 LEU B N 1
ATOM 6361 C CA . LEU B 1 271 ? -17.391 -26.422 -30.203 1 95.75 271 LEU B CA 1
ATOM 6362 C C . LEU B 1 271 ? -18.797 -26.031 -30.641 1 95.75 271 LEU B C 1
ATOM 6364 O O . LEU B 1 271 ? -19.766 -26.281 -29.922 1 95.75 271 LEU B O 1
ATOM 6368 N N . ALA B 1 272 ? -18.891 -25.422 -31.812 1 93.12 272 ALA B N 1
ATOM 6369 C CA . ALA B 1 272 ? -20.188 -25 -32.344 1 93.12 272 ALA B CA 1
ATOM 6370 C C . ALA B 1 272 ? -21.094 -26.219 -32.594 1 93.12 272 ALA B C 1
ATOM 6372 O O . ALA B 1 272 ? -22.312 -26.125 -32.5 1 93.12 272 ALA B O 1
ATOM 6373 N N . ASN B 1 273 ? -20.484 -27.25 -32.875 1 93.25 273 ASN B N 1
ATOM 6374 C CA . ASN B 1 273 ? -21.234 -28.438 -33.25 1 93.25 273 ASN B CA 1
ATOM 6375 C C . ASN B 1 273 ? -21.484 -29.359 -32.062 1 93.25 273 ASN B C 1
ATOM 6377 O O . ASN B 1 273 ? -22.141 -30.391 -32.188 1 93.25 273 ASN B O 1
ATOM 6381 N N . LEU B 1 274 ? -20.922 -28.969 -31.016 1 93.12 274 LEU B N 1
ATOM 6382 C CA . LEU B 1 274 ? -21.094 -29.766 -29.812 1 93.12 274 LEU B CA 1
ATOM 6383 C C . LEU B 1 274 ? -22.469 -29.531 -29.188 1 93.12 274 LEU B C 1
ATOM 6385 O O . LEU B 1 274 ? -22.938 -28.391 -29.125 1 93.12 274 LEU B O 1
ATOM 6389 N N . GLN B 1 275 ? -23.125 -30.547 -28.844 1 91 275 GLN B N 1
ATOM 6390 C CA . GLN B 1 275 ? -24.391 -30.438 -28.125 1 91 275 GLN B CA 1
ATOM 6391 C C . GLN B 1 275 ? -24.156 -30.266 -26.625 1 91 275 GLN B C 1
ATOM 6393 O O . GLN B 1 275 ? -24.875 -29.5 -25.969 1 91 275 GLN B O 1
ATOM 6398 N N . ASN B 1 276 ? -23.109 -30.844 -26.141 1 92.88 276 ASN B N 1
ATOM 6399 C CA . ASN B 1 276 ? -22.812 -30.828 -24.703 1 92.88 276 ASN B CA 1
ATOM 6400 C C . ASN B 1 276 ? -21.969 -29.609 -24.328 1 92.88 276 ASN B C 1
ATOM 6402 O O . ASN B 1 276 ? -21.266 -29.062 -25.172 1 92.88 276 ASN B O 1
ATOM 6406 N N . ASP B 1 277 ? -22.156 -29.25 -23.047 1 97.19 277 ASP B N 1
ATOM 6407 C CA . ASP B 1 277 ? -21.234 -28.266 -22.484 1 97.19 277 ASP B CA 1
ATOM 6408 C C . ASP B 1 277 ? -19.844 -28.891 -22.281 1 97.19 277 ASP B C 1
ATOM 6410 O O . ASP B 1 277 ? -19.656 -30.078 -22.516 1 97.19 277 ASP B O 1
ATOM 6414 N N . VAL B 1 278 ? -18.891 -28.062 -21.891 1 98.38 278 VAL B N 1
ATOM 6415 C CA . VAL B 1 278 ? -17.5 -28.469 -21.969 1 98.38 278 VAL B CA 1
ATOM 6416 C C . VAL B 1 278 ? -16.844 -28.359 -20.594 1 98.38 278 VAL B C 1
ATOM 6418 O O . VAL B 1 278 ? -17.125 -27.422 -19.844 1 98.38 278 VAL B O 1
ATOM 6421 N N . ILE B 1 279 ? -16.031 -29.328 -20.234 1 98.62 279 ILE B N 1
ATOM 6422 C CA . ILE B 1 279 ? -15.055 -29.266 -19.156 1 98.62 279 ILE B CA 1
ATOM 6423 C C . ILE B 1 279 ? -13.656 -29.125 -19.75 1 98.62 279 ILE B C 1
ATOM 6425 O O . ILE B 1 279 ? -13.258 -29.891 -20.625 1 98.62 279 ILE B O 1
ATOM 6429 N N . TYR B 1 280 ? -12.938 -28.062 -19.359 1 98.62 280 TYR B N 1
ATOM 6430 C CA . TYR B 1 280 ? -11.555 -27.922 -19.781 1 98.62 280 TYR B CA 1
ATOM 6431 C C . TYR B 1 280 ? -10.602 -28.516 -18.75 1 98.62 280 TYR B C 1
ATOM 6433 O O . TYR B 1 280 ? -10.617 -28.141 -17.578 1 98.62 280 TYR B O 1
ATOM 6441 N N . PHE B 1 281 ? -9.828 -29.5 -19.156 1 97.12 281 PHE B N 1
ATOM 6442 C CA . PHE B 1 281 ? -8.898 -30.219 -18.297 1 97.12 281 PHE B CA 1
ATOM 6443 C C . PHE B 1 281 ? -7.461 -29.969 -18.719 1 97.12 281 PHE B C 1
ATOM 6445 O O . PHE B 1 281 ? -7.031 -30.438 -19.781 1 97.12 281 PHE B O 1
ATOM 6452 N N . SER B 1 282 ? -6.703 -29.203 -17.891 1 94.75 282 SER B N 1
ATOM 6453 C CA . SER B 1 282 ? -5.301 -28.875 -18.141 1 94.75 282 SER B CA 1
ATOM 6454 C C . SER B 1 282 ? -4.512 -28.828 -16.844 1 94.75 282 SER B C 1
ATOM 6456 O O . SER B 1 282 ? -4.887 -28.109 -15.906 1 94.75 282 SER B O 1
ATOM 6458 N N . LEU B 1 283 ? -3.436 -29.516 -16.766 1 87.94 283 LEU B N 1
ATOM 6459 C CA . LEU B 1 283 ? -2.611 -29.516 -15.555 1 87.94 283 LEU B CA 1
ATOM 6460 C C . LEU B 1 283 ? -1.366 -28.656 -15.742 1 87.94 283 LEU B C 1
ATOM 6462 O O . LEU B 1 283 ? -0.316 -28.953 -15.164 1 87.94 283 LEU B O 1
ATOM 6466 N N . GLY B 1 284 ? -1.467 -27.734 -16.641 1 82.31 284 GLY B N 1
ATOM 6467 C CA . GLY B 1 284 ? -0.418 -26.75 -16.812 1 82.31 284 GLY B CA 1
ATOM 6468 C C . GLY B 1 284 ? 0.796 -27.297 -17.547 1 82.31 284 GLY B C 1
ATOM 6469 O O . GLY B 1 284 ? 0.727 -28.344 -18.188 1 82.31 284 GLY B O 1
ATOM 6470 N N . THR B 1 285 ? 1.875 -26.5 -17.531 1 74.31 285 THR B N 1
ATOM 6471 C CA . THR B 1 285 ? 3.068 -26.812 -18.312 1 74.31 285 THR B CA 1
ATOM 6472 C C . THR B 1 285 ? 4.113 -27.5 -17.438 1 74.31 285 THR B C 1
ATOM 6474 O O . THR B 1 285 ? 5.004 -28.188 -17.938 1 74.31 285 THR B O 1
ATOM 6477 N N . ASN B 1 286 ? 3.932 -27.422 -16.156 1 73.06 286 ASN B N 1
ATOM 6478 C CA . ASN B 1 286 ? 5.012 -27.875 -15.281 1 73.06 286 ASN B CA 1
ATOM 6479 C C . ASN B 1 286 ? 4.766 -29.281 -14.758 1 73.06 286 ASN B C 1
ATOM 6481 O O . ASN B 1 286 ? 5.684 -29.938 -14.25 1 73.06 286 ASN B O 1
ATOM 6485 N N . VAL B 1 287 ? 3.541 -29.703 -14.891 1 73.31 287 VAL B N 1
ATOM 6486 C CA . VAL B 1 287 ? 3.213 -31.047 -14.461 1 73.31 287 VAL B CA 1
ATOM 6487 C C . VAL B 1 287 ? 3.283 -32 -15.656 1 73.31 287 VAL B C 1
ATOM 6489 O O . VAL B 1 287 ? 2.541 -31.844 -16.625 1 73.31 287 VAL B O 1
ATOM 6492 N N . ASN B 1 288 ? 4.238 -32.844 -15.547 1 71.75 288 ASN B N 1
ATOM 6493 C CA . ASN B 1 288 ? 4.32 -33.875 -16.578 1 71.75 288 ASN B CA 1
ATOM 6494 C C . ASN B 1 288 ? 3.486 -35.125 -16.203 1 71.75 288 ASN B C 1
ATOM 6496 O O . ASN B 1 288 ? 3.816 -35.812 -15.25 1 71.75 288 ASN B O 1
ATOM 6500 N N . PRO B 1 289 ? 2.512 -35.344 -16.984 1 69.12 289 PRO B N 1
ATOM 6501 C CA . PRO B 1 289 ? 1.636 -36.469 -16.656 1 69.12 289 PRO B CA 1
ATOM 6502 C C . PRO B 1 289 ? 2.379 -37.781 -16.609 1 69.12 289 PRO B C 1
ATOM 6504 O O . PRO B 1 289 ? 1.936 -38.719 -15.938 1 69.12 289 PRO B O 1
ATOM 6507 N N . THR B 1 290 ? 3.43 -37.812 -17.297 1 68.31 290 THR B N 1
ATOM 6508 C CA . THR B 1 290 ? 4.176 -39.062 -17.312 1 68.31 290 THR B CA 1
ATOM 6509 C C . THR B 1 290 ? 4.934 -39.25 -16 1 68.31 290 THR B C 1
ATOM 6511 O O . THR B 1 290 ? 5.395 -40.375 -15.703 1 68.31 290 THR B O 1
ATOM 6514 N N . SER B 1 291 ? 4.969 -38.188 -15.258 1 73.19 291 SER B N 1
ATOM 6515 C CA . SER B 1 291 ? 5.754 -38.25 -14.023 1 73.19 291 SER B CA 1
ATOM 6516 C C . SER B 1 291 ? 4.852 -38.438 -12.812 1 73.19 291 SER B C 1
ATOM 6518 O O . SER B 1 291 ? 5.332 -38.469 -11.672 1 73.19 291 SER B O 1
ATOM 6520 N N . ILE B 1 292 ? 3.572 -38.562 -13.141 1 79.12 292 ILE B N 1
ATOM 6521 C CA . ILE B 1 292 ? 2.66 -38.719 -12.016 1 79.12 292 ILE B CA 1
ATOM 6522 C C . ILE B 1 292 ? 1.959 -40.062 -12.117 1 79.12 292 ILE B C 1
ATOM 6524 O O . ILE B 1 292 ? 2.02 -40.75 -13.156 1 79.12 292 ILE B O 1
ATOM 6528 N N . SER B 1 293 ? 1.267 -40.5 -11.07 1 83.38 293 SER B N 1
ATOM 6529 C CA . SER B 1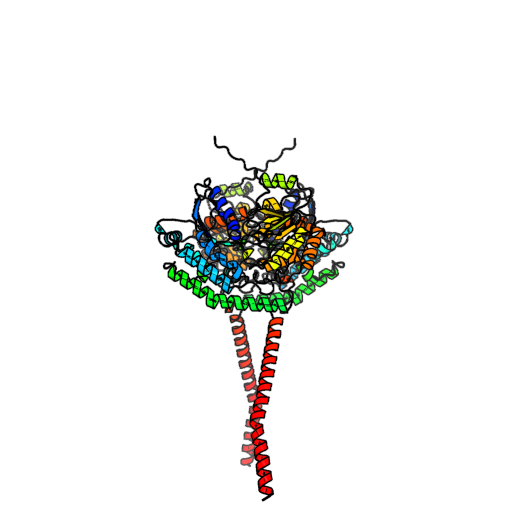 293 ? 0.646 -41.812 -10.977 1 83.38 293 SER B CA 1
ATOM 6530 C C . SER B 1 293 ? -0.401 -42.031 -12.062 1 83.38 293 SER B C 1
ATOM 6532 O O . SER B 1 293 ? -1.419 -41.312 -12.094 1 83.38 293 SER B O 1
ATOM 6534 N N . LYS B 1 294 ? -0.214 -43.062 -12.828 1 85.12 294 LYS B N 1
ATOM 6535 C CA . LYS B 1 294 ? -1.143 -43.375 -13.906 1 85.12 294 LYS B CA 1
ATOM 6536 C C . LYS B 1 294 ? -2.48 -43.844 -13.352 1 85.12 294 LYS B C 1
ATOM 6538 O O . LYS B 1 294 ? -3.533 -43.562 -13.922 1 85.12 294 LYS B O 1
ATOM 6543 N N . MET B 1 295 ? -2.311 -44.531 -12.266 1 88.19 295 MET B N 1
ATOM 6544 C CA . MET B 1 295 ? -3.52 -45.062 -11.641 1 88.19 295 MET B CA 1
ATOM 6545 C C . MET B 1 295 ? -4.414 -43.906 -11.148 1 88.19 295 MET B C 1
ATOM 6547 O O . MET B 1 295 ? -5.633 -43.969 -11.336 1 88.19 295 MET B O 1
ATOM 6551 N N . GLN B 1 296 ? -3.799 -42.938 -10.562 1 91.06 296 GLN B N 1
ATOM 6552 C CA . GLN B 1 296 ? -4.562 -41.812 -10.062 1 91.06 296 GLN B CA 1
ATOM 6553 C C . GLN B 1 296 ? -5.152 -41 -11.211 1 91.06 296 GLN B C 1
ATOM 6555 O O . GLN B 1 296 ? -6.293 -40.531 -11.125 1 91.06 296 GLN B O 1
ATOM 6560 N N . LEU B 1 297 ? -4.43 -40.906 -12.258 1 90.5 297 LEU B N 1
ATOM 6561 C CA . LEU B 1 297 ? -4.895 -40.156 -13.422 1 90.5 297 LEU B CA 1
ATOM 6562 C C . LEU B 1 297 ? -6.059 -40.906 -14.102 1 90.5 297 LEU B C 1
ATOM 6564 O O . LEU B 1 297 ? -6.984 -40.25 -14.602 1 90.5 297 LEU B O 1
ATOM 6568 N N . ALA B 1 298 ? -5.988 -42.156 -14.102 1 91.75 298 ALA B N 1
ATOM 6569 C CA . ALA B 1 298 ? -7.027 -42.969 -14.734 1 91.75 298 ALA B CA 1
ATOM 6570 C C . ALA B 1 298 ? -8.375 -42.75 -14.055 1 91.75 298 ALA B C 1
ATOM 6572 O O . ALA B 1 298 ? -9.422 -42.781 -14.711 1 91.75 298 ALA B O 1
ATOM 6573 N N . LYS B 1 299 ? -8.297 -42.531 -12.758 1 94.62 299 LYS B N 1
ATOM 6574 C CA . LYS B 1 299 ? -9.523 -42.25 -12.031 1 94.62 299 LYS B CA 1
ATOM 6575 C C . LYS B 1 299 ? -10.188 -40.969 -12.531 1 94.62 299 LYS B C 1
ATOM 6577 O O . LYS B 1 299 ? -11.414 -40.875 -12.617 1 94.62 299 LYS B O 1
ATOM 6582 N N . ILE B 1 300 ? -9.406 -40 -12.852 1 95.5 300 ILE B N 1
ATOM 6583 C CA . ILE B 1 300 ? -9.906 -38.75 -13.352 1 95.5 300 ILE B CA 1
ATOM 6584 C C . ILE B 1 300 ? -10.547 -38.938 -14.719 1 95.5 300 ILE B C 1
ATOM 6586 O O . ILE B 1 300 ? -11.664 -38.469 -14.969 1 95.5 300 ILE B O 1
ATOM 6590 N N . TYR B 1 301 ? -9.906 -39.75 -15.57 1 95 301 TYR B N 1
ATOM 6591 C CA . TYR B 1 301 ? -10.422 -40 -16.906 1 95 301 TYR B CA 1
ATOM 6592 C C . TYR B 1 301 ? -11.758 -40.75 -16.844 1 95 301 TYR B C 1
ATOM 6594 O O . TYR B 1 301 ? -12.688 -40.406 -17.578 1 95 301 TYR B O 1
ATOM 6602 N N . LYS B 1 302 ? -11.734 -41.625 -15.977 1 95.94 302 LYS B N 1
ATOM 6603 C CA . LYS B 1 302 ? -12.953 -42.406 -15.844 1 95.94 302 LYS B CA 1
ATOM 6604 C C . LYS B 1 302 ? -14.141 -41.562 -15.43 1 95.94 302 LYS B C 1
ATOM 6606 O O . LYS B 1 302 ? -15.188 -41.594 -16.062 1 95.94 302 LYS B O 1
ATOM 6611 N N . VAL B 1 303 ? -13.953 -40.781 -14.406 1 97.56 303 VAL B N 1
ATOM 6612 C CA . VAL B 1 303 ? -15.031 -39.969 -13.875 1 97.56 303 VAL B CA 1
ATOM 6613 C C . VAL B 1 303 ? -15.477 -38.938 -14.93 1 97.56 303 VAL B C 1
ATOM 6615 O O . VAL B 1 303 ? -16.672 -38.812 -15.195 1 97.56 303 VAL B O 1
ATOM 6618 N N . LEU B 1 304 ? -14.562 -38.25 -15.578 1 97.75 304 LEU B N 1
ATOM 6619 C CA . LEU B 1 304 ? -14.906 -37.219 -16.578 1 97.75 304 LEU B CA 1
ATOM 6620 C C . LEU B 1 304 ? -15.539 -37.875 -17.812 1 97.75 304 LEU B C 1
ATOM 6622 O O . LEU B 1 304 ? -16.391 -37.25 -18.469 1 97.75 304 LEU B O 1
ATOM 6626 N N . GLY B 1 305 ? -15.156 -39.062 -18.062 1 97.06 305 GLY B N 1
ATOM 6627 C CA . GLY B 1 305 ? -15.688 -39.812 -19.203 1 97.06 305 GLY B CA 1
ATOM 6628 C C . GLY B 1 305 ? -17.141 -40.219 -19.031 1 97.06 305 GLY B C 1
ATOM 6629 O O . GLY B 1 305 ? -17.859 -40.406 -20.016 1 97.06 305 GLY B O 1
ATOM 6630 N N . GLU B 1 306 ? -17.562 -40.312 -17.844 1 96.44 306 GLU B N 1
ATOM 6631 C CA . GLU B 1 306 ? -18.922 -40.75 -17.547 1 96.44 306 GLU B CA 1
ATOM 6632 C C . GLU B 1 306 ? -19.891 -39.562 -17.516 1 96.44 306 GLU B C 1
ATOM 6634 O O . GLU B 1 306 ? -21.109 -39.75 -17.469 1 96.44 306 GLU B O 1
ATOM 6639 N N . LEU B 1 307 ? -19.453 -38.375 -17.609 1 96.62 307 LEU B N 1
ATOM 6640 C CA . LEU B 1 307 ? -20.281 -37.188 -17.484 1 96.62 307 LEU B CA 1
ATOM 6641 C C . LEU B 1 307 ? -20.812 -36.75 -18.859 1 96.62 307 LEU B C 1
ATOM 6643 O O . LEU B 1 307 ? -20.172 -37 -19.875 1 96.62 307 LEU B O 1
ATOM 6647 N N . PRO B 1 308 ? -22 -36.156 -18.891 1 96.25 308 PRO B N 1
ATOM 6648 C CA . PRO B 1 308 ? -22.562 -35.656 -20.172 1 96.25 308 PRO B CA 1
ATOM 6649 C C . PRO B 1 308 ? -21.922 -34.344 -20.625 1 96.25 308 PRO B C 1
ATOM 6651 O O . PRO B 1 308 ? -22.641 -33.406 -20.953 1 96.25 308 PRO B O 1
ATOM 6654 N N . TYR B 1 309 ? -20.625 -34.25 -20.578 1 97.69 309 TYR B N 1
ATOM 6655 C CA . TYR B 1 309 ? -19.812 -33.125 -21.016 1 97.69 309 TYR B CA 1
ATOM 6656 C C . TYR B 1 309 ? -18.719 -33.594 -21.984 1 97.69 309 TYR B C 1
ATOM 6658 O O . TYR B 1 309 ? -18.281 -34.75 -21.922 1 97.69 309 TYR B O 1
ATOM 6666 N N . THR B 1 310 ? -18.375 -32.75 -22.844 1 97.94 310 THR B N 1
ATOM 6667 C CA . THR B 1 310 ? -17.141 -32.969 -23.609 1 97.94 310 THR B CA 1
ATOM 6668 C C . THR B 1 310 ? -15.938 -32.438 -22.828 1 97.94 310 THR B C 1
ATOM 6670 O O . THR B 1 310 ? -16 -31.375 -22.219 1 97.94 310 THR B O 1
ATOM 6673 N N . VAL B 1 311 ? -14.891 -33.219 -22.844 1 97.94 311 VAL B N 1
ATOM 6674 C CA . VAL B 1 311 ? -13.695 -32.844 -22.109 1 97.94 311 VAL B CA 1
ATOM 6675 C C . VAL B 1 311 ? -12.609 -32.375 -23.078 1 97.94 311 VAL B C 1
ATOM 6677 O O . VAL B 1 311 ? -12.094 -33.188 -23.859 1 97.94 311 VAL B O 1
ATOM 6680 N N . LEU B 1 312 ? -12.312 -31.094 -23.094 1 97.62 312 LEU B N 1
ATOM 6681 C CA . LEU B 1 312 ? -11.102 -30.625 -23.766 1 97.62 312 LEU B CA 1
ATOM 6682 C C . LEU B 1 312 ? -9.867 -30.906 -22.891 1 97.62 312 LEU B C 1
ATOM 6684 O O . LEU B 1 312 ? -9.742 -30.344 -21.797 1 97.62 312 LEU B O 1
ATOM 6688 N N . PHE B 1 313 ? -8.992 -31.719 -23.406 1 95 313 PHE B N 1
ATOM 6689 C CA . PHE B 1 313 ? -7.887 -32.219 -22.594 1 95 313 PHE B CA 1
ATOM 6690 C C . PHE B 1 313 ? -6.547 -31.828 -23.203 1 95 313 PHE B C 1
ATOM 6692 O O . PHE B 1 313 ? -6.195 -32.312 -24.297 1 95 313 PHE B O 1
ATOM 6699 N N . LYS B 1 314 ? -5.781 -30.953 -22.5 1 90.75 314 LYS B N 1
ATOM 6700 C CA . LYS B 1 314 ? -4.43 -30.609 -22.922 1 90.75 314 LYS B CA 1
ATOM 6701 C C . LYS B 1 314 ? -3.43 -31.688 -22.516 1 90.75 314 LYS B C 1
ATOM 6703 O O . LYS B 1 314 ? -3.154 -31.859 -21.328 1 90.75 314 LYS B O 1
ATOM 6708 N N . HIS B 1 315 ? -2.883 -32.312 -23.5 1 83.38 315 HIS B N 1
ATOM 6709 C CA . HIS B 1 315 ? -1.957 -33.406 -23.266 1 83.38 315 HIS B CA 1
ATOM 6710 C C . HIS B 1 315 ? -1.12 -33.719 -24.5 1 83.38 315 HIS B C 1
ATOM 6712 O O . HIS B 1 315 ? -1.558 -33.438 -25.625 1 83.38 315 HIS B O 1
ATOM 6718 N N . GLN B 1 316 ? 0.046 -34.25 -24.141 1 79.81 316 GLN B N 1
ATOM 6719 C CA . GLN B 1 316 ? 0.85 -34.719 -25.266 1 79.81 316 GLN B CA 1
ATOM 6720 C C . GLN B 1 316 ? 0.209 -35.938 -25.922 1 79.81 316 GLN B C 1
ATOM 6722 O O . GLN B 1 316 ? -0.291 -36.812 -25.25 1 79.81 316 GLN B O 1
ATOM 6727 N N . LEU B 1 317 ? 0.24 -36 -27.172 1 74.19 317 LEU B N 1
ATOM 6728 C CA . LEU B 1 317 ? -0.453 -37.031 -27.938 1 74.19 317 LEU B CA 1
ATOM 6729 C C . LEU B 1 317 ? 0.289 -38.375 -27.859 1 74.19 317 LEU B C 1
ATOM 6731 O O . LEU B 1 317 ? -0.328 -39.438 -27.938 1 74.19 317 LEU B O 1
ATOM 6735 N N . GLU B 1 318 ? 1.55 -38.312 -27.688 1 73.56 318 GLU B N 1
ATOM 6736 C CA . GLU B 1 318 ? 2.367 -39.5 -27.703 1 73.56 318 GLU B CA 1
ATOM 6737 C C . GLU B 1 318 ? 2.117 -40.375 -26.453 1 73.56 318 GLU B C 1
ATOM 6739 O O . GLU B 1 318 ? 2.303 -41.594 -26.484 1 73.56 318 GLU B O 1
ATOM 6744 N N . ASN B 1 319 ? 1.598 -39.844 -25.438 1 75.31 319 ASN B N 1
ATOM 6745 C CA . ASN B 1 319 ? 1.481 -40.562 -24.172 1 75.31 319 ASN B CA 1
ATOM 6746 C C . ASN B 1 319 ? 0.033 -40.625 -23.703 1 75.31 319 ASN B C 1
ATOM 6748 O O . ASN B 1 319 ? -0.231 -40.625 -22.5 1 75.31 319 ASN B O 1
ATOM 6752 N N . LEU B 1 320 ? -0.794 -40.812 -24.672 1 81.38 320 LEU B N 1
ATOM 6753 C CA . LEU B 1 320 ? -2.201 -40.875 -24.297 1 81.38 320 LEU B CA 1
ATOM 6754 C C . LEU B 1 320 ? -2.562 -42.25 -23.797 1 81.38 320 LEU B C 1
ATOM 6756 O O . LEU B 1 320 ? -2.086 -43.25 -24.328 1 81.38 320 LEU B O 1
ATOM 6760 N N . PRO B 1 321 ? -3.361 -42.25 -22.812 1 80.12 321 PRO B N 1
ATOM 6761 C CA . PRO B 1 321 ? -3.812 -43.562 -22.391 1 80.12 321 PRO B CA 1
ATOM 6762 C C . PRO B 1 321 ? -4.652 -44.281 -23.453 1 80.12 321 PRO B C 1
ATOM 6764 O O . PRO B 1 321 ? -5.398 -43.625 -24.188 1 80.12 321 PRO B O 1
ATOM 6767 N N . GLU B 1 322 ? -4.535 -45.562 -23.578 1 79.19 322 GLU B N 1
ATOM 6768 C CA . GLU B 1 322 ? -5.227 -46.375 -24.578 1 79.19 322 GLU B CA 1
ATOM 6769 C C . GLU B 1 322 ? -6.738 -46.344 -24.375 1 79.19 322 GLU B C 1
ATOM 6771 O O . GLU B 1 322 ? -7.508 -46.438 -25.328 1 79.19 322 GLU B O 1
ATOM 6776 N N . ASP B 1 323 ? -7.164 -46.156 -23.188 1 85.69 323 ASP B N 1
ATOM 6777 C CA . ASP B 1 323 ? -8.586 -46.281 -22.875 1 85.69 323 ASP B CA 1
ATOM 6778 C C . ASP B 1 323 ? -9.195 -44.938 -22.562 1 85.69 323 ASP B C 1
ATOM 6780 O O . ASP B 1 323 ? -10.062 -44.812 -21.688 1 85.69 323 ASP B O 1
ATOM 6784 N N . LEU B 1 324 ? -8.758 -43.938 -23.281 1 92.12 324 LEU B N 1
ATOM 6785 C CA . LEU B 1 324 ? -9.344 -42.625 -23.062 1 92.12 324 LEU B CA 1
ATOM 6786 C C . LEU B 1 324 ? -10.797 -42.594 -23.531 1 92.12 324 LEU B C 1
ATOM 6788 O O . LEU B 1 324 ? -11.109 -43.031 -24.625 1 92.12 324 LEU B O 1
ATOM 6792 N N . PRO B 1 325 ? -11.68 -42.156 -22.688 1 95.19 325 PRO B N 1
ATOM 6793 C CA . PRO B 1 325 ? -13.102 -42.125 -23.047 1 95.19 325 PRO B CA 1
ATOM 6794 C C . PRO B 1 325 ? -13.375 -41.344 -24.312 1 95.19 325 PRO B C 1
ATOM 6796 O O . PRO B 1 325 ? -12.594 -40.438 -24.672 1 95.19 325 PRO B O 1
ATOM 6799 N N . LYS B 1 326 ? -14.516 -41.5 -25 1 93.62 326 LYS B N 1
ATOM 6800 C CA . LYS B 1 326 ? -14.852 -40.969 -26.312 1 93.62 326 LYS B CA 1
ATOM 6801 C C . LYS B 1 326 ? -15.156 -39.5 -26.25 1 93.62 326 LYS B C 1
ATOM 6803 O O . LYS B 1 326 ? -15.031 -38.781 -27.25 1 93.62 326 LYS B O 1
ATOM 6808 N N . ASN B 1 327 ? -15.547 -39.062 -25.109 1 96.31 327 ASN B N 1
ATOM 6809 C CA . ASN B 1 327 ? -15.938 -37.656 -25.016 1 96.31 327 ASN B CA 1
ATOM 6810 C C . ASN B 1 327 ? -14.734 -36.75 -24.766 1 96.31 327 ASN B C 1
ATOM 6812 O O . ASN B 1 327 ? -14.891 -35.562 -24.484 1 96.31 327 ASN B O 1
ATOM 6816 N N . PHE B 1 328 ? -13.539 -37.281 -24.828 1 95.94 328 PHE B N 1
ATOM 6817 C CA . PHE B 1 328 ? -12.328 -36.469 -24.703 1 95.94 328 PHE B CA 1
ATOM 6818 C C . PHE B 1 328 ? -11.867 -35.969 -26.062 1 95.94 328 PHE B C 1
ATOM 6820 O O . PHE B 1 328 ? -11.836 -36.719 -27.031 1 95.94 328 PHE B O 1
ATOM 6827 N N . TYR B 1 329 ? -11.602 -34.75 -26.109 1 94.94 329 TYR B N 1
ATOM 6828 C CA . TYR B 1 329 ? -10.93 -34.094 -27.25 1 94.94 329 TYR B CA 1
ATOM 6829 C C . TYR B 1 329 ? -9.555 -33.594 -26.844 1 94.94 329 TYR B C 1
ATOM 6831 O O . TYR B 1 329 ? -9.438 -32.625 -26.078 1 94.94 329 TYR B O 1
ATOM 6839 N N . VAL B 1 330 ? -8.469 -34.188 -27.406 1 93.62 330 VAL B N 1
ATOM 6840 C CA . VAL B 1 330 ? -7.117 -33.969 -26.906 1 93.62 330 VAL B CA 1
ATOM 6841 C C . VAL B 1 330 ? -6.332 -33.094 -27.891 1 93.62 330 VAL B C 1
ATOM 6843 O O . VAL B 1 330 ? -6.406 -33.312 -29.109 1 93.62 330 VAL B O 1
ATOM 6846 N N . LYS B 1 331 ? -5.695 -32.125 -27.359 1 92.31 331 LYS B N 1
ATOM 6847 C CA . LYS B 1 331 ? -4.715 -31.328 -28.109 1 92.31 331 LYS B CA 1
ATOM 6848 C C . LYS B 1 331 ? -3.482 -31.031 -27.25 1 92.31 331 LYS B C 1
ATOM 6850 O O . LYS B 1 331 ? -3.559 -31.047 -26.016 1 92.31 331 LYS B O 1
ATOM 6855 N N . GLU B 1 332 ? -2.432 -30.812 -27.922 1 89.12 332 GLU B N 1
ATOM 6856 C CA . GLU B 1 332 ? -1.192 -30.5 -27.203 1 89.12 332 GLU B CA 1
ATOM 6857 C C . GLU B 1 332 ? -1.218 -29.062 -26.656 1 89.12 332 GLU B C 1
ATOM 6859 O O . GLU B 1 332 ? -0.521 -28.766 -25.688 1 89.12 332 GLU B O 1
ATOM 6864 N N . TRP B 1 333 ? -1.943 -28.281 -27.375 1 90.5 333 TRP B N 1
ATOM 6865 C CA . TRP B 1 333 ? -2.033 -26.891 -26.938 1 90.5 333 TRP B CA 1
ATOM 6866 C C . TRP B 1 333 ? -3.428 -26.328 -27.188 1 90.5 333 TRP B C 1
ATOM 6868 O O . TRP B 1 333 ? -4.039 -26.609 -28.219 1 90.5 333 TRP B O 1
ATOM 6878 N N . PHE B 1 334 ? -3.949 -25.625 -26.219 1 95 334 PHE B N 1
ATOM 6879 C CA . PHE B 1 334 ? -5.172 -24.844 -26.328 1 95 334 PHE B CA 1
ATOM 6880 C C . PHE B 1 334 ? -4.906 -23.375 -25.984 1 95 334 PHE B C 1
ATOM 6882 O O . PHE B 1 334 ? -4.098 -23.078 -25.109 1 95 334 PHE B O 1
ATOM 6889 N N . PRO B 1 335 ? -5.48 -22.469 -26.781 1 96.25 335 PRO B N 1
ATOM 6890 C CA . PRO B 1 335 ? -5.504 -21.109 -26.234 1 96.25 335 PRO B CA 1
ATOM 6891 C C . PRO B 1 335 ? -6.359 -20.984 -24.984 1 96.25 335 PRO B C 1
ATOM 6893 O O . PRO B 1 335 ? -7.492 -20.5 -25.047 1 96.25 335 PRO B O 1
ATOM 6896 N N . GLN B 1 336 ? -5.828 -21.312 -23.875 1 96.88 336 GLN B N 1
ATOM 6897 C CA . GLN B 1 336 ? -6.52 -21.562 -22.625 1 96.88 336 GLN B CA 1
ATOM 6898 C C . GLN B 1 336 ? -7.426 -20.391 -22.25 1 96.88 336 GLN B C 1
ATOM 6900 O O . GLN B 1 336 ? -8.594 -20.594 -21.906 1 96.88 336 GLN B O 1
ATOM 6905 N N . GLN B 1 337 ? -6.91 -19.172 -22.297 1 97.12 337 GLN B N 1
ATOM 6906 C CA . GLN B 1 337 ? -7.695 -18 -21.906 1 97.12 337 GLN B CA 1
ATOM 6907 C C . GLN B 1 337 ? -8.953 -17.891 -22.766 1 97.12 337 GLN B C 1
ATOM 6909 O O . GLN B 1 337 ? -10.039 -17.609 -22.25 1 97.12 337 GLN B O 1
ATOM 6914 N N . ASP B 1 338 ? -8.758 -18.125 -24.031 1 98.12 338 ASP B N 1
ATOM 6915 C CA . ASP B 1 338 ? -9.883 -17.969 -24.953 1 98.12 338 ASP B CA 1
ATOM 6916 C C . ASP B 1 338 ? -10.836 -19.156 -24.844 1 98.12 338 ASP B C 1
ATOM 6918 O O . ASP B 1 338 ? -12.047 -19 -25.031 1 98.12 338 ASP B O 1
ATOM 6922 N N . VAL B 1 339 ? -10.305 -20.297 -24.578 1 98.12 339 VAL B N 1
ATOM 6923 C CA . VAL B 1 339 ? -11.141 -21.469 -24.344 1 98.12 339 VAL B CA 1
ATOM 6924 C C . VAL B 1 339 ? -12.008 -21.234 -23.094 1 98.12 339 VAL B C 1
ATOM 6926 O O . VAL B 1 339 ? -13.219 -21.469 -23.125 1 98.12 339 VAL B O 1
ATOM 6929 N N . LEU B 1 340 ? -11.398 -20.75 -22.047 1 98.44 340 LEU B N 1
ATOM 6930 C CA . LEU B 1 340 ? -12.117 -20.516 -20.812 1 98.44 340 LEU B CA 1
ATOM 6931 C C . LEU B 1 340 ? -13.203 -19.453 -21 1 98.44 340 LEU B C 1
ATOM 6933 O O . LEU B 1 340 ? -14.219 -19.469 -20.297 1 98.44 340 LEU B O 1
ATOM 6937 N N . GLY B 1 341 ? -12.977 -18.594 -21.953 1 97.94 341 GLY B N 1
ATOM 6938 C CA . GLY B 1 341 ? -13.93 -17.531 -22.219 1 97.94 341 GLY B CA 1
ATOM 6939 C C . GLY B 1 341 ? -15.117 -17.984 -23.047 1 97.94 341 GLY B C 1
ATOM 6940 O O . GLY B 1 341 ? -16.078 -17.234 -23.234 1 97.94 341 GLY B O 1
ATOM 6941 N N . HIS B 1 342 ? -15.109 -19.203 -23.562 1 97.44 342 HIS B N 1
ATOM 6942 C CA . HIS B 1 342 ? -16.219 -19.703 -24.375 1 97.44 342 HIS B CA 1
ATOM 6943 C C . HIS B 1 342 ? -17.422 -20.031 -23.5 1 97.44 342 HIS B C 1
ATOM 6945 O O . HIS B 1 342 ? -17.281 -20.609 -22.422 1 97.44 342 HIS B O 1
ATOM 6951 N N . PRO B 1 343 ? -18.609 -19.719 -23.953 1 96 343 PRO B N 1
ATOM 6952 C CA . PRO B 1 343 ? -19.812 -19.875 -23.125 1 96 343 PRO B CA 1
ATOM 6953 C C . PRO B 1 343 ? -20.109 -21.328 -22.797 1 96 343 PRO B C 1
ATOM 6955 O O . PRO B 1 343 ? -20.781 -21.609 -21.797 1 96 343 PRO B O 1
ATOM 6958 N N . LYS B 1 344 ? -19.578 -22.281 -23.547 1 97.25 344 LYS B N 1
ATOM 6959 C CA . LYS B 1 344 ? -19.859 -23.688 -23.312 1 97.25 344 LYS B CA 1
ATOM 6960 C C . LYS B 1 344 ? -18.969 -24.25 -22.203 1 97.25 344 LYS B C 1
ATOM 6962 O O . LYS B 1 344 ? -19.25 -25.344 -21.672 1 97.25 344 LYS B O 1
ATOM 6967 N N . VAL B 1 345 ? -17.922 -23.578 -21.844 1 98.31 345 VAL B N 1
ATOM 6968 C CA . VAL B 1 345 ? -17.016 -24.094 -20.812 1 98.31 345 VAL B CA 1
ATOM 6969 C C . VAL B 1 345 ? -17.609 -23.797 -19.422 1 98.31 345 VAL B C 1
ATOM 6971 O O . VAL B 1 345 ? -17.812 -22.641 -19.062 1 98.31 345 VAL B O 1
ATOM 6974 N N . LYS B 1 346 ? -17.812 -24.875 -18.672 1 98.44 346 LYS B N 1
ATOM 6975 C CA . LYS B 1 346 ? -18.531 -24.719 -17.422 1 98.44 346 LYS B CA 1
ATOM 6976 C C . LYS B 1 346 ? -17.641 -25.047 -16.234 1 98.44 346 LYS B C 1
ATOM 6978 O O . LYS B 1 346 ? -17.953 -24.688 -15.086 1 98.44 346 LYS B O 1
ATOM 6983 N N . LEU B 1 347 ? -16.562 -25.719 -16.516 1 98.81 347 LEU B N 1
ATOM 6984 C CA . LEU B 1 347 ? -15.664 -26.156 -15.445 1 98.81 347 LEU B CA 1
ATOM 6985 C C . LEU B 1 347 ? -14.227 -26.219 -15.93 1 98.81 347 LEU B C 1
ATOM 6987 O O . LEU B 1 347 ? -13.961 -26.656 -17.047 1 98.81 347 LEU B O 1
ATOM 6991 N N . PHE B 1 348 ? -13.305 -25.734 -15.156 1 98.88 348 PHE B N 1
ATOM 6992 C CA . PHE B 1 348 ? -11.875 -25.828 -15.398 1 98.88 348 PHE B CA 1
ATOM 6993 C C . PHE B 1 348 ? -11.211 -26.75 -14.375 1 98.88 348 PHE B C 1
ATOM 6995 O O . PHE B 1 348 ? -11.203 -26.453 -13.18 1 98.88 348 PHE B O 1
ATOM 7002 N N . VAL B 1 349 ? -10.773 -27.906 -14.758 1 98.38 349 VAL B N 1
ATOM 7003 C CA . VAL B 1 349 ? -9.961 -28.781 -13.93 1 98.38 349 VAL B CA 1
ATOM 7004 C C . VAL B 1 349 ? -8.477 -28.469 -14.125 1 98.38 349 VAL B C 1
ATOM 7006 O O . VAL B 1 349 ? -7.938 -28.672 -15.219 1 98.38 349 VAL B O 1
ATOM 7009 N N . THR B 1 350 ? -7.805 -27.953 -13.094 1 97 350 THR B N 1
ATOM 7010 C CA . THR B 1 350 ? -6.469 -27.391 -13.25 1 97 350 THR B CA 1
ATOM 7011 C C . THR B 1 350 ? -5.594 -27.719 -12.047 1 97 350 THR B C 1
ATOM 7013 O O . THR B 1 350 ? -6.074 -28.281 -11.062 1 97 350 THR B O 1
ATOM 7016 N N . GLN B 1 351 ? -4.324 -27.484 -12.156 1 94 351 GLN B N 1
ATOM 7017 C CA . GLN B 1 351 ? -3.375 -27.734 -11.07 1 94 351 GLN B CA 1
ATOM 7018 C C . GLN B 1 351 ? -3.375 -26.578 -10.07 1 94 351 GLN B C 1
ATOM 7020 O O . GLN B 1 351 ? -2.887 -26.734 -8.953 1 94 351 GLN B O 1
ATOM 7025 N N . GLY B 1 352 ? -3.814 -25.391 -10.539 1 94.94 352 GLY B N 1
ATOM 7026 C CA . GLY B 1 352 ? -3.98 -24.312 -9.57 1 94.94 352 GLY B CA 1
ATOM 7027 C C . GLY B 1 352 ? -2.818 -23.344 -9.562 1 94.94 352 GLY B C 1
ATOM 7028 O O . GLY B 1 352 ? -2.545 -22.703 -8.539 1 94.94 352 GLY B O 1
ATOM 7029 N N . GLY B 1 353 ? -2.09 -23.188 -10.703 1 93.62 353 GLY B N 1
ATOM 7030 C CA . GLY B 1 353 ? -1.12 -22.109 -10.828 1 93.62 353 GLY B CA 1
ATOM 7031 C C . GLY B 1 353 ? -1.756 -20.734 -10.852 1 93.62 353 GLY B C 1
ATOM 7032 O O . GLY B 1 353 ? -2.863 -20.562 -11.367 1 93.62 353 GLY B O 1
ATOM 7033 N N . ILE B 1 354 ? -1.075 -19.781 -10.398 1 93.88 354 ILE B N 1
ATOM 7034 C CA . ILE B 1 354 ? -1.619 -18.438 -10.211 1 93.88 354 ILE B CA 1
ATOM 7035 C C . ILE B 1 354 ? -2.117 -17.891 -11.555 1 93.88 354 ILE B C 1
ATOM 7037 O O . ILE B 1 354 ? -3.176 -17.266 -11.617 1 93.88 354 ILE B O 1
ATOM 7041 N N . GLN B 1 355 ? -1.381 -18.078 -12.617 1 94.5 355 GLN B N 1
ATOM 7042 C CA . GLN B 1 355 ? -1.776 -17.547 -13.922 1 94.5 355 GLN B CA 1
ATOM 7043 C C . GLN B 1 355 ? -3.062 -18.203 -14.414 1 94.5 355 GLN B C 1
ATOM 7045 O O . GLN B 1 355 ? -3.941 -17.531 -14.953 1 94.5 355 GLN B O 1
ATOM 7050 N N . SER B 1 356 ? -3.137 -19.5 -14.219 1 95.88 356 SER B N 1
ATOM 7051 C CA . SER B 1 356 ? -4.352 -20.203 -14.602 1 95.88 356 SER B CA 1
ATOM 7052 C C . SER B 1 356 ? -5.543 -19.75 -13.766 1 95.88 356 SER B C 1
ATOM 7054 O O . SER B 1 356 ? -6.66 -19.625 -14.281 1 95.88 356 SER B O 1
ATOM 7056 N N . LEU B 1 357 ? -5.289 -19.547 -12.516 1 97 357 LEU B N 1
ATOM 7057 C CA . LEU B 1 357 ? -6.363 -19.094 -11.641 1 97 357 LEU B CA 1
ATOM 7058 C C . LEU B 1 357 ? -6.84 -17.703 -12.039 1 97 357 LEU B C 1
ATOM 7060 O O . LEU B 1 357 ? -8.039 -17.438 -12.039 1 97 357 LEU B O 1
ATOM 7064 N N . ASP B 1 358 ? -5.91 -16.844 -12.352 1 96.75 358 ASP B N 1
ATOM 7065 C CA . ASP B 1 358 ? -6.277 -15.523 -12.867 1 96.75 358 ASP B CA 1
ATOM 7066 C C . ASP B 1 358 ? -7.18 -15.641 -14.086 1 96.75 358 ASP B C 1
ATOM 7068 O O . ASP B 1 358 ? -8.164 -14.906 -14.219 1 96.75 358 ASP B O 1
ATOM 7072 N N . GLU B 1 359 ? -6.824 -16.531 -14.984 1 97.44 359 GLU B N 1
ATOM 7073 C CA . GLU B 1 359 ? -7.586 -16.719 -16.219 1 97.44 359 GLU B CA 1
ATOM 7074 C C . GLU B 1 359 ? -9 -17.219 -15.914 1 97.44 359 GLU B C 1
ATOM 7076 O O . GLU B 1 359 ? -9.969 -16.734 -16.5 1 97.44 359 GLU B O 1
ATOM 7081 N N . ALA B 1 360 ? -9.062 -18.156 -15.016 1 98.44 360 ALA B N 1
ATOM 7082 C CA . ALA B 1 360 ? -10.359 -18.703 -14.641 1 98.44 360 ALA B CA 1
ATOM 7083 C C . ALA B 1 360 ? -11.25 -17.625 -14.016 1 98.44 360 ALA B C 1
ATOM 7085 O O . ALA B 1 360 ? -12.438 -17.531 -14.344 1 98.44 360 ALA B O 1
ATOM 7086 N N . ILE B 1 361 ? -10.711 -16.828 -13.125 1 98.31 361 ILE B N 1
ATOM 7087 C CA . ILE B 1 361 ? -11.461 -15.766 -12.477 1 98.31 361 ILE B CA 1
ATOM 7088 C C . ILE B 1 361 ? -11.875 -14.719 -13.508 1 98.31 361 ILE B C 1
ATOM 7090 O O . ILE B 1 361 ? -13.031 -14.281 -13.531 1 98.31 361 ILE B O 1
ATOM 7094 N N . SER B 1 362 ? -10.953 -14.383 -14.344 1 97.81 362 SER B N 1
ATOM 7095 C CA . SER B 1 362 ? -11.227 -13.391 -15.375 1 97.81 362 SER B CA 1
ATOM 7096 C C . SER B 1 362 ? -12.352 -13.852 -16.297 1 97.81 362 SER B C 1
ATOM 7098 O O . SER B 1 362 ? -13.164 -13.039 -16.75 1 97.81 362 SER B O 1
ATOM 7100 N N . ARG B 1 363 ? -12.398 -15.125 -16.562 1 98.56 363 ARG B N 1
ATOM 7101 C CA . ARG B 1 363 ? -13.367 -15.664 -17.516 1 98.56 363 ARG B CA 1
ATOM 7102 C C . ARG B 1 363 ? -14.57 -16.25 -16.781 1 98.56 363 ARG B C 1
ATOM 7104 O O . ARG B 1 363 ? -15.492 -16.781 -17.406 1 98.56 363 ARG B O 1
ATOM 7111 N N . LYS B 1 364 ? -14.547 -16.203 -15.453 1 98.56 364 LYS B N 1
ATOM 7112 C CA . LYS B 1 364 ? -15.672 -16.562 -14.594 1 98.56 364 LYS B CA 1
ATOM 7113 C C . LYS B 1 364 ? -16 -18.047 -14.719 1 98.56 364 LYS B C 1
ATOM 7115 O O . LYS B 1 364 ? -17.172 -18.422 -14.867 1 98.56 364 LYS B O 1
ATOM 7120 N N . VAL B 1 365 ? -15 -18.875 -14.703 1 98.88 365 VAL B N 1
ATOM 7121 C CA . VAL B 1 365 ? -15.203 -20.312 -14.781 1 98.88 365 VAL B CA 1
ATOM 7122 C C . VAL B 1 365 ? -14.82 -20.969 -13.453 1 98.88 365 VAL B C 1
ATOM 7124 O O . VAL B 1 365 ? -13.656 -20.906 -13.047 1 98.88 365 VAL B O 1
ATOM 7127 N N . PRO B 1 366 ? -15.742 -21.625 -12.766 1 98.81 366 PRO B N 1
ATOM 7128 C CA . PRO B 1 366 ? -15.398 -22.328 -11.531 1 98.81 366 PRO B CA 1
ATOM 7129 C C . PRO B 1 366 ? -14.406 -23.469 -11.766 1 98.81 366 PRO B C 1
ATOM 7131 O O . PRO B 1 366 ? -14.172 -23.875 -12.906 1 98.81 366 PRO B O 1
ATOM 7134 N N . MET B 1 367 ? -13.875 -24.047 -10.594 1 98.88 367 MET B N 1
ATOM 7135 C CA . MET B 1 367 ? -12.727 -24.922 -10.82 1 98.88 367 MET B CA 1
ATOM 7136 C C . MET B 1 367 ? -12.773 -26.125 -9.891 1 98.88 367 MET B C 1
ATOM 7138 O O . MET B 1 367 ? -13.438 -26.094 -8.852 1 98.88 367 MET B O 1
ATOM 7142 N N . VAL B 1 368 ? -12.211 -27.172 -10.312 1 98.81 368 VAL B N 1
ATOM 7143 C CA . VAL B 1 368 ? -11.672 -28.234 -9.469 1 98.81 368 VAL B CA 1
ATOM 7144 C C . VAL B 1 368 ? -10.148 -28.25 -9.562 1 98.81 368 VAL B C 1
ATOM 7146 O O . VAL B 1 368 ? -9.586 -28.422 -10.648 1 98.81 368 VAL B O 1
ATOM 7149 N N . ILE B 1 369 ? -9.508 -28.016 -8.438 1 98.31 369 ILE B N 1
ATOM 7150 C CA . ILE B 1 369 ? -8.062 -27.828 -8.453 1 98.31 369 ILE B CA 1
ATOM 7151 C C . ILE B 1 369 ? -7.371 -29.047 -7.867 1 98.31 369 ILE B C 1
ATOM 7153 O O . ILE B 1 369 ? -7.758 -29.547 -6.805 1 98.31 369 ILE B O 1
ATOM 7157 N N . ILE B 1 370 ? -6.379 -29.547 -8.578 1 95.94 370 ILE B N 1
ATOM 7158 C CA . ILE B 1 370 ? -5.523 -30.656 -8.164 1 95.94 370 ILE B CA 1
ATOM 7159 C C . ILE B 1 370 ? -4.07 -30.188 -8.102 1 95.94 370 ILE B C 1
ATOM 7161 O O . ILE B 1 370 ? -3.318 -30.328 -9.062 1 95.94 370 ILE B O 1
ATOM 7165 N N . PRO B 1 371 ? -3.613 -29.75 -6.906 1 92.94 371 PRO B N 1
ATOM 7166 C CA . PRO B 1 371 ? -2.279 -29.156 -6.805 1 92.94 371 PRO B CA 1
ATOM 7167 C C . PRO B 1 371 ? -1.166 -30.203 -6.801 1 92.94 371 PRO B C 1
ATOM 7169 O O . PRO B 1 371 ? -1.327 -31.281 -6.215 1 92.94 371 PRO B O 1
ATOM 7172 N N . PHE B 1 372 ? 0.014 -29.828 -7.371 1 85.75 372 PHE B N 1
ATOM 7173 C CA . PHE B 1 372 ? 1.144 -30.734 -7.461 1 85.75 372 PHE B CA 1
ATOM 7174 C C . PHE B 1 372 ? 2.416 -30.094 -6.938 1 85.75 372 PHE B C 1
ATOM 7176 O O . PHE B 1 372 ? 3.289 -30.766 -6.391 1 85.75 372 PHE B O 1
ATOM 7183 N N . LEU B 1 373 ? 2.49 -28.75 -7.141 1 80.81 373 LEU B N 1
ATOM 7184 C CA . LEU B 1 373 ? 3.787 -28.094 -6.98 1 80.81 373 LEU B CA 1
ATOM 7185 C C . LEU B 1 373 ? 3.65 -26.797 -6.199 1 80.81 373 LEU B C 1
ATOM 7187 O O . LEU B 1 373 ? 2.682 -26.047 -6.383 1 80.81 373 LEU B O 1
ATOM 7191 N N . GLY B 1 374 ? 4.609 -26.578 -5.359 1 80.81 374 GLY B N 1
ATOM 7192 C CA . GLY B 1 374 ? 4.902 -25.25 -4.871 1 80.81 374 GLY B CA 1
ATOM 7193 C C . GLY B 1 374 ? 3.709 -24.578 -4.223 1 80.81 374 GLY B C 1
ATOM 7194 O O . GLY B 1 374 ? 3.145 -25.094 -3.256 1 80.81 374 GLY B O 1
ATOM 7195 N N . ASP B 1 375 ? 3.283 -23.469 -4.934 1 88.12 375 ASP B N 1
ATOM 7196 C CA . ASP B 1 375 ? 2.277 -22.562 -4.379 1 88.12 375 ASP B CA 1
ATOM 7197 C C . ASP B 1 375 ? 0.867 -23.078 -4.656 1 88.12 375 ASP B C 1
ATOM 7199 O O . ASP B 1 375 ? -0.11 -22.531 -4.133 1 88.12 375 ASP B O 1
ATOM 7203 N N . GLN B 1 376 ? 0.745 -24.125 -5.32 1 92.12 376 GLN B N 1
ATOM 7204 C CA . GLN B 1 376 ? -0.545 -24.562 -5.848 1 92.12 376 GLN B CA 1
ATOM 7205 C C . GLN B 1 376 ? -1.487 -24.984 -4.719 1 92.12 376 GLN B C 1
ATOM 7207 O O . GLN B 1 376 ? -2.691 -24.719 -4.785 1 92.12 376 GLN B O 1
ATOM 7212 N N . GLN B 1 377 ? -0.899 -25.547 -3.727 1 92.38 377 GLN B N 1
ATOM 7213 C CA . GLN B 1 377 ? -1.746 -25.969 -2.615 1 92.38 377 GLN B CA 1
ATOM 7214 C C . GLN B 1 377 ? -2.342 -24.766 -1.891 1 92.38 377 GLN B C 1
ATOM 7216 O O . GLN B 1 377 ? -3.521 -24.781 -1.53 1 92.38 377 GLN B O 1
ATOM 7221 N N . SER B 1 378 ? -1.531 -23.828 -1.626 1 93.25 378 SER B N 1
ATOM 7222 C CA . SER B 1 378 ? -2.004 -22.609 -0.979 1 93.25 378 SER B CA 1
ATOM 7223 C C . SER B 1 378 ? -3.033 -21.891 -1.843 1 93.25 378 SER B C 1
ATOM 7225 O O . SER B 1 378 ? -4.047 -21.406 -1.336 1 93.25 378 SER B O 1
ATOM 7227 N N . ASN B 1 379 ? -2.777 -21.844 -3.104 1 95.12 379 ASN B N 1
ATOM 7228 C CA . ASN B 1 379 ? -3.719 -21.234 -4.043 1 95.12 379 ASN B CA 1
ATOM 7229 C C . ASN B 1 379 ? -5.066 -21.953 -4.02 1 95.12 379 ASN B C 1
ATOM 7231 O O . ASN B 1 379 ? -6.117 -21.297 -4 1 95.12 379 ASN B O 1
ATOM 7235 N N . ALA B 1 380 ? -4.957 -23.234 -4.043 1 96.31 380 ALA B N 1
ATOM 7236 C CA . ALA B 1 380 ? -6.168 -24.047 -4.047 1 96.31 380 ALA B CA 1
ATOM 7237 C C . ALA B 1 380 ? -6.992 -23.812 -2.783 1 96.31 380 ALA B C 1
ATOM 7239 O O . ALA B 1 380 ? -8.219 -23.688 -2.846 1 96.31 380 ALA B O 1
ATOM 7240 N N . ALA B 1 381 ? -6.305 -23.766 -1.71 1 95.06 381 ALA B N 1
ATOM 7241 C CA . ALA B 1 381 ? -6.98 -23.531 -0.439 1 95.06 381 ALA B CA 1
ATOM 7242 C C . ALA B 1 381 ? -7.703 -22.188 -0.449 1 95.06 381 ALA B C 1
ATOM 7244 O O . ALA B 1 381 ? -8.82 -22.062 0.055 1 95.06 381 ALA B O 1
ATOM 7245 N N . ARG B 1 382 ? -7.121 -21.219 -0.958 1 95.31 382 ARG B N 1
ATOM 7246 C CA . ARG B 1 382 ? -7.723 -19.891 -1.063 1 95.31 382 ARG B CA 1
ATOM 7247 C C . ARG B 1 382 ? -8.977 -19.922 -1.934 1 95.31 382 ARG B C 1
ATOM 7249 O O . ARG B 1 382 ? -10.008 -19.344 -1.574 1 95.31 382 ARG B O 1
ATOM 7256 N N . CYS B 1 383 ? -8.898 -20.562 -3.033 1 97.56 383 CYS B N 1
ATOM 7257 C CA . CYS B 1 383 ? -10.039 -20.656 -3.945 1 97.56 383 CYS B CA 1
ATOM 7258 C C . CYS B 1 383 ? -11.203 -21.391 -3.297 1 97.56 383 CYS B C 1
ATOM 7260 O O . CYS B 1 383 ? -12.359 -21.031 -3.486 1 97.56 383 CYS B O 1
ATOM 7262 N N . ALA B 1 384 ? -10.859 -22.422 -2.598 1 97 384 ALA B N 1
ATOM 7263 C CA . ALA B 1 384 ? -11.898 -23.156 -1.877 1 97 384 ALA B CA 1
ATOM 7264 C C . ALA B 1 384 ? -12.594 -22.25 -0.857 1 97 384 ALA B C 1
ATOM 7266 O O . ALA B 1 384 ? -13.82 -22.266 -0.739 1 97 384 ALA B O 1
ATOM 7267 N N . LYS B 1 385 ? -11.852 -21.484 -0.182 1 94.81 385 LYS B N 1
ATOM 7268 C CA . LYS B 1 385 ? -12.398 -20.562 0.819 1 94.81 385 LYS B CA 1
ATOM 7269 C C . LYS B 1 385 ? -13.312 -19.531 0.175 1 94.81 385 LYS B C 1
ATOM 7271 O O . LYS B 1 385 ? -14.305 -19.109 0.775 1 94.81 385 LYS B O 1
ATOM 7276 N N . LEU B 1 386 ? -13.023 -19.156 -0.994 1 96.69 386 LEU B N 1
ATOM 7277 C CA . LEU B 1 386 ? -13.812 -18.156 -1.722 1 96.69 386 LEU B CA 1
ATOM 7278 C C . LEU B 1 386 ? -15.078 -18.797 -2.297 1 96.69 386 LEU B C 1
ATOM 7280 O O . LEU B 1 386 ? -15.961 -18.078 -2.787 1 96.69 386 LEU B O 1
ATOM 7284 N N . GLY B 1 387 ? -15.141 -20.125 -2.289 1 98.06 387 GLY B N 1
ATOM 7285 C CA . GLY B 1 387 ? -16.281 -20.828 -2.846 1 98.06 387 GLY B CA 1
ATOM 7286 C C . GLY B 1 387 ? -16.281 -20.875 -4.363 1 98.06 387 GLY B C 1
ATOM 7287 O O . GLY B 1 387 ? -17.344 -20.922 -4.988 1 98.06 387 GLY B O 1
ATOM 7288 N N . ILE B 1 388 ? -15.047 -20.812 -4.949 1 98.62 388 ILE B N 1
ATOM 7289 C CA . ILE B 1 388 ? -15 -20.797 -6.406 1 98.62 388 ILE B CA 1
ATOM 7290 C C . ILE B 1 388 ? -14.367 -22.078 -6.93 1 98.62 388 ILE B C 1
ATOM 7292 O O . ILE B 1 388 ? -14.258 -22.281 -8.141 1 98.62 388 ILE B O 1
ATOM 7296 N N . ALA B 1 389 ? -13.945 -22.984 -6.012 1 98.81 389 ALA B N 1
ATOM 7297 C CA . ALA B 1 389 ? -13.328 -24.234 -6.43 1 98.81 389 ALA B CA 1
ATOM 7298 C C . ALA B 1 389 ? -13.469 -25.297 -5.348 1 98.81 389 ALA B C 1
ATOM 7300 O O . ALA B 1 389 ? -13.695 -24.984 -4.176 1 98.81 389 ALA B O 1
ATOM 7301 N N . GLU B 1 390 ? -13.445 -26.484 -5.809 1 98.75 390 GLU B N 1
ATOM 7302 C CA . GLU B 1 390 ? -13.164 -27.625 -4.934 1 98.75 390 GLU B CA 1
ATOM 7303 C C . GLU B 1 390 ? -11.742 -28.141 -5.145 1 98.75 390 GLU B C 1
ATOM 7305 O O . GLU B 1 390 ? -11.164 -27.953 -6.219 1 98.75 390 GLU B O 1
ATOM 7310 N N . VAL B 1 391 ? -11.18 -28.812 -4.07 1 98.06 391 VAL B N 1
ATOM 7311 C CA . VAL B 1 391 ? -9.781 -29.219 -4.121 1 98.06 391 VAL B CA 1
ATOM 7312 C C . VAL B 1 391 ? -9.672 -30.734 -3.951 1 98.06 391 VAL B C 1
ATOM 7314 O O . VAL B 1 391 ? -10.391 -31.328 -3.146 1 98.06 391 VAL B O 1
ATOM 7317 N N . ILE B 1 392 ? -8.797 -31.312 -4.742 1 97.06 392 ILE B N 1
ATOM 7318 C CA . ILE B 1 392 ? -8.539 -32.75 -4.703 1 97.06 392 ILE B CA 1
ATOM 7319 C C . ILE B 1 392 ? -7.086 -33 -4.297 1 97.06 392 ILE B C 1
ATOM 7321 O O . ILE B 1 392 ? -6.168 -32.375 -4.824 1 97.06 392 ILE B O 1
ATOM 7325 N N . ASN B 1 393 ? -6.938 -33.812 -3.287 1 94.31 393 ASN B N 1
ATOM 7326 C CA . ASN B 1 393 ? -5.605 -34.344 -3 1 94.31 393 ASN B CA 1
ATOM 7327 C C . ASN B 1 393 ? -5.25 -35.5 -3.926 1 94.31 393 ASN B C 1
ATOM 7329 O O . ASN B 1 393 ? -5.746 -36.625 -3.754 1 94.31 393 ASN B O 1
ATOM 7333 N N . PHE B 1 394 ? -4.375 -35.281 -4.793 1 92.06 394 PHE B N 1
ATOM 7334 C CA . PHE B 1 394 ? -4.098 -36.219 -5.883 1 92.06 394 PHE B CA 1
ATOM 7335 C C . PHE B 1 394 ? -3.648 -37.562 -5.34 1 92.06 394 PHE B C 1
ATOM 7337 O O . PHE B 1 394 ? -3.971 -38.594 -5.914 1 92.06 394 PHE B O 1
ATOM 7344 N N . GLN B 1 395 ? -2.957 -37.594 -4.242 1 88.69 395 GLN B N 1
ATOM 7345 C CA . GLN B 1 395 ? -2.371 -38.812 -3.719 1 88.69 395 GLN B CA 1
ATOM 7346 C C . GLN B 1 395 ? -3.418 -39.656 -3.006 1 88.69 395 GLN B C 1
ATOM 7348 O O . GLN B 1 395 ? -3.303 -40.906 -2.957 1 88.69 395 GLN B O 1
ATOM 7353 N N . LYS B 1 396 ? -4.492 -39 -2.553 1 92.81 396 LYS B N 1
ATOM 7354 C CA . LYS B 1 396 ? -5.348 -39.75 -1.619 1 92.81 396 LYS B CA 1
ATOM 7355 C C . LYS B 1 396 ? -6.789 -39.781 -2.117 1 92.81 396 LYS B C 1
ATOM 7357 O O . LYS B 1 396 ? -7.605 -40.562 -1.6 1 92.81 396 LYS B O 1
ATOM 7362 N N . TYR B 1 397 ? -7.125 -39.125 -3.166 1 95.75 397 TYR B N 1
ATOM 7363 C CA . TYR B 1 397 ? -8.531 -39 -3.535 1 95.75 397 TYR B CA 1
ATOM 7364 C C . TYR B 1 397 ? -9.086 -40.312 -4.059 1 95.75 397 TYR B C 1
ATOM 7366 O O . TYR B 1 397 ? -8.328 -41.219 -4.449 1 95.75 397 TYR B O 1
ATOM 7374 N N . THR B 1 398 ? -10.43 -40.406 -3.98 1 96.81 398 THR B N 1
ATOM 7375 C CA . THR B 1 398 ? -11.164 -41.531 -4.559 1 96.81 398 THR B CA 1
ATOM 7376 C C . THR B 1 398 ? -11.977 -41.062 -5.77 1 96.81 398 THR B C 1
ATOM 7378 O O . THR B 1 398 ? -12.219 -39.875 -5.949 1 96.81 398 THR B O 1
ATOM 7381 N N . GLU B 1 399 ? -12.336 -42.094 -6.52 1 96.94 399 GLU B N 1
ATOM 7382 C CA . GLU B 1 399 ? -13.195 -41.781 -7.668 1 96.94 399 GLU B CA 1
ATOM 7383 C C . GLU B 1 399 ? -14.492 -41.125 -7.234 1 96.94 399 GLU B C 1
ATOM 7385 O O . GLU B 1 399 ? -14.945 -40.156 -7.871 1 96.94 399 GLU B O 1
ATOM 7390 N N . GLU B 1 400 ? -15.016 -41.562 -6.152 1 97.69 400 GLU B N 1
ATOM 7391 C CA . GLU B 1 400 ? -16.281 -41.031 -5.641 1 97.69 400 GLU B CA 1
ATOM 7392 C C . GLU B 1 400 ? -16.125 -39.594 -5.191 1 97.69 400 GLU B C 1
ATOM 7394 O O . GLU B 1 400 ? -17 -38.75 -5.465 1 97.69 400 GLU B O 1
ATOM 7399 N N . GLU B 1 401 ? -15.047 -39.344 -4.547 1 97.94 401 GLU B N 1
ATOM 7400 C CA . GLU B 1 401 ? -14.797 -37.969 -4.102 1 97.94 401 GLU B CA 1
ATOM 7401 C C . GLU B 1 401 ? -14.688 -37 -5.285 1 97.94 401 GLU B C 1
ATOM 7403 O O . GLU B 1 401 ? -15.266 -35.906 -5.266 1 97.94 401 GLU B O 1
ATOM 7408 N N . PHE B 1 402 ? -13.953 -37.469 -6.223 1 98.12 402 PHE B N 1
ATOM 7409 C CA . PHE B 1 402 ? -13.758 -36.625 -7.402 1 98.12 402 PHE B CA 1
ATOM 7410 C C . PHE B 1 402 ? -15.078 -36.406 -8.125 1 98.12 402 PHE B C 1
ATOM 7412 O O . PHE B 1 402 ? -15.398 -35.281 -8.508 1 98.12 402 PHE B O 1
ATOM 7419 N N . LYS B 1 403 ? -15.828 -37.438 -8.297 1 98 403 LYS B N 1
ATOM 7420 C CA . LYS B 1 403 ? -17.125 -37.344 -8.945 1 98 403 LYS B CA 1
ATOM 7421 C C . LYS B 1 403 ? -18.062 -36.406 -8.195 1 98 403 LYS B C 1
ATOM 7423 O O . LYS B 1 403 ? -18.734 -35.562 -8.812 1 98 403 LYS B O 1
ATOM 7428 N N . GLU B 1 404 ? -18.062 -36.5 -6.949 1 98.25 404 GLU B N 1
ATOM 7429 C CA . GLU B 1 404 ? -18.906 -35.656 -6.113 1 98.25 404 GLU B CA 1
ATOM 7430 C C . GLU B 1 404 ? -18.516 -34.188 -6.246 1 98.25 404 GLU B C 1
ATOM 7432 O O . GLU B 1 404 ? -19.375 -33.312 -6.391 1 98.25 404 GLU B O 1
ATOM 7437 N N . LYS B 1 405 ? -17.25 -33.875 -6.191 1 98.5 405 LYS B N 1
ATOM 7438 C CA . LYS B 1 405 ? -16.766 -32.5 -6.23 1 98.5 405 LYS B CA 1
ATOM 7439 C C . LYS B 1 405 ? -17.016 -31.875 -7.602 1 98.5 405 LYS B C 1
ATOM 7441 O O . LYS B 1 405 ? -17.391 -30.719 -7.699 1 98.5 405 LYS B O 1
ATOM 7446 N N . VAL B 1 406 ? -16.812 -32.656 -8.656 1 98.62 406 VAL B N 1
ATOM 7447 C CA . VAL B 1 406 ? -17.078 -32.188 -10 1 98.62 406 VAL B CA 1
ATOM 7448 C C . VAL B 1 406 ? -18.562 -31.844 -10.156 1 98.62 406 VAL B C 1
ATOM 7450 O O . VAL B 1 406 ? -18.922 -30.766 -10.633 1 98.62 406 VAL B O 1
ATOM 7453 N N . ASN B 1 407 ? -19.406 -32.75 -9.719 1 98.19 407 ASN B N 1
ATOM 7454 C CA . ASN B 1 407 ? -20.844 -32.562 -9.828 1 98.19 407 ASN B CA 1
ATOM 7455 C C . ASN B 1 407 ? -21.297 -31.359 -8.984 1 98.19 407 ASN B C 1
ATOM 7457 O O . ASN B 1 407 ? -22.203 -30.625 -9.383 1 98.19 407 ASN B O 1
ATOM 7461 N N . LEU B 1 408 ? -20.703 -31.266 -7.84 1 98.31 408 LEU B N 1
ATOM 7462 C CA . LEU B 1 408 ? -21.047 -30.156 -6.949 1 98.31 408 LEU B CA 1
ATOM 7463 C C . LEU B 1 408 ? -20.781 -28.812 -7.613 1 98.31 408 LEU B C 1
ATOM 7465 O O . LEU B 1 408 ? -21.641 -27.938 -7.641 1 98.31 408 LEU B O 1
ATOM 7469 N N . VAL B 1 409 ? -19.578 -28.625 -8.195 1 98.62 409 VAL B N 1
ATOM 7470 C CA . VAL B 1 409 ? -19.188 -27.359 -8.805 1 98.62 409 VAL B CA 1
ATOM 7471 C C . VAL B 1 409 ? -20.078 -27.078 -10.016 1 98.62 409 VAL B C 1
ATOM 7473 O O . VAL B 1 409 ? -20.453 -25.922 -10.266 1 98.62 409 VAL B O 1
ATOM 7476 N N . LEU B 1 410 ? -20.5 -28.125 -10.734 1 97.94 410 LEU B N 1
ATOM 7477 C CA . LEU B 1 410 ? -21.266 -27.969 -11.953 1 97.94 410 LEU B CA 1
ATOM 7478 C C . LEU B 1 410 ? -22.734 -27.688 -11.641 1 97.94 410 LEU B C 1
ATOM 7480 O O . LEU B 1 410 ? -23.422 -27.016 -12.406 1 97.94 410 LEU B O 1
ATOM 7484 N N . SER B 1 411 ? -23.234 -28.125 -10.5 1 97.56 411 SER B N 1
ATOM 7485 C CA . SER B 1 411 ? -24.656 -28.078 -10.25 1 97.56 411 SER B CA 1
ATOM 7486 C C . SER B 1 411 ? -25 -26.938 -9.281 1 97.56 411 SER B C 1
ATOM 7488 O O . SER B 1 411 ? -26.109 -26.406 -9.312 1 97.56 411 SER B O 1
ATOM 7490 N N . ASP B 1 412 ? -24.141 -26.656 -8.328 1 98.06 412 ASP B N 1
ATOM 7491 C CA . ASP B 1 412 ? -24.391 -25.609 -7.336 1 98.06 412 ASP B CA 1
ATOM 7492 C C . ASP B 1 412 ? -24.094 -24.234 -7.906 1 98.06 412 ASP B C 1
ATOM 7494 O O . ASP B 1 412 ? -22.938 -23.859 -8.094 1 98.06 412 ASP B O 1
ATOM 7498 N N . ILE B 1 413 ? -25.062 -23.469 -8.039 1 97.69 413 ILE B N 1
ATOM 7499 C CA . ILE B 1 413 ? -25 -22.188 -8.727 1 97.69 413 ILE B CA 1
ATOM 7500 C C . ILE B 1 413 ? -24.156 -21.203 -7.922 1 97.69 413 ILE B C 1
ATOM 7502 O O . ILE B 1 413 ? -23.688 -20.203 -8.453 1 97.69 413 ILE B O 1
ATOM 7506 N N . THR B 1 414 ? -23.922 -21.5 -6.668 1 98.31 414 THR B N 1
ATOM 7507 C CA . THR B 1 414 ? -23.172 -20.578 -5.812 1 98.31 414 THR B CA 1
ATOM 7508 C C . THR B 1 414 ? -21.734 -20.469 -6.281 1 98.31 414 THR B C 1
ATOM 7510 O O . THR B 1 414 ? -21.109 -19.406 -6.125 1 98.31 414 THR B O 1
ATOM 7513 N N . TYR B 1 415 ? -21.172 -21.516 -6.855 1 98.62 415 TYR B N 1
ATOM 7514 C CA . TYR B 1 415 ? -19.812 -21.422 -7.375 1 98.62 415 TYR B CA 1
ATOM 7515 C C . TYR B 1 415 ? -19.719 -20.406 -8.5 1 98.62 415 TYR B C 1
ATOM 7517 O O . TYR B 1 415 ? -18.766 -19.609 -8.547 1 98.62 415 TYR B O 1
ATOM 7525 N N . GLN B 1 416 ? -20.719 -20.422 -9.344 1 98.44 416 GLN B N 1
ATOM 7526 C CA . GLN B 1 416 ? -20.766 -19.469 -10.445 1 98.44 416 GLN B CA 1
ATOM 7527 C C . GLN B 1 416 ? -20.969 -18.047 -9.922 1 98.44 416 GLN B C 1
ATOM 7529 O O . GLN B 1 416 ? -20.312 -17.109 -10.383 1 98.44 416 GLN B O 1
ATOM 7534 N N . GLN B 1 417 ? -21.859 -17.891 -8.992 1 98.56 417 GLN B N 1
ATOM 7535 C CA . GLN B 1 417 ? -22.125 -16.578 -8.414 1 98.56 417 GLN B CA 1
ATOM 7536 C C . GLN B 1 417 ? -20.875 -16.031 -7.707 1 98.56 417 GLN B C 1
ATOM 7538 O O . GLN B 1 417 ? -20.547 -14.859 -7.852 1 98.56 417 GLN B O 1
ATOM 7543 N N . ASN B 1 418 ? -20.203 -16.906 -7.02 1 98.5 418 ASN B N 1
ATOM 7544 C CA . ASN B 1 418 ? -19.016 -16.484 -6.285 1 98.5 418 ASN B CA 1
ATOM 7545 C C . ASN B 1 418 ? -17.891 -16.078 -7.227 1 98.5 418 ASN B C 1
ATOM 7547 O O . ASN B 1 418 ? -17.203 -15.07 -6.984 1 98.5 418 ASN B O 1
ATOM 7551 N N . ILE B 1 419 ? -17.688 -16.828 -8.242 1 98.62 419 ILE B N 1
ATOM 7552 C CA . ILE B 1 419 ? -16.562 -16.5 -9.109 1 98.62 419 ILE B CA 1
ATOM 7553 C C . ILE B 1 419 ? -16.875 -15.227 -9.898 1 98.62 419 ILE B C 1
ATOM 7555 O O . ILE B 1 419 ? -15.969 -14.453 -10.227 1 98.62 419 ILE B O 1
ATOM 7559 N N . GLU B 1 420 ? -18.125 -14.969 -10.211 1 98.5 420 GLU B N 1
ATOM 7560 C CA . GLU B 1 420 ? -18.531 -13.711 -10.82 1 98.5 420 GLU B CA 1
ATOM 7561 C C . GLU B 1 420 ? -18.234 -12.531 -9.891 1 98.5 420 GLU B C 1
ATOM 7563 O O . GLU B 1 420 ? -17.781 -11.484 -10.336 1 98.5 420 GLU B O 1
ATOM 7568 N N . LYS B 1 421 ? -18.547 -12.742 -8.656 1 97.94 421 LYS B N 1
ATOM 7569 C CA . LYS B 1 421 ? -18.234 -11.719 -7.664 1 97.94 421 LYS B CA 1
ATOM 7570 C C . LYS B 1 421 ? -16.734 -11.461 -7.594 1 97.94 421 LYS B C 1
ATOM 7572 O O . LYS B 1 421 ? -16.297 -10.312 -7.543 1 97.94 421 LYS B O 1
ATOM 7577 N N . GLN B 1 422 ? -15.938 -12.523 -7.59 1 97.94 422 GLN B N 1
ATOM 7578 C CA . GLN B 1 422 ? -14.484 -12.367 -7.543 1 97.94 422 GLN B CA 1
ATOM 7579 C C . GLN B 1 422 ? -13.961 -11.695 -8.812 1 97.94 422 GLN B C 1
ATOM 7581 O O . GLN B 1 422 ? -13 -10.93 -8.758 1 97.94 422 GLN B O 1
ATOM 7586 N N . ASN B 1 423 ? -14.547 -12.047 -9.953 1 98 423 ASN B N 1
ATOM 7587 C CA . ASN B 1 423 ? -14.195 -11.375 -11.195 1 98 423 ASN B CA 1
ATOM 7588 C C . ASN B 1 423 ? -14.43 -9.867 -11.102 1 98 423 ASN B C 1
ATOM 7590 O O . ASN B 1 423 ? -13.586 -9.078 -11.539 1 98 423 ASN B O 1
ATOM 7594 N N . PHE B 1 424 ? -15.539 -9.492 -10.531 1 97.5 424 PHE B N 1
ATOM 7595 C CA . PHE B 1 424 ? -15.883 -8.078 -10.383 1 97.5 424 PHE B CA 1
ATOM 7596 C C . PHE B 1 424 ? -14.852 -7.359 -9.523 1 97.5 424 PHE B C 1
ATOM 7598 O O . PHE B 1 424 ? -14.375 -6.281 -9.891 1 97.5 424 PHE B O 1
ATOM 7605 N N . ILE B 1 425 ? -14.492 -7.961 -8.43 1 96.88 425 ILE B N 1
ATOM 7606 C CA . ILE B 1 425 ? -13.492 -7.406 -7.535 1 96.88 425 ILE B CA 1
ATOM 7607 C C . ILE B 1 425 ? -12.148 -7.32 -8.258 1 96.88 425 ILE B C 1
ATOM 7609 O O . ILE B 1 425 ? -11.461 -6.293 -8.195 1 96.88 425 ILE B O 1
ATOM 7613 N N . PHE B 1 426 ? -11.82 -8.375 -8.938 1 96 426 PHE B N 1
ATOM 7614 C CA . PHE B 1 426 ? -10.539 -8.516 -9.625 1 96 426 PHE B CA 1
ATOM 7615 C C . PHE B 1 426 ? -10.391 -7.445 -10.703 1 96 426 PHE B C 1
ATOM 7617 O O . PHE B 1 426 ? -9.32 -6.859 -10.867 1 96 426 PHE B O 1
ATOM 7624 N N . GLU B 1 427 ? -11.453 -7.117 -11.438 1 95.25 427 GLU B N 1
ATOM 7625 C CA . GLU B 1 427 ? -11.398 -6.254 -12.609 1 95.25 427 GLU B CA 1
ATOM 7626 C C . GLU B 1 427 ? -11.586 -4.789 -12.227 1 95.25 427 GLU B C 1
ATOM 7628 O O . GLU B 1 427 ? -11.18 -3.891 -12.969 1 95.25 427 GLU B O 1
ATOM 7633 N N . ASP B 1 428 ? -12.18 -4.551 -11.094 1 95.94 428 ASP B N 1
ATOM 7634 C CA . ASP B 1 428 ? -12.5 -3.182 -10.695 1 95.94 428 ASP B CA 1
ATOM 7635 C C . ASP B 1 428 ? -11.258 -2.475 -10.141 1 95.94 428 ASP B C 1
ATOM 7637 O O . ASP B 1 428 ? -11.102 -2.35 -8.93 1 95.94 428 ASP B O 1
ATOM 7641 N N . GLN B 1 429 ? -10.375 -2.029 -11.023 1 94.31 429 GLN B N 1
ATOM 7642 C CA . GLN B 1 429 ? -9.148 -1.3 -10.711 1 94.31 429 GLN B CA 1
ATOM 7643 C C . GLN B 1 429 ? -9.109 0.048 -11.43 1 94.31 429 GLN B C 1
ATOM 7645 O O . GLN B 1 429 ? -9.688 0.199 -12.508 1 94.31 429 GLN B O 1
ATOM 7650 N N . PRO B 1 430 ? -8.445 1.016 -10.812 1 93.62 430 PRO B N 1
ATOM 7651 C CA . PRO B 1 430 ? -8.43 2.338 -11.438 1 93.62 430 PRO B CA 1
ATOM 7652 C C . PRO B 1 430 ? -7.551 2.387 -12.688 1 93.62 430 PRO B C 1
ATOM 7654 O O . PRO B 1 430 ? -7.758 3.232 -13.562 1 93.62 430 PRO B O 1
ATOM 7657 N N . ILE B 1 431 ? -6.496 1.595 -12.758 1 94.62 431 ILE B N 1
ATOM 7658 C CA . ILE B 1 431 ? -5.547 1.493 -13.867 1 94.62 431 ILE B CA 1
ATOM 7659 C C . ILE B 1 431 ? -5.234 0.025 -14.141 1 94.62 431 ILE B C 1
ATOM 7661 O O . ILE B 1 431 ? -5.207 -0.794 -13.219 1 94.62 431 ILE B O 1
ATOM 7665 N N . SER B 1 432 ? -5.047 -0.304 -15.438 1 94.81 432 SER B N 1
ATOM 7666 C CA . SER B 1 432 ? -4.699 -1.687 -15.75 1 94.81 432 SER B CA 1
ATOM 7667 C C . SER B 1 432 ? -3.334 -2.057 -15.18 1 94.81 432 SER B C 1
ATOM 7669 O O . SER B 1 432 ? -2.48 -1.189 -14.984 1 94.81 432 SER B O 1
ATOM 7671 N N . SER B 1 433 ? -3.135 -3.287 -14.938 1 96.25 433 SER B N 1
ATOM 7672 C CA . SER B 1 433 ? -1.867 -3.75 -14.383 1 96.25 433 SER B CA 1
ATOM 7673 C C . SER B 1 433 ? -0.703 -3.418 -15.312 1 96.25 433 SER B C 1
ATOM 7675 O O . SER B 1 433 ? 0.377 -3.045 -14.852 1 96.25 433 SER B O 1
ATOM 7677 N N . LEU B 1 434 ? -0.883 -3.586 -16.594 1 97.25 434 LEU B N 1
ATOM 7678 C CA . LEU B 1 434 ? 0.182 -3.301 -17.547 1 97.25 434 LEU B CA 1
ATOM 7679 C C . LEU B 1 434 ? 0.533 -1.817 -17.547 1 97.25 434 LEU B C 1
ATOM 7681 O O . LEU B 1 434 ? 1.709 -1.453 -17.469 1 97.25 434 LEU B O 1
ATOM 7685 N N . ASP B 1 435 ? -0.47 -0.94 -17.578 1 97.12 435 ASP B N 1
ATOM 7686 C CA . ASP B 1 435 ? -0.227 0.498 -17.547 1 97.12 435 ASP B CA 1
ATOM 7687 C C . ASP B 1 435 ? 0.461 0.905 -16.25 1 97.12 435 ASP B C 1
ATOM 7689 O O . ASP B 1 435 ? 1.341 1.769 -16.25 1 97.12 435 ASP B O 1
ATOM 7693 N N . LYS B 1 436 ? -0.016 0.329 -15.203 1 97.25 436 LYS B N 1
ATOM 7694 C CA . LYS B 1 436 ? 0.588 0.596 -13.898 1 97.25 436 LYS B CA 1
ATOM 7695 C C . LYS B 1 436 ? 2.061 0.197 -13.883 1 97.25 436 LYS B C 1
ATOM 7697 O O . LYS B 1 436 ? 2.906 0.943 -13.391 1 97.25 436 LYS B O 1
ATOM 7702 N N . ALA B 1 437 ? 2.391 -1.001 -14.398 1 98.38 437 ALA B N 1
ATOM 7703 C CA . ALA B 1 437 ? 3.77 -1.477 -14.477 1 98.38 437 ALA B CA 1
ATOM 7704 C C . ALA B 1 437 ? 4.641 -0.508 -15.273 1 98.38 437 ALA B C 1
ATOM 7706 O O . ALA B 1 437 ? 5.723 -0.127 -14.828 1 98.38 437 ALA B O 1
ATOM 7707 N N . ILE B 1 438 ? 4.16 -0.086 -16.438 1 98.31 438 ILE B N 1
ATOM 7708 C CA . ILE B 1 438 ? 4.922 0.79 -17.328 1 98.31 438 ILE B CA 1
ATOM 7709 C C . ILE B 1 438 ? 5.145 2.141 -16.656 1 98.31 438 ILE B C 1
ATOM 7711 O O . ILE B 1 438 ? 6.25 2.682 -16.672 1 98.31 438 ILE B O 1
ATOM 7715 N N . PHE B 1 439 ? 4.117 2.682 -16.031 1 98 439 PHE B N 1
ATOM 7716 C CA . PHE B 1 439 ? 4.246 3.953 -15.336 1 98 439 PHE B CA 1
ATOM 7717 C C . PHE B 1 439 ? 5.379 3.898 -14.312 1 98 439 PHE B C 1
ATOM 7719 O O . PHE B 1 439 ? 6.219 4.801 -14.266 1 98 439 PHE B O 1
ATOM 7726 N N . TRP B 1 440 ? 5.402 2.885 -13.508 1 98.44 440 TRP B N 1
ATOM 7727 C CA . TRP B 1 440 ? 6.336 2.83 -12.391 1 98.44 440 TRP B CA 1
ATOM 7728 C C . TRP B 1 440 ? 7.746 2.506 -12.867 1 98.44 440 TRP B C 1
ATOM 7730 O O . TRP B 1 440 ? 8.727 2.965 -12.281 1 98.44 440 TRP B O 1
ATOM 7740 N N . ILE B 1 441 ? 7.875 1.674 -13.93 1 98.69 441 ILE B N 1
ATOM 7741 C CA . ILE B 1 441 ? 9.188 1.484 -14.539 1 98.69 441 ILE B CA 1
ATOM 7742 C C . ILE B 1 441 ? 9.727 2.824 -15.031 1 98.69 441 ILE B C 1
ATOM 7744 O O . ILE B 1 441 ? 10.875 3.184 -14.742 1 98.69 441 ILE B O 1
ATOM 7748 N N . GLU B 1 442 ? 8.93 3.568 -15.734 1 98.44 442 GLU B N 1
ATOM 7749 C CA . GLU B 1 442 ? 9.336 4.879 -16.234 1 98.44 442 GLU B CA 1
ATOM 7750 C C . GLU B 1 442 ? 9.547 5.867 -15.094 1 98.44 442 GLU B C 1
ATOM 7752 O O . GLU B 1 442 ? 10.367 6.781 -15.203 1 98.44 442 GLU B O 1
ATOM 7757 N N . TYR B 1 443 ? 8.766 5.695 -14.023 1 98.06 443 TYR B N 1
ATOM 7758 C CA . TYR B 1 443 ? 8.992 6.492 -12.82 1 98.06 443 TYR B CA 1
ATOM 7759 C C . TYR B 1 443 ? 10.422 6.336 -12.328 1 98.06 443 TYR B C 1
ATOM 7761 O O . TYR B 1 443 ? 11.086 7.324 -12.016 1 98.06 443 TYR B O 1
ATOM 7769 N N . VAL B 1 444 ? 10.906 5.059 -12.242 1 98.5 444 VAL B N 1
ATOM 7770 C CA . VAL B 1 444 ? 12.273 4.785 -11.812 1 98.5 444 VAL B CA 1
ATOM 7771 C C . VAL B 1 444 ? 13.258 5.445 -12.773 1 98.5 444 VAL B C 1
ATOM 7773 O O . VAL B 1 444 ? 14.289 5.98 -12.344 1 98.5 444 VAL B O 1
ATOM 7776 N N . LEU B 1 445 ? 12.953 5.438 -14.062 1 97.94 445 LEU B N 1
ATOM 7777 C CA . LEU B 1 445 ? 13.789 6.086 -15.07 1 97.94 445 LEU B CA 1
ATOM 7778 C C . LEU B 1 445 ? 13.82 7.594 -14.867 1 97.94 445 LEU B C 1
ATOM 7780 O O . LEU B 1 445 ? 14.891 8.203 -14.836 1 97.94 445 LEU B O 1
ATOM 7784 N N . ARG B 1 446 ? 12.625 8.188 -14.648 1 96.94 446 ARG B N 1
ATOM 7785 C CA . ARG B 1 446 ? 12.508 9.633 -14.539 1 96.94 446 ARG B CA 1
ATOM 7786 C C . ARG B 1 446 ? 13.227 10.156 -13.297 1 96.94 446 ARG B C 1
ATOM 7788 O O . ARG B 1 446 ? 13.797 11.25 -13.312 1 96.94 446 ARG B O 1
ATOM 7795 N N . HIS B 1 447 ? 13.289 9.336 -12.273 1 97 447 HIS B N 1
ATOM 7796 C CA . HIS B 1 447 ? 13.852 9.797 -11.008 1 97 447 HIS B CA 1
ATOM 7797 C C . HIS B 1 447 ? 15.234 9.211 -10.773 1 97 447 HIS B C 1
ATOM 7799 O O . HIS B 1 447 ? 15.875 9.508 -9.758 1 97 447 HIS B O 1
ATOM 7805 N N . ASN B 1 448 ? 15.711 8.383 -11.695 1 96.69 448 ASN B N 1
ATOM 7806 C CA . ASN B 1 448 ? 16.984 7.703 -11.555 1 96.69 448 ASN B CA 1
ATOM 7807 C C . ASN B 1 448 ? 17.078 6.957 -10.227 1 96.69 448 ASN B C 1
ATOM 7809 O O . ASN B 1 448 ? 18.016 7.168 -9.453 1 96.69 448 ASN B O 1
ATOM 7813 N N . GLY B 1 449 ? 16.016 6.156 -9.992 1 97.19 449 GLY B N 1
ATOM 7814 C CA . GLY B 1 449 ? 15.898 5.414 -8.75 1 97.19 449 GLY B CA 1
ATOM 7815 C C . GLY B 1 449 ? 14.719 5.867 -7.902 1 97.19 449 GLY B C 1
ATOM 7816 O O . GLY B 1 449 ? 13.859 6.617 -8.375 1 97.19 449 GLY B O 1
ATOM 7817 N N . THR B 1 450 ? 14.609 5.258 -6.652 1 97.12 450 THR B N 1
ATOM 7818 C CA . THR B 1 450 ? 13.5 5.59 -5.766 1 97.12 450 THR B CA 1
ATOM 7819 C C . THR B 1 450 ? 13.961 5.613 -4.309 1 97.12 450 THR B C 1
ATOM 7821 O O . THR B 1 450 ? 13.281 5.078 -3.432 1 97.12 450 THR B O 1
ATOM 7824 N N . SER B 1 451 ? 15.062 6.145 -4.043 1 94.31 451 SER B N 1
ATOM 7825 C CA . SER B 1 451 ? 15.586 6.195 -2.682 1 94.31 451 SER B CA 1
ATOM 7826 C C . SER B 1 451 ? 14.594 6.863 -1.733 1 94.31 451 SER B C 1
ATOM 7828 O O . SER B 1 451 ? 14.539 6.531 -0.548 1 94.31 451 SER B O 1
ATOM 7830 N N . HIS B 1 452 ? 13.742 7.789 -2.244 1 94.5 452 HIS B N 1
ATOM 7831 C CA . HIS B 1 452 ? 12.75 8.5 -1.446 1 94.5 452 HIS B CA 1
ATOM 7832 C C . HIS B 1 452 ? 11.617 7.566 -1.031 1 94.5 452 HIS B C 1
ATOM 7834 O O . HIS B 1 452 ? 10.805 7.918 -0.173 1 94.5 452 HIS B O 1
ATOM 7840 N N . LEU B 1 453 ? 11.602 6.328 -1.538 1 95.75 453 LEU B N 1
ATOM 7841 C CA . LEU B 1 453 ? 10.562 5.363 -1.188 1 95.75 453 LEU B CA 1
ATOM 7842 C C . LEU B 1 453 ? 11.125 4.258 -0.305 1 95.75 453 LEU B C 1
ATOM 7844 O O . LEU B 1 453 ? 10.445 3.266 -0.034 1 95.75 453 LEU B O 1
ATOM 7848 N N . ASN B 1 454 ? 12.352 4.414 0.143 1 93.94 454 ASN B N 1
ATOM 7849 C CA . ASN B 1 454 ? 12.945 3.422 1.029 1 93.94 454 ASN B CA 1
ATOM 7850 C C . ASN B 1 454 ? 12.266 3.41 2.396 1 93.94 454 ASN B C 1
ATOM 7852 O O . ASN B 1 454 ? 12.094 4.461 3.016 1 93.94 454 ASN B O 1
ATOM 7856 N N . TYR B 1 455 ? 11.844 2.26 2.828 1 94.75 455 TYR B N 1
ATOM 7857 C CA . TYR B 1 455 ? 11.328 2.082 4.18 1 94.75 455 TYR B CA 1
ATOM 7858 C C . TYR B 1 455 ? 12.469 1.909 5.18 1 94.75 455 TYR B C 1
ATOM 7860 O O . TYR B 1 455 ? 13.328 1.045 5.008 1 94.75 455 TYR B O 1
ATOM 7868 N N . ALA B 1 456 ? 12.445 2.645 6.211 1 93.44 456 ALA B N 1
ATOM 7869 C CA . ALA B 1 456 ? 13.523 2.654 7.199 1 93.44 456 ALA B CA 1
ATOM 7870 C C . ALA B 1 456 ? 13.625 1.312 7.914 1 93.44 456 ALA B C 1
ATOM 7872 O O . ALA B 1 456 ? 14.664 0.985 8.492 1 93.44 456 ALA B O 1
ATOM 7873 N N . GLY B 1 457 ? 12.578 0.549 7.887 1 92.38 457 GLY B N 1
ATOM 7874 C CA . GLY B 1 457 ? 12.562 -0.749 8.547 1 92.38 457 GLY B CA 1
ATOM 7875 C C . GLY B 1 457 ? 13.531 -1.74 7.926 1 92.38 457 GLY B C 1
ATOM 7876 O O . GLY B 1 457 ? 13.852 -2.766 8.531 1 92.38 457 GLY B O 1
ATOM 7877 N N . VAL B 1 458 ? 13.992 -1.487 6.734 1 92.94 458 VAL B N 1
ATOM 7878 C CA . VAL B 1 458 ? 14.891 -2.393 6.035 1 92.94 458 VAL B CA 1
ATOM 7879 C C . VAL B 1 458 ? 16.25 -2.41 6.734 1 92.94 458 VAL B C 1
ATOM 7881 O O . VAL B 1 458 ? 16.859 -3.469 6.883 1 92.94 458 VAL B O 1
ATOM 7884 N N . ASP B 1 459 ? 16.688 -1.227 7.258 1 89.19 459 ASP B N 1
ATOM 7885 C CA . ASP B 1 459 ? 18.047 -1.1 7.738 1 89.19 459 ASP B CA 1
ATOM 7886 C C . ASP B 1 459 ? 18.078 -0.894 9.25 1 89.19 459 ASP B C 1
ATOM 7888 O O . ASP B 1 459 ? 19.156 -0.795 9.844 1 89.19 459 ASP B O 1
ATOM 7892 N N . VAL B 1 460 ? 16.969 -0.833 9.859 1 89.56 460 VAL B N 1
ATOM 7893 C CA . VAL B 1 460 ? 16.953 -0.597 11.297 1 89.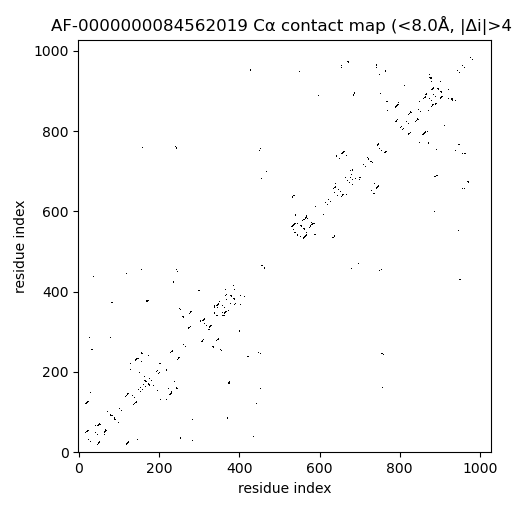56 460 VAL B CA 1
ATOM 7894 C C . VAL B 1 460 ? 17.578 -1.779 12.023 1 89.56 460 VAL B C 1
ATOM 7896 O O . VAL B 1 460 ? 17.266 -2.936 11.742 1 89.56 460 VAL B O 1
ATOM 7899 N N . PRO B 1 461 ? 18.516 -1.498 12.891 1 91.75 461 PRO B N 1
ATOM 7900 C CA . PRO B 1 461 ? 19.109 -2.607 13.648 1 91.75 461 PRO B CA 1
ATOM 7901 C C . PRO B 1 461 ? 18.078 -3.35 14.5 1 91.75 461 PRO B C 1
ATOM 7903 O O . PRO B 1 461 ? 17.141 -2.732 15.031 1 91.75 461 PRO B O 1
ATOM 7906 N N . PHE B 1 462 ? 18.359 -4.625 14.688 1 89.06 462 PHE B N 1
ATOM 7907 C CA . PHE B 1 462 ? 17.438 -5.504 15.391 1 89.06 462 PHE B CA 1
ATOM 7908 C C . PHE B 1 462 ? 17.188 -4.996 16.812 1 89.06 462 PHE B C 1
ATOM 7910 O O . PHE B 1 462 ? 16.047 -5.027 17.281 1 89.06 462 PHE B O 1
ATOM 7917 N N . TYR B 1 463 ? 18.203 -4.527 17.5 1 93.06 463 TYR B N 1
ATOM 7918 C CA . TYR B 1 463 ? 18.062 -4.117 18.891 1 93.06 463 TYR B CA 1
ATOM 7919 C C . TYR B 1 463 ? 17.219 -2.855 19 1 93.06 463 TYR B C 1
ATOM 7921 O O . TYR B 1 463 ? 16.547 -2.635 20.016 1 93.06 463 TYR B O 1
ATOM 7929 N N . GLN B 1 464 ? 17.156 -2.014 17.953 1 93.25 464 GLN B N 1
ATOM 7930 C CA . GLN B 1 464 ? 16.297 -0.836 17.938 1 93.25 464 GLN B CA 1
ATOM 7931 C C . GLN B 1 464 ? 14.859 -1.208 17.562 1 93.25 464 GLN B C 1
ATOM 7933 O O . GLN B 1 464 ? 13.914 -0.695 18.156 1 93.25 464 GLN B O 1
ATOM 7938 N N . PHE B 1 465 ? 14.805 -2.141 16.672 1 89.56 465 PHE B N 1
ATOM 7939 C CA . PHE B 1 465 ? 13.484 -2.557 16.203 1 89.56 465 PHE B CA 1
ATOM 7940 C C . PHE B 1 465 ? 12.68 -3.164 17.359 1 89.56 465 PHE B C 1
ATOM 7942 O O . PHE B 1 465 ? 11.484 -2.9 17.484 1 89.56 465 PHE B O 1
ATOM 7949 N N . TYR B 1 466 ? 13.352 -3.889 18.219 1 90.5 466 TYR B N 1
ATOM 7950 C CA . TYR B 1 466 ? 12.664 -4.566 19.312 1 90.5 466 TYR B CA 1
ATOM 7951 C C . TYR B 1 466 ? 12.812 -3.793 20.609 1 90.5 466 TYR B C 1
ATOM 7953 O O . TYR B 1 466 ? 12.5 -4.309 21.688 1 90.5 466 TYR B O 1
ATOM 7961 N N . HIS B 1 467 ? 13.328 -2.643 20.625 1 93.5 467 HIS B N 1
ATOM 7962 C CA . HIS B 1 467 ? 13.414 -1.714 21.75 1 93.5 467 HIS B CA 1
ATOM 7963 C C . HIS B 1 467 ? 14.32 -2.256 22.844 1 93.5 467 HIS B C 1
ATOM 7965 O O . HIS B 1 467 ? 14.094 -1.996 24.031 1 93.5 467 HIS B O 1
ATOM 7971 N N . LEU B 1 468 ? 15.297 -3.031 22.453 1 94.62 468 LEU B N 1
ATOM 7972 C CA . LEU B 1 468 ? 16.156 -3.652 23.438 1 94.62 468 LEU B CA 1
ATOM 7973 C C . LEU B 1 468 ? 17.047 -2.611 24.125 1 94.62 468 LEU B C 1
ATOM 7975 O O . LEU B 1 468 ? 17.375 -2.744 25.297 1 94.62 468 LEU B O 1
ATOM 7979 N N . ASP B 1 469 ? 17.453 -1.637 23.391 1 94.81 469 ASP B N 1
ATOM 7980 C CA . ASP B 1 469 ? 18.25 -0.561 23.984 1 94.81 469 ASP B CA 1
ATOM 7981 C C . ASP B 1 469 ? 17.422 0.199 25.031 1 94.81 469 ASP B C 1
ATOM 7983 O O . ASP B 1 469 ? 17.953 0.564 26.078 1 94.81 469 ASP B O 1
ATOM 7987 N N . ILE B 1 470 ? 16.188 0.42 24.797 1 95.69 470 ILE B N 1
ATOM 7988 C CA . ILE B 1 470 ? 15.312 1.107 25.719 1 95.69 470 ILE B CA 1
ATOM 7989 C C . ILE B 1 470 ? 15.086 0.234 26.953 1 95.69 470 ILE B C 1
ATOM 7991 O O . ILE B 1 470 ? 15.164 0.716 28.094 1 95.69 470 ILE B O 1
ATOM 7995 N N . PHE B 1 471 ? 14.852 -1.025 26.766 1 95.56 471 PHE B N 1
ATOM 7996 C CA . PHE B 1 471 ? 14.648 -1.94 27.875 1 95.56 471 PHE B CA 1
ATOM 7997 C C . PHE B 1 471 ? 15.906 -2.039 28.734 1 95.56 471 PHE B C 1
ATOM 7999 O O . PHE B 1 471 ? 15.828 -2.107 29.969 1 95.56 471 PHE B O 1
ATOM 8006 N N . GLY B 1 472 ? 17 -2.148 28.078 1 95.94 472 GLY B N 1
ATOM 8007 C CA . GLY B 1 472 ? 18.25 -2.133 28.812 1 95.94 472 GLY B CA 1
ATOM 8008 C C . GLY B 1 472 ? 18.422 -0.893 29.672 1 95.94 472 GLY B C 1
ATOM 8009 O O . GLY B 1 472 ? 18.844 -0.985 30.812 1 95.94 472 GLY B O 1
ATOM 8010 N N . PHE B 1 473 ? 18.141 0.242 29.125 1 96.12 473 PHE B N 1
ATOM 8011 C CA . PHE B 1 473 ? 18.219 1.508 29.844 1 96.12 473 PHE B CA 1
ATOM 8012 C C . PHE B 1 473 ? 17.281 1.501 31.047 1 96.12 473 PHE B C 1
ATOM 8014 O O . PHE B 1 473 ? 17.672 1.887 32.156 1 96.12 473 PHE B O 1
ATOM 8021 N N . LEU B 1 474 ? 16.031 1.089 30.844 1 95.38 474 LEU B N 1
ATOM 8022 C CA . LEU B 1 474 ? 15.055 1.035 31.922 1 95.38 474 LEU B CA 1
ATOM 8023 C C . LEU B 1 474 ? 15.508 0.084 33.031 1 95.38 474 LEU B C 1
ATOM 8025 O O . LEU B 1 474 ? 15.344 0.375 34.219 1 95.38 474 LEU B O 1
ATOM 8029 N N . ALA B 1 475 ? 16.047 -1.017 32.594 1 95.81 475 ALA B N 1
ATOM 8030 C CA . ALA B 1 475 ? 16.562 -1.975 33.562 1 95.81 475 ALA B CA 1
ATOM 8031 C C . ALA B 1 475 ? 17.688 -1.355 34.406 1 95.81 475 ALA B C 1
ATOM 8033 O O . ALA B 1 475 ? 17.766 -1.579 35.625 1 95.81 475 ALA B O 1
ATOM 8034 N N . ALA B 1 476 ? 18.531 -0.674 33.75 1 96.12 476 ALA B N 1
ATOM 8035 C CA . ALA B 1 476 ? 19.625 -0 34.469 1 96.12 476 ALA B CA 1
ATOM 8036 C C . ALA B 1 476 ? 19.094 1.021 35.469 1 96.12 476 ALA B C 1
ATOM 8038 O O . ALA B 1 476 ? 19.594 1.119 36.594 1 96.12 476 ALA B O 1
ATOM 8039 N N . VAL B 1 477 ? 18.125 1.801 35.062 1 95.06 477 VAL B N 1
ATOM 8040 C CA . VAL B 1 477 ? 17.531 2.805 35.938 1 95.06 477 VAL B CA 1
ATOM 8041 C C . VAL B 1 477 ? 16.906 2.127 37.156 1 95.06 477 VAL B C 1
ATOM 8043 O O . VAL B 1 477 ? 17.078 2.586 38.281 1 95.06 477 VAL B O 1
ATOM 8046 N N . ILE B 1 478 ? 16.203 1.078 36.844 1 95.06 478 ILE B N 1
ATOM 8047 C CA . ILE B 1 478 ? 15.57 0.335 37.938 1 95.06 478 ILE B CA 1
ATOM 8048 C C . ILE B 1 478 ? 16.641 -0.223 38.875 1 95.06 478 ILE B C 1
ATOM 8050 O O . ILE B 1 478 ? 16.484 -0.165 40.094 1 95.06 478 ILE B O 1
ATOM 8054 N N . TRP B 1 479 ? 17.641 -0.714 38.281 1 95.25 479 TRP B N 1
ATOM 8055 C CA . TRP B 1 479 ? 18.734 -1.265 39.094 1 95.25 479 TRP B CA 1
ATOM 8056 C C . TRP B 1 479 ? 19.344 -0.192 39.969 1 95.25 479 TRP B C 1
ATOM 8058 O O . TRP B 1 479 ? 19.641 -0.441 41.125 1 95.25 479 TRP B O 1
ATOM 8068 N N . VAL B 1 480 ? 19.594 0.947 39.5 1 95.56 480 VAL B N 1
ATOM 8069 C CA . VAL B 1 480 ? 20.172 2.053 40.25 1 95.56 480 VAL B CA 1
ATOM 8070 C C . VAL B 1 480 ? 19.203 2.465 41.375 1 95.56 480 VAL B C 1
ATOM 8072 O O . VAL B 1 480 ? 19.625 2.721 42.5 1 95.56 480 VAL B O 1
ATOM 8075 N N . PHE B 1 481 ? 18.016 2.506 41 1 94.12 481 PHE B N 1
ATOM 8076 C CA . PHE B 1 481 ? 17.016 2.865 42 1 94.12 481 PHE B CA 1
ATOM 8077 C C . PHE B 1 481 ? 17 1.856 43.125 1 94.12 481 PHE B C 1
ATOM 8079 O O . PHE B 1 481 ? 16.953 2.238 44.312 1 94.12 481 PHE B O 1
ATOM 8086 N N . ILE B 1 482 ? 16.984 0.645 42.75 1 94.62 482 ILE B N 1
ATOM 8087 C CA . ILE B 1 482 ? 16.984 -0.41 43.75 1 94.62 482 ILE B CA 1
ATOM 8088 C C . ILE B 1 482 ? 18.25 -0.33 44.594 1 94.62 482 ILE B C 1
ATOM 8090 O O . ILE B 1 482 ? 18.203 -0.469 45.812 1 94.62 482 ILE B O 1
ATOM 8094 N N . PHE B 1 483 ? 19.328 -0.164 44 1 93.81 483 PHE B N 1
ATOM 8095 C CA . PHE B 1 483 ? 20.609 -0.068 44.688 1 93.81 483 PHE B CA 1
ATOM 8096 C C . PHE B 1 483 ? 20.594 1.08 45.688 1 93.81 483 PHE B C 1
ATOM 8098 O O . PHE B 1 483 ? 21.016 0.91 46.844 1 93.81 483 PHE B O 1
ATOM 8105 N N . VAL B 1 484 ? 20.125 2.234 45.281 1 95.12 484 VAL B N 1
ATOM 8106 C CA . VAL B 1 484 ? 20.078 3.42 46.125 1 95.12 484 VAL B CA 1
ATOM 8107 C C . VAL B 1 484 ? 19.094 3.191 47.281 1 95.12 484 VAL B C 1
ATOM 8109 O O . VAL B 1 484 ? 19.391 3.537 48.438 1 95.12 484 VAL B O 1
ATOM 8112 N N . ALA B 1 485 ? 18.047 2.656 46.938 1 94.31 485 ALA B N 1
ATOM 8113 C CA . ALA B 1 485 ? 17.047 2.359 47.969 1 94.31 485 ALA B CA 1
ATOM 8114 C C . ALA B 1 485 ? 17.609 1.396 49 1 94.31 485 ALA B C 1
ATOM 8116 O O . ALA B 1 485 ? 17.391 1.57 50.219 1 94.31 485 ALA B O 1
ATOM 8117 N N . ARG B 1 486 ? 18.219 0.432 48.5 1 93.5 486 ARG B N 1
ATOM 8118 C CA . ARG B 1 486 ? 18.844 -0.534 49.406 1 93.5 486 ARG B CA 1
ATOM 8119 C C . ARG B 1 486 ? 19.875 0.139 50.312 1 93.5 486 ARG B C 1
ATOM 8121 O O . ARG B 1 486 ? 19.953 -0.155 51.5 1 93.5 486 ARG B O 1
ATOM 8128 N N . LYS B 1 487 ? 20.641 0.987 49.781 1 92.88 487 LYS B N 1
ATOM 8129 C CA . LYS B 1 487 ? 21.656 1.701 50.531 1 92.88 487 LYS B CA 1
ATOM 8130 C C . LYS B 1 487 ? 21.031 2.609 51.594 1 92.88 487 LYS B C 1
ATOM 8132 O O . LYS B 1 487 ? 21.516 2.701 52.719 1 92.88 487 LYS B O 1
ATOM 8137 N N . ILE B 1 488 ? 20 3.215 51.188 1 93.06 488 ILE B N 1
ATOM 8138 C CA . ILE B 1 488 ? 19.281 4.082 52.125 1 93.06 488 ILE B CA 1
ATOM 8139 C C . ILE B 1 488 ? 18.703 3.248 53.25 1 93.06 488 ILE B C 1
ATOM 8141 O O . ILE B 1 488 ? 18.797 3.637 54.438 1 93.06 488 ILE B O 1
ATOM 8145 N N . PHE B 1 489 ? 18.219 2.154 52.844 1 92.31 489 PHE B N 1
ATOM 8146 C CA . PHE B 1 489 ? 17.656 1.256 53.844 1 92.31 489 PHE B CA 1
ATOM 8147 C C . PHE B 1 489 ? 18.734 0.764 54.812 1 92.31 489 PHE B C 1
ATOM 8149 O O . PHE B 1 489 ? 18.5 0.689 56 1 92.31 489 PHE B O 1
ATOM 8156 N N . ILE B 1 490 ? 19.812 0.433 54.312 1 91.94 490 ILE B N 1
ATOM 8157 C CA . ILE B 1 490 ? 20.922 -0.063 55.125 1 91.94 490 ILE B CA 1
ATOM 8158 C C . ILE B 1 490 ? 21.391 1.036 56.062 1 91.94 490 ILE B C 1
ATOM 8160 O O . ILE B 1 490 ? 21.594 0.792 57.25 1 91.94 490 ILE B O 1
ATOM 8164 N N . VAL B 1 491 ? 21.469 2.217 55.594 1 91.44 491 VAL B N 1
ATOM 8165 C CA . VAL B 1 491 ? 21.922 3.346 56.406 1 91.44 491 VAL B CA 1
ATOM 8166 C C . VAL B 1 491 ? 20.875 3.646 57.5 1 91.44 491 VAL B C 1
ATOM 8168 O O . VAL B 1 491 ? 21.234 3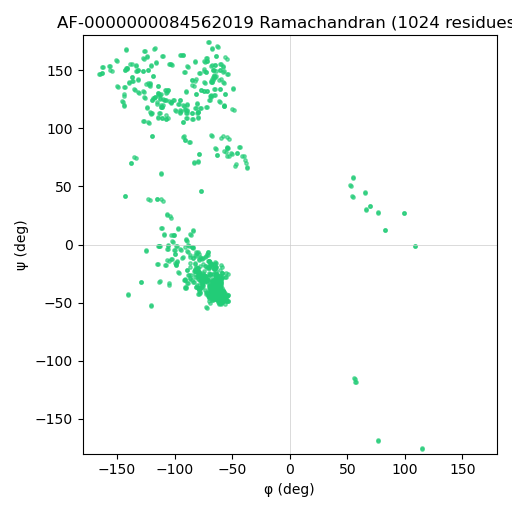.902 58.656 1 91.44 491 VAL B O 1
ATOM 8171 N N . ALA B 1 492 ? 19.703 3.545 57.156 1 91.44 492 ALA B N 1
ATOM 8172 C CA . ALA B 1 492 ? 18.625 3.777 58.125 1 91.44 492 ALA B CA 1
ATOM 8173 C C . ALA B 1 492 ? 18.594 2.689 59.188 1 91.44 492 ALA B C 1
ATOM 8175 O O . ALA B 1 492 ? 18.406 2.979 60.375 1 91.44 492 ALA B O 1
ATOM 8176 N N . ALA B 1 493 ? 18.828 1.539 58.719 1 90.69 493 ALA B N 1
ATOM 8177 C CA . ALA B 1 493 ? 18.844 0.417 59.656 1 90.69 493 ALA B CA 1
ATOM 8178 C C . ALA B 1 493 ? 20.016 0.524 60.625 1 90.69 493 ALA B C 1
ATOM 8180 O O . ALA B 1 493 ? 19.875 0.241 61.812 1 90.69 493 ALA B O 1
ATOM 8181 N N . LEU B 1 494 ? 21.094 0.946 60.219 1 87.19 494 LEU B N 1
ATOM 8182 C CA . LEU B 1 494 ? 22.281 1.1 61.031 1 87.19 494 LEU B CA 1
ATOM 8183 C C . LEU B 1 494 ? 22.141 2.275 62 1 87.19 494 LEU B C 1
ATOM 8185 O O . LEU B 1 494 ? 22.641 2.225 63.125 1 87.19 494 LEU B O 1
ATOM 8189 N N . SER B 1 495 ? 21.453 3.25 61.625 1 83.81 495 SER B N 1
ATOM 8190 C CA . SER B 1 495 ? 21.234 4.426 62.469 1 83.81 495 SER B CA 1
ATOM 8191 C C . SER B 1 495 ? 20.266 4.125 63.625 1 83.81 495 SER B C 1
ATOM 8193 O O . SER B 1 495 ? 20.375 4.719 64.688 1 83.81 495 SER B O 1
ATOM 8195 N N . ILE B 1 496 ? 19.438 3.328 63.438 1 83.31 496 ILE B N 1
ATOM 8196 C CA . ILE B 1 496 ? 18.469 2.936 64.5 1 83.31 496 ILE B CA 1
ATOM 8197 C C . ILE B 1 496 ? 19.156 2.023 65.5 1 83.31 496 ILE B C 1
ATOM 8199 O O . ILE B 1 496 ? 18.891 2.115 66.688 1 83.31 496 ILE B O 1
ATOM 8203 N N . LYS B 1 497 ? 20.031 1.336 65 1 62.59 497 LYS B N 1
ATOM 8204 C CA . LYS B 1 497 ? 20.719 0.421 65.938 1 62.59 497 LYS B CA 1
ATOM 8205 C C . LYS B 1 497 ? 21.859 1.125 66.625 1 62.59 497 LYS B C 1
ATOM 8207 O O . LYS B 1 497 ? 22.25 0.73 67.75 1 62.59 497 LYS B O 1
ATOM 8212 N N . ALA B 1 498 ? 22.344 2.184 66.25 1 65.94 498 ALA B N 1
ATOM 8213 C CA . ALA B 1 498 ? 23.5 2.873 66.812 1 65.94 498 ALA B CA 1
ATOM 8214 C C . ALA B 1 498 ? 23.156 3.516 68.188 1 65.94 498 ALA B C 1
ATOM 8216 O O . ALA B 1 498 ? 23.953 3.445 69.125 1 65.94 498 ALA B O 1
ATOM 8217 N N . PRO B 1 499 ? 22.125 4.121 68.438 1 61.12 499 PRO B N 1
ATOM 8218 C CA . PRO B 1 499 ? 22 4.66 69.812 1 61.12 499 PRO B CA 1
ATOM 8219 C C . PRO B 1 499 ? 21.922 3.566 70.875 1 61.12 499 PRO B C 1
ATOM 8221 O O . PRO B 1 499 ? 22.219 3.82 72 1 61.12 499 PRO B O 1
ATOM 8224 N N . LYS B 1 500 ? 21.594 2.434 70.5 1 54.16 500 LYS B N 1
ATOM 8225 C CA . LYS B 1 500 ? 21.516 1.422 71.5 1 54.16 500 LYS B CA 1
ATOM 8226 C C . LYS B 1 500 ? 22.906 0.937 71.938 1 54.16 500 LYS B C 1
ATOM 8228 O O . LYS B 1 500 ? 23.125 0.542 73.062 1 54.16 500 LYS B O 1
ATOM 8233 N N . LYS B 1 501 ? 23.781 0.961 71 1 51.69 501 LYS B N 1
ATOM 8234 C CA . LYS B 1 501 ? 25.094 0.464 71.375 1 51.69 501 LYS B CA 1
ATOM 8235 C C . LYS B 1 501 ? 25.891 1.547 72.125 1 51.69 501 LYS B C 1
ATOM 8237 O O . LYS B 1 501 ? 26.688 1.249 73 1 51.69 501 LYS B O 1
ATOM 8242 N N . LEU B 1 502 ? 25.766 2.727 72 1 50.53 502 LEU B N 1
ATOM 8243 C CA . LEU B 1 502 ? 26.469 3.783 72.688 1 50.53 502 LEU B CA 1
ATOM 8244 C C . LEU B 1 502 ? 25.844 3.984 74.062 1 50.53 502 LEU B C 1
ATOM 8246 O O . LEU B 1 502 ? 26.562 4.262 75.062 1 50.53 502 LEU B O 1
ATOM 8250 N N . VAL B 1 503 ? 24.688 3.646 74.25 1 56.06 503 VAL B N 1
ATOM 8251 C CA . VAL B 1 503 ? 24.078 3.723 75.562 1 56.06 503 VAL B CA 1
ATOM 8252 C C . VAL B 1 503 ? 24.516 2.516 76.438 1 56.06 503 VAL B C 1
ATOM 8254 O O . VAL B 1 503 ? 24.781 2.641 77.625 1 56.06 503 VAL B O 1
ATOM 8257 N N . LEU B 1 504 ? 24.672 1.422 75.75 1 51.94 504 LEU B N 1
ATOM 8258 C CA . LEU B 1 504 ? 25.062 0.268 76.562 1 51.94 504 LEU B CA 1
ATOM 8259 C C . LEU B 1 504 ? 26.547 0.354 76.938 1 51.94 504 LEU B C 1
ATOM 8261 O O . LEU B 1 504 ? 26.938 -0.155 78 1 51.94 504 LEU B O 1
ATOM 8265 N N . LYS B 1 505 ? 27.375 1.016 76.125 1 54.69 505 LYS B N 1
ATOM 8266 C CA . LYS B 1 505 ? 28.766 1.178 76.5 1 54.69 505 LYS B CA 1
ATOM 8267 C C . LYS B 1 505 ? 28.906 2.262 77.562 1 54.69 505 LYS B C 1
ATOM 8269 O O . LYS B 1 505 ? 29.719 2.141 78.5 1 54.69 505 LYS B O 1
ATOM 8274 N N . ARG B 1 506 ? 28.016 3.17 77.562 1 57.88 506 ARG B N 1
ATOM 8275 C CA . ARG B 1 506 ? 28.078 4.176 78.625 1 57.88 506 ARG B CA 1
ATOM 8276 C C . ARG B 1 506 ? 27.578 3.615 80 1 57.88 506 ARG B C 1
ATOM 8278 O O . ARG B 1 506 ? 28.125 3.938 81.062 1 57.88 506 ARG B O 1
ATOM 8285 N N . ASN B 1 507 ? 26.719 2.604 79.938 1 58.31 507 ASN B N 1
ATOM 8286 C CA . ASN B 1 507 ? 26.25 2.002 81.188 1 58.31 507 ASN B CA 1
ATOM 8287 C C . ASN B 1 507 ? 27.234 0.948 81.688 1 58.31 507 ASN B C 1
ATOM 8289 O O . ASN B 1 507 ? 27.359 0.756 82.875 1 58.31 507 ASN B O 1
ATOM 8293 N N . GLU B 1 508 ? 27.953 0.265 80.812 1 56.47 508 GLU B N 1
ATOM 8294 C CA . GLU B 1 508 ? 28.906 -0.724 81.312 1 56.47 508 GLU B CA 1
ATOM 8295 C C . GLU B 1 508 ? 30.141 -0.053 81.875 1 56.47 508 GLU B C 1
ATOM 8297 O O . GLU B 1 508 ? 30.859 -0.639 82.688 1 56.47 508 GLU B O 1
ATOM 8302 N N . LYS B 1 509 ? 30.422 1.12 81.25 1 54.47 509 LYS B N 1
ATOM 8303 C CA . LYS B 1 509 ? 31.578 1.819 81.875 1 54.47 509 LYS B CA 1
ATOM 8304 C C . LYS B 1 509 ? 31.203 2.465 83.188 1 54.47 509 LYS B C 1
ATOM 8306 O O . LYS B 1 509 ? 32.094 2.807 84 1 54.47 509 LYS B O 1
ATOM 8311 N N . ARG B 1 510 ? 30 2.693 83.562 1 51.19 510 ARG B N 1
ATOM 8312 C CA . ARG B 1 510 ? 29.609 3.262 84.812 1 51.19 510 ARG B CA 1
ATOM 8313 C C . ARG B 1 510 ? 29.578 2.193 85.938 1 51.19 510 ARG B C 1
ATOM 8315 O O . ARG B 1 510 ? 29.781 2.492 87.125 1 51.19 510 ARG B O 1
ATOM 8322 N N . THR B 1 511 ? 29.344 0.884 85.688 1 48.5 511 THR B N 1
ATOM 8323 C CA . THR B 1 511 ? 29.297 -0.117 86.75 1 48.5 511 THR B CA 1
ATOM 8324 C C . THR B 1 511 ? 30.719 -0.51 87.188 1 48.5 511 THR B C 1
ATOM 8326 O O . THR B 1 511 ? 30.922 -1.076 88.25 1 48.5 511 THR B O 1
ATOM 8329 N N . LYS B 1 512 ? 31.625 -0.34 86.25 1 50.47 512 LYS B N 1
ATOM 8330 C CA . LYS B 1 512 ? 32.906 -0.811 86.688 1 50.47 512 LYS B CA 1
ATOM 8331 C C . LYS B 1 512 ? 33.594 0.225 87.625 1 50.47 512 LYS B C 1
ATOM 8333 O O . LYS B 1 512 ? 34.625 -0.05 88.188 1 50.47 512 LYS B O 1
ATOM 8338 N N . PHE B 1 513 ? 33.156 1.452 87.438 1 46.78 513 PHE B N 1
ATOM 8339 C CA . PHE B 1 513 ? 33.781 2.432 88.312 1 46.78 513 PHE B CA 1
ATOM 8340 C C . PHE B 1 513 ? 33 2.564 89.625 1 46.78 513 PHE B C 1
ATOM 8342 O O . PHE B 1 513 ? 33.375 3.338 90.5 1 46.78 513 PHE B O 1
ATOM 8349 N N . LEU B 1 514 ? 31.953 1.779 89.812 1 35.44 514 LEU B N 1
ATOM 8350 C CA . LEU B 1 514 ? 31.516 1.676 91.25 1 35.44 514 LEU B CA 1
ATOM 8351 C C . LEU B 1 514 ? 32.156 0.464 91.875 1 35.44 514 LEU B C 1
ATOM 8353 O O . LEU B 1 514 ? 32.219 -0.622 91.312 1 35.44 514 LEU B O 1
#

Nearest PDB structures (foldseek):
  2o6l-assembly1_A  TM=9.222E-01  e=2.579E-14  Homo sapiens
  2o6l-assembly1_B  TM=9.221E-01  e=8.139E-14  Homo sapiens
  7cjx-assembly2_B  TM=9.222E-01  e=1.570E-13  Homo sapiens
  7yf5-assembly1_A  TM=9.041E-01  e=1.013E-13  Homo sapiens
  7yf5-assembly1_B  TM=9.211E-01  e=3.028E-13  Homo sapiens

Foldseek 3Di:
DPPPPPPPPPPPPPPDDAFEEEEEEQDLFPLWVLLVQLQQVVSLVSPHQYEYEDCDDPPDVVSVSYHYDHLVVLNVLLLCVLVCFLPPVSVLVSVLVSCVVSLPDVVNLCLQPVLVVDAGAEYEYALPALLVLCSCVSRVFAYEHEYSDADAQLLCLLQLNHADLAQQAGLSDLAQHQDDPVSSVVSVVVSVVVVVCCVPPRQVSSQVCCVVRNVVRDDGSSVSSNRHQAYEYADDVLQHPDGDDFPRYHYAYLSSDDPADDFDPVVVVVVVPDPAFEEEEDAGDSDDPVPDDPVLVVLVQVLVLVDRHAYEYADDPVDDDPCRHPSYDYDVDGPLLNVLLDPRHAEYEYQADRNNVSSNLLSLHAYEHEHRHGSRSRSQNSCVVLLQYHYDDSVDDDSVRVNVRVCCSRPPCVNSVSSPVSNCSRPPDPDHSSVVSNVVSVVCSVVSGRPVRRDPSSPDDPCVVVVVVVVVVVVVVVVVVVVVVVVVVVVVVVVVCVVVVVVVVVVVVVVVVD/DPPPPPPPPPPPPPPDDAFEEEEEEQDLFPLWVLLVQLQQVVSLVSPHQYEYEDCDDPPDVVSVSYHYDHLVVLNVLLLCVLVCFLPPVSVLVSVLVSCVVSLPDVVNLCLQPVLVVDAGAEYEYALPALLVLLSCVSRVFAYEHEYSDADAQLLCLLQLNHADLAQQAGLSDLAQHQDDPVSSVVSVVVSVVVVVCCVPPRQVSSQVCCVVRNVVRDDGSSVSSNQHQAYEYADDVLQHPDGDDFPSYHYAYLSSDDPADDFDPVVVVVVVPDPAFEEEEDAGDSDDPVPDDPVLVVLVQVLVLVDRHAYEYADDPVDDDPCRHPSYDYDVDGPLLNVLLDPRHAEYEYQADRNNVSSNLLSLHAYEHEHRHGSRSHSQNSCVVLLQYHYDDSVDDDSVRVNVRVCCSRPPCVNSVSSPVSNCSRPPDPDHSSVVSNVVSVVCSVVSGRPVRRDPSSPDDPCVVVVVVVVVVVVVVVVVVVVVVVVVVVVVVVVVCVVVVVVVVVVVVVVVVD

Secondary structure (DSSP, 8-state):
---------------PPPPEEEEE-----HHHHHHHHHHHHHHHHTT-EEEEEESS----TT-TTEEEEE-GGGGGGGGGHHHHTT-HHHHHHHHHHHHHHHHHSHHHHHHHH-GGG---SEEEEETT-GGGGGHHHHHT--EEEE-SSPPPHHHHHHTT----TTTS--TTSS-SS--SHHHHHHHHHHHHHHHHHIIIIIHHHHHHHHHHH-TT--S-HHHHHHT-SEEEEE--TTTS----B-TTEEEE--TT-----PPPHHHHHHHHT--S-EEEEE-TTT--GGGS-HHHHHHHHHHHHTSSSEEEEE--GGG--TT--TTEEEES---HHHHHTSTTEEEEEE---HHHHHHHHHHT--EEE---STTHHHHHHHHHHHTSEEE--TTT--HHHHHHHHHHHHH-HHHHHHHHHHHHHHH--SS-HHHHHHHHHHHHHHHTS-GGG--GGGT--HHHHTTHHHHHHHHHHHHHHHHHHHHHHHHHHHHHHHHHHHHHHHHHHHHS--/-------------------EEEEE-----HHHHHHHHHHHHHHHHTT-EEEEEESS----TT-TTEEEEE-GGGGGGGGGHHHHTT-HHHHHHHHHHHHHHHHHSHHHHHHHH-GGG---SEEEEETT-GGGGGHHHHHT--EEEE-SSPPPHHHHHHTT----TTTS--TTSS-SS--SHHHHHHHHHHHHHHHHHIIIIIHHHHHHHHHHH-TT--S-HHHHHHT-SEEEEE--TTTS----B-TTEEEE--TT-----PPPHHHHHHHHT-SS-EEEEE-TTT--GGGS-HHHHHHHHHHHHTSSSEEEEE--GGG--TT--TTEEEES---HHHHHTSTTEEEEEE---HHHHHHHHHHT--EEE---STTHHHHHHHHHHHTSEEE--TTT--HHHHHHHHHHHHH-HHHHHHHHHHHHHHH--SS-HHHHHHHHHHHHHHHTS-GGG--GGGT--HHHHTTHHHHHHHHHHHHHHHHHHHHHHHHHHHHHHHHHHHHHHHHHHHHS--

Organism: Dendroctonus ponderosae (NCBI:txid77166)

Solvent-accessible surface area (backbone atoms only — not comparable to full-atom values): 55572 Å² total; per-residue (Å²): 134,83,77,75,76,75,75,74,75,72,72,73,68,73,76,70,73,70,46,36,35,38,33,45,37,75,65,57,40,68,80,46,42,48,51,50,47,55,53,60,51,49,44,30,74,73,55,21,38,33,38,34,38,24,33,70,66,81,84,56,83,86,45,79,47,51,46,72,47,79,44,44,76,44,38,68,69,49,72,56,49,66,77,31,36,61,39,66,69,50,47,49,52,52,51,49,52,40,51,51,56,50,55,68,30,66,72,42,42,45,60,64,73,44,38,88,79,55,81,53,56,33,34,38,32,46,60,82,55,54,52,68,51,51,53,27,66,72,59,68,30,42,35,36,28,37,34,67,47,68,73,47,74,67,60,27,41,38,62,40,40,76,69,47,36,46,73,43,31,59,51,58,36,70,40,53,58,39,82,46,73,67,43,31,46,49,28,42,51,46,52,52,50,50,52,49,44,40,62,72,48,48,47,56,51,36,46,51,49,29,60,70,69,38,67,86,58,84,71,51,43,68,58,49,52,47,62,52,37,31,33,43,32,38,40,41,66,84,75,37,79,51,55,62,41,35,79,36,55,42,72,29,49,63,53,60,65,72,79,87,52,84,64,61,66,70,59,45,53,50,57,70,68,43,86,54,42,30,33,39,38,38,50,67,89,69,53,53,71,86,78,46,63,63,70,56,48,48,41,54,48,52,50,56,46,72,42,88,35,35,31,42,32,53,40,62,76,90,73,56,68,92,81,64,45,86,46,53,46,76,33,70,72,66,68,56,66,39,52,46,54,35,88,50,38,58,35,36,38,30,25,33,48,68,68,58,46,44,42,28,34,70,42,47,33,26,34,41,26,41,40,72,45,39,46,10,36,11,42,34,41,40,34,37,73,60,40,27,29,43,75,48,53,69,90,71,63,49,57,65,57,51,46,49,48,54,50,45,56,71,65,40,63,60,20,51,55,33,22,45,51,50,25,51,60,70,65,68,58,98,62,56,35,58,60,50,51,52,50,52,55,49,45,33,58,76,60,73,30,39,76,79,46,54,40,63,67,52,73,53,52,68,51,64,74,69,41,45,60,53,50,52,50,51,49,50,51,49,48,50,48,50,52,50,50,50,49,52,48,50,51,52,54,51,58,65,51,45,62,56,56,59,50,52,52,55,54,57,58,52,56,70,75,99,134,81,76,74,74,76,76,75,74,72,73,74,69,72,78,71,74,70,45,35,36,37,35,46,36,77,65,57,38,68,80,47,42,47,51,50,48,56,53,60,52,51,43,30,74,73,56,21,39,32,38,33,40,25,33,71,66,81,84,55,82,85,46,80,47,50,46,73,46,79,45,46,77,44,37,67,68,49,72,56,47,67,76,30,36,62,40,65,68,49,45,48,52,51,51,50,52,41,51,51,56,48,56,69,31,66,72,42,41,45,60,64,74,43,40,88,80,54,82,56,55,33,34,39,33,46,60,80,57,53,53,68,51,50,54,28,67,72,58,67,30,41,35,34,27,36,35,67,47,69,73,48,74,67,59,27,41,39,61,42,39,74,70,46,38,45,72,43,30,58,52,58,35,71,40,53,59,40,81,47,73,68,43,32,47,50,29,44,50,46,52,54,50,50,51,48,45,41,62,71,48,48,46,56,52,37,46,51,50,29,60,70,69,38,69,88,58,85,72,51,42,66,58,46,51,48,62,54,38,30,33,43,31,38,39,42,66,85,75,39,78,51,57,61,40,34,80,36,53,40,71,28,48,61,52,59,65,71,78,88,54,85,66,59,66,71,58,44,53,52,57,70,69,42,86,52,42,30,34,39,38,39,51,67,89,71,54,50,72,87,79,45,63,62,70,57,50,48,41,52,48,51,50,56,47,71,43,89,35,34,32,42,32,53,38,62,76,90,73,56,66,92,79,62,46,83,47,55,47,76,36,71,70,69,68,55,64,40,52,46,54,35,88,50,38,56,35,36,38,30,25,33,48,69,68,58,47,43,42,29,33,71,41,46,33,26,32,42,27,42,41,71,44,41,47,10,36,11,41,34,42,39,36,36,74,61,40,27,30,42,74,45,55,68,91,71,63,47,59,65,56,51,46,48,48,54,50,46,57,71,66,40,63,60,21,51,53,33,22,44,51,48,26,51,60,70,65,67,59,98,62,56,36,57,59,51,51,53,52,52,54,49,44,34,57,77,59,72,31,38,76,79,46,56,40,64,66,52,72,53,52,69,51,64,73,69,40,45,62,54,50,51,50,52,50,50,52,49,48,51,49,50,51,50,50,50,51,51,48,51,52,52,54,53,58,66,52,44,64,57,55,57,50,52,52,56,52,58,58,53,57,69,74,99

Sequence (1028 aa):
MWLSSVFLFGVLCTATHAAKILGVFMMPSYSHQITFQPIWKELSLRGHEVTVYTPSPLNDPSLTNLTEYDLSFSYKIMETLGKAGFDVSKLFDLFTQVSEA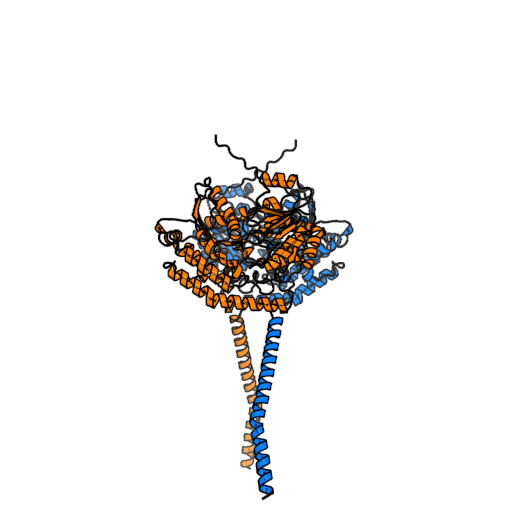QLKHPYMQDLIHNANNNTFDILLVEFLWLPYFAFKDIYNVPFVGITSLPLTLMASESLGMWKHPILEPEFLLGFSQAETFKQRVTSWAFNIAYRLIGQLKMTPTFEAQLKKYFKTVSKSARDLAKEVDLVLGNYNSVLQNVKPMVPKFVPLGGIHLHPQQPLPLDLEEFLANLQNDVIYFSLGTNVNPTSISKMQLAKIYKVLGELPYTVLFKHQLENLPEDLPKNFYVKEWFPQQDVLGHPKVKLFVTQGGIQSLDEAISRKVPMVIIPFLGDQQSNAARCAKLGIAEVINFQKYTEEEFKEKVNLVLSDITYQQNIEKQNFIFEDQPISSLDKAIFWIEYVLRHNGTSHLNYAGVDVPFYQFYHLDIFGFLAAVIWVFIFVARKIFIVAALSIKAPKKLVLKRNEKRTKFLMWLSSVFLFGVLCTATHAAKILGVFMMPSYSHQITFQPIWKELSLRGHEVTVYTPSPLNDPSLTNLTEYDLSFSYKIMETLGKAGFDVSKLFDLFTQVSEAQLKHPYMQDLIHNANNNTFDILLVEFLWLPYFAFKDIYNVPFVGITSLPLTLMASESLGMWKHPILEPEFLLGFSQAETFKQRVTSWAFNIAYRLIGQLKMTPTFEAQLKKYFKTVSKSARDLAKEVDLVLGNYNSVLQNVKPMVPKFVPLGGIHLHPQQPLPLDLEEFLANLQNDVIYFSLGTNVNPTSISKMQLAKIYKVLGELPYTVLFKHQLENLPEDLPKNFYVKEWFPQQDVLGHPKVKLFVTQGGIQSLDEAISRKVPMVIIPFLGDQQSNAARCAKLGIAEVINFQKYTEEEFKEKVNLVLSDITYQQNIEKQNFIFEDQPISSLDKAIFWIEYVLRHNGTSHLNYAGVDVPFYQFYHLDIFGFLAAVIWVFIFVARKIFIVAALSIKAPKKLVLKRNEKRTKFL

Radius of gyration: 35.04 Å; Cα contacts (8 Å, |Δi|>4): 1597; chains: 2; bounding box: 71×120×136 Å